Protein AF-A0A3R6PGU7-F1 (afdb_monomer_lite)

pLDDT: mean 72.95, std 22.09, range [21.66, 98.38]

Radius of gyration: 39.62 Å; chains: 1; bounding box: 109×113×123 Å

Foldseek 3Di:
DVVVVVVVVVVVVVVVVVVPDDDDAKDKDDPPDDDPPDDQFQFKFKDWPRHTDDGNVCVVVVQVVPPELATDMEMEGDPVAQEIEIDDEEEGDRHAEYEYEWAADDDPFADDPFGIREYEYQAEYAYNYAYEYERYEYEYEDHLEAYEDEQELYEYEYEAERYEDYYWDFDDDPRDTDGPPPDTQDHYEYAYDANYEYEFYNYAYEDQYHYHYAEYEYEANGEYEHCFFEYAYAEYEYEDEEYEYEYADLYEYEYNEYEWALYAYEYEYEKAYEYEYNEYYYDPHHDLVRAEYEYEYEHADDDLLIDAAYHYAYYPLVRYAYEYEYEYEPPDDFCVRLCCLAVQRDFRYFYHLPDDPVSHPFHWYYYVPDIDTADWDADNRRGIGGHDPPDPPPPDDDPPQQEFEADPQCAGPQQWHWDADPVVLAIETAAADPDQVPVRRDDNVRPPPLEAEDGQWYDYPRRIGGYAYYYANRVAPPPAANAEYEDEQSYAEQEHRSQAQHYAEYEAYQRHQYYYANRNLHLRHQAYHYDPNHDQWDQDQRFIAGNQLQERRADGQNHSQLRPLEDERDLNHAEHTASRQRNHSHQEYEDLNYAEYYHCSNENNLNHAEYAPQNYQEHEECVVPDPPPAASARYAYYHYHLRHAEYEYCPRPRYEHHAEAEDHQDQYEYYACNNLYCRHQYYHHPQNYDYEACVPANPCNHAAHDDHLNEAEDYHCPCHNVQNYQADEDHARYQYHPAQRVHHPHDAQRYEYEYDPSCCVNQVSNNYHYDYNVPDDFDKDKDFRFDAGQARFGKIWIAGPPRSHTDDMDTHHHPHHDDDPVVDDRDDRRDDDDDDDDDDDDDDDDDDDDYDDDDDDDDDDDDDDDDDDDDDDYDDDDDDDDDDDDDDDDDDDDDDDDDDDDDDDDDDDDDDDYDDDDDDDDDDDDDDDDDDDDDDDDDDDDDDDDDDDDDDDDDDDDDDDDDDDDDDDDDVVRLVQFDWAFPDWDDPALQKIKTFIDAGDFQKKKWKWKDQDPPDDIDTDDIGRHSPDRMDIDPPGDHQGKMKMKMTMWGADPNDTDIHDIYDIDIDGGHNWDAWDWDWDWDDDPNWIKIKIATDDGDAQFKWKWKDDPDGIDTDDDPGRGDRDPGRIDIGTDPDQFDKIKMKMWHWHDDPNDIHIHDIHDIDIDTHHDD

Secondary structure (DSSP, 8-state):
-HHHHHHHHHHHHHHHHHTTSS----EEEEPS---S-S-TTSSEEEEETTEEEEEHHHHHHHHTT---TT-EEEEEE-SS--EEEEES-EE--SSSEEEEE--B---SSS--S-SBEEEEE-S-EE-SSEEEEESEEEEE---SS-EEEE-TT-EEEEESTT-EEEES-EEEETTEEEE-TTT----EEEE--TT-EEEEES-EEEEESEEEEEEEEE-TT-EEEEEES-EEEEEEEEESS-EEEEE-SS-EEEEEEEEEESSEEEEEEETT-EEEES-EEE-TT--GGG-EEEEEEEESS--SSS--EEEES-B-TTT-EEEEEEEE-TTS-HHHHHHHHHTTS--SEE--TT--GGGEEEEEEEETTEEEE---EE-TT-EEE----S------------EEEP-TTSB-TT--BEEEETTTTEEEEB---SS-GGGS---GGG-GGGEEE--SEEEETTEEEEEEEE-TTTTTT-SS-EEEEEEPTT--EE-TTTTTTTEEEEEE-TT--EE-TTTT--TT--EEEE-TT-SSEEEETTEEEETTS-EEEE--SS-TTTTSS-EE--TT--EEPTTTTTT---SEEE-TT-SEE-TTTTTT-TT--EEEETT-SEE-TTTT--TTTS-B-S--EEEE-TT--EE-SSTTTTB-S--EEEE-SS--EE-TTTT--TT--EEEE-TT-EE-TTTTTT-TT--EE---TT-SSBPTTTTTT-TT--EEEPPTT---BSSS-TTTTSPTT--EEEE-GGGHHHHHHTT-EEEETTT----EEEEEEEPPPSSS--EEEEEETTT--EEEEEEPPPSS----GGG-PPPP---PPP-PPPPPPPPP--------------------------------------------------------------------------------------------------------------------PPPPS--S---HHHHHHT---EEEEEEEETTEEEEEE----TTEEEEEEEESSTTS-PEEEEEESSTT--EEE-TTPPTT-EEEEEEEEEEEETTEEEEPPPP-PEEEEPP--PPPEEEEEEEEETTEEEEEEEEEE---SEEEEEEE-SSSEEE---S--B--TT--EEEEE-S-TT-EEEEEEEEEEEETTEEEEPPPPPPEEEE----

Structure (mmCIF, N/CA/C/O backbone):
data_AF-A0A3R6PGU7-F1
#
_entry.id   AF-A0A3R6PGU7-F1
#
loop_
_atom_site.group_PDB
_atom_site.id
_atom_site.type_symbol
_atom_site.label_atom_id
_atom_site.label_alt_id
_atom_site.label_comp_id
_atom_site.label_asym_id
_atom_site.label_entity_id
_atom_site.label_seq_id
_atom_site.pdbx_PDB_ins_code
_atom_site.Cartn_x
_atom_site.Cartn_y
_atom_site.Cartn_z
_atom_site.occupancy
_atom_site.B_iso_or_equiv
_atom_site.auth_seq_id
_atom_site.auth_comp_id
_atom_site.auth_asym_id
_atom_site.auth_atom_id
_atom_site.pdbx_PDB_model_num
ATOM 1 N N . MET A 1 1 ? 55.434 -17.343 2.905 1.00 39.34 1 MET A N 1
ATOM 2 C CA . MET A 1 1 ? 55.323 -16.255 1.895 1.00 39.34 1 MET A CA 1
ATOM 3 C C . MET A 1 1 ? 54.355 -16.548 0.736 1.00 39.34 1 MET A C 1
ATOM 5 O O . MET A 1 1 ? 53.374 -15.820 0.639 1.00 39.34 1 MET A O 1
ATOM 9 N N . LYS A 1 2 ? 54.545 -17.576 -0.119 1.00 31.66 2 LYS A N 1
ATOM 10 C CA . LYS A 1 2 ? 53.784 -17.748 -1.393 1.00 31.66 2 LYS A CA 1
ATOM 11 C C . LYS A 1 2 ? 52.233 -17.708 -1.318 1.00 31.66 2 LYS A C 1
ATOM 13 O O . LYS A 1 2 ? 51.617 -17.322 -2.307 1.00 31.66 2 LYS A O 1
ATOM 18 N N . ASN A 1 3 ? 51.595 -18.007 -0.178 1.00 35.72 3 ASN A N 1
ATOM 19 C CA . ASN A 1 3 ? 50.134 -17.844 -0.020 1.00 35.72 3 ASN A CA 1
ATOM 20 C C . ASN A 1 3 ? 49.658 -16.387 0.169 1.00 35.72 3 ASN A C 1
ATOM 22 O O . ASN A 1 3 ? 48.562 -16.069 -0.289 1.00 35.72 3 ASN A O 1
ATOM 26 N N . ARG A 1 4 ? 50.458 -15.477 0.755 1.00 33.03 4 ARG A N 1
ATOM 27 C CA . ARG A 1 4 ? 50.066 -14.052 0.883 1.00 33.03 4 ARG A CA 1
ATOM 28 C C . ARG A 1 4 ? 49.966 -13.379 -0.494 1.00 33.03 4 ARG A C 1
ATOM 30 O O . ARG A 1 4 ? 49.019 -12.644 -0.752 1.00 33.03 4 ARG A O 1
ATOM 37 N N . PHE A 1 5 ? 50.876 -13.713 -1.414 1.00 30.59 5 PHE A N 1
ATOM 38 C CA . PHE A 1 5 ? 50.879 -13.169 -2.780 1.00 30.59 5 PHE A CA 1
ATOM 39 C C . PHE A 1 5 ? 49.673 -13.634 -3.616 1.00 30.59 5 PHE A C 1
ATOM 41 O O . PHE A 1 5 ? 49.120 -12.854 -4.385 1.00 30.59 5 PHE A O 1
ATOM 48 N N . ARG A 1 6 ? 49.214 -14.884 -3.435 1.00 31.97 6 ARG A N 1
ATOM 49 C CA . ARG A 1 6 ? 48.003 -15.391 -4.109 1.00 31.97 6 ARG A CA 1
ATOM 50 C C . ARG A 1 6 ? 46.711 -14.777 -3.565 1.00 31.97 6 ARG A C 1
ATOM 52 O O . ARG A 1 6 ? 45.821 -14.521 -4.368 1.00 31.97 6 ARG A O 1
ATOM 59 N N . LYS A 1 7 ? 46.622 -14.483 -2.257 1.00 35.06 7 LYS A N 1
ATOM 60 C CA . LYS A 1 7 ? 45.507 -13.683 -1.714 1.00 35.06 7 LYS A CA 1
ATOM 61 C C . LYS A 1 7 ? 45.532 -12.248 -2.264 1.00 35.06 7 LYS A C 1
ATOM 63 O O . LYS A 1 7 ? 44.534 -11.836 -2.839 1.00 35.06 7 LYS A O 1
ATOM 68 N N . ARG A 1 8 ? 46.666 -11.529 -2.204 1.00 31.89 8 ARG A N 1
ATOM 69 C CA . ARG A 1 8 ? 46.766 -10.152 -2.747 1.00 31.89 8 ARG A CA 1
ATOM 70 C C . ARG A 1 8 ? 46.446 -10.055 -4.245 1.00 31.89 8 ARG A C 1
ATOM 72 O O . ARG A 1 8 ? 45.743 -9.134 -4.635 1.00 31.89 8 ARG A O 1
ATOM 79 N N . LEU A 1 9 ? 46.892 -11.003 -5.076 1.00 27.02 9 LEU A N 1
ATOM 80 C CA . LEU A 1 9 ? 46.581 -10.973 -6.514 1.00 27.02 9 LEU A CA 1
ATOM 81 C C . LEU A 1 9 ? 45.103 -11.291 -6.812 1.00 27.02 9 LEU A C 1
ATOM 83 O O . LEU A 1 9 ? 44.549 -10.744 -7.758 1.00 27.02 9 LEU A O 1
ATOM 87 N N . ALA A 1 10 ? 44.451 -12.139 -6.008 1.00 31.22 10 ALA A N 1
ATOM 88 C CA . ALA A 1 10 ? 43.006 -12.352 -6.108 1.00 31.22 10 ALA A CA 1
ATOM 89 C C . ALA A 1 10 ? 42.216 -11.110 -5.655 1.00 31.22 10 ALA A C 1
ATOM 91 O O . ALA A 1 10 ? 41.252 -10.737 -6.313 1.00 31.22 10 ALA A O 1
ATOM 92 N N . PHE A 1 11 ? 42.663 -10.449 -4.583 1.00 34.16 11 PHE A N 1
ATOM 93 C CA . PHE A 1 11 ? 42.049 -9.231 -4.051 1.00 34.16 11 PHE A CA 1
ATOM 94 C C . PHE A 1 11 ? 42.145 -8.067 -5.052 1.00 34.16 11 PHE A C 1
ATOM 96 O O . PHE A 1 11 ? 41.126 -7.499 -5.422 1.00 34.16 11 PHE A O 1
ATOM 103 N N . LEU A 1 12 ? 43.333 -7.794 -5.606 1.00 27.67 12 LEU A N 1
ATOM 104 C CA . LEU A 1 12 ? 43.539 -6.750 -6.626 1.00 27.67 12 LEU A CA 1
ATOM 105 C C . LEU A 1 12 ? 42.716 -6.968 -7.908 1.00 27.67 12 LEU A C 1
ATOM 107 O O . LEU A 1 12 ? 42.273 -5.996 -8.522 1.00 27.67 12 LEU A O 1
ATOM 111 N N . LEU A 1 13 ? 42.486 -8.224 -8.311 1.00 28.41 13 LEU A N 1
ATOM 112 C CA . LEU A 1 13 ? 41.657 -8.550 -9.480 1.00 28.41 13 LEU A CA 1
ATOM 113 C C . LEU A 1 13 ? 40.144 -8.482 -9.193 1.00 28.41 13 LEU A C 1
ATOM 115 O O . LEU A 1 13 ? 39.353 -8.437 -10.129 1.00 28.41 13 LEU A O 1
ATOM 119 N N . ILE A 1 14 ? 39.737 -8.490 -7.920 1.00 34.59 14 ILE A N 1
ATOM 120 C CA . ILE A 1 14 ? 38.366 -8.169 -7.495 1.00 34.59 14 ILE A CA 1
ATOM 121 C C . ILE A 1 14 ? 38.211 -6.643 -7.424 1.00 34.59 14 ILE A C 1
ATOM 123 O O . ILE A 1 14 ? 37.270 -6.102 -7.997 1.00 34.59 14 ILE A O 1
ATOM 127 N N . PHE A 1 15 ? 39.188 -5.948 -6.836 1.00 33.00 15 PHE A N 1
ATOM 128 C CA . PHE A 1 15 ? 39.234 -4.488 -6.699 1.00 33.00 15 PHE A CA 1
ATOM 129 C C . PHE A 1 15 ? 39.114 -3.768 -8.058 1.00 33.00 15 PHE A C 1
ATOM 131 O O . PHE A 1 15 ? 38.251 -2.917 -8.243 1.00 33.00 15 PHE A O 1
ATOM 138 N N . THR A 1 16 ? 39.885 -4.195 -9.068 1.00 27.05 16 THR A N 1
ATOM 139 C CA . THR A 1 16 ? 39.800 -3.641 -10.442 1.00 27.05 16 THR A CA 1
ATOM 140 C C . THR A 1 16 ? 38.543 -4.039 -11.230 1.00 27.05 16 THR A C 1
ATOM 142 O O . THR A 1 16 ? 38.334 -3.520 -12.325 1.00 27.05 16 THR A O 1
ATOM 145 N N . ILE A 1 17 ? 37.696 -4.928 -10.699 1.00 28.86 17 ILE A N 1
ATOM 146 C CA . ILE A 1 17 ? 36.380 -5.255 -11.278 1.00 28.86 17 ILE A CA 1
ATOM 147 C C . ILE A 1 17 ? 35.251 -4.512 -10.544 1.00 28.86 17 ILE A C 1
ATOM 149 O O . ILE A 1 17 ? 34.280 -4.137 -11.195 1.00 28.86 17 ILE A O 1
ATOM 153 N N . LEU A 1 18 ? 35.399 -4.224 -9.244 1.00 27.64 18 LEU A N 1
ATOM 154 C CA . LEU A 1 18 ? 34.517 -3.310 -8.502 1.00 27.64 18 LEU A CA 1
ATOM 155 C C . LEU A 1 18 ? 34.579 -1.882 -9.077 1.00 27.64 18 LEU A C 1
ATOM 157 O O . LEU A 1 18 ? 33.551 -1.289 -9.386 1.00 27.64 18 LEU A O 1
ATOM 161 N N . ILE A 1 19 ? 35.796 -1.375 -9.311 1.00 30.06 19 ILE A N 1
ATOM 162 C CA . ILE A 1 19 ? 36.090 0.027 -9.675 1.00 30.06 19 ILE A CA 1
ATOM 163 C C . ILE A 1 19 ? 35.473 0.511 -11.009 1.00 30.06 19 ILE A C 1
ATOM 165 O O . ILE A 1 19 ? 35.524 1.702 -11.301 1.00 30.06 19 ILE A O 1
ATOM 169 N N . MET A 1 20 ? 34.863 -0.358 -11.827 1.00 28.52 20 MET A N 1
ATOM 170 C CA . MET A 1 20 ? 34.255 0.046 -13.110 1.00 28.52 20 MET A CA 1
ATOM 171 C C . MET A 1 20 ? 32.751 -0.234 -13.265 1.00 28.52 20 MET A C 1
ATOM 173 O O . MET A 1 20 ? 32.219 0.069 -14.331 1.00 28.52 20 MET A O 1
ATOM 177 N N . ALA A 1 21 ? 32.057 -0.764 -12.247 1.00 29.78 21 ALA A N 1
ATOM 178 C CA . ALA A 1 21 ? 30.588 -0.719 -12.165 1.00 29.78 21 ALA A CA 1
ATOM 179 C C . ALA A 1 21 ? 30.057 -1.209 -10.801 1.00 29.78 21 ALA A C 1
ATOM 181 O O . ALA A 1 21 ? 29.873 -2.416 -10.640 1.00 29.78 21 ALA A O 1
ATOM 182 N N . LEU A 1 22 ? 29.757 -0.277 -9.882 1.00 24.70 22 LEU A N 1
ATOM 183 C CA . LEU A 1 22 ? 28.584 -0.230 -8.974 1.00 24.70 22 LEU A CA 1
ATOM 184 C C . LEU A 1 22 ? 28.840 0.756 -7.815 1.00 24.70 22 LEU A C 1
ATOM 186 O O . LEU A 1 22 ? 29.765 0.527 -7.052 1.00 24.70 22 LEU A O 1
ATOM 190 N N . SER A 1 23 ? 27.983 1.784 -7.715 1.00 28.45 23 SER A N 1
ATOM 191 C CA . SER A 1 23 ? 27.743 2.756 -6.620 1.00 28.45 23 SER A CA 1
ATOM 192 C C . SER A 1 23 ? 28.924 3.400 -5.850 1.00 28.45 23 SER A C 1
ATOM 194 O O . SER A 1 23 ? 29.850 2.711 -5.426 1.00 28.45 23 SER A O 1
ATOM 196 N N . PRO A 1 24 ? 28.883 4.715 -5.548 1.00 31.75 24 PRO A N 1
ATOM 197 C CA . PRO A 1 24 ? 29.754 5.292 -4.527 1.00 31.75 24 PRO A CA 1
ATOM 198 C C . PRO A 1 24 ? 29.322 4.798 -3.136 1.00 31.75 24 PRO A C 1
ATOM 200 O O . PRO A 1 24 ? 28.403 5.348 -2.538 1.00 31.75 24 PRO A O 1
ATOM 203 N N . VAL A 1 25 ? 29.991 3.758 -2.623 1.00 33.16 25 VAL A N 1
ATOM 204 C CA . VAL A 1 25 ? 29.834 3.295 -1.230 1.00 33.16 25 VAL A CA 1
ATOM 205 C C . VAL A 1 25 ? 30.049 4.475 -0.284 1.00 33.16 25 VAL A C 1
ATOM 207 O O . VAL A 1 25 ? 30.975 5.265 -0.509 1.00 33.16 25 VAL A O 1
ATOM 210 N N . GLY A 1 26 ? 29.191 4.568 0.735 1.00 32.59 26 GLY A N 1
ATOM 211 C CA . GLY A 1 26 ? 28.804 5.807 1.403 1.00 32.59 26 GLY A CA 1
ATOM 212 C C . GLY A 1 26 ? 29.914 6.807 1.725 1.00 32.59 26 GLY A C 1
ATOM 213 O O . GLY A 1 26 ? 31.064 6.470 2.044 1.00 32.59 26 GLY A O 1
ATOM 214 N N . CYS A 1 27 ? 29.541 8.078 1.645 1.00 33.66 27 CYS A N 1
ATOM 215 C CA . CYS A 1 27 ? 30.338 9.191 2.135 1.00 33.66 27 CYS A CA 1
ATOM 216 C C . CYS A 1 27 ? 29.545 9.882 3.237 1.00 33.66 27 CYS A C 1
ATOM 218 O O . CYS A 1 27 ? 28.396 10.259 3.012 1.00 33.66 27 CYS A O 1
ATOM 220 N N . VAL A 1 28 ? 30.188 10.130 4.381 1.00 35.25 28 VAL A N 1
ATOM 221 C CA . VAL A 1 28 ? 29.722 11.208 5.254 1.00 35.25 28 VAL A CA 1
ATOM 222 C C . VAL A 1 28 ? 29.821 12.497 4.442 1.00 35.25 28 VAL A C 1
ATOM 224 O O . VAL A 1 28 ? 30.878 12.799 3.878 1.00 35.25 28 VAL A O 1
ATOM 227 N N . LYS A 1 29 ? 28.718 13.235 4.334 1.00 38.84 29 LYS A N 1
ATOM 228 C CA . LYS A 1 29 ? 28.723 14.586 3.771 1.00 38.84 29 LYS A CA 1
ATOM 229 C C . LYS A 1 29 ? 28.691 15.611 4.897 1.00 38.84 29 LYS A C 1
ATOM 231 O O . LYS A 1 29 ? 27.963 15.455 5.878 1.00 38.84 29 LYS A O 1
ATOM 236 N N . ARG A 1 30 ? 29.468 16.683 4.713 1.00 41.81 30 ARG A N 1
ATOM 237 C CA . ARG A 1 30 ? 29.288 17.957 5.421 1.00 41.81 30 ARG A CA 1
ATOM 238 C C . ARG A 1 30 ? 27.863 18.440 5.116 1.00 41.81 30 ARG A C 1
ATOM 240 O O . ARG A 1 30 ? 27.474 18.426 3.950 1.00 41.81 30 ARG A O 1
ATOM 247 N N . ALA A 1 31 ? 27.100 18.806 6.144 1.00 34.31 31 ALA A N 1
ATOM 248 C CA . ALA A 1 31 ? 25.800 19.450 5.962 1.00 34.31 31 ALA A CA 1
ATOM 249 C C . ALA A 1 31 ? 25.974 20.825 5.286 1.00 34.31 31 ALA A C 1
ATOM 251 O O . ALA A 1 31 ? 27.040 21.436 5.398 1.00 34.31 31 ALA A O 1
ATOM 252 N N . ASP A 1 32 ? 24.946 21.308 4.588 1.00 38.59 32 ASP A N 1
ATOM 253 C CA . ASP A 1 32 ? 24.987 22.582 3.862 1.00 38.59 32 ASP A CA 1
ATOM 254 C C . ASP A 1 32 ? 25.061 23.783 4.824 1.00 38.59 32 ASP A C 1
ATOM 256 O O . ASP A 1 32 ? 24.045 24.352 5.223 1.00 38.59 32 ASP A O 1
ATOM 260 N N . ALA A 1 33 ? 26.281 24.178 5.200 1.00 30.97 33 ALA A N 1
ATOM 261 C CA . ALA A 1 33 ? 26.550 25.361 6.011 1.00 30.97 33 ALA A CA 1
ATOM 262 C C . ALA A 1 33 ? 27.874 26.059 5.642 1.00 30.97 33 ALA A C 1
ATOM 264 O O . ALA A 1 33 ? 28.879 25.420 5.312 1.00 30.97 33 ALA A O 1
ATOM 265 N N . ALA A 1 34 ? 27.797 27.388 5.747 1.00 33.31 34 ALA A N 1
ATOM 266 C CA . ALA A 1 34 ? 28.721 28.463 5.384 1.00 33.31 34 ALA A CA 1
ATOM 267 C C . ALA A 1 34 ? 30.247 28.239 5.493 1.00 33.31 34 ALA A C 1
ATOM 269 O O . ALA A 1 34 ? 30.749 27.390 6.224 1.00 33.31 34 ALA A O 1
ATOM 270 N N . ASP A 1 35 ? 30.946 29.126 4.783 1.00 34.00 35 ASP A N 1
ATOM 271 C CA . ASP A 1 35 ? 32.370 29.463 4.816 1.00 34.00 35 ASP A CA 1
ATOM 272 C C . ASP A 1 35 ? 33.422 28.387 4.469 1.00 34.00 35 ASP A C 1
ATOM 274 O O . ASP A 1 35 ? 33.464 27.250 4.954 1.00 34.00 35 ASP A O 1
ATOM 278 N N . GLU A 1 36 ? 34.346 28.826 3.609 1.00 38.62 36 GLU A N 1
ATOM 279 C CA . GLU A 1 36 ? 35.502 28.084 3.086 1.00 38.62 36 GLU A CA 1
ATOM 280 C C . GLU A 1 36 ? 36.729 28.154 4.025 1.00 38.62 36 GLU A C 1
ATOM 282 O O . GLU A 1 36 ? 37.834 27.767 3.647 1.00 38.62 36 GLU A O 1
ATOM 287 N N . THR A 1 37 ? 36.561 28.689 5.239 1.00 41.66 37 THR A N 1
ATOM 288 C CA . THR A 1 37 ? 37.652 29.113 6.134 1.00 41.66 37 THR A CA 1
ATOM 289 C C . THR A 1 37 ? 38.103 28.050 7.139 1.00 41.66 37 THR A C 1
ATOM 291 O O . THR A 1 37 ? 39.290 28.010 7.467 1.00 41.66 37 THR A O 1
ATOM 294 N N . ASN A 1 38 ? 37.211 27.167 7.602 1.00 43.56 38 ASN A N 1
ATOM 295 C CA . ASN A 1 38 ? 37.577 26.093 8.532 1.00 43.56 38 ASN A CA 1
ATOM 296 C C . ASN A 1 38 ? 38.189 24.893 7.791 1.00 43.56 38 ASN A C 1
ATOM 298 O O . ASN A 1 38 ? 37.566 24.277 6.921 1.00 43.56 38 ASN A O 1
ATOM 302 N N . THR A 1 39 ? 39.415 24.522 8.169 1.00 46.03 39 THR A N 1
ATOM 303 C CA . THR A 1 39 ? 40.112 23.347 7.635 1.00 46.03 39 THR A CA 1
ATOM 304 C C . THR A 1 39 ? 39.427 22.054 8.080 1.00 46.03 39 THR A C 1
ATOM 306 O O . THR A 1 39 ? 39.122 21.878 9.257 1.00 46.03 39 THR A O 1
ATOM 309 N N . ALA A 1 40 ? 39.252 21.096 7.162 1.00 43.53 40 ALA A N 1
ATOM 310 C CA . ALA A 1 40 ? 38.539 19.825 7.386 1.00 43.53 40 ALA A CA 1
ATOM 311 C C . ALA A 1 40 ? 39.215 18.846 8.383 1.00 43.53 40 ALA A C 1
ATOM 313 O O . ALA A 1 40 ? 38.866 17.670 8.450 1.00 43.53 40 ALA A O 1
ATOM 314 N N . ASP A 1 41 ? 40.194 19.324 9.144 1.00 44.88 41 ASP A N 1
ATOM 315 C CA . ASP A 1 41 ? 41.143 18.541 9.930 1.00 44.88 41 ASP A CA 1
ATOM 316 C C . ASP A 1 41 ? 40.696 18.343 11.393 1.00 44.88 41 ASP A C 1
ATOM 318 O O . ASP A 1 41 ? 41.291 17.548 12.122 1.00 44.88 41 ASP A O 1
ATOM 322 N N . ASP A 1 42 ? 39.647 19.038 11.840 1.00 52.69 42 ASP A N 1
ATOM 323 C CA . ASP A 1 42 ? 39.200 19.034 13.242 1.00 52.69 42 ASP A CA 1
ATOM 324 C C . ASP A 1 42 ? 37.768 18.517 13.470 1.00 52.69 42 ASP A C 1
ATOM 326 O O . ASP A 1 42 ? 37.351 18.382 14.621 1.00 52.69 42 ASP A O 1
ATOM 330 N N . VAL A 1 43 ? 37.073 18.141 12.389 1.00 60.31 43 VAL A N 1
ATOM 331 C CA . VAL A 1 43 ? 35.630 17.828 12.350 1.00 60.31 43 VAL A CA 1
ATOM 332 C C . VAL A 1 43 ? 35.259 16.489 13.014 1.00 60.31 43 VAL A C 1
ATOM 334 O O . VAL A 1 43 ? 34.305 16.430 13.784 1.00 60.31 43 VAL A O 1
ATOM 337 N N . ILE A 1 44 ? 36.008 15.410 12.748 1.00 63.97 44 ILE A N 1
ATOM 338 C CA . ILE A 1 44 ? 35.838 14.097 13.404 1.00 63.97 44 ILE A CA 1
ATOM 339 C C . ILE A 1 44 ? 37.218 13.520 13.728 1.00 63.97 44 ILE A C 1
ATOM 341 O O . ILE A 1 44 ? 38.133 13.584 12.899 1.00 63.97 44 ILE A O 1
ATOM 345 N N . LYS A 1 45 ? 37.364 12.943 14.926 1.00 68.00 45 LYS A N 1
ATOM 346 C CA . LYS A 1 45 ? 38.602 12.323 15.426 1.00 68.00 45 LYS A CA 1
ATOM 347 C C . LYS A 1 45 ? 38.358 10.859 15.799 1.00 68.00 45 LYS A C 1
ATOM 349 O O . LYS A 1 45 ? 37.433 10.554 16.551 1.00 68.00 45 LYS A O 1
ATOM 354 N N . LEU A 1 46 ? 39.188 9.964 15.261 1.00 70.81 46 LEU A N 1
ATOM 355 C CA . LEU A 1 46 ? 39.101 8.513 15.443 1.00 70.81 46 LEU A CA 1
ATOM 356 C C . LEU A 1 46 ? 40.243 8.008 16.329 1.00 70.81 46 LEU A C 1
ATOM 358 O O . LEU A 1 46 ? 41.417 8.258 16.044 1.00 70.81 46 LEU A O 1
ATOM 362 N N . TYR A 1 47 ? 39.890 7.244 17.358 1.00 73.12 47 TYR A N 1
ATOM 363 C CA . TYR A 1 47 ? 40.813 6.641 18.312 1.00 73.12 47 TYR A CA 1
ATOM 364 C C . TYR A 1 47 ? 40.681 5.113 18.318 1.00 73.12 47 TYR A C 1
ATOM 366 O O . TYR A 1 47 ? 39.586 4.593 18.124 1.00 73.12 47 TYR A O 1
ATOM 374 N N . ASP A 1 48 ? 41.780 4.422 18.607 1.00 76.44 48 ASP A N 1
ATOM 375 C CA . ASP A 1 48 ? 41.865 2.982 18.885 1.00 76.44 48 ASP A CA 1
ATOM 376 C C . ASP A 1 48 ? 42.545 2.810 20.246 1.00 76.44 48 ASP A C 1
ATOM 378 O O . ASP A 1 48 ? 43.616 3.384 20.470 1.00 76.44 48 ASP A O 1
ATOM 382 N N . LYS A 1 49 ? 41.889 2.127 21.193 1.00 78.00 49 LYS A N 1
ATOM 383 C CA . LYS A 1 49 ? 42.387 1.901 22.571 1.00 78.00 49 LYS A CA 1
ATOM 384 C C . LYS A 1 49 ? 42.923 3.177 23.252 1.00 78.00 49 LYS A C 1
ATOM 386 O O . LYS A 1 49 ? 43.891 3.168 24.009 1.00 78.00 49 LYS A O 1
ATOM 391 N N . GLY A 1 50 ? 42.272 4.307 22.959 1.00 73.19 50 GLY A N 1
ATOM 392 C CA . GLY A 1 50 ? 42.595 5.643 23.474 1.00 73.19 50 GLY A CA 1
ATOM 393 C C . GLY A 1 50 ? 43.655 6.436 22.693 1.00 73.19 50 GLY A C 1
ATOM 394 O O . GLY A 1 50 ? 43.803 7.632 22.942 1.00 73.19 50 GLY A O 1
ATOM 395 N N . GLN A 1 51 ? 44.356 5.840 21.724 1.00 76.75 51 GLN A N 1
ATOM 396 C CA . GLN A 1 51 ? 45.312 6.537 20.858 1.00 76.75 51 GLN A CA 1
ATOM 397 C C . GLN A 1 51 ? 44.614 7.097 19.610 1.00 76.75 51 GLN A C 1
ATOM 399 O O . GLN A 1 51 ? 43.872 6.382 18.948 1.00 76.75 51 GLN A O 1
ATOM 404 N N . LEU A 1 52 ? 44.868 8.363 19.251 1.00 77.56 52 LEU A N 1
ATOM 405 C CA . LEU A 1 52 ? 44.364 8.954 18.002 1.00 77.56 52 LEU A CA 1
ATOM 406 C C . LEU A 1 52 ? 45.030 8.269 16.794 1.00 77.56 52 LEU A C 1
ATOM 408 O O . LEU A 1 52 ? 46.257 8.289 16.683 1.00 77.56 52 LEU A O 1
ATOM 412 N N . ILE A 1 53 ? 44.224 7.707 15.889 1.00 71.31 53 ILE A N 1
ATOM 413 C CA . ILE A 1 53 ? 44.686 6.987 14.686 1.00 71.31 53 ILE A CA 1
ATOM 414 C C . ILE A 1 53 ? 44.230 7.614 13.359 1.00 71.31 53 ILE A C 1
ATOM 416 O O . ILE A 1 53 ? 44.711 7.200 12.308 1.00 71.31 53 ILE A O 1
ATOM 420 N N . GLY A 1 54 ? 43.335 8.609 13.372 1.00 65.12 54 GLY A N 1
ATOM 421 C CA . GLY A 1 54 ? 42.936 9.308 12.146 1.00 65.12 54 GLY A CA 1
ATOM 422 C C . GLY A 1 54 ? 42.072 10.550 12.361 1.00 65.12 54 GLY A C 1
ATOM 423 O O . GLY A 1 54 ? 41.389 10.691 13.381 1.00 65.12 54 GLY A O 1
ATOM 424 N N . LYS A 1 55 ? 42.098 11.441 11.364 1.00 65.81 55 LYS A N 1
ATOM 425 C CA . LYS A 1 55 ? 41.203 12.600 11.222 1.00 65.81 55 LYS A CA 1
ATOM 426 C C . LYS A 1 55 ? 40.162 12.342 10.123 1.00 65.81 55 LYS A C 1
ATOM 428 O O . LYS A 1 55 ? 40.220 11.332 9.421 1.00 65.81 55 LYS A O 1
ATOM 433 N N . TYR A 1 56 ? 39.212 13.264 9.953 1.00 56.31 56 TYR A N 1
ATOM 434 C CA . TYR A 1 56 ? 38.124 13.168 8.967 1.00 56.31 56 TYR A CA 1
ATOM 435 C C . TYR A 1 56 ? 38.588 12.820 7.537 1.00 56.31 56 TYR A C 1
ATOM 437 O O . TYR A 1 56 ? 37.975 11.974 6.888 1.00 56.31 56 TYR A O 1
ATOM 445 N N . GLY A 1 57 ? 39.695 13.407 7.062 1.00 51.88 57 GLY A N 1
ATOM 446 C CA . GLY A 1 57 ? 40.247 13.122 5.729 1.00 51.88 57 GLY A CA 1
ATOM 447 C C . GLY A 1 57 ? 40.766 11.688 5.542 1.00 51.88 57 GLY A C 1
ATOM 448 O O . GLY A 1 57 ? 40.671 11.142 4.444 1.00 51.88 57 GLY A O 1
ATOM 449 N N . ASP A 1 58 ? 41.260 11.054 6.608 1.00 52.19 58 ASP A N 1
ATOM 450 C CA . ASP A 1 58 ? 41.785 9.683 6.574 1.00 52.19 58 ASP A CA 1
ATOM 451 C C . ASP A 1 58 ? 40.686 8.633 6.772 1.00 52.19 58 ASP A C 1
ATOM 453 O O . ASP A 1 58 ? 40.795 7.513 6.274 1.00 52.19 58 ASP A O 1
ATOM 457 N N . LEU A 1 59 ? 39.624 8.997 7.499 1.00 54.31 59 LEU A N 1
ATOM 458 C CA . LEU A 1 59 ? 38.652 8.094 8.123 1.00 54.31 59 LEU A CA 1
ATOM 459 C C . LEU A 1 59 ? 38.054 7.044 7.169 1.00 54.31 59 LEU A C 1
ATOM 461 O O . LEU A 1 59 ? 37.954 5.881 7.556 1.00 54.31 59 LEU A O 1
ATOM 465 N N . LYS A 1 60 ? 37.744 7.397 5.911 1.00 53.41 60 LYS A N 1
ATOM 466 C CA . LYS A 1 60 ? 37.289 6.424 4.893 1.00 53.41 60 LYS A CA 1
ATOM 467 C C . LYS A 1 60 ? 38.357 5.367 4.588 1.00 53.41 60 LYS A C 1
ATOM 469 O O . LYS A 1 60 ? 38.069 4.174 4.595 1.00 53.41 60 LYS A O 1
ATOM 474 N N . THR A 1 61 ? 39.599 5.800 4.379 1.00 55.31 61 THR A N 1
ATOM 475 C CA . THR A 1 61 ? 40.743 4.908 4.141 1.00 55.31 61 THR A CA 1
ATOM 476 C C . THR A 1 61 ? 41.042 4.059 5.377 1.00 55.31 61 THR A C 1
ATOM 478 O O . THR A 1 61 ? 41.390 2.888 5.240 1.00 55.31 61 THR A O 1
ATOM 481 N N . THR A 1 62 ? 40.884 4.614 6.582 1.00 57.12 62 THR A N 1
ATOM 482 C CA . THR A 1 62 ? 41.084 3.871 7.832 1.00 57.12 62 THR A CA 1
ATOM 483 C C . THR A 1 62 ? 40.022 2.788 8.008 1.00 57.12 62 THR A C 1
ATOM 485 O O . THR A 1 62 ? 40.398 1.639 8.217 1.00 57.12 62 THR A O 1
ATOM 488 N N . PHE A 1 63 ? 38.732 3.093 7.820 1.00 57.84 63 PHE A N 1
ATOM 489 C CA . PHE A 1 63 ? 37.654 2.092 7.828 1.00 57.84 63 PHE A CA 1
ATOM 490 C C . PHE A 1 63 ? 37.872 0.984 6.785 1.00 57.84 63 PHE A C 1
ATOM 492 O O . PHE A 1 63 ? 37.779 -0.192 7.122 1.00 57.84 63 PHE A O 1
ATOM 499 N N . GLU A 1 64 ? 38.258 1.323 5.548 1.00 58.19 64 GLU A N 1
ATOM 500 C CA . GLU A 1 64 ? 38.587 0.336 4.499 1.00 58.19 64 GLU A CA 1
ATOM 501 C C . GLU A 1 64 ? 39.800 -0.566 4.840 1.00 58.19 64 GLU A C 1
ATOM 503 O O . GLU A 1 64 ? 40.026 -1.577 4.169 1.00 58.19 64 GLU A O 1
ATOM 508 N N . ASN A 1 65 ? 40.582 -0.225 5.873 1.00 58.44 65 ASN A N 1
ATOM 509 C CA . ASN A 1 65 ? 41.716 -1.008 6.375 1.00 58.44 65 ASN A CA 1
ATOM 510 C C . ASN A 1 65 ? 41.527 -1.540 7.813 1.00 58.44 65 ASN A C 1
ATOM 512 O O . ASN A 1 65 ? 42.428 -2.220 8.310 1.00 58.44 65 ASN A O 1
ATOM 516 N N . MET A 1 66 ? 40.386 -1.293 8.470 1.00 62.22 66 MET A N 1
ATOM 517 C CA . MET A 1 66 ? 40.044 -1.935 9.744 1.00 62.22 66 MET A CA 1
ATOM 518 C C . MET A 1 66 ? 39.795 -3.425 9.497 1.00 62.22 66 MET A C 1
ATOM 520 O O . MET A 1 66 ? 38.790 -3.823 8.915 1.00 62.22 66 MET A O 1
ATOM 524 N N . THR A 1 67 ? 40.752 -4.255 9.906 1.00 56.28 67 THR A N 1
ATOM 525 C CA . THR A 1 67 ? 40.668 -5.722 9.815 1.00 56.28 67 THR A CA 1
ATOM 526 C C . THR A 1 67 ? 41.159 -6.391 11.099 1.00 56.28 67 THR A C 1
ATOM 528 O O . THR A 1 67 ? 41.716 -7.491 11.038 1.00 56.28 67 THR A O 1
ATOM 531 N N . ASP A 1 68 ? 41.056 -5.690 12.230 1.00 62.03 68 ASP A N 1
ATOM 532 C CA . ASP A 1 68 ? 41.428 -6.201 13.545 1.00 62.03 68 ASP A CA 1
ATOM 533 C C . ASP A 1 68 ? 40.172 -6.474 14.377 1.00 62.03 68 ASP A C 1
ATOM 535 O O . ASP A 1 68 ? 39.426 -5.564 14.736 1.00 62.03 68 ASP A O 1
ATOM 539 N N . ILE A 1 69 ? 39.958 -7.756 14.666 1.00 68.06 69 ILE A N 1
ATOM 540 C CA . ILE A 1 69 ? 38.813 -8.260 15.431 1.00 68.06 69 ILE A CA 1
ATOM 541 C C . ILE A 1 69 ? 38.951 -7.867 16.915 1.00 68.06 69 ILE A C 1
ATOM 543 O O . ILE A 1 69 ? 37.961 -7.828 17.632 1.00 68.06 69 ILE A O 1
ATOM 547 N N . GLU A 1 70 ? 40.161 -7.519 17.366 1.00 70.56 70 GLU A N 1
ATOM 548 C CA . GLU A 1 70 ? 40.457 -7.063 18.729 1.00 70.56 70 GLU A CA 1
ATOM 549 C C . GLU A 1 70 ? 40.452 -5.517 18.839 1.00 70.56 70 GLU A C 1
ATOM 551 O O . GLU A 1 70 ? 41.017 -4.976 19.782 1.00 70.56 70 GLU A O 1
ATOM 556 N N . GLY A 1 71 ? 39.905 -4.766 17.871 1.00 73.81 71 GLY A N 1
ATOM 557 C CA . GLY A 1 71 ? 39.922 -3.290 17.869 1.00 73.81 71 GLY A CA 1
ATOM 558 C C . GLY A 1 71 ? 38.808 -2.631 18.702 1.00 73.81 71 GLY A C 1
ATOM 559 O O . GLY A 1 71 ? 37.630 -2.905 18.472 1.00 73.81 71 GLY A O 1
ATOM 560 N N . GLU A 1 72 ? 39.163 -1.707 19.607 1.00 80.88 72 GLU A N 1
ATOM 561 C CA . GLU A 1 72 ? 38.211 -0.865 20.360 1.00 80.88 72 GLU A CA 1
ATOM 562 C C . GLU A 1 72 ? 38.231 0.567 19.808 1.00 80.88 72 GLU A C 1
ATOM 564 O O . GLU A 1 72 ? 39.088 1.383 20.174 1.00 80.88 72 GLU A O 1
ATOM 569 N N . TYR A 1 73 ? 37.284 0.894 18.926 1.00 78.88 73 TYR A N 1
ATOM 570 C CA . TYR A 1 73 ? 37.274 2.174 18.222 1.00 78.88 73 TYR A CA 1
ATOM 571 C C . TYR A 1 73 ? 36.368 3.210 18.889 1.00 78.88 73 TYR A C 1
ATOM 573 O O . TYR A 1 73 ? 35.208 2.949 19.202 1.00 78.88 73 TYR A O 1
ATOM 581 N N . LYS A 1 74 ? 36.872 4.437 19.050 1.00 82.12 74 LYS A N 1
ATOM 582 C CA . LYS A 1 74 ? 36.105 5.582 19.560 1.00 82.12 74 LYS A CA 1
ATOM 583 C C . LYS A 1 74 ? 36.107 6.723 18.548 1.00 82.12 74 LYS A C 1
ATOM 585 O O . LYS A 1 74 ? 37.163 7.221 18.163 1.00 82.12 74 LYS A O 1
ATOM 590 N N . ILE A 1 75 ? 34.917 7.158 18.153 1.00 79.38 75 ILE A N 1
ATOM 591 C CA . ILE A 1 75 ? 34.675 8.241 17.197 1.00 79.38 75 ILE A CA 1
ATOM 592 C C . ILE A 1 75 ? 34.157 9.439 17.988 1.00 79.38 75 ILE A C 1
ATOM 594 O O . ILE A 1 75 ? 33.148 9.322 18.679 1.00 79.38 75 ILE A O 1
ATOM 598 N N . ILE A 1 76 ? 34.849 10.575 17.909 1.00 79.06 76 ILE A N 1
ATOM 599 C CA . ILE A 1 76 ? 34.453 11.816 18.587 1.00 79.06 76 ILE A CA 1
ATOM 600 C C . ILE A 1 76 ? 34.121 12.872 17.532 1.00 79.06 76 ILE A C 1
ATOM 602 O O . ILE A 1 76 ? 34.963 13.192 16.687 1.00 79.06 76 ILE A O 1
ATOM 606 N N . PHE A 1 77 ? 32.899 13.399 17.593 1.00 75.69 77 PHE A N 1
ATOM 607 C CA . PHE A 1 77 ? 32.427 14.495 16.748 1.00 75.69 77 PHE A CA 1
ATOM 608 C C . PHE A 1 77 ? 32.868 15.862 17.300 1.00 75.69 77 PHE A C 1
ATOM 610 O O . PHE A 1 77 ? 32.998 16.039 18.515 1.00 75.69 77 PHE A O 1
ATOM 617 N N . SER A 1 78 ? 33.080 16.844 16.420 1.00 70.31 78 SER A N 1
ATOM 618 C CA . SER A 1 78 ? 33.355 18.227 16.831 1.00 70.31 78 SER A CA 1
ATOM 619 C C . SER A 1 78 ? 32.156 18.857 17.549 1.00 70.31 78 SER A C 1
ATOM 621 O O . SER A 1 78 ? 31.005 18.543 17.248 1.00 70.31 78 SER A O 1
ATOM 623 N N . ALA A 1 79 ? 32.433 19.781 18.471 1.00 69.00 79 ALA A N 1
ATOM 624 C CA . ALA A 1 79 ? 31.422 20.642 19.085 1.00 69.00 79 ALA A CA 1
ATOM 625 C C . ALA A 1 79 ? 30.981 21.796 18.158 1.00 69.00 79 ALA A C 1
ATOM 627 O O . ALA A 1 79 ? 29.943 22.401 18.391 1.00 69.00 79 ALA A O 1
ATOM 628 N N . GLU A 1 80 ? 31.744 22.087 17.096 1.00 66.38 80 GLU A N 1
ATOM 629 C CA . GLU A 1 80 ? 31.440 23.152 16.123 1.00 66.38 80 GLU A CA 1
ATOM 630 C C . GLU A 1 80 ? 30.400 22.741 15.064 1.00 66.38 80 GLU A C 1
ATOM 632 O O . GLU A 1 80 ? 29.875 23.595 14.357 1.00 66.38 80 GLU A O 1
ATOM 637 N N . GLN A 1 81 ? 30.110 21.442 14.926 1.00 64.81 81 GLN A N 1
ATOM 638 C CA . GLN A 1 81 ? 29.171 20.916 13.932 1.00 64.81 81 GLN A CA 1
ATOM 639 C C . GLN A 1 81 ? 28.152 19.995 14.608 1.00 64.81 81 GLN A C 1
ATOM 641 O O . GLN A 1 81 ? 28.512 18.964 15.180 1.00 64.81 81 GLN A O 1
ATOM 646 N N . THR A 1 82 ? 26.875 20.366 14.512 1.00 68.25 82 THR A N 1
ATOM 647 C CA . THR A 1 82 ? 25.760 19.695 15.197 1.00 68.25 82 THR A CA 1
ATOM 648 C C . THR A 1 82 ? 25.091 18.599 14.366 1.00 68.25 82 THR A C 1
ATOM 650 O O . THR A 1 82 ? 24.497 17.707 14.957 1.00 68.25 82 THR A O 1
ATOM 653 N N . GLU A 1 83 ? 25.216 18.618 13.032 1.00 68.94 83 GLU A N 1
ATOM 654 C CA . GLU A 1 83 ? 24.585 17.652 12.116 1.00 68.94 83 GLU A CA 1
ATOM 655 C C . GLU A 1 83 ? 25.596 16.992 11.170 1.00 68.94 83 GLU A C 1
ATOM 657 O O . GLU A 1 83 ? 26.448 17.659 10.579 1.00 68.94 83 GLU A O 1
ATOM 662 N N . TYR A 1 84 ? 25.470 15.680 10.979 1.00 68.56 84 TYR A N 1
ATOM 663 C CA . TYR A 1 84 ? 26.278 14.857 10.076 1.00 68.56 84 TYR A CA 1
ATOM 664 C C . TYR A 1 84 ? 25.353 14.001 9.211 1.00 68.56 84 TYR A C 1
ATOM 666 O O . TYR A 1 84 ? 24.347 13.509 9.709 1.00 68.56 84 TYR A O 1
ATOM 674 N N . CYS A 1 85 ? 25.678 13.789 7.933 1.00 63.78 85 CYS A N 1
ATOM 675 C CA . CYS A 1 85 ? 24.787 13.095 6.998 1.00 63.78 85 CYS A CA 1
ATOM 676 C C . CYS A 1 85 ? 25.422 11.824 6.415 1.00 63.78 85 CYS A C 1
ATOM 678 O O . CYS A 1 85 ? 26.521 11.887 5.857 1.00 63.78 85 CYS A O 1
ATOM 680 N N . ILE A 1 86 ? 24.723 10.690 6.533 1.00 61.66 86 ILE A N 1
ATOM 681 C CA . ILE A 1 86 ? 25.068 9.388 5.949 1.00 61.66 86 ILE A CA 1
ATOM 682 C C . ILE A 1 86 ? 24.231 9.161 4.685 1.00 61.66 86 ILE A C 1
ATOM 684 O O . ILE A 1 86 ? 23.020 8.968 4.769 1.00 61.66 86 ILE A O 1
ATOM 688 N N . ASP A 1 87 ? 24.897 9.130 3.527 1.00 55.19 87 ASP A N 1
ATOM 689 C CA . ASP A 1 87 ? 24.329 8.688 2.248 1.00 55.19 87 ASP A CA 1
ATOM 690 C C . ASP A 1 87 ? 24.776 7.256 1.914 1.00 55.19 87 ASP A C 1
ATOM 692 O O . ASP A 1 87 ? 25.982 6.995 1.850 1.00 55.19 87 ASP A O 1
ATOM 696 N N . GLY A 1 88 ? 23.825 6.379 1.574 1.00 54.41 88 GLY A N 1
ATOM 697 C CA . GLY A 1 88 ? 24.085 5.025 1.070 1.00 54.41 88 GLY A CA 1
ATOM 698 C C . GLY A 1 88 ? 24.163 3.941 2.151 1.00 54.41 88 GLY A C 1
ATOM 699 O O . GLY A 1 88 ? 24.556 4.215 3.280 1.00 54.41 88 GLY A O 1
ATOM 700 N N . GLU A 1 89 ? 23.827 2.702 1.777 1.00 59.19 89 GLU A N 1
ATOM 701 C CA . GLU A 1 89 ? 23.963 1.483 2.597 1.00 59.19 89 GLU A CA 1
ATOM 702 C C . GLU A 1 89 ? 25.361 1.391 3.255 1.00 59.19 89 GLU A C 1
ATOM 704 O O . GLU A 1 89 ? 26.383 1.283 2.563 1.00 59.19 89 GLU A O 1
ATOM 709 N N . ILE A 1 90 ? 25.419 1.435 4.594 1.00 64.56 90 ILE A N 1
ATOM 710 C CA . ILE A 1 90 ? 26.661 1.341 5.379 1.00 64.56 90 ILE A CA 1
ATOM 711 C C . ILE A 1 90 ? 26.763 -0.007 6.089 1.00 64.56 90 ILE A C 1
ATOM 713 O O . ILE A 1 90 ? 25.848 -0.446 6.778 1.00 64.56 90 ILE A O 1
ATOM 717 N N . TRP A 1 91 ? 27.950 -0.603 6.006 1.00 68.75 91 TRP A N 1
ATOM 718 C CA . TRP A 1 91 ? 28.374 -1.718 6.847 1.00 68.75 91 TRP A CA 1
ATOM 719 C C . TRP A 1 91 ? 29.466 -1.219 7.792 1.00 68.75 91 TRP A C 1
ATOM 721 O O . TRP A 1 91 ? 30.518 -0.765 7.337 1.00 68.75 91 TRP A O 1
ATOM 731 N N . LEU A 1 92 ? 29.210 -1.277 9.099 1.00 75.31 92 LEU A N 1
ATOM 732 C CA . LEU A 1 92 ? 30.229 -1.023 10.118 1.00 75.31 92 LEU A CA 1
ATOM 733 C C . LEU A 1 92 ? 31.245 -2.184 10.134 1.00 75.31 92 LEU A C 1
ATOM 735 O O . LEU A 1 92 ? 30.858 -3.310 9.825 1.00 75.31 92 LEU A O 1
ATOM 739 N N . PRO A 1 93 ? 32.530 -1.945 10.458 1.00 71.25 93 PRO A N 1
ATOM 740 C CA . PRO A 1 93 ? 33.571 -2.975 10.417 1.00 71.25 93 PRO A CA 1
ATOM 741 C C . PRO A 1 93 ? 33.408 -4.045 11.507 1.00 71.25 93 PRO A C 1
ATOM 743 O O . PRO A 1 93 ? 32.842 -3.779 12.567 1.00 71.25 93 PRO A O 1
ATOM 746 N N . GLU A 1 94 ? 33.967 -5.232 11.251 1.00 77.88 94 GLU A N 1
ATOM 747 C CA . GLU A 1 94 ? 34.142 -6.351 12.194 1.00 77.88 94 GLU A CA 1
ATOM 748 C C . GLU A 1 94 ? 35.347 -6.078 13.128 1.00 77.88 94 GLU A C 1
ATOM 750 O O . GLU A 1 94 ? 36.501 -6.114 12.692 1.00 77.88 94 GLU A O 1
ATOM 755 N N . CYS A 1 95 ? 35.072 -5.769 14.398 1.00 78.50 95 CYS A N 1
ATOM 756 C CA . CYS A 1 95 ? 36.015 -5.416 15.468 1.00 78.50 95 CYS A CA 1
ATOM 757 C C . CYS A 1 95 ? 35.416 -5.741 16.860 1.00 78.50 95 CYS A C 1
ATOM 759 O O . CYS A 1 95 ? 34.355 -6.359 16.949 1.00 78.50 95 CYS A O 1
ATOM 761 N N . GLU A 1 96 ? 36.068 -5.340 17.958 1.00 82.00 96 GLU A N 1
ATOM 762 C CA . GLU A 1 96 ? 35.585 -5.631 19.318 1.00 82.00 96 GLU A CA 1
ATOM 763 C C . GLU A 1 96 ? 34.431 -4.697 19.715 1.00 82.00 96 GLU A C 1
ATOM 765 O O . GLU A 1 96 ? 33.370 -5.161 20.134 1.00 82.00 96 GLU A O 1
ATOM 770 N N . SER A 1 97 ? 34.596 -3.379 19.533 1.00 85.81 97 SER A N 1
ATOM 771 C CA . SER A 1 97 ? 33.502 -2.415 19.718 1.00 85.81 97 SER A CA 1
ATOM 772 C C . SER A 1 97 ? 33.718 -1.078 18.998 1.00 85.81 97 SER A C 1
ATOM 774 O O . SER A 1 97 ? 34.846 -0.702 18.668 1.00 85.81 97 SER A O 1
ATOM 776 N N . ILE A 1 98 ? 32.623 -0.340 18.771 1.00 84.62 98 ILE A N 1
ATOM 777 C CA . ILE A 1 98 ? 32.629 1.020 18.206 1.00 84.62 98 ILE A CA 1
ATOM 778 C C . ILE A 1 98 ? 31.815 1.959 19.107 1.00 84.62 98 ILE A C 1
ATOM 780 O O . ILE A 1 98 ? 30.605 1.789 19.247 1.00 84.62 98 ILE A O 1
ATOM 784 N N . LYS A 1 99 ? 32.441 2.992 19.683 1.00 88.81 99 LYS A N 1
ATOM 785 C CA . LYS A 1 99 ? 31.764 4.020 20.493 1.00 88.81 99 LYS A CA 1
ATOM 786 C C . LYS A 1 99 ? 31.755 5.384 19.804 1.00 88.81 99 LYS A C 1
ATOM 788 O O . LYS A 1 99 ? 32.789 6.041 19.694 1.00 88.81 99 LYS A O 1
ATOM 793 N N . PHE A 1 100 ? 30.571 5.834 19.402 1.00 86.00 100 PHE A N 1
ATOM 794 C CA . PHE A 1 100 ? 30.309 7.200 18.959 1.00 86.00 100 PHE A CA 1
ATOM 795 C C . PHE A 1 100 ? 30.119 8.110 20.177 1.00 86.00 100 PHE A C 1
ATOM 797 O O . PHE A 1 100 ? 29.404 7.751 21.113 1.00 86.00 100 PHE A O 1
ATOM 804 N N . VAL A 1 101 ? 30.751 9.284 20.162 1.00 87.12 101 VAL A N 1
ATOM 805 C CA . VAL A 1 101 ? 30.621 10.311 21.201 1.00 87.12 101 VAL A CA 1
ATOM 806 C C . VAL A 1 101 ? 30.352 11.662 20.555 1.00 87.12 101 VAL A C 1
ATOM 808 O O . VAL A 1 101 ? 31.203 12.201 19.842 1.00 87.12 101 VAL A O 1
ATOM 811 N N . GLY A 1 102 ? 29.162 12.189 20.819 1.00 83.31 102 GLY A N 1
ATOM 812 C CA . GLY A 1 102 ? 28.729 13.523 20.437 1.00 83.31 102 GLY A CA 1
ATOM 813 C C . GLY A 1 102 ? 28.676 14.479 21.625 1.00 83.31 102 GLY A C 1
ATOM 814 O O . GLY A 1 102 ? 29.082 14.160 22.746 1.00 83.31 102 GLY A O 1
ATOM 815 N N . ASN A 1 103 ? 28.186 15.682 21.352 1.00 82.69 103 ASN A N 1
ATOM 816 C CA . ASN A 1 103 ? 28.117 16.794 22.291 1.00 82.69 103 ASN A CA 1
ATOM 817 C C . ASN A 1 103 ? 26.648 17.178 22.534 1.00 82.69 103 ASN A C 1
ATOM 819 O O . ASN A 1 103 ? 25.804 16.977 21.662 1.00 82.69 103 ASN A O 1
ATOM 823 N N . GLN A 1 104 ? 26.340 17.737 23.708 1.00 80.94 104 GLN A N 1
ATOM 824 C CA . GLN A 1 104 ? 25.055 18.405 23.955 1.00 80.94 104 GLN A CA 1
ATOM 825 C C . GLN A 1 104 ? 24.933 19.614 23.015 1.00 80.94 104 GLN A C 1
ATOM 827 O O . GLN A 1 104 ? 25.917 20.323 22.803 1.00 80.94 104 GLN A O 1
ATOM 832 N N . VAL A 1 105 ? 23.741 19.843 22.460 1.00 70.94 105 VAL A N 1
ATOM 833 C CA . VAL A 1 105 ? 23.448 21.017 21.627 1.00 70.94 105 VAL A CA 1
ATOM 834 C C . VAL A 1 105 ? 22.579 21.968 22.444 1.00 70.94 105 VAL A C 1
ATOM 836 O O . VAL A 1 105 ? 21.395 21.716 22.654 1.00 70.94 105 VAL A O 1
ATOM 839 N N . ASP A 1 106 ? 23.190 23.039 22.950 1.00 62.84 106 ASP A N 1
ATOM 840 C CA . ASP A 1 106 ? 22.498 24.073 23.722 1.00 62.84 106 ASP A CA 1
ATOM 841 C C . ASP A 1 106 ? 21.781 25.058 22.789 1.00 62.84 106 ASP A C 1
ATOM 843 O O . ASP A 1 106 ? 22.420 25.906 22.167 1.00 62.84 106 ASP A O 1
ATOM 847 N N . ASP A 1 107 ? 20.449 24.991 22.740 1.00 54.66 107 ASP A N 1
ATOM 848 C CA . ASP A 1 107 ? 19.608 26.011 22.108 1.00 54.66 107 ASP A CA 1
ATOM 849 C C . ASP A 1 107 ? 18.605 26.604 23.117 1.00 54.66 107 ASP A C 1
ATOM 851 O O . ASP A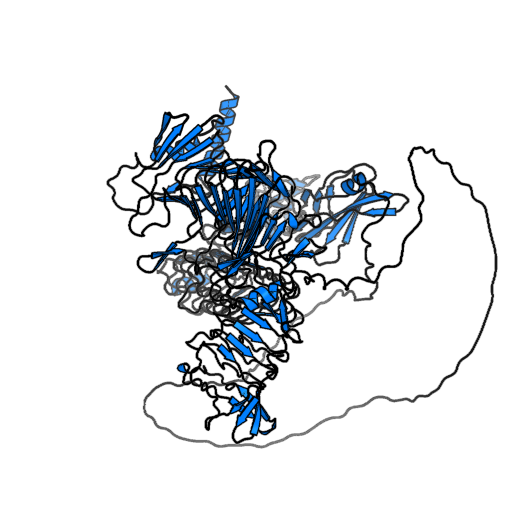 1 107 ? 17.676 25.915 23.548 1.00 54.66 107 ASP A O 1
ATOM 855 N N . PRO A 1 108 ? 18.750 27.887 23.499 1.00 44.59 108 PRO A N 1
ATOM 856 C CA . PRO A 1 108 ? 17.763 28.576 24.321 1.00 44.59 108 PRO A CA 1
ATOM 857 C C . PRO A 1 108 ? 16.418 28.853 23.624 1.00 44.59 108 PRO A C 1
ATOM 859 O O . PRO A 1 108 ? 15.442 29.099 24.334 1.00 44.59 108 PRO A O 1
ATOM 862 N N . HIS A 1 109 ? 16.353 28.918 22.283 1.00 45.47 109 HIS A N 1
ATOM 863 C CA . HIS A 1 109 ? 15.246 29.510 21.504 1.00 45.47 109 HIS A CA 1
ATOM 864 C C . HIS A 1 109 ? 14.911 28.740 20.192 1.00 45.47 109 HIS A C 1
ATOM 866 O O . HIS A 1 109 ? 14.940 29.296 19.092 1.00 45.47 109 HIS A O 1
ATOM 872 N N . TYR A 1 110 ? 14.442 27.493 20.324 1.00 51.56 110 TYR A N 1
ATOM 873 C CA . TYR A 1 110 ? 13.581 26.803 19.341 1.00 51.56 110 TYR A CA 1
ATOM 874 C C . TYR A 1 110 ? 14.044 26.800 17.860 1.00 51.56 110 TYR A C 1
ATOM 876 O O . TYR A 1 110 ? 13.319 27.280 16.977 1.00 51.56 110 TYR A O 1
ATOM 884 N N . SER A 1 111 ? 15.209 26.235 17.540 1.00 47.41 111 SER A N 1
ATOM 885 C CA . SER A 1 111 ? 15.719 26.179 16.156 1.00 47.41 111 SER A CA 1
ATOM 886 C C . SER A 1 111 ? 16.095 24.790 15.622 1.00 47.41 111 SER A C 1
ATOM 888 O O . SER A 1 111 ? 16.013 24.599 14.406 1.00 47.41 111 SER A O 1
ATOM 890 N N . LEU A 1 112 ? 16.443 23.812 16.471 1.00 53.72 112 LEU A N 1
ATOM 891 C CA . LEU A 1 112 ? 16.921 22.487 16.033 1.00 53.72 112 LEU A CA 1
ATOM 892 C C . LEU A 1 112 ? 16.011 21.314 16.469 1.00 53.72 112 LEU A C 1
ATOM 894 O O . LEU A 1 112 ? 15.417 21.384 17.543 1.00 53.72 112 LEU A O 1
ATOM 898 N N . PRO A 1 113 ? 15.911 20.219 15.676 1.00 56.22 113 PRO A N 1
ATOM 899 C CA . PRO A 1 113 ? 15.067 19.057 16.001 1.00 56.22 113 PRO A CA 1
ATOM 900 C C . PRO A 1 113 ? 15.588 18.161 17.133 1.00 56.22 113 PRO A C 1
ATOM 902 O O . PRO A 1 113 ? 14.872 17.262 17.558 1.00 56.22 113 PRO A O 1
ATOM 905 N N . TYR A 1 114 ? 16.848 18.330 17.541 1.00 65.25 114 TYR A N 1
ATOM 906 C CA . TYR A 1 114 ? 17.626 17.347 18.298 1.00 65.25 114 TYR A CA 1
ATOM 907 C C . TYR A 1 114 ? 18.429 18.008 19.426 1.00 65.25 114 TYR A C 1
ATOM 909 O O . TYR A 1 114 ? 18.819 19.171 19.333 1.00 65.25 114 TYR A O 1
ATOM 917 N N . ILE A 1 115 ? 18.703 17.245 20.486 1.00 70.19 115 ILE A N 1
ATOM 918 C CA . ILE A 1 115 ? 19.323 17.730 21.739 1.00 70.19 115 ILE A CA 1
ATOM 919 C C . ILE A 1 115 ? 20.822 17.398 21.874 1.00 70.19 115 ILE A C 1
ATOM 921 O O . ILE A 1 115 ? 21.480 17.790 22.842 1.00 70.19 115 ILE A O 1
ATOM 925 N N . SER A 1 116 ? 21.384 16.677 20.905 1.00 78.50 116 SER A N 1
ATOM 926 C CA . SER A 1 116 ? 22.810 16.351 20.826 1.00 78.50 116 SER A CA 1
ATOM 927 C C . SER A 1 116 ? 23.298 16.283 19.381 1.00 78.50 116 SER A C 1
ATOM 929 O O . SER A 1 116 ? 22.515 16.465 18.451 1.00 78.50 116 SER A O 1
ATOM 931 N N . THR A 1 117 ? 24.593 16.020 19.181 1.00 78.00 117 THR A N 1
ATOM 932 C CA . THR A 1 117 ? 25.167 15.797 17.850 1.00 78.00 117 THR A CA 1
ATOM 933 C C . THR A 1 117 ? 24.367 14.754 17.070 1.00 78.00 117 THR A C 1
ATOM 935 O O . THR A 1 117 ? 24.298 13.583 17.449 1.00 78.00 117 THR A O 1
ATOM 938 N N . ALA A 1 118 ? 23.793 15.188 15.955 1.00 72.31 118 ALA A N 1
ATOM 939 C CA . ALA A 1 118 ? 22.838 14.422 15.188 1.00 72.31 118 ALA A CA 1
ATOM 940 C C . ALA A 1 118 ? 23.475 13.780 13.950 1.00 72.31 118 ALA A C 1
ATOM 942 O O . ALA A 1 118 ? 24.239 14.410 13.215 1.00 72.31 118 ALA A O 1
ATOM 943 N N . VAL A 1 119 ? 23.138 12.517 13.705 1.00 74.56 119 VAL A N 1
ATOM 944 C CA . VAL A 1 119 ? 23.580 11.733 12.551 1.00 74.56 119 VAL A CA 1
ATOM 945 C C . VAL A 1 119 ? 22.348 11.372 11.729 1.00 74.56 119 VAL A C 1
ATOM 947 O O . VAL A 1 119 ? 21.589 10.469 12.085 1.00 74.56 119 VAL A O 1
ATOM 950 N N . LYS A 1 120 ? 22.158 12.102 10.629 1.00 71.50 120 LYS A N 1
ATOM 951 C CA . LYS A 1 120 ? 21.093 11.897 9.652 1.00 71.50 120 LYS A CA 1
ATOM 952 C C . LYS A 1 120 ? 21.367 10.627 8.856 1.00 71.50 120 LYS A C 1
ATOM 954 O O . LYS A 1 120 ? 22.401 10.519 8.194 1.00 71.50 120 LYS A O 1
ATOM 959 N N . ILE A 1 121 ? 20.431 9.690 8.901 1.00 69.00 121 ILE A N 1
ATOM 960 C CA . ILE A 1 121 ? 20.475 8.415 8.188 1.00 69.00 121 ILE A CA 1
ATOM 961 C C . ILE A 1 121 ? 19.603 8.537 6.933 1.00 69.00 121 ILE A C 1
ATOM 963 O O . ILE A 1 121 ? 18.406 8.796 7.050 1.00 69.00 121 ILE A O 1
ATOM 967 N N . ASN A 1 122 ? 20.190 8.353 5.741 1.00 60.69 122 ASN A N 1
ATOM 968 C CA . ASN A 1 122 ? 19.450 8.354 4.467 1.00 60.69 122 ASN A CA 1
ATOM 969 C C . ASN A 1 122 ? 19.284 6.957 3.834 1.00 60.69 122 ASN A C 1
ATOM 971 O O . ASN A 1 122 ? 18.809 6.857 2.703 1.00 60.69 122 ASN A O 1
ATOM 975 N N . ASP A 1 123 ? 19.727 5.892 4.506 1.00 66.56 123 ASP A N 1
ATOM 976 C CA . ASP A 1 123 ? 19.769 4.529 3.962 1.00 66.56 123 ASP A CA 1
ATOM 977 C C . ASP A 1 123 ? 19.859 3.486 5.102 1.00 66.56 123 ASP A C 1
ATOM 979 O O . ASP A 1 123 ? 19.611 3.827 6.257 1.00 66.56 123 ASP A O 1
ATOM 983 N N . SER A 1 124 ? 20.190 2.223 4.822 1.00 71.88 124 SER A N 1
ATOM 984 C CA . SER A 1 124 ? 20.363 1.192 5.869 1.00 71.88 124 SER A CA 1
ATOM 985 C C . SER A 1 124 ? 21.775 1.154 6.484 1.00 71.88 124 SER A C 1
ATOM 987 O O . SER A 1 124 ? 22.769 1.458 5.822 1.00 71.88 124 SER A O 1
ATOM 989 N N . ILE A 1 125 ? 21.867 0.755 7.758 1.00 74.88 125 ILE A N 1
ATOM 990 C CA . ILE A 1 125 ? 23.107 0.576 8.527 1.00 74.88 125 ILE A CA 1
ATOM 991 C C . ILE A 1 125 ? 23.151 -0.849 9.093 1.00 74.88 125 ILE A C 1
ATOM 993 O O . ILE A 1 125 ? 22.255 -1.259 9.826 1.00 74.88 125 ILE A O 1
ATOM 997 N N . HIS A 1 126 ? 24.231 -1.573 8.810 1.00 78.69 126 HIS A N 1
ATOM 998 C CA . HIS A 1 126 ? 24.463 -2.942 9.271 1.00 78.69 126 HIS A CA 1
ATOM 999 C C . HIS A 1 126 ? 25.616 -2.994 10.284 1.00 78.69 126 HIS A C 1
ATOM 1001 O O . HIS A 1 126 ? 26.726 -2.523 10.006 1.00 78.69 126 HIS A O 1
ATOM 1007 N N . LEU A 1 127 ? 25.370 -3.584 11.456 1.00 83.62 127 LEU A N 1
ATOM 1008 C CA . LEU A 1 127 ? 26.364 -3.810 12.506 1.00 83.62 127 LEU A CA 1
ATOM 1009 C C . LEU A 1 127 ? 27.124 -5.123 12.254 1.00 83.62 127 LEU A C 1
ATOM 1011 O O . LEU A 1 127 ? 26.521 -6.174 12.051 1.00 83.62 127 LEU A O 1
ATOM 1015 N N . GLN A 1 128 ? 28.455 -5.070 12.342 1.00 80.75 128 GLN A N 1
ATOM 1016 C CA . GLN A 1 128 ? 29.339 -6.251 12.409 1.00 80.75 128 GLN A CA 1
ATOM 1017 C C . GLN A 1 128 ? 30.085 -6.346 13.756 1.00 80.75 128 GLN A C 1
ATOM 1019 O O . GLN A 1 128 ? 30.964 -7.190 13.921 1.00 80.75 128 GLN A O 1
ATOM 1024 N N . SER A 1 129 ? 29.742 -5.459 14.697 1.00 84.81 129 SER A N 1
ATOM 1025 C CA . SER A 1 129 ? 30.401 -5.237 15.991 1.00 84.81 129 SER A CA 1
ATOM 1026 C C . SER A 1 129 ? 29.407 -4.666 17.001 1.00 84.81 129 SER A C 1
ATOM 1028 O O . SER A 1 129 ? 28.388 -4.098 16.604 1.00 84.81 129 SER A O 1
ATOM 1030 N N . ASP A 1 130 ? 29.720 -4.752 18.296 1.00 92.81 130 ASP A N 1
ATOM 1031 C CA . ASP A 1 130 ? 28.939 -4.072 19.336 1.00 92.81 130 ASP A CA 1
ATOM 1032 C C . ASP A 1 130 ? 29.135 -2.544 19.239 1.00 92.81 130 ASP A C 1
ATOM 1034 O O . ASP A 1 130 ? 30.262 -2.043 19.169 1.00 92.81 130 ASP A O 1
ATOM 1038 N N . VAL A 1 131 ? 28.034 -1.788 19.242 1.00 90.69 131 VAL A N 1
ATOM 1039 C CA . VAL A 1 131 ? 28.026 -0.327 19.061 1.00 90.69 131 VAL A CA 1
ATOM 1040 C C . VAL A 1 131 ? 27.547 0.378 20.325 1.00 90.69 131 VAL A C 1
ATOM 1042 O O . VAL A 1 131 ? 26.583 -0.041 20.960 1.00 90.69 131 VAL A O 1
ATOM 1045 N N . THR A 1 132 ? 28.183 1.496 20.675 1.00 92.44 132 THR A N 1
ATOM 1046 C CA . THR A 1 132 ? 27.696 2.430 21.697 1.00 92.44 132 THR A CA 1
ATOM 1047 C C . THR A 1 132 ? 27.496 3.827 21.115 1.00 92.44 132 THR A C 1
ATOM 1049 O O . THR A 1 132 ? 28.406 4.388 20.508 1.00 92.44 132 THR A O 1
ATOM 1052 N N . LEU A 1 133 ? 26.328 4.412 21.356 1.00 89.25 133 LEU A N 1
ATOM 1053 C CA . LEU A 1 133 ? 25.993 5.810 21.100 1.00 89.25 133 LEU A CA 1
ATOM 1054 C C . LEU A 1 133 ? 26.059 6.574 22.426 1.00 89.25 133 LEU A C 1
ATOM 1056 O O . LEU A 1 133 ? 25.518 6.106 23.430 1.00 89.25 133 LEU A O 1
ATOM 1060 N N . ASN A 1 134 ? 26.724 7.730 22.457 1.00 89.19 134 ASN A N 1
ATOM 1061 C CA . ASN A 1 134 ? 26.843 8.532 23.671 1.00 89.19 134 ASN A CA 1
ATOM 1062 C C . ASN A 1 134 ? 26.729 10.030 23.382 1.00 89.19 134 ASN A C 1
ATOM 1064 O O . ASN A 1 134 ? 27.605 10.605 22.740 1.00 89.19 134 ASN A O 1
ATOM 1068 N N . ASN A 1 135 ? 25.646 10.640 23.870 1.00 85.88 135 ASN A N 1
ATOM 1069 C CA . ASN A 1 135 ? 25.178 11.972 23.482 1.00 85.88 135 ASN A CA 1
ATOM 1070 C C . ASN A 1 135 ? 25.168 12.137 21.951 1.00 85.88 135 ASN A C 1
ATOM 1072 O O . ASN A 1 135 ? 25.761 13.070 21.412 1.00 85.88 135 ASN A O 1
ATOM 1076 N N . CYS A 1 136 ? 24.524 11.189 21.264 1.00 80.88 136 CYS A N 1
ATOM 1077 C CA . CYS A 1 136 ? 24.301 11.231 19.821 1.00 80.88 136 CYS A CA 1
ATOM 1078 C C . CYS A 1 136 ? 22.813 11.035 19.522 1.00 80.88 136 CYS A C 1
ATOM 1080 O O . CYS A 1 136 ? 22.205 10.109 20.059 1.00 80.88 136 CYS A O 1
ATOM 1082 N N . THR A 1 137 ? 22.261 11.831 18.612 1.00 79.38 137 THR A N 1
ATOM 1083 C CA . THR A 1 137 ? 20.922 11.607 18.054 1.00 79.38 137 THR A CA 1
ATOM 1084 C C . THR A 1 137 ? 21.071 10.912 16.705 1.00 79.38 137 THR A C 1
ATOM 1086 O O . THR A 1 137 ? 21.482 11.541 15.733 1.00 79.38 137 THR A O 1
ATOM 1089 N N . LEU A 1 138 ? 20.769 9.617 16.601 1.00 77.62 138 LEU A N 1
ATOM 1090 C CA . LEU A 1 138 ? 20.493 9.046 15.279 1.00 77.62 138 LEU A CA 1
ATOM 1091 C C . LEU A 1 138 ? 19.128 9.572 14.831 1.00 77.62 138 LEU A C 1
ATOM 1093 O O . LEU A 1 138 ? 18.194 9.569 15.633 1.00 77.62 138 LEU A O 1
ATOM 1097 N N . PHE A 1 139 ? 18.999 10.013 13.578 1.00 69.62 139 PHE A N 1
ATOM 1098 C CA . PHE A 1 139 ? 17.683 10.356 13.042 1.00 69.62 139 PHE A CA 1
ATOM 1099 C C . PHE A 1 139 ? 17.508 10.035 11.558 1.00 69.62 139 PHE A C 1
ATOM 1101 O O . PHE A 1 139 ? 18.354 10.355 10.723 1.00 69.62 139 PHE A O 1
ATOM 1108 N N . GLU A 1 140 ? 16.375 9.429 11.211 1.00 66.00 140 GLU A N 1
ATOM 1109 C CA . GLU A 1 140 ? 15.867 9.430 9.835 1.00 66.00 140 GLU A CA 1
ATOM 1110 C C . GLU A 1 140 ? 15.185 10.780 9.576 1.00 66.00 140 GLU A C 1
ATOM 1112 O O . GLU A 1 140 ? 14.404 11.246 10.410 1.00 66.00 140 GLU A O 1
ATOM 1117 N N . ARG A 1 141 ? 15.469 11.415 8.431 1.00 56.47 141 ARG A N 1
ATOM 1118 C CA . ARG A 1 141 ? 14.670 12.559 7.966 1.00 56.47 141 ARG A CA 1
ATOM 1119 C C . ARG A 1 141 ? 14.475 12.546 6.453 1.00 56.47 141 ARG A C 1
ATOM 1121 O O . ARG A 1 141 ? 15.302 13.081 5.705 1.00 56.47 141 ARG A O 1
ATOM 1128 N N . ASN A 1 142 ? 13.312 12.045 6.046 1.00 51.69 142 ASN A N 1
ATOM 1129 C CA . ASN A 1 142 ? 12.715 12.166 4.714 1.00 51.69 142 ASN A CA 1
ATOM 1130 C C . ASN A 1 142 ? 13.503 11.470 3.591 1.00 51.69 142 ASN A C 1
ATOM 1132 O O . ASN A 1 142 ? 13.908 12.087 2.601 1.00 51.69 142 ASN A O 1
ATOM 1136 N N . THR A 1 143 ? 13.694 10.160 3.724 1.00 46.06 143 THR A N 1
ATOM 1137 C CA . THR A 1 143 ? 14.025 9.284 2.600 1.00 46.06 143 THR A CA 1
ATOM 1138 C C . THR A 1 143 ? 12.780 8.833 1.840 1.00 46.06 143 THR A C 1
ATOM 1140 O O . THR A 1 143 ? 11.671 8.672 2.355 1.00 46.06 143 THR A O 1
ATOM 1143 N N . THR A 1 144 ? 12.991 8.526 0.562 1.00 45.34 144 THR A N 1
ATOM 1144 C CA . THR A 1 144 ? 11.968 7.904 -0.297 1.00 45.34 144 THR A CA 1
ATOM 1145 C C . THR A 1 144 ? 11.992 6.371 -0.207 1.00 45.34 144 THR A C 1
ATOM 1147 O O . THR A 1 144 ? 11.517 5.688 -1.115 1.00 45.34 144 THR A O 1
ATOM 1150 N N . GLU A 1 145 ? 12.514 5.832 0.901 1.00 50.53 145 GLU A N 1
ATOM 1151 C CA . GLU A 1 145 ? 12.875 4.426 1.138 1.00 50.53 145 GLU A CA 1
ATOM 1152 C C . GLU A 1 145 ? 12.220 3.905 2.449 1.00 50.53 145 GLU A C 1
ATOM 1154 O O . GLU A 1 145 ? 11.188 4.436 2.881 1.00 50.53 145 GLU A O 1
ATOM 1159 N N . MET A 1 146 ? 12.790 2.849 3.045 1.00 57.91 146 MET A N 1
ATOM 1160 C CA . MET A 1 146 ? 12.669 2.488 4.464 1.00 57.91 146 MET A CA 1
ATOM 1161 C C . MET A 1 146 ? 14.074 2.134 4.964 1.00 57.91 146 MET A C 1
ATOM 1163 O O . MET A 1 146 ? 14.715 1.257 4.386 1.00 57.91 146 MET A O 1
ATOM 1167 N N . CYS A 1 147 ? 14.554 2.830 5.991 1.00 67.62 147 CYS A N 1
ATOM 1168 C CA . CYS A 1 147 ? 15.896 2.668 6.545 1.00 67.62 147 CYS A CA 1
ATOM 1169 C C . CYS A 1 147 ? 15.910 1.559 7.602 1.00 67.62 147 CYS A C 1
ATOM 1171 O O . CYS A 1 147 ? 15.051 1.535 8.481 1.00 67.62 147 CYS A O 1
ATOM 1173 N N . VAL A 1 148 ? 16.891 0.658 7.549 1.00 73.81 148 VAL A N 1
ATOM 1174 C CA . VAL A 1 148 ? 17.017 -0.452 8.506 1.00 73.81 148 VAL A CA 1
ATOM 1175 C C . VAL A 1 148 ? 18.331 -0.341 9.275 1.00 73.81 148 VAL A C 1
ATOM 1177 O O . VAL A 1 148 ? 19.391 -0.208 8.671 1.00 73.81 148 VAL A O 1
ATOM 1180 N N . LEU A 1 149 ? 18.261 -0.422 10.602 1.00 81.69 149 LEU A N 1
ATOM 1181 C CA . LEU A 1 149 ? 19.388 -0.647 11.500 1.00 81.69 149 LEU A CA 1
ATOM 1182 C C . LEU A 1 149 ? 19.440 -2.142 11.846 1.00 81.69 149 LEU A C 1
ATOM 1184 O O . LEU A 1 149 ? 18.818 -2.594 12.809 1.00 81.69 149 LEU A O 1
ATOM 1188 N N . ASP A 1 150 ? 20.154 -2.907 11.023 1.00 82.50 150 ASP A N 1
ATOM 1189 C CA . ASP A 1 150 ? 20.383 -4.343 11.207 1.00 82.50 150 ASP A CA 1
ATOM 1190 C C . ASP A 1 150 ? 21.496 -4.542 12.238 1.00 82.50 150 ASP A C 1
ATOM 1192 O O . ASP A 1 150 ? 22.680 -4.325 11.972 1.00 82.50 150 ASP A O 1
ATOM 1196 N N . MET A 1 151 ? 21.103 -4.949 13.440 1.00 89.31 151 MET A N 1
ATOM 1197 C CA . MET A 1 151 ? 22.004 -5.228 14.552 1.00 89.31 151 MET A CA 1
ATOM 1198 C C . MET A 1 151 ? 22.727 -6.575 14.419 1.00 89.31 151 MET A C 1
ATOM 1200 O O . MET A 1 151 ? 23.586 -6.877 15.249 1.00 89.31 151 MET A O 1
ATOM 1204 N N . GLY A 1 152 ? 22.390 -7.426 13.444 1.00 85.81 152 GLY A N 1
ATOM 1205 C CA . GLY A 1 152 ? 22.902 -8.793 13.384 1.00 85.81 152 GLY A CA 1
ATOM 1206 C C . GLY A 1 152 ? 22.657 -9.530 14.707 1.00 85.81 152 GLY A C 1
ATOM 1207 O O . GLY A 1 152 ? 21.556 -9.496 15.253 1.00 85.81 152 GLY A O 1
ATOM 1208 N N . SER A 1 153 ? 23.687 -10.169 15.265 1.00 89.31 153 SER A N 1
ATOM 1209 C CA . SER A 1 153 ? 23.668 -10.725 16.631 1.00 89.31 153 SER A CA 1
ATOM 1210 C C . SER A 1 153 ? 24.391 -9.839 17.663 1.00 89.31 153 SER A C 1
ATOM 1212 O O . SER A 1 153 ? 24.823 -10.345 18.698 1.00 89.31 153 SER A O 1
ATOM 1214 N N . HIS A 1 154 ? 24.586 -8.553 17.362 1.00 93.75 154 HIS A N 1
ATOM 1215 C CA . HIS A 1 154 ? 25.393 -7.614 18.147 1.00 93.75 154 HIS A CA 1
ATOM 1216 C C . HIS A 1 154 ? 24.555 -6.787 19.130 1.00 93.75 154 HIS A C 1
ATOM 1218 O O . HIS A 1 154 ? 23.318 -6.820 19.132 1.00 93.75 154 HIS A O 1
ATOM 1224 N N . LYS A 1 155 ? 25.248 -6.040 19.992 1.00 95.38 155 LYS A N 1
ATOM 1225 C CA . LYS A 1 155 ? 24.634 -5.108 20.940 1.00 95.38 155 LYS A CA 1
ATOM 1226 C C . LYS A 1 155 ? 24.635 -3.678 20.413 1.00 95.38 155 LYS A C 1
ATOM 1228 O O . LYS A 1 155 ? 25.595 -3.239 19.781 1.00 95.38 155 LYS A O 1
ATOM 1233 N N . LEU A 1 156 ? 23.590 -2.936 20.759 1.00 93.19 156 LEU A N 1
ATOM 1234 C CA . LEU A 1 156 ? 23.511 -1.488 20.593 1.00 93.19 156 LEU A CA 1
ATOM 1235 C C . LEU A 1 156 ? 23.263 -0.871 21.966 1.00 93.19 156 LEU A C 1
ATOM 1237 O O . LEU A 1 156 ? 22.249 -1.158 22.593 1.00 93.19 156 LEU A O 1
ATOM 1241 N N . ARG A 1 157 ? 24.185 -0.038 22.446 1.00 93.75 157 ARG A N 1
ATOM 1242 C CA . ARG A 1 157 ? 24.073 0.651 23.735 1.00 93.75 157 ARG A CA 1
ATOM 1243 C C . ARG A 1 157 ? 23.827 2.143 23.533 1.00 93.75 157 ARG A C 1
ATOM 1245 O O . ARG A 1 157 ? 24.587 2.786 22.815 1.00 93.75 157 ARG A O 1
ATOM 1252 N N . THR A 1 158 ? 22.829 2.708 24.201 1.00 89.88 158 THR A N 1
ATOM 1253 C CA . THR A 1 158 ? 22.619 4.156 24.314 1.00 89.88 158 THR A CA 1
ATOM 1254 C C . THR A 1 158 ? 22.996 4.615 25.724 1.00 89.88 158 THR A C 1
ATOM 1256 O O . THR A 1 158 ? 22.377 4.218 26.706 1.00 89.88 158 THR A O 1
ATOM 1259 N N . ASP A 1 159 ? 24.050 5.430 25.832 1.00 86.94 159 ASP A N 1
ATOM 1260 C CA . ASP A 1 159 ? 24.524 6.018 27.092 1.00 86.94 159 ASP A CA 1
ATOM 1261 C C . ASP A 1 159 ? 24.260 7.531 27.118 1.00 86.94 159 ASP A C 1
ATOM 1263 O O . ASP A 1 159 ? 24.735 8.262 26.247 1.00 86.94 159 ASP A O 1
ATOM 1267 N N . GLY A 1 160 ? 23.665 8.040 28.192 1.00 78.81 160 GLY A N 1
ATOM 1268 C CA . GLY A 1 160 ? 23.711 9.463 28.535 1.00 78.81 160 GLY A CA 1
ATOM 1269 C C . GLY A 1 160 ? 22.556 10.308 27.992 1.00 78.81 160 GLY A C 1
ATOM 1270 O O . GLY A 1 160 ? 21.948 10.013 26.961 1.00 78.81 160 GLY A O 1
ATOM 1271 N N . LYS A 1 161 ? 22.275 11.380 28.746 1.00 74.38 161 LYS A N 1
ATOM 1272 C CA . LYS A 1 161 ? 20.984 12.085 28.815 1.00 74.38 161 LYS A CA 1
ATOM 1273 C C . LYS A 1 161 ? 20.439 12.597 27.479 1.00 74.38 161 LYS A C 1
ATOM 1275 O O . LYS A 1 161 ? 19.229 12.749 27.350 1.00 74.38 161 LYS A O 1
ATOM 1280 N N . TYR A 1 162 ? 21.315 12.875 26.517 1.00 74.50 162 TYR A N 1
ATOM 1281 C CA . TYR A 1 162 ? 20.962 13.503 25.241 1.00 74.50 162 TYR A CA 1
ATOM 1282 C C . TYR A 1 162 ? 21.064 12.542 24.045 1.00 74.50 162 TYR A C 1
ATOM 1284 O O . TYR A 1 162 ? 21.064 12.987 22.901 1.00 74.50 162 TYR A O 1
ATOM 1292 N N . THR A 1 163 ? 21.206 11.236 24.288 1.00 79.75 163 THR A N 1
ATOM 1293 C CA . THR A 1 163 ? 21.175 10.201 23.241 1.00 79.75 163 THR A CA 1
ATOM 1294 C C . THR A 1 163 ? 19.737 9.888 22.825 1.00 79.75 163 THR A C 1
ATOM 1296 O O . THR A 1 163 ? 18.870 9.757 23.687 1.00 79.75 163 THR A O 1
ATOM 1299 N N . GLU A 1 164 ? 19.503 9.720 21.523 1.00 74.88 164 GLU A N 1
ATOM 1300 C CA . GLU A 1 164 ? 18.178 9.508 20.919 1.00 74.88 164 GLU A CA 1
ATOM 1301 C C . GLU A 1 164 ? 18.308 8.705 19.601 1.00 74.88 164 GLU A C 1
ATOM 1303 O O . GLU A 1 164 ? 19.359 8.744 18.956 1.00 74.88 164 GLU A O 1
ATOM 1308 N N . ILE A 1 165 ? 17.273 7.953 19.198 1.00 74.00 165 ILE A N 1
ATOM 1309 C CA . ILE A 1 165 ? 17.193 7.255 17.894 1.00 74.00 165 ILE A CA 1
ATOM 1310 C C . ILE A 1 165 ? 15.816 7.548 17.282 1.00 74.00 165 ILE A C 1
ATOM 1312 O O . ILE A 1 165 ? 14.929 6.700 17.206 1.00 74.00 165 ILE A O 1
ATOM 1316 N N . SER A 1 166 ? 15.636 8.806 16.893 1.00 65.81 166 SER A N 1
ATOM 1317 C CA . SER A 1 166 ? 14.380 9.313 16.354 1.00 65.81 166 SER A CA 1
ATOM 1318 C C . SER A 1 166 ? 14.206 8.931 14.877 1.00 65.81 166 SER A C 1
ATOM 1320 O O . SER A 1 166 ? 15.151 8.580 14.168 1.00 65.81 166 SER A O 1
ATOM 1322 N N . ALA A 1 167 ? 12.989 9.056 14.375 1.00 57.19 167 ALA A N 1
ATOM 1323 C CA . ALA A 1 167 ? 12.711 9.171 12.952 1.00 57.19 167 ALA A CA 1
ATOM 1324 C C . ALA A 1 167 ? 11.704 10.307 12.808 1.00 57.19 167 ALA A C 1
ATOM 1326 O O . ALA A 1 167 ? 10.781 10.369 13.612 1.00 57.19 167 ALA A O 1
ATOM 1327 N N . GLY A 1 168 ? 11.846 11.200 11.822 1.00 50.28 168 GLY A N 1
ATOM 1328 C CA . GLY A 1 168 ? 10.794 12.181 11.553 1.00 50.28 168 GLY A CA 1
ATOM 1329 C C . GLY A 1 168 ? 11.198 13.578 11.100 1.00 50.28 168 GLY A C 1
ATOM 1330 O O . GLY A 1 168 ? 12.319 13.878 10.683 1.00 50.28 168 GLY A O 1
ATOM 1331 N N . LEU A 1 169 ? 10.198 14.455 11.174 1.00 43.22 169 LEU A N 1
ATOM 1332 C CA . LEU A 1 169 ? 10.254 15.859 10.795 1.00 43.22 169 LEU A CA 1
ATOM 1333 C C . LEU A 1 169 ? 9.612 16.709 11.901 1.00 43.22 169 LEU A C 1
ATOM 1335 O O . LEU A 1 169 ? 8.396 16.726 12.079 1.00 43.22 169 LEU A O 1
ATOM 1339 N N . SER A 1 170 ? 10.426 17.482 12.616 1.00 46.59 170 SER A N 1
ATOM 1340 C CA . SER A 1 170 ? 9.907 18.624 13.369 1.00 46.59 170 SER A CA 1
ATOM 1341 C C . SER A 1 170 ? 9.419 19.691 12.381 1.00 46.59 170 SER A C 1
ATOM 1343 O O . SER A 1 170 ? 10.199 20.132 11.526 1.00 46.59 170 SER A O 1
ATOM 1345 N N . ALA A 1 171 ? 8.176 20.147 12.515 1.00 39.31 171 ALA A N 1
ATOM 1346 C CA . ALA A 1 171 ? 7.697 21.359 11.857 1.00 39.31 171 ALA A CA 1
ATOM 1347 C C . ALA A 1 171 ? 7.715 22.521 12.854 1.00 39.31 171 ALA A C 1
ATOM 1349 O O . ALA A 1 171 ? 7.336 22.374 14.014 1.00 39.31 171 ALA A O 1
ATOM 1350 N N . LYS A 1 172 ? 8.147 23.698 12.400 1.00 36.03 172 LYS A N 1
ATOM 1351 C CA . LYS A 1 172 ? 8.089 24.924 13.198 1.00 36.03 172 LYS A CA 1
ATOM 1352 C C . LYS A 1 172 ? 6.828 25.701 12.825 1.00 36.03 172 LYS A C 1
ATOM 1354 O O . LYS A 1 172 ? 6.632 26.005 11.650 1.00 36.03 172 LYS A O 1
ATOM 1359 N N . TYR A 1 173 ? 5.985 26.011 13.810 1.00 34.81 173 TYR A N 1
ATOM 1360 C CA . TYR A 1 173 ? 4.740 26.760 13.611 1.00 34.81 173 TYR A CA 1
ATOM 1361 C C . TYR A 1 173 ? 4.714 27.951 14.577 1.00 34.81 173 TYR A C 1
ATOM 1363 O O . TYR A 1 173 ? 4.481 27.804 15.778 1.00 34.81 173 TYR A O 1
ATOM 1371 N N . GLY A 1 174 ? 5.035 29.139 14.057 1.00 48.84 174 GLY A N 1
ATOM 1372 C CA . GLY A 1 174 ? 5.437 30.274 14.894 1.00 48.84 174 GLY A CA 1
ATOM 1373 C C . GLY A 1 174 ? 6.794 30.009 15.552 1.00 48.84 174 GLY A C 1
ATOM 1374 O O . GLY A 1 174 ? 7.687 29.452 14.916 1.00 48.84 174 GLY A O 1
ATOM 1375 N N . ASP A 1 175 ? 6.953 30.383 16.821 1.00 34.91 175 ASP A N 1
ATOM 1376 C CA . ASP A 1 175 ? 8.194 30.133 17.564 1.00 34.91 175 ASP A CA 1
ATOM 1377 C C . ASP A 1 175 ? 8.320 28.704 18.108 1.00 34.91 175 ASP A C 1
ATOM 1379 O O . ASP A 1 175 ? 9.433 28.264 18.375 1.00 34.91 175 ASP A O 1
ATOM 1383 N N . ASN A 1 176 ? 7.225 27.946 18.193 1.00 33.50 176 ASN A N 1
ATOM 1384 C CA . ASN A 1 176 ? 7.233 26.585 18.727 1.00 33.50 176 ASN A CA 1
ATOM 1385 C C . ASN A 1 176 ? 7.696 25.555 17.680 1.00 33.50 176 ASN A C 1
ATOM 1387 O O . ASN A 1 176 ? 7.222 25.549 16.538 1.00 33.50 176 ASN A O 1
ATOM 1391 N N . LEU A 1 177 ? 8.557 24.621 18.101 1.00 38.12 177 LEU A N 1
ATOM 1392 C CA . LEU A 1 177 ? 8.689 23.328 17.426 1.00 38.12 177 LEU A CA 1
ATOM 1393 C C . LEU A 1 177 ? 7.498 22.443 17.803 1.00 38.12 177 LEU A C 1
ATOM 1395 O O . LEU A 1 177 ? 7.198 22.267 18.983 1.00 38.12 177 LEU A O 1
ATOM 1399 N N . PHE A 1 178 ? 6.888 21.830 16.797 1.00 41.66 178 PHE A N 1
ATOM 1400 C CA . PHE A 1 178 ? 5.947 20.731 16.942 1.00 41.66 178 PHE A CA 1
ATOM 1401 C C . PHE A 1 178 ? 6.495 19.502 16.205 1.00 41.66 178 PHE A C 1
ATOM 1403 O O . PHE A 1 178 ? 7.181 19.620 15.184 1.00 41.66 178 PHE A O 1
ATOM 1410 N N . TYR A 1 179 ? 6.158 18.306 16.684 1.00 45.88 179 TYR A N 1
ATOM 1411 C CA . TYR A 1 179 ? 6.171 17.132 15.812 1.00 45.88 179 TYR A CA 1
ATOM 1412 C C . TYR A 1 179 ? 5.104 17.357 14.737 1.00 45.88 179 TYR A C 1
ATOM 1414 O O . TYR A 1 179 ? 3.987 17.754 15.069 1.00 45.88 179 TYR A O 1
ATOM 1422 N N . ALA A 1 180 ? 5.437 17.157 13.460 1.00 41.03 180 ALA A N 1
ATOM 1423 C CA . ALA A 1 180 ? 4.489 17.373 12.369 1.00 41.03 180 ALA A CA 1
ATOM 1424 C C . ALA A 1 180 ? 3.526 16.179 12.246 1.00 41.03 180 ALA A C 1
ATOM 1426 O O . ALA A 1 180 ? 3.642 15.381 11.315 1.00 41.03 180 ALA A O 1
ATOM 1427 N N . SER A 1 181 ? 2.592 16.062 13.198 1.00 41.81 181 SER A N 1
ATOM 1428 C CA . SER A 1 181 ? 1.567 15.006 13.272 1.00 41.81 181 SER A CA 1
ATOM 1429 C C . SER A 1 181 ? 0.919 14.713 11.920 1.00 41.81 181 SER A C 1
ATOM 1431 O O . SER A 1 181 ? 0.736 13.559 11.558 1.00 41.81 181 SER A O 1
ATOM 1433 N N . ASP A 1 182 ? 0.661 15.763 11.146 1.00 40.66 182 ASP A N 1
ATOM 1434 C CA . ASP A 1 182 ? -0.180 15.704 9.955 1.00 40.66 182 ASP A CA 1
ATOM 1435 C C . ASP A 1 182 ? 0.599 15.330 8.671 1.00 40.66 182 ASP A C 1
ATOM 1437 O O . ASP A 1 182 ? -0.001 15.213 7.602 1.00 40.66 182 ASP A O 1
ATOM 1441 N N . VAL A 1 183 ? 1.940 15.211 8.728 1.00 43.00 183 VAL A N 1
ATOM 1442 C CA . VAL A 1 183 ? 2.804 15.045 7.529 1.00 43.00 183 VAL A CA 1
ATOM 1443 C C . VAL A 1 183 ? 4.029 14.128 7.742 1.00 43.00 183 VAL A C 1
ATOM 1445 O O . VAL A 1 183 ? 4.821 13.931 6.817 1.00 43.00 183 VAL A O 1
ATOM 1448 N N . CYS A 1 184 ? 4.252 13.556 8.928 1.00 42.03 184 CYS A N 1
ATOM 1449 C CA . CYS A 1 184 ? 5.445 12.735 9.167 1.00 42.03 184 CYS A CA 1
ATOM 1450 C C . CYS A 1 184 ? 5.336 11.302 8.616 1.00 42.03 184 CYS A C 1
ATOM 1452 O O . CYS A 1 184 ? 4.632 10.439 9.130 1.00 42.03 184 CYS A O 1
ATOM 1454 N N . ILE A 1 185 ? 6.117 11.031 7.569 1.00 50.56 185 ILE A N 1
ATOM 1455 C CA . ILE A 1 185 ? 6.131 9.768 6.819 1.00 50.56 185 ILE A CA 1
ATOM 1456 C C . ILE A 1 185 ? 7.247 8.860 7.377 1.00 50.56 185 ILE A C 1
ATOM 1458 O O . ILE A 1 185 ? 8.296 8.681 6.760 1.00 50.56 185 ILE A O 1
ATOM 1462 N N . TYR A 1 186 ? 7.039 8.295 8.570 1.00 53.31 186 TYR A N 1
ATOM 1463 C CA . TYR A 1 186 ? 8.048 7.481 9.268 1.00 53.31 186 TYR A CA 1
ATOM 1464 C C . TYR A 1 186 ? 8.341 6.151 8.555 1.00 53.31 186 TYR A C 1
ATOM 1466 O O . TYR A 1 186 ? 7.445 5.525 7.980 1.00 53.31 186 TYR A O 1
ATOM 1474 N N . CYS A 1 187 ? 9.608 5.722 8.545 1.00 56.69 187 CYS A N 1
ATOM 1475 C CA . CYS A 1 187 ? 10.040 4.404 8.055 1.00 56.69 187 CYS A CA 1
ATOM 1476 C C . CYS A 1 187 ? 11.515 4.126 8.380 1.00 56.69 187 CYS A C 1
ATOM 1478 O O . CYS A 1 187 ? 12.338 3.893 7.494 1.00 56.69 187 CYS A O 1
ATOM 1480 N N . PHE A 1 188 ? 11.837 4.136 9.667 1.00 67.69 188 PHE A N 1
ATOM 1481 C CA . PHE A 1 188 ? 13.035 3.482 10.175 1.00 67.69 188 PHE A CA 1
ATOM 1482 C C . PHE A 1 188 ? 12.626 2.148 10.837 1.00 67.69 188 PHE A C 1
ATOM 1484 O O . PHE A 1 188 ? 11.446 1.899 11.106 1.00 67.69 188 PHE A O 1
ATOM 1491 N N . ARG A 1 189 ? 13.582 1.235 11.005 1.00 77.00 189 ARG A N 1
ATOM 1492 C CA . ARG A 1 189 ? 13.414 -0.064 11.670 1.00 77.00 189 ARG A CA 1
ATOM 1493 C C . ARG A 1 189 ? 14.700 -0.409 12.392 1.00 77.00 189 ARG A C 1
ATOM 1495 O O . ARG A 1 189 ? 15.772 -0.250 11.820 1.00 77.00 189 ARG A O 1
ATOM 1502 N N . ILE A 1 190 ? 14.589 -0.980 13.583 1.00 83.12 190 ILE A N 1
ATOM 1503 C CA . ILE A 1 190 ? 15.694 -1.669 14.250 1.00 83.12 190 ILE A CA 1
ATOM 1504 C C . ILE A 1 190 ? 15.390 -3.170 14.231 1.00 83.12 190 ILE A C 1
ATOM 1506 O O . ILE A 1 190 ? 14.345 -3.598 14.723 1.00 83.12 190 ILE A O 1
ATOM 1510 N N . GLU A 1 191 ? 16.280 -3.980 13.659 1.00 86.81 191 GLU A N 1
ATOM 1511 C CA . GLU A 1 191 ? 16.117 -5.438 13.608 1.00 86.81 191 GLU A CA 1
ATOM 1512 C C . GLU A 1 191 ? 17.347 -6.176 14.141 1.00 86.81 191 GLU A C 1
ATOM 1514 O O . GLU A 1 191 ? 18.482 -5.745 13.963 1.00 86.81 191 GLU A O 1
ATOM 1519 N N . GLY A 1 192 ? 17.119 -7.293 14.829 1.00 86.44 192 GLY A N 1
ATOM 1520 C CA . GLY A 1 192 ? 18.147 -8.066 15.507 1.00 86.44 192 GLY A CA 1
ATOM 1521 C C . GLY A 1 192 ? 17.855 -9.564 15.491 1.00 86.44 192 GLY A C 1
ATOM 1522 O O . GLY A 1 192 ? 16.721 -10.023 15.620 1.00 86.44 192 GLY A O 1
ATOM 1523 N N . GLN A 1 193 ? 18.918 -10.343 15.331 1.00 86.00 193 GLN A N 1
ATOM 1524 C CA . GLN A 1 193 ? 18.911 -11.802 15.277 1.00 86.00 193 GLN A CA 1
ATOM 1525 C C . GLN A 1 193 ? 19.079 -12.394 16.690 1.00 86.00 193 GLN A C 1
ATOM 1527 O O . GLN A 1 193 ? 19.157 -11.670 17.684 1.00 86.00 193 GLN A O 1
ATOM 1532 N N . GLU A 1 194 ? 19.140 -13.721 16.807 1.00 88.25 194 GLU A N 1
ATOM 1533 C CA . GLU A 1 194 ? 19.356 -14.398 18.094 1.00 88.25 194 GLU A CA 1
ATOM 1534 C C . GLU A 1 194 ? 20.620 -13.862 18.803 1.00 88.25 194 GLU A C 1
ATOM 1536 O O . GLU A 1 194 ? 21.688 -13.772 18.195 1.00 88.25 194 GLU A O 1
ATOM 1541 N N . ASN A 1 195 ? 20.502 -13.555 20.101 1.00 89.75 195 ASN A N 1
ATOM 1542 C CA . ASN A 1 195 ? 21.477 -12.874 20.971 1.00 89.75 195 ASN A CA 1
ATOM 1543 C C . ASN A 1 195 ? 21.607 -11.342 20.840 1.00 89.75 195 ASN A C 1
ATOM 1545 O O . ASN A 1 195 ? 22.271 -10.764 21.707 1.00 89.75 195 ASN A O 1
ATOM 1549 N N . SER A 1 196 ? 20.968 -10.680 19.866 1.00 95.19 196 SER A N 1
ATOM 1550 C CA . SER A 1 196 ? 20.947 -9.204 19.769 1.00 95.19 196 SER A CA 1
ATOM 1551 C C . SER A 1 196 ? 20.450 -8.529 21.057 1.00 95.19 196 SER A C 1
ATOM 1553 O O . SER A 1 196 ? 19.599 -9.068 21.767 1.00 95.19 196 SER A O 1
ATOM 1555 N N . GLU A 1 197 ? 21.000 -7.362 21.406 1.00 96.31 197 GLU A N 1
ATOM 1556 C CA . GLU A 1 197 ? 20.673 -6.701 22.680 1.00 96.31 197 GLU A CA 1
ATOM 1557 C C . GLU A 1 197 ? 20.740 -5.172 22.585 1.00 96.31 197 GLU A C 1
ATOM 1559 O O . GLU A 1 197 ? 21.819 -4.597 22.434 1.00 96.31 197 GLU A O 1
ATOM 1564 N N . LEU A 1 198 ? 19.584 -4.513 22.695 1.00 93.56 198 LEU A N 1
ATOM 1565 C CA . LEU A 1 198 ? 19.485 -3.061 22.858 1.00 93.56 198 LEU A CA 1
ATOM 1566 C C . LEU A 1 198 ? 19.603 -2.728 24.349 1.00 93.56 198 LEU A C 1
ATOM 1568 O O . LEU A 1 198 ? 18.809 -3.220 25.148 1.00 93.56 198 LEU A O 1
ATOM 1572 N N . ILE A 1 199 ? 20.581 -1.911 24.730 1.00 92.75 199 ILE A N 1
ATOM 1573 C CA . ILE A 1 199 ? 20.856 -1.531 26.119 1.00 92.75 199 ILE A CA 1
ATOM 1574 C C . ILE A 1 199 ? 20.685 -0.022 26.270 1.00 92.75 199 ILE A C 1
ATOM 1576 O O . ILE A 1 199 ? 21.398 0.740 25.626 1.00 92.75 199 ILE A O 1
ATOM 1580 N N . ILE A 1 200 ? 19.774 0.403 27.138 1.00 89.25 200 ILE A N 1
ATOM 1581 C CA . ILE A 1 200 ? 19.416 1.808 27.341 1.00 89.25 200 ILE A CA 1
ATOM 1582 C C . ILE A 1 200 ? 19.845 2.216 28.747 1.00 89.25 200 ILE A C 1
ATOM 1584 O O . ILE A 1 200 ? 19.459 1.569 29.720 1.00 89.25 200 ILE A O 1
ATOM 1588 N N . ASN A 1 201 ? 20.654 3.272 28.850 1.00 87.50 201 ASN A N 1
ATOM 1589 C CA . ASN A 1 201 ? 21.254 3.722 30.102 1.00 87.50 201 ASN A CA 1
ATOM 1590 C C . ASN A 1 201 ? 21.335 5.255 30.187 1.00 87.50 201 ASN A C 1
ATOM 1592 O O . ASN A 1 201 ? 21.967 5.911 29.356 1.00 87.50 201 ASN A O 1
ATOM 1596 N N . ASN A 1 202 ? 20.735 5.821 31.234 1.00 81.81 202 ASN A N 1
ATOM 1597 C CA . ASN A 1 202 ? 20.658 7.253 31.528 1.00 81.81 202 ASN A CA 1
ATOM 1598 C C . ASN A 1 202 ? 20.204 8.067 30.302 1.00 81.81 202 ASN A C 1
ATOM 1600 O O . ASN A 1 202 ? 20.846 9.039 29.914 1.00 81.81 202 ASN A O 1
ATOM 1604 N N . CYS A 1 203 ? 19.156 7.584 29.632 1.00 73.56 203 CYS A N 1
ATOM 1605 C CA . CYS A 1 203 ? 18.742 7.978 28.287 1.00 73.56 203 CYS A CA 1
ATOM 1606 C C . CYS A 1 203 ? 17.224 7.776 28.142 1.00 73.56 203 CYS A C 1
ATOM 1608 O O . CYS A 1 203 ? 16.684 6.753 28.568 1.00 73.56 203 CYS A O 1
ATOM 1610 N N . ASN A 1 204 ? 16.548 8.752 27.532 1.00 69.94 204 ASN A N 1
ATOM 1611 C CA . ASN A 1 204 ? 15.140 8.668 27.145 1.00 69.94 204 ASN A CA 1
ATOM 1612 C C . ASN A 1 204 ? 15.063 8.349 25.648 1.00 69.94 204 ASN A C 1
ATOM 1614 O O . ASN A 1 204 ? 15.048 9.255 24.817 1.00 69.94 204 ASN A O 1
ATOM 1618 N N . LEU A 1 205 ? 15.071 7.061 25.310 1.00 71.88 205 LEU A N 1
ATOM 1619 C CA . LEU A 1 205 ? 15.128 6.594 23.935 1.00 71.88 205 LEU A CA 1
ATOM 1620 C C . LEU A 1 205 ? 13.736 6.595 23.295 1.00 71.88 205 LEU A C 1
ATOM 1622 O O . LEU A 1 205 ? 12.964 5.650 23.457 1.00 71.88 205 LEU A O 1
ATOM 1626 N N . LEU A 1 206 ? 13.438 7.648 22.539 1.00 69.88 206 LEU A N 1
ATOM 1627 C CA . LEU A 1 206 ? 12.338 7.658 21.579 1.00 69.88 206 LEU A CA 1
ATOM 1628 C C . LEU A 1 206 ? 12.677 6.762 20.377 1.00 69.88 206 LEU A C 1
ATOM 1630 O O . LEU A 1 206 ? 13.822 6.755 19.926 1.00 69.88 206 LEU A O 1
ATOM 1634 N N . ILE A 1 207 ? 11.683 6.017 19.889 1.00 71.88 207 ILE A N 1
ATOM 1635 C CA . ILE A 1 207 ? 11.693 5.199 18.672 1.00 71.88 207 ILE A CA 1
ATOM 1636 C C . ILE A 1 207 ? 10.331 5.390 17.986 1.00 71.88 207 ILE A C 1
ATOM 1638 O O . ILE A 1 207 ? 9.306 4.971 18.520 1.00 71.88 207 ILE A O 1
ATOM 1642 N N . ASP A 1 208 ? 10.299 5.992 16.798 1.00 66.38 208 ASP A N 1
ATOM 1643 C CA . ASP A 1 208 ? 9.076 6.125 15.982 1.00 66.38 208 ASP A CA 1
ATOM 1644 C C . ASP A 1 208 ? 9.140 5.163 14.783 1.00 66.38 208 ASP A C 1
ATOM 1646 O O . ASP A 1 208 ? 9.401 5.558 13.642 1.00 66.38 208 ASP A O 1
ATOM 1650 N N . SER A 1 209 ? 9.157 3.855 15.076 1.00 69.06 209 SER A N 1
ATOM 1651 C CA . SER A 1 209 ? 9.667 2.816 14.166 1.00 69.06 209 SER A CA 1
ATOM 1652 C C . SER A 1 209 ? 9.377 1.385 14.625 1.00 69.06 209 SER A C 1
ATOM 1654 O O . SER A 1 209 ? 9.171 1.114 15.806 1.00 69.06 209 SER A O 1
ATOM 1656 N N . ASP A 1 210 ? 9.478 0.446 13.682 1.00 75.12 210 ASP A N 1
ATOM 1657 C CA . ASP A 1 210 ? 9.507 -0.993 13.967 1.00 75.12 210 ASP A CA 1
ATOM 1658 C C . ASP A 1 210 ? 10.730 -1.389 14.825 1.00 75.12 210 ASP A C 1
ATOM 1660 O O . ASP A 1 210 ? 11.856 -0.965 14.544 1.00 75.12 210 ASP A O 1
ATOM 1664 N N . LEU A 1 211 ? 10.540 -2.289 15.799 1.00 83.75 211 LEU A N 1
ATOM 1665 C CA . LEU A 1 211 ? 11.614 -2.906 16.593 1.00 83.75 211 LEU A CA 1
ATOM 1666 C C . LEU A 1 211 ? 11.433 -4.428 16.685 1.00 83.75 211 LEU A C 1
ATOM 1668 O O . LEU A 1 211 ? 10.550 -4.912 17.389 1.00 83.75 211 LEU A O 1
ATOM 1672 N N . PHE A 1 212 ? 12.324 -5.200 16.065 1.00 87.31 212 PHE A N 1
ATOM 1673 C CA . PHE A 1 212 ? 12.320 -6.668 16.119 1.00 87.31 212 PHE A CA 1
ATOM 1674 C C . PHE A 1 212 ? 13.620 -7.171 16.760 1.00 87.31 212 PHE A C 1
ATOM 1676 O O . PHE A 1 212 ? 14.654 -7.152 16.101 1.00 87.31 212 PHE A O 1
ATOM 1683 N N . ILE A 1 213 ? 13.613 -7.601 18.030 1.00 91.19 213 ILE A N 1
ATOM 1684 C CA . ILE A 1 213 ? 14.871 -7.866 18.764 1.00 91.19 213 ILE A CA 1
ATOM 1685 C C . ILE A 1 213 ? 14.800 -9.015 19.789 1.00 91.19 213 ILE A C 1
ATOM 1687 O O . ILE A 1 213 ? 13.753 -9.310 20.374 1.00 91.19 213 ILE A O 1
ATOM 1691 N N . ASP A 1 214 ? 15.943 -9.668 20.028 1.00 94.12 214 ASP A N 1
ATOM 1692 C CA . ASP A 1 214 ? 16.083 -10.779 20.980 1.00 94.12 214 ASP A CA 1
ATOM 1693 C C . ASP A 1 214 ? 16.027 -10.302 22.446 1.00 94.12 214 ASP A C 1
ATOM 1695 O O . ASP A 1 214 ? 15.323 -10.909 23.256 1.00 94.12 214 ASP A O 1
ATOM 1699 N N . LYS A 1 215 ? 16.706 -9.195 22.786 1.00 95.12 215 LYS A N 1
ATOM 1700 C CA . LYS A 1 215 ? 16.685 -8.585 24.128 1.00 95.12 215 LYS A CA 1
ATOM 1701 C C . LYS A 1 215 ? 16.639 -7.052 24.101 1.00 95.12 215 LYS A C 1
ATOM 1703 O O . LYS A 1 215 ? 17.339 -6.417 23.315 1.00 95.12 215 LYS A O 1
ATOM 1708 N N . VAL A 1 216 ? 15.913 -6.474 25.056 1.00 93.44 216 VAL A N 1
ATOM 1709 C CA . VAL A 1 216 ? 16.026 -5.072 25.492 1.00 93.44 216 VAL A CA 1
ATOM 1710 C C . VAL A 1 216 ? 16.439 -5.047 26.965 1.00 93.44 216 VAL A C 1
ATOM 1712 O O . VAL A 1 216 ? 15.901 -5.804 27.774 1.00 93.44 216 VAL A O 1
ATOM 1715 N N . ARG A 1 217 ? 17.375 -4.169 27.329 1.00 92.38 217 ARG A N 1
ATOM 1716 C CA . ARG A 1 217 ? 17.846 -3.942 28.698 1.00 92.38 217 ARG A CA 1
ATOM 1717 C C . ARG A 1 217 ? 17.673 -2.476 29.082 1.00 92.38 217 ARG A C 1
ATOM 1719 O O . ARG A 1 217 ? 18.132 -1.594 28.363 1.00 92.38 217 ARG A O 1
ATOM 1726 N N . LEU A 1 218 ? 17.053 -2.243 30.232 1.00 90.50 218 LEU A N 1
ATOM 1727 C CA . LEU A 1 218 ? 16.864 -0.936 30.854 1.00 90.50 218 LEU A CA 1
ATOM 1728 C C . LEU A 1 218 ? 17.748 -0.872 32.105 1.00 90.50 218 LEU A C 1
ATOM 1730 O O . LEU A 1 218 ? 17.578 -1.677 33.024 1.00 90.50 218 LEU A O 1
ATOM 1734 N N . GLU A 1 219 ? 18.712 0.044 32.097 1.00 86.56 219 GLU A N 1
ATOM 1735 C CA . GLU A 1 219 ? 19.623 0.329 33.212 1.00 86.56 219 GLU A CA 1
ATOM 1736 C C . GLU A 1 219 ? 19.186 1.625 33.939 1.00 86.56 219 GLU A C 1
ATOM 1738 O O . GLU A 1 219 ? 18.001 1.967 33.961 1.00 86.56 219 GLU A O 1
ATOM 1743 N N . GLU A 1 220 ? 20.115 2.352 34.565 1.00 82.44 220 GLU A N 1
ATOM 1744 C CA . GLU A 1 220 ? 19.803 3.519 35.396 1.00 82.44 220 GLU A CA 1
ATOM 1745 C C . GLU A 1 220 ? 19.086 4.628 34.603 1.00 82.44 220 GLU A C 1
ATOM 1747 O O . GLU A 1 220 ? 19.558 5.028 33.544 1.00 82.44 220 GLU A O 1
ATOM 1752 N N . ASN A 1 221 ? 17.970 5.168 35.116 1.00 76.00 221 ASN A N 1
ATOM 1753 C CA . ASN A 1 221 ? 17.203 6.259 34.483 1.00 76.00 221 ASN A CA 1
ATOM 1754 C C . ASN A 1 221 ? 16.874 6.024 32.986 1.00 76.00 221 ASN A C 1
ATOM 1756 O O . ASN A 1 221 ? 16.850 6.961 32.184 1.00 76.00 221 ASN A O 1
ATOM 1760 N N . ALA A 1 222 ? 16.652 4.769 32.592 1.00 81.44 222 ALA A N 1
ATOM 1761 C CA . ALA A 1 222 ? 16.327 4.395 31.222 1.00 81.44 222 ALA A CA 1
ATOM 1762 C C . ALA A 1 222 ? 14.826 4.543 30.923 1.00 81.44 222 ALA A C 1
ATOM 1764 O O . ALA A 1 222 ? 13.977 4.007 31.643 1.00 81.44 222 ALA A O 1
ATOM 1765 N N . SER A 1 223 ? 14.498 5.202 29.809 1.00 79.00 223 SER A N 1
ATOM 1766 C CA . SER A 1 223 ? 13.160 5.141 29.219 1.00 79.00 223 SER A CA 1
ATOM 1767 C C . SER A 1 223 ? 13.215 4.716 27.756 1.00 79.00 223 SER A C 1
ATOM 1769 O O . SER A 1 223 ? 14.163 5.045 27.046 1.00 79.00 223 SER A O 1
ATOM 1771 N N . LEU A 1 224 ? 12.204 3.963 27.324 1.00 83.19 224 LEU A N 1
ATOM 1772 C CA . LEU A 1 224 ? 12.023 3.493 25.955 1.00 83.19 224 LEU A CA 1
ATOM 1773 C C . LEU A 1 224 ? 10.611 3.852 25.496 1.00 83.19 224 LEU A C 1
ATOM 1775 O O . LEU A 1 224 ? 9.636 3.374 26.073 1.00 83.19 224 LEU A O 1
ATOM 1779 N N . LYS A 1 225 ? 10.498 4.700 24.478 1.00 78.00 225 LYS A N 1
ATOM 1780 C CA . LYS A 1 225 ? 9.231 5.281 24.036 1.00 78.00 225 LYS A CA 1
ATOM 1781 C C . LYS A 1 225 ? 8.962 4.914 22.589 1.00 78.00 225 LYS A C 1
ATOM 1783 O O . LYS A 1 225 ? 9.657 5.395 21.704 1.00 78.00 225 LYS A O 1
ATOM 1788 N N . PHE A 1 226 ? 7.944 4.099 22.352 1.00 74.75 226 PHE A N 1
ATOM 1789 C CA . PHE A 1 226 ? 7.453 3.801 21.013 1.00 74.75 226 PHE A CA 1
ATOM 1790 C C . PHE A 1 226 ? 6.434 4.859 20.628 1.00 74.75 226 PHE A C 1
ATOM 1792 O O . PHE A 1 226 ? 5.362 4.917 21.229 1.00 74.75 226 PHE A O 1
ATOM 1799 N N . GLN A 1 227 ? 6.771 5.712 19.665 1.00 63.38 227 GLN A N 1
ATOM 1800 C CA . GLN A 1 227 ? 5.843 6.731 19.184 1.00 63.38 227 GLN A CA 1
ATOM 1801 C C . GLN A 1 227 ? 4.873 6.146 18.151 1.00 63.38 227 GLN A C 1
ATOM 1803 O O . GLN A 1 227 ? 3.685 6.432 18.227 1.00 63.38 227 GLN A O 1
ATOM 1808 N N . SER A 1 228 ? 5.336 5.226 17.296 1.00 60.22 228 SER A N 1
ATOM 1809 C CA . SER A 1 228 ? 4.493 4.353 16.470 1.00 60.22 228 SER A CA 1
ATOM 1810 C C . SER A 1 228 ? 5.223 3.058 16.051 1.00 60.22 228 SER A C 1
ATOM 1812 O O . SER A 1 228 ? 6.313 2.773 16.550 1.00 60.22 228 SER A O 1
ATOM 1814 N N . GLY A 1 229 ? 4.617 2.250 15.168 1.00 64.56 229 GLY A N 1
ATOM 1815 C CA . GLY A 1 229 ? 5.212 1.026 14.600 1.00 64.56 229 GLY A CA 1
ATOM 1816 C C . GLY A 1 229 ? 4.950 -0.262 15.397 1.00 64.56 229 GLY A C 1
ATOM 1817 O O . GLY A 1 229 ? 4.228 -0.260 16.397 1.00 64.56 229 GLY A O 1
ATOM 1818 N N . TRP A 1 230 ? 5.518 -1.388 14.941 1.00 72.94 230 TRP A N 1
ATOM 1819 C CA . TRP A 1 230 ? 5.411 -2.696 15.609 1.00 72.94 230 TRP A CA 1
ATOM 1820 C C . TRP A 1 230 ? 6.683 -3.010 16.409 1.00 72.94 230 TRP A C 1
ATOM 1822 O O . TRP A 1 230 ? 7.761 -3.159 15.834 1.00 72.94 230 TRP A O 1
ATOM 1832 N N . ALA A 1 231 ? 6.561 -3.204 17.729 1.00 80.88 231 ALA A N 1
ATOM 1833 C CA . ALA A 1 231 ? 7.625 -3.825 18.526 1.00 80.88 231 ALA A CA 1
ATOM 1834 C C . ALA A 1 231 ? 7.349 -5.315 18.796 1.00 80.88 231 ALA A C 1
ATOM 1836 O O . ALA A 1 231 ? 6.275 -5.693 19.270 1.00 80.88 231 ALA A O 1
ATOM 1837 N N . LYS A 1 232 ? 8.350 -6.163 18.552 1.00 86.56 232 LYS A N 1
ATOM 1838 C CA . LYS A 1 232 ? 8.390 -7.576 18.939 1.00 86.56 232 LYS A CA 1
ATOM 1839 C C . LYS A 1 232 ? 9.710 -7.846 19.661 1.00 86.56 232 LYS A C 1
ATOM 1841 O O . LYS A 1 232 ? 10.759 -8.012 19.036 1.00 86.56 232 LYS A O 1
ATOM 1846 N N . ILE A 1 233 ? 9.647 -7.886 20.986 1.00 91.19 233 ILE A N 1
ATOM 1847 C CA . ILE A 1 233 ? 10.801 -8.024 21.875 1.00 91.19 233 ILE A CA 1
ATOM 1848 C C . ILE A 1 233 ? 10.724 -9.395 22.543 1.00 91.19 233 ILE A C 1
ATOM 1850 O O . ILE A 1 233 ? 9.819 -9.664 23.327 1.00 91.19 233 ILE A O 1
ATOM 1854 N N . LYS A 1 234 ? 11.670 -10.296 22.278 1.00 92.56 234 LYS A N 1
ATOM 1855 C CA . LYS A 1 234 ? 11.628 -11.636 22.893 1.00 92.56 234 LYS A CA 1
ATOM 1856 C C . LYS A 1 234 ? 11.857 -11.585 24.412 1.00 92.56 234 LYS A C 1
ATOM 1858 O O . LYS A 1 234 ? 11.206 -12.348 25.120 1.00 92.56 234 LYS A O 1
ATOM 1863 N N . LYS A 1 235 ? 12.715 -10.689 24.920 1.00 95.19 235 LYS A N 1
ATOM 1864 C CA . LYS A 1 235 ? 12.898 -10.462 26.364 1.00 95.19 235 LYS A CA 1
ATOM 1865 C C . LYS A 1 235 ? 13.207 -9.001 26.719 1.00 95.19 235 LYS A C 1
ATOM 1867 O O . LYS A 1 235 ? 14.092 -8.401 26.119 1.00 95.19 235 LYS A O 1
ATOM 1872 N N . VAL A 1 236 ? 12.541 -8.458 27.736 1.00 93.44 236 VAL A N 1
ATOM 1873 C CA . VAL A 1 236 ? 12.888 -7.192 28.405 1.00 93.44 236 VAL A CA 1
ATOM 1874 C C . VAL A 1 236 ? 13.530 -7.500 29.760 1.00 93.44 236 VAL A C 1
ATOM 1876 O O . VAL A 1 236 ? 13.066 -8.378 30.486 1.00 93.44 236 VAL A O 1
ATOM 1879 N N . ILE A 1 237 ? 14.595 -6.780 30.112 1.00 91.81 237 ILE A N 1
ATOM 1880 C CA . ILE A 1 237 ? 15.256 -6.849 31.421 1.00 91.81 237 ILE A CA 1
ATOM 1881 C C . ILE A 1 237 ? 15.341 -5.432 31.989 1.00 91.81 237 ILE A C 1
ATOM 1883 O O . ILE A 1 237 ? 16.021 -4.591 31.406 1.00 91.81 237 ILE A O 1
ATOM 1887 N N . ALA A 1 238 ? 14.694 -5.168 33.122 1.00 90.12 238 ALA A N 1
ATOM 1888 C CA . ALA A 1 238 ? 14.812 -3.904 33.851 1.00 90.12 238 ALA A CA 1
ATOM 1889 C C . ALA A 1 238 ? 15.645 -4.105 35.122 1.00 90.12 238 ALA A C 1
ATOM 1891 O O . ALA A 1 238 ? 15.453 -5.102 35.820 1.00 90.12 238 ALA A O 1
ATOM 1892 N N . LYS A 1 239 ? 16.567 -3.180 35.430 1.00 85.00 239 LYS A N 1
ATOM 1893 C CA . LYS A 1 239 ? 17.555 -3.365 36.505 1.00 85.00 239 LYS A CA 1
ATOM 1894 C C . LYS A 1 239 ? 17.905 -2.070 37.251 1.00 85.00 239 LYS A C 1
ATOM 1896 O O . LYS A 1 239 ? 18.024 -1.018 36.637 1.00 85.00 239 LYS A O 1
ATOM 1901 N N . ASP A 1 240 ? 18.156 -2.190 38.555 1.00 67.12 240 ASP A N 1
ATOM 1902 C CA . ASP A 1 240 ? 18.846 -1.235 39.453 1.00 67.12 240 ASP A CA 1
ATOM 1903 C C . ASP A 1 240 ? 18.205 0.151 39.692 1.00 67.12 240 ASP A C 1
ATOM 1905 O O . ASP A 1 240 ? 18.477 0.758 40.729 1.00 67.12 240 ASP A O 1
ATOM 1909 N N . TYR A 1 241 ? 17.342 0.658 38.807 1.00 69.62 241 TYR A N 1
ATOM 1910 C CA . TYR A 1 241 ? 16.658 1.948 38.973 1.00 69.62 241 TYR A CA 1
ATOM 1911 C C . TYR A 1 241 ? 15.258 1.948 38.350 1.00 69.62 241 TYR A C 1
ATOM 1913 O O . TYR A 1 241 ? 14.940 1.089 37.533 1.00 69.62 241 TYR A O 1
ATOM 1921 N N . SER A 1 242 ? 14.419 2.927 38.703 1.00 64.50 242 SER A N 1
ATOM 1922 C CA . SER A 1 242 ? 13.112 3.134 38.063 1.00 64.50 242 SER A CA 1
ATOM 1923 C C . SER A 1 242 ? 13.248 3.288 36.542 1.00 64.50 242 SER A C 1
ATOM 1925 O O . SER A 1 242 ? 13.908 4.216 36.074 1.00 64.50 242 SER A O 1
ATOM 1927 N N . GLY A 1 243 ? 12.599 2.396 35.791 1.00 60.09 243 GLY A N 1
ATOM 1928 C CA . GLY A 1 243 ? 12.546 2.390 34.330 1.00 60.09 243 GLY A CA 1
ATOM 1929 C C . GLY A 1 243 ? 11.128 2.640 33.810 1.00 60.09 243 GLY A C 1
ATOM 1930 O O . GLY A 1 243 ? 10.137 2.366 34.495 1.00 60.09 243 GLY A O 1
ATOM 1931 N N . ILE A 1 244 ? 11.022 3.183 32.596 1.00 67.38 244 ILE A N 1
ATOM 1932 C CA . ILE A 1 244 ? 9.735 3.555 31.982 1.00 67.38 244 ILE A CA 1
ATOM 1933 C C . ILE A 1 244 ? 9.709 3.111 30.518 1.00 67.38 244 ILE A C 1
ATOM 1935 O O . ILE A 1 244 ? 10.474 3.633 29.706 1.00 67.38 244 ILE A O 1
ATOM 1939 N N . VAL A 1 245 ? 8.809 2.196 30.162 1.00 64.75 245 VAL A N 1
ATOM 1940 C CA . VAL A 1 245 ? 8.511 1.867 28.762 1.00 64.75 245 VAL A CA 1
ATOM 1941 C C . VAL A 1 245 ? 7.147 2.442 28.406 1.00 64.75 245 VAL A C 1
ATOM 1943 O O . VAL A 1 245 ? 6.165 2.133 29.068 1.00 64.75 245 VAL A O 1
ATOM 1946 N N . SER A 1 246 ? 7.064 3.249 27.355 1.00 61.44 246 SER A N 1
ATOM 1947 C CA . SER A 1 246 ? 5.822 3.918 26.954 1.00 61.44 246 SER A CA 1
ATOM 1948 C C . SER A 1 246 ? 5.480 3.606 25.497 1.00 61.44 246 SER A C 1
ATOM 1950 O O . SER A 1 246 ? 6.365 3.618 24.642 1.00 61.44 246 SER A O 1
ATOM 1952 N N . TYR A 1 247 ? 4.204 3.378 25.196 1.00 60.41 247 TYR A N 1
ATOM 1953 C CA . TYR A 1 247 ? 3.693 3.050 23.862 1.00 60.41 247 TYR A CA 1
ATOM 1954 C C . TYR A 1 247 ? 2.588 4.044 23.475 1.00 60.41 247 TYR A C 1
ATOM 1956 O O . TYR A 1 247 ? 1.478 3.967 23.999 1.00 60.41 247 TYR A O 1
ATOM 1964 N N . TYR A 1 248 ? 2.904 5.013 22.611 1.00 50.97 248 TYR A N 1
ATOM 1965 C CA . TYR A 1 248 ? 2.137 6.260 22.474 1.00 50.97 248 TYR A CA 1
ATOM 1966 C C . TYR A 1 248 ? 1.026 6.282 21.412 1.00 50.97 248 TYR A C 1
ATOM 1968 O O . TYR A 1 248 ? 0.135 7.119 21.526 1.00 50.97 248 TYR A O 1
ATOM 1976 N N . ALA A 1 249 ? 1.055 5.414 20.398 1.00 52.47 249 ALA A N 1
ATOM 1977 C CA . ALA A 1 249 ? 0.061 5.415 19.317 1.00 52.47 249 ALA A CA 1
ATOM 1978 C C . ALA A 1 249 ? -0.426 4.002 18.972 1.00 52.47 249 ALA A C 1
ATOM 1980 O O . ALA A 1 249 ? -0.032 3.008 19.590 1.00 52.47 249 ALA A O 1
ATOM 1981 N N . THR A 1 250 ? -1.309 3.899 17.974 1.00 54.06 250 THR A N 1
ATOM 1982 C CA . THR A 1 250 ? -1.959 2.634 17.613 1.00 54.06 250 THR A CA 1
ATOM 1983 C C . THR A 1 250 ? -0.950 1.651 17.001 1.00 54.06 250 THR A C 1
ATOM 1985 O O . THR A 1 250 ? -0.659 1.668 15.806 1.00 54.06 250 THR A O 1
ATOM 1988 N N . GLY A 1 251 ? -0.417 0.764 17.836 1.00 56.75 251 GLY A N 1
ATOM 1989 C CA . GLY A 1 251 ? 0.492 -0.307 17.448 1.00 56.75 251 GLY A CA 1
ATOM 1990 C C . GLY A 1 251 ? 0.147 -1.617 18.149 1.00 56.75 251 GLY A C 1
ATOM 1991 O O . GLY A 1 251 ? -0.553 -1.647 19.167 1.00 56.75 251 GLY A O 1
ATOM 1992 N N . ARG A 1 252 ? 0.639 -2.723 17.583 1.00 63.94 252 ARG A N 1
ATOM 1993 C CA . ARG A 1 252 ? 0.678 -4.024 18.261 1.00 63.94 252 ARG A CA 1
ATOM 1994 C C . ARG A 1 252 ? 2.065 -4.199 18.852 1.00 63.94 252 ARG A C 1
ATOM 1996 O O . ARG A 1 252 ? 3.054 -3.994 18.156 1.00 63.94 252 ARG A O 1
ATOM 2003 N N . TYR A 1 253 ? 2.126 -4.618 20.106 1.00 81.00 253 TYR A N 1
ATOM 2004 C CA . TYR A 1 253 ? 3.375 -4.782 20.836 1.00 81.00 253 TYR A CA 1
ATOM 2005 C C . TYR A 1 253 ? 3.417 -6.182 21.448 1.00 81.00 253 TYR A C 1
ATOM 2007 O O . TYR A 1 253 ? 2.498 -6.588 22.151 1.00 81.00 253 TYR A O 1
ATOM 2015 N N . GLU A 1 254 ? 4.455 -6.958 21.150 1.00 87.44 254 GLU A N 1
ATOM 2016 C CA . GLU A 1 254 ? 4.625 -8.315 21.679 1.00 87.44 254 GLU A CA 1
ATOM 2017 C C . GLU A 1 254 ? 5.912 -8.397 22.500 1.00 87.44 254 GLU A C 1
ATOM 2019 O O . GLU A 1 254 ? 7.006 -8.226 21.959 1.00 87.44 254 GLU A O 1
ATOM 2024 N N . ILE A 1 255 ? 5.787 -8.709 23.791 1.00 91.75 255 ILE A N 1
ATOM 2025 C CA . ILE A 1 255 ? 6.916 -9.026 24.668 1.00 91.75 255 ILE A CA 1
ATOM 2026 C C . ILE A 1 255 ? 6.856 -10.509 25.040 1.00 91.75 255 ILE A C 1
ATOM 2028 O O . ILE A 1 255 ? 5.854 -10.975 25.573 1.00 91.75 255 ILE A O 1
ATOM 2032 N N . GLY A 1 256 ? 7.924 -11.267 24.789 1.00 92.00 256 GLY A N 1
ATOM 2033 C CA . GLY A 1 256 ? 7.983 -12.686 25.163 1.00 92.00 256 GLY A CA 1
ATOM 2034 C C . GLY A 1 256 ? 8.124 -12.905 26.673 1.00 92.00 256 GLY A C 1
ATOM 2035 O O . GLY A 1 256 ? 7.409 -13.720 27.248 1.00 92.00 256 GLY A O 1
ATOM 2036 N N . GLU A 1 257 ? 9.018 -12.158 27.319 1.00 95.50 257 GLU A N 1
ATOM 2037 C CA . GLU A 1 257 ? 9.285 -12.222 28.759 1.00 95.50 257 GLU A CA 1
ATOM 2038 C C . GLU A 1 257 ? 9.715 -10.842 29.288 1.00 95.50 257 GLU A C 1
ATOM 2040 O O . GLU A 1 257 ? 10.509 -10.156 28.645 1.00 95.50 257 GLU A O 1
ATOM 2045 N N . ILE A 1 258 ? 9.250 -10.453 30.474 1.00 94.69 258 ILE A N 1
ATOM 2046 C CA . ILE A 1 258 ? 9.767 -9.329 31.263 1.00 94.69 258 ILE A CA 1
ATOM 2047 C C . ILE A 1 258 ? 10.436 -9.889 32.520 1.00 94.69 258 ILE A C 1
ATOM 2049 O O . ILE A 1 258 ? 9.797 -10.599 33.296 1.00 94.69 258 ILE A O 1
ATOM 2053 N N . SER A 1 259 ? 11.704 -9.540 32.746 1.00 93.62 259 SER A N 1
ATOM 2054 C CA . SER A 1 259 ? 12.417 -9.806 34.001 1.00 93.62 259 SER A CA 1
ATOM 2055 C C . SER A 1 259 ? 12.754 -8.501 34.726 1.00 93.62 259 SER A C 1
ATOM 2057 O O . SER A 1 259 ? 13.384 -7.614 34.148 1.00 93.62 259 SER A O 1
ATOM 2059 N N . ILE A 1 260 ? 12.359 -8.401 35.994 1.00 91.31 260 ILE A N 1
ATOM 2060 C CA . ILE A 1 260 ? 12.512 -7.206 36.838 1.00 91.31 260 ILE A CA 1
ATOM 2061 C C . ILE A 1 260 ? 13.548 -7.487 37.939 1.00 91.31 260 ILE A C 1
ATOM 2063 O O . ILE A 1 260 ? 13.507 -8.538 38.580 1.00 91.31 260 ILE A O 1
ATOM 2067 N N . GLU A 1 261 ? 14.483 -6.562 38.167 1.00 90.31 261 GLU A N 1
ATOM 2068 C CA . GLU A 1 261 ? 15.529 -6.686 39.190 1.00 90.31 261 GLU A CA 1
ATOM 2069 C C . GLU A 1 261 ? 15.709 -5.388 39.988 1.00 90.31 261 GLU A C 1
ATOM 2071 O O . GLU A 1 261 ? 16.397 -4.461 39.555 1.00 90.31 261 GLU A O 1
ATOM 2076 N N . ASN A 1 262 ? 15.147 -5.357 41.203 1.00 87.88 262 ASN A N 1
ATOM 2077 C CA . ASN A 1 262 ? 15.310 -4.267 42.176 1.00 87.88 262 ASN A CA 1
ATOM 2078 C C . ASN A 1 262 ? 14.796 -2.890 41.700 1.00 87.88 262 ASN A C 1
ATOM 2080 O O . ASN A 1 262 ? 15.235 -1.859 42.210 1.00 87.88 262 ASN A O 1
ATOM 2084 N N . CYS A 1 263 ? 13.868 -2.872 40.740 1.00 87.00 263 CYS A N 1
ATOM 2085 C CA . CYS A 1 263 ? 13.388 -1.668 40.071 1.00 87.00 263 CYS A CA 1
ATOM 2086 C C . CYS A 1 263 ? 11.861 -1.606 39.932 1.00 87.00 263 CYS A C 1
ATOM 2088 O O . CYS A 1 263 ? 11.164 -2.619 39.867 1.00 87.00 263 CYS A O 1
ATOM 2090 N N . ARG A 1 264 ? 11.342 -0.382 39.800 1.00 88.62 264 ARG A N 1
ATOM 2091 C CA . ARG A 1 264 ? 9.985 -0.129 39.311 1.00 88.62 264 ARG A CA 1
ATOM 2092 C C . ARG A 1 264 ? 10.018 -0.003 37.793 1.00 88.62 264 ARG A C 1
ATOM 2094 O O . ARG A 1 264 ? 10.659 0.912 37.280 1.00 88.62 264 ARG A O 1
ATOM 2101 N N . LEU A 1 265 ? 9.341 -0.910 37.100 1.00 90.31 265 LEU A N 1
ATOM 2102 C CA . LEU A 1 265 ? 9.109 -0.855 35.664 1.00 90.31 265 LEU A CA 1
ATOM 2103 C C . LEU A 1 265 ? 7.685 -0.356 35.420 1.00 90.31 265 LEU A C 1
ATOM 2105 O O . LEU A 1 265 ? 6.720 -1.051 35.731 1.00 90.31 265 LEU A O 1
ATOM 2109 N N . ASN A 1 266 ? 7.576 0.840 34.851 1.00 89.94 266 ASN A N 1
ATOM 2110 C CA . ASN A 1 266 ? 6.309 1.386 34.374 1.00 89.94 266 ASN A CA 1
ATOM 2111 C C . ASN A 1 266 ? 6.121 0.953 32.914 1.00 89.94 266 ASN A C 1
ATOM 2113 O O . ASN A 1 266 ? 7.077 1.027 32.134 1.00 89.94 266 ASN A O 1
ATOM 2117 N N . VAL A 1 267 ? 4.917 0.514 32.552 1.00 90.75 267 VAL A N 1
ATOM 2118 C CA . VAL A 1 267 ? 4.508 0.275 31.165 1.00 90.75 267 VAL A CA 1
ATOM 2119 C C . VAL A 1 267 ? 3.281 1.122 30.861 1.00 90.75 267 VAL A C 1
ATOM 2121 O O . VAL A 1 267 ? 2.210 0.868 31.406 1.00 90.75 267 VAL A O 1
ATOM 2124 N N . ASP A 1 268 ? 3.432 2.105 29.978 1.00 88.44 268 ASP A N 1
ATOM 2125 C CA . ASP A 1 268 ? 2.361 3.024 29.589 1.00 88.44 268 ASP A CA 1
ATOM 2126 C C . ASP A 1 268 ? 1.774 2.634 28.223 1.00 88.44 268 ASP A C 1
ATOM 2128 O O . ASP A 1 268 ? 2.524 2.455 27.262 1.00 88.44 268 ASP A O 1
ATOM 2132 N N . LEU A 1 269 ? 0.447 2.585 28.101 1.00 86.19 269 LEU A N 1
ATOM 2133 C CA . LEU A 1 269 ? -0.275 2.564 26.825 1.00 86.19 269 LEU A CA 1
ATOM 2134 C C . LEU A 1 269 ? -1.037 3.875 26.633 1.00 86.19 269 LEU A C 1
ATOM 2136 O O . LEU A 1 269 ? -1.756 4.312 27.532 1.00 86.19 269 LEU A O 1
ATOM 2140 N N . PHE A 1 270 ? -0.949 4.453 25.441 1.00 77.44 270 PHE A N 1
ATOM 2141 C CA . PHE A 1 270 ? -1.780 5.578 25.028 1.00 77.44 270 PHE A CA 1
ATOM 2142 C C . PHE A 1 270 ? -2.652 5.189 23.822 1.00 77.44 270 PHE A C 1
ATOM 2144 O O . PHE A 1 270 ? -2.365 4.225 23.105 1.00 77.44 270 PHE A O 1
ATOM 2151 N N . GLU A 1 271 ? -3.723 5.950 23.594 1.00 75.75 271 GLU A N 1
ATOM 2152 C CA . GLU A 1 271 ? -4.638 5.765 22.459 1.00 75.75 271 GLU A CA 1
ATOM 2153 C C . GLU A 1 271 ? -5.200 4.332 22.371 1.00 75.75 271 GLU A C 1
ATOM 2155 O O . GLU A 1 271 ? -5.712 3.814 23.356 1.00 75.75 271 GLU A O 1
ATOM 2160 N N . SER A 1 272 ? -5.122 3.672 21.209 1.00 73.25 272 SER A N 1
ATOM 2161 C CA . SER A 1 272 ? -5.559 2.282 21.012 1.00 73.25 272 SER A CA 1
ATOM 2162 C C . SER A 1 272 ? -4.397 1.281 20.915 1.00 73.25 272 SER A C 1
ATOM 2164 O O . SER A 1 272 ? -4.519 0.236 20.272 1.00 73.25 272 SER A O 1
ATOM 2166 N N . ALA A 1 273 ? -3.262 1.577 21.561 1.00 78.31 273 ALA A N 1
ATOM 2167 C CA . ALA A 1 273 ? -2.118 0.669 21.661 1.00 78.31 273 ALA A CA 1
ATOM 2168 C C . ALA A 1 273 ? -2.499 -0.671 22.323 1.00 78.31 273 ALA A C 1
ATOM 2170 O O . ALA A 1 273 ? -3.156 -0.698 23.367 1.00 78.31 273 ALA A O 1
ATOM 2171 N N . LYS A 1 274 ? -2.070 -1.805 21.747 1.00 82.88 274 LYS A N 1
ATOM 2172 C CA . LYS A 1 274 ? -2.360 -3.147 22.294 1.00 82.88 274 LYS A CA 1
ATOM 2173 C C . LYS A 1 274 ? -1.081 -3.952 22.492 1.00 82.88 274 LYS A C 1
ATOM 2175 O O . LYS A 1 274 ? -0.392 -4.275 21.523 1.00 82.88 274 LYS A O 1
ATOM 2180 N N . ILE A 1 275 ? -0.788 -4.292 23.747 1.00 87.50 275 ILE A N 1
ATOM 2181 C CA . ILE A 1 275 ? 0.394 -5.053 24.156 1.00 87.50 275 ILE A CA 1
ATOM 2182 C C . ILE A 1 275 ? 0.020 -6.449 24.653 1.00 87.50 275 ILE A C 1
ATOM 2184 O O . ILE A 1 275 ? -0.916 -6.622 25.433 1.00 87.50 275 ILE A O 1
ATOM 2188 N N . ARG A 1 276 ? 0.793 -7.446 24.225 1.00 90.25 276 ARG A N 1
ATOM 2189 C CA . ARG A 1 276 ? 0.728 -8.826 24.699 1.00 90.25 276 ARG A CA 1
ATOM 2190 C C . ARG A 1 276 ? 2.058 -9.219 25.333 1.00 90.25 276 ARG A C 1
ATOM 2192 O O . ARG A 1 276 ? 3.108 -9.025 24.722 1.00 90.25 276 ARG A O 1
ATOM 2199 N N . ILE A 1 277 ? 2.007 -9.771 26.540 1.00 93.69 277 ILE A N 1
ATOM 2200 C CA . ILE A 1 277 ? 3.168 -10.090 27.373 1.00 93.69 277 ILE A CA 1
ATOM 2201 C C . ILE A 1 277 ? 3.111 -11.574 27.759 1.00 93.69 277 ILE A C 1
ATOM 2203 O O . ILE A 1 277 ? 2.219 -12.005 28.488 1.00 93.69 277 ILE A O 1
ATOM 2207 N N . GLY A 1 278 ? 4.068 -12.359 27.263 1.00 93.94 278 GLY A N 1
ATOM 2208 C CA . GLY A 1 278 ? 4.095 -13.816 27.419 1.00 93.94 278 GLY A CA 1
ATOM 2209 C C . GLY A 1 278 ? 4.435 -14.296 28.834 1.00 93.94 278 GLY A C 1
ATOM 2210 O O . GLY A 1 278 ? 3.914 -15.321 29.259 1.00 93.94 278 GLY A O 1
ATOM 2211 N N . LYS A 1 279 ? 5.281 -13.562 29.569 1.00 95.31 279 LYS A N 1
ATOM 2212 C CA . LYS A 1 279 ? 5.534 -13.764 31.005 1.00 95.31 279 LYS A CA 1
ATOM 2213 C C . LYS A 1 279 ? 6.055 -12.491 31.671 1.00 95.31 279 LYS A C 1
ATOM 2215 O O . LYS A 1 279 ? 6.878 -11.796 31.078 1.00 95.31 279 LYS A O 1
ATOM 2220 N N . VAL A 1 280 ? 5.673 -12.240 32.923 1.00 95.06 280 VAL A N 1
ATOM 2221 C CA . VAL A 1 280 ? 6.324 -11.265 33.821 1.00 95.06 280 VAL A CA 1
ATOM 2222 C C . VAL A 1 280 ? 6.896 -11.986 35.050 1.00 95.06 280 VAL A C 1
ATOM 2224 O O . VAL A 1 280 ? 6.245 -12.860 35.621 1.00 95.06 280 VAL A O 1
ATOM 2227 N N . GLY A 1 281 ? 8.117 -11.646 35.470 1.00 93.94 281 GLY A N 1
ATOM 2228 C CA . GLY A 1 281 ? 8.751 -12.245 36.649 1.00 93.94 281 GLY A CA 1
ATOM 2229 C C . GLY A 1 281 ? 9.991 -11.502 37.149 1.00 93.94 281 GLY A C 1
ATOM 2230 O O . GLY A 1 281 ? 10.391 -10.476 36.594 1.00 93.94 281 GLY A O 1
ATOM 2231 N N . LEU A 1 282 ? 10.613 -12.026 38.207 1.00 90.69 282 LEU A N 1
ATOM 2232 C CA . LEU A 1 282 ? 11.854 -11.489 38.774 1.00 90.69 282 LEU A CA 1
ATOM 2233 C C . LEU A 1 282 ? 13.115 -12.182 38.224 1.00 90.69 282 LEU A C 1
ATOM 2235 O O . LEU A 1 282 ? 13.052 -13.289 37.688 1.00 90.69 282 LEU A O 1
ATOM 2239 N N . THR A 1 283 ? 14.283 -11.547 38.378 1.00 86.62 283 THR A N 1
ATOM 2240 C CA . THR A 1 283 ? 15.583 -12.231 38.232 1.00 86.62 283 THR A CA 1
ATOM 2241 C C . THR A 1 283 ? 16.010 -12.917 39.536 1.00 86.62 283 THR A C 1
ATOM 2243 O O . THR A 1 283 ? 15.512 -12.606 40.618 1.00 86.62 283 THR A O 1
ATOM 2246 N N . GLU A 1 284 ? 17.003 -13.810 39.457 1.00 83.75 284 GLU A N 1
ATOM 2247 C CA . GLU A 1 284 ? 17.565 -14.534 40.614 1.00 83.75 284 GLU A CA 1
ATOM 2248 C C . GLU A 1 284 ? 18.148 -13.622 41.721 1.00 83.75 284 GLU A C 1
ATOM 2250 O O . GLU A 1 284 ? 18.349 -14.088 42.841 1.00 83.75 284 GLU A O 1
ATOM 2255 N N . ASN A 1 285 ? 18.412 -12.337 41.435 1.00 83.62 285 ASN A N 1
ATOM 2256 C CA . ASN A 1 285 ? 19.027 -11.373 42.364 1.00 83.62 285 ASN A CA 1
ATOM 2257 C C . ASN A 1 285 ? 18.061 -10.266 42.843 1.00 83.62 285 ASN A C 1
ATOM 2259 O O . ASN A 1 285 ? 18.492 -9.273 43.439 1.00 83.62 285 ASN A O 1
ATOM 2263 N N . ALA A 1 286 ? 16.767 -10.382 42.546 1.00 84.00 286 ALA A N 1
ATOM 2264 C CA . ALA A 1 286 ? 15.787 -9.336 42.814 1.00 84.00 286 ALA A CA 1
ATOM 2265 C C . ALA A 1 286 ? 15.232 -9.380 44.252 1.00 84.00 286 ALA A C 1
ATOM 2267 O O . ALA A 1 286 ? 14.750 -10.409 44.724 1.00 84.00 286 ALA A O 1
ATOM 2268 N N . ASP A 1 287 ? 15.211 -8.234 44.936 1.00 84.75 287 ASP A N 1
ATOM 2269 C CA . ASP A 1 287 ? 14.386 -8.029 46.127 1.00 84.75 287 ASP A CA 1
ATOM 2270 C C . ASP A 1 287 ? 12.950 -7.713 45.697 1.00 84.75 287 ASP A C 1
ATOM 2272 O O . ASP A 1 287 ? 12.689 -6.682 45.061 1.00 84.75 287 ASP A O 1
ATOM 2276 N N . LYS A 1 288 ? 11.997 -8.573 46.075 1.00 82.88 288 LYS A N 1
ATOM 2277 C CA . LYS A 1 288 ? 10.586 -8.356 45.750 1.00 82.88 288 LYS A CA 1
ATOM 2278 C C . LYS A 1 288 ? 10.029 -7.053 46.314 1.00 82.88 288 LYS A C 1
ATOM 2280 O O . LYS A 1 288 ? 9.209 -6.423 45.670 1.00 82.88 288 LYS A O 1
ATOM 2285 N N . ASN A 1 289 ? 10.533 -6.566 47.448 1.00 86.56 289 ASN A N 1
ATOM 2286 C CA . ASN A 1 289 ? 10.077 -5.306 48.052 1.00 86.56 289 ASN A CA 1
ATOM 2287 C C . ASN A 1 289 ? 10.551 -4.058 47.277 1.00 86.56 289 ASN A C 1
ATOM 2289 O O . ASN A 1 289 ? 10.154 -2.943 47.604 1.00 86.56 289 ASN A O 1
ATOM 2293 N N . LYS A 1 290 ? 11.425 -4.231 46.275 1.00 84.81 290 LYS A N 1
ATOM 2294 C CA . LYS A 1 290 ? 11.924 -3.170 45.384 1.00 84.81 290 LYS A CA 1
ATOM 2295 C C . LYS A 1 290 ? 11.457 -3.328 43.935 1.00 84.81 290 LYS A C 1
ATOM 2297 O O . LYS A 1 290 ? 11.753 -2.462 43.117 1.00 84.81 290 LYS A O 1
ATOM 2302 N N . SER A 1 291 ? 10.771 -4.424 43.615 1.00 87.88 291 SER A N 1
ATOM 2303 C CA . SER A 1 291 ? 10.483 -4.835 42.240 1.00 87.88 291 SER A CA 1
ATOM 2304 C C . SER A 1 291 ? 8.994 -4.654 41.930 1.00 87.88 291 SER A C 1
ATOM 2306 O O . SER A 1 291 ? 8.154 -5.320 42.531 1.00 87.88 291 SER A O 1
ATOM 2308 N N . TYR A 1 292 ? 8.660 -3.734 41.024 1.00 90.19 292 TYR A N 1
ATOM 2309 C CA . TYR A 1 292 ? 7.275 -3.338 40.722 1.00 90.19 292 TYR A CA 1
ATOM 2310 C C . TYR A 1 292 ? 7.007 -3.380 39.219 1.00 90.19 292 TYR A C 1
ATOM 2312 O O . TYR A 1 292 ? 7.856 -2.952 38.435 1.00 90.19 292 TYR A O 1
ATOM 2320 N N . PHE A 1 293 ? 5.818 -3.842 38.842 1.00 92.75 293 PHE A N 1
ATOM 2321 C CA . PHE A 1 293 ? 5.283 -3.792 37.487 1.00 92.75 293 PHE A CA 1
ATOM 2322 C C . PHE A 1 293 ? 4.018 -2.926 37.484 1.00 92.75 293 PHE A C 1
ATOM 2324 O O . PHE A 1 293 ? 2.936 -3.380 37.859 1.00 92.75 293 PHE A O 1
ATOM 2331 N N . ASP A 1 294 ? 4.170 -1.658 37.108 1.00 92.00 294 ASP A N 1
ATOM 2332 C CA . ASP A 1 294 ? 3.078 -0.685 37.100 1.00 92.00 294 ASP A CA 1
ATOM 2333 C C . ASP A 1 294 ? 2.557 -0.503 35.670 1.00 92.00 294 ASP A C 1
ATOM 2335 O O . ASP A 1 294 ? 3.298 -0.084 34.782 1.00 92.00 294 ASP A O 1
ATOM 2339 N N . MET A 1 295 ? 1.281 -0.806 35.444 1.00 93.62 295 MET A N 1
ATOM 2340 C CA . MET A 1 295 ? 0.606 -0.618 34.160 1.00 93.62 295 MET A CA 1
ATOM 2341 C C . MET A 1 295 ? -0.174 0.697 34.156 1.00 93.62 295 MET A C 1
ATOM 2343 O O . MET A 1 295 ? -1.004 0.935 35.037 1.00 93.62 295 MET A O 1
ATOM 2347 N N . TYR A 1 296 ? 0.049 1.531 33.144 1.00 89.94 296 TYR A N 1
ATOM 2348 C CA . TYR A 1 296 ? -0.679 2.779 32.936 1.00 89.94 296 TYR A CA 1
ATOM 2349 C C . TYR A 1 296 ? -1.387 2.795 31.578 1.00 89.94 296 TYR A C 1
ATOM 2351 O O . TYR A 1 296 ? -0.874 2.286 30.582 1.00 89.94 296 TYR A O 1
ATOM 2359 N N . VAL A 1 297 ? -2.575 3.393 31.540 1.00 87.06 297 VAL A N 1
ATOM 2360 C CA . VAL A 1 297 ? -3.399 3.584 30.346 1.00 87.06 297 VAL A CA 1
ATOM 2361 C C . VAL A 1 297 ? -3.861 5.038 30.277 1.00 87.06 297 VAL A C 1
ATOM 2363 O O . VAL A 1 297 ? -4.412 5.555 31.247 1.00 87.06 297 VAL A O 1
ATOM 2366 N N . TYR A 1 298 ? -3.716 5.681 29.121 1.00 83.44 298 TYR A N 1
ATOM 2367 C CA . TYR A 1 298 ? -4.317 6.984 28.828 1.00 83.44 298 TYR A CA 1
ATOM 2368 C C . TYR A 1 298 ? -5.076 6.948 27.500 1.00 83.44 298 TYR A C 1
ATOM 2370 O O . TYR A 1 298 ? -4.486 6.648 26.464 1.00 83.44 298 TYR A O 1
ATOM 2378 N N . CYS A 1 299 ? -6.363 7.301 27.491 1.00 75.12 299 CYS A N 1
ATOM 2379 C CA . CYS A 1 299 ? -7.165 7.266 26.265 1.00 75.12 299 CYS A CA 1
ATOM 2380 C C . CYS A 1 299 ? -7.968 8.563 26.035 1.00 75.12 299 CYS A C 1
ATOM 2382 O O . CYS A 1 299 ? -8.651 9.030 26.954 1.00 75.12 299 CYS A O 1
ATOM 2384 N N . PRO A 1 300 ? -7.918 9.169 24.828 1.00 69.38 300 PRO A N 1
ATOM 2385 C CA . PRO A 1 300 ? -8.661 10.395 24.542 1.00 69.38 300 PRO A CA 1
ATOM 2386 C C . PRO A 1 300 ? -10.162 10.171 24.305 1.00 69.38 300 PRO A C 1
ATOM 2388 O O . PRO A 1 300 ? -10.951 11.051 24.629 1.00 69.38 300 PRO A O 1
ATOM 2391 N N . GLU A 1 301 ? -10.537 9.009 23.771 1.00 69.31 301 GLU A N 1
ATOM 2392 C CA . GLU A 1 301 ? -11.889 8.547 23.417 1.00 69.31 301 GLU A CA 1
ATOM 2393 C C . GLU A 1 301 ? -11.869 7.009 23.500 1.00 69.31 301 GLU A C 1
ATOM 2395 O O . GLU A 1 301 ? -10.806 6.429 23.286 1.00 69.31 301 GLU A O 1
ATOM 2400 N N . ILE A 1 302 ? -12.972 6.332 23.841 1.00 70.69 302 ILE A N 1
ATOM 2401 C CA . ILE A 1 302 ? -13.006 4.859 23.922 1.00 70.69 302 ILE A CA 1
ATOM 2402 C C . ILE A 1 302 ? -14.208 4.298 23.155 1.00 70.69 302 ILE A C 1
ATOM 2404 O O . ILE A 1 302 ? -15.332 4.758 23.334 1.00 70.69 302 ILE A O 1
ATOM 2408 N N . THR A 1 303 ? -13.970 3.316 22.285 1.00 66.94 303 THR A N 1
ATOM 2409 C CA . THR A 1 303 ? -14.998 2.632 21.483 1.00 66.94 303 THR A CA 1
ATOM 2410 C C . THR A 1 303 ? -14.625 1.158 21.272 1.00 66.94 303 THR A C 1
ATOM 2412 O O . THR A 1 303 ? -13.481 0.755 21.488 1.00 66.94 303 THR A O 1
ATOM 2415 N N . LYS A 1 304 ? -15.565 0.330 20.788 1.00 64.06 304 LYS A N 1
ATOM 2416 C CA . LYS A 1 304 ? -15.322 -1.100 20.483 1.00 64.06 304 LYS A CA 1
ATOM 2417 C C . LYS A 1 304 ? -14.159 -1.334 19.506 1.00 64.06 304 LYS A C 1
ATOM 2419 O O . LYS A 1 304 ? -13.519 -2.383 19.547 1.00 64.06 304 LYS A O 1
ATOM 2424 N N . THR A 1 305 ? -13.875 -0.367 18.636 1.00 58.62 305 THR A N 1
ATOM 2425 C CA . THR A 1 305 ? -12.776 -0.409 17.659 1.00 58.62 305 THR A CA 1
ATOM 2426 C C . THR A 1 305 ? -11.528 0.337 18.140 1.00 58.62 305 THR A C 1
ATOM 2428 O O . THR A 1 305 ? -10.418 -0.109 17.846 1.00 58.62 305 THR A O 1
ATOM 2431 N N . TYR A 1 306 ? -11.683 1.410 18.922 1.00 68.75 306 TYR A N 1
ATOM 2432 C CA . TYR A 1 306 ? -10.603 2.267 19.419 1.00 68.75 306 TYR A CA 1
ATOM 2433 C C . TYR A 1 306 ? -10.525 2.211 20.954 1.00 68.75 306 TYR A C 1
ATOM 2435 O O . TYR A 1 306 ? -11.191 2.959 21.665 1.00 68.75 306 TYR A O 1
ATOM 2443 N N . TYR A 1 307 ? -9.710 1.291 21.472 1.00 75.56 307 TYR A N 1
ATOM 2444 C CA . TYR A 1 307 ? -9.404 1.168 22.902 1.00 75.56 307 TYR A CA 1
ATOM 2445 C C . TYR A 1 307 ? -8.016 0.532 23.104 1.00 75.56 307 TYR A C 1
ATOM 2447 O O . TYR A 1 307 ? -7.624 -0.299 22.276 1.00 75.56 307 TYR A O 1
ATOM 2455 N N . PRO A 1 308 ? -7.267 0.875 24.164 1.00 83.19 308 PRO A N 1
ATOM 2456 C CA . PRO A 1 308 ? -5.973 0.275 24.483 1.00 83.19 308 PRO A CA 1
ATOM 2457 C C . PRO A 1 308 ? -6.151 -1.061 25.211 1.00 83.19 308 PRO A C 1
ATOM 2459 O O . PRO A 1 308 ? -7.182 -1.298 25.842 1.00 83.19 308 PRO A O 1
ATOM 2462 N N . ARG A 1 309 ? -5.159 -1.959 25.148 1.00 86.75 309 ARG A N 1
ATOM 2463 C CA . ARG A 1 309 ? -5.257 -3.255 25.845 1.00 86.75 309 ARG A CA 1
ATOM 2464 C C . ARG A 1 309 ? -3.926 -3.840 26.308 1.00 86.75 309 ARG A C 1
ATOM 2466 O O . ARG A 1 309 ? -3.019 -4.009 25.499 1.00 86.75 309 ARG A O 1
ATOM 2473 N N . PHE A 1 310 ? -3.879 -4.262 27.569 1.00 91.12 310 PHE A N 1
ATOM 2474 C CA . PHE A 1 310 ? -2.903 -5.216 28.099 1.00 91.12 310 PHE A CA 1
ATOM 2475 C C . PHE A 1 310 ? -3.443 -6.651 28.016 1.00 91.12 310 PHE A C 1
ATOM 2477 O O . PHE A 1 310 ? -4.554 -6.918 28.470 1.00 91.12 310 PHE A O 1
ATOM 2484 N N . GLU A 1 311 ? -2.644 -7.586 27.499 1.00 92.25 311 GLU A N 1
ATOM 2485 C CA . GLU A 1 311 ? -2.880 -9.034 27.585 1.00 92.25 311 GLU A CA 1
ATOM 2486 C C . GLU A 1 311 ? -1.652 -9.731 28.190 1.00 92.25 311 GLU A C 1
ATOM 2488 O O . GLU A 1 311 ? -0.585 -9.737 27.580 1.00 92.25 311 GLU A O 1
ATOM 2493 N N . ILE A 1 312 ? -1.783 -10.326 29.378 1.00 94.12 312 ILE A N 1
ATOM 2494 C CA . ILE A 1 312 ? -0.699 -11.011 30.103 1.00 94.12 312 ILE A CA 1
ATOM 2495 C C . ILE A 1 312 ? -1.003 -12.512 30.179 1.00 94.12 312 ILE A C 1
ATOM 2497 O O . ILE A 1 312 ? -2.076 -12.906 30.631 1.00 94.12 312 ILE A O 1
ATOM 2501 N N . GLU A 1 313 ? -0.068 -13.355 29.730 1.00 93.62 313 GLU A N 1
ATOM 2502 C CA . GLU A 1 313 ? -0.248 -14.819 29.676 1.00 93.62 313 GLU A CA 1
ATOM 2503 C C . GLU A 1 313 ? 0.231 -15.559 30.940 1.00 93.62 313 GLU A C 1
ATOM 2505 O O . GLU A 1 313 ? -0.321 -16.606 31.268 1.00 93.62 313 GLU A O 1
ATOM 2510 N N . ASP A 1 314 ? 1.238 -15.032 31.645 1.00 93.56 314 ASP A N 1
ATOM 2511 C CA . ASP A 1 314 ? 1.867 -15.633 32.834 1.00 93.56 314 ASP A CA 1
ATOM 2512 C C . ASP A 1 314 ? 2.476 -14.515 33.713 1.00 93.56 314 ASP A C 1
ATOM 2514 O O . ASP A 1 314 ? 3.103 -13.585 33.193 1.00 93.56 314 ASP A O 1
ATOM 2518 N N . ILE A 1 315 ? 2.315 -14.585 35.038 1.00 93.12 315 ILE A N 1
ATOM 2519 C CA . ILE A 1 315 ? 2.966 -13.676 35.991 1.00 93.12 315 ILE A CA 1
ATOM 2520 C C . ILE A 1 315 ? 3.380 -14.397 37.280 1.00 93.12 315 ILE A C 1
ATOM 2522 O O . ILE A 1 315 ? 2.638 -15.201 37.834 1.00 93.12 315 ILE A O 1
ATOM 2526 N N . ASP A 1 316 ? 4.578 -14.087 37.777 1.00 88.69 316 ASP A N 1
ATOM 2527 C CA . ASP A 1 316 ? 5.096 -14.564 39.066 1.00 88.69 316 ASP A CA 1
ATOM 2528 C C . ASP A 1 316 ? 4.476 -13.774 40.242 1.00 88.69 316 ASP A C 1
ATOM 2530 O O . ASP A 1 316 ? 5.113 -12.926 40.872 1.00 88.69 316 ASP A O 1
ATOM 2534 N N . GLU A 1 317 ? 3.184 -14.014 40.486 1.00 78.81 317 GLU A N 1
ATOM 2535 C CA . GLU A 1 317 ? 2.317 -13.230 41.383 1.00 78.81 317 GLU A CA 1
ATOM 2536 C C . GLU A 1 317 ? 2.704 -13.231 42.875 1.00 78.81 317 GLU A C 1
ATOM 2538 O O . GLU A 1 317 ? 2.285 -12.345 43.615 1.00 78.81 317 GLU A O 1
ATOM 2543 N N . ASP A 1 318 ? 3.528 -14.176 43.335 1.00 80.06 318 ASP A N 1
ATOM 2544 C CA . ASP A 1 318 ? 4.033 -14.192 44.719 1.00 80.06 318 ASP A CA 1
ATOM 2545 C C . ASP A 1 318 ? 5.288 -13.309 44.914 1.00 80.06 318 ASP A C 1
ATOM 2547 O O . ASP A 1 318 ? 5.694 -13.017 46.054 1.00 80.06 318 ASP A O 1
ATOM 2551 N N . ASN A 1 319 ? 5.900 -12.869 43.806 1.00 82.94 319 ASN A N 1
ATOM 2552 C CA . ASN A 1 319 ? 7.177 -12.155 43.769 1.00 82.94 319 ASN A CA 1
ATOM 2553 C C . ASN A 1 319 ? 7.111 -10.777 43.083 1.00 82.94 319 ASN A C 1
ATOM 2555 O O . ASN A 1 319 ? 7.868 -9.888 43.466 1.00 82.94 319 ASN A O 1
ATOM 2559 N N . VAL A 1 320 ? 6.228 -10.557 42.107 1.00 85.69 320 VAL A N 1
ATOM 2560 C CA . VAL A 1 320 ? 6.075 -9.260 41.422 1.00 85.69 320 VAL A CA 1
ATOM 2561 C C . VAL A 1 320 ? 4.933 -8.463 42.056 1.00 85.69 320 VAL A C 1
ATOM 2563 O O . VAL A 1 320 ? 3.793 -8.914 42.038 1.00 85.69 320 VAL A O 1
ATOM 2566 N N . ASN A 1 321 ? 5.202 -7.255 42.567 1.00 90.19 321 ASN A N 1
ATOM 2567 C CA . ASN A 1 321 ? 4.122 -6.335 42.950 1.00 90.19 321 ASN A CA 1
ATOM 2568 C C . ASN A 1 321 ? 3.531 -5.699 41.684 1.00 90.19 321 ASN A C 1
ATOM 2570 O O . ASN A 1 321 ? 4.294 -5.193 40.857 1.00 90.19 321 ASN A O 1
ATOM 2574 N N . VAL A 1 322 ? 2.204 -5.683 41.552 1.00 92.38 322 VAL A N 1
ATOM 2575 C CA . VAL A 1 322 ? 1.517 -5.222 40.333 1.00 92.38 322 VAL A CA 1
ATOM 2576 C C . VAL A 1 322 ? 0.529 -4.101 40.647 1.00 92.38 322 VAL A C 1
ATOM 2578 O O . VAL A 1 322 ? -0.246 -4.221 41.595 1.00 92.38 322 VAL A O 1
ATOM 2581 N N . SER A 1 323 ? 0.519 -3.050 39.826 1.00 92.00 323 SER A N 1
ATOM 2582 C CA . SER A 1 323 ? -0.444 -1.938 39.907 1.00 92.00 323 SER A CA 1
ATOM 2583 C C . SER A 1 323 ? -1.073 -1.670 38.536 1.00 92.00 323 SER A C 1
ATOM 2585 O O . SER A 1 323 ? -0.410 -1.859 37.515 1.00 92.00 323 SER A O 1
ATOM 2587 N N . PHE A 1 324 ? -2.312 -1.172 38.492 1.00 91.56 324 PHE A N 1
ATOM 2588 C CA . PHE A 1 324 ? -2.950 -0.690 37.260 1.00 91.56 324 PHE A CA 1
ATOM 2589 C C . PHE A 1 324 ? -3.597 0.687 37.453 1.00 91.56 324 PHE A C 1
ATOM 2591 O O . PHE A 1 324 ? -4.268 0.940 38.455 1.00 91.56 324 PHE A O 1
ATOM 2598 N N . LYS A 1 325 ? -3.439 1.578 36.470 1.00 89.50 325 LYS A N 1
ATOM 2599 C CA . LYS A 1 325 ? -4.056 2.910 36.459 1.00 89.50 325 LYS A CA 1
ATOM 2600 C C . LYS A 1 325 ? -4.522 3.303 35.054 1.00 89.50 325 LYS A C 1
ATOM 2602 O O . LYS A 1 325 ? -3.750 3.208 34.108 1.00 89.50 325 LYS A O 1
ATOM 2607 N N . MET A 1 326 ? -5.736 3.837 34.931 1.00 86.12 326 MET A N 1
ATOM 2608 C CA . MET A 1 326 ? -6.308 4.337 33.677 1.00 86.12 326 MET A CA 1
ATOM 2609 C C . MET A 1 326 ? -6.825 5.779 33.803 1.00 86.12 326 MET A C 1
ATOM 2611 O O . MET A 1 326 ? -7.541 6.108 34.747 1.00 86.12 326 MET A O 1
ATOM 2615 N N . GLU A 1 327 ? -6.499 6.633 32.834 1.00 82.56 327 GLU A N 1
ATOM 2616 C CA . GLU A 1 327 ? -7.006 8.006 32.713 1.00 82.56 327 GLU A CA 1
ATOM 2617 C C . GLU A 1 327 ? -7.699 8.252 31.364 1.00 82.56 327 GLU A C 1
ATOM 2619 O O . GLU A 1 327 ? -7.244 7.799 30.312 1.00 82.56 327 GLU A O 1
ATOM 2624 N N . ILE A 1 328 ? -8.802 9.003 31.405 1.00 73.69 328 ILE A N 1
ATOM 2625 C CA . ILE A 1 328 ? -9.630 9.363 30.247 1.00 73.69 328 ILE A CA 1
ATOM 2626 C C . ILE A 1 328 ? -9.673 10.895 30.102 1.00 73.69 328 ILE A C 1
ATOM 2628 O O . ILE A 1 328 ? -9.716 11.630 31.095 1.00 73.69 328 ILE A O 1
ATOM 2632 N N . SER A 1 329 ? -9.626 11.392 28.863 1.00 66.38 329 SER A N 1
ATOM 2633 C CA . SER A 1 329 ? -9.470 12.824 28.551 1.00 66.38 329 SER A CA 1
ATOM 2634 C C . SER A 1 329 ? -10.635 13.728 29.000 1.00 66.38 329 SER A C 1
ATOM 2636 O O . SER A 1 329 ? -11.753 13.302 29.293 1.00 66.38 329 SER A O 1
ATOM 2638 N N . ALA A 1 330 ? -10.362 15.037 29.032 1.00 51.09 330 ALA A N 1
ATOM 2639 C CA . ALA A 1 330 ? -11.290 16.093 29.425 1.00 51.09 330 ALA A CA 1
ATOM 2640 C C . ALA A 1 330 ? -12.563 16.174 28.554 1.00 51.09 330 ALA A C 1
ATOM 2642 O O . ALA A 1 330 ? -13.625 16.527 29.071 1.00 51.09 330 ALA A O 1
ATOM 2643 N N . SER A 1 331 ? -12.462 15.832 27.266 1.00 54.09 331 SER A N 1
ATOM 2644 C CA . SER A 1 331 ? -13.518 15.956 26.248 1.00 54.09 331 SER A CA 1
ATOM 2645 C C . SER A 1 331 ? -14.658 14.941 26.372 1.00 54.09 331 SER A C 1
ATOM 2647 O O . SER A 1 331 ? -15.760 15.217 25.911 1.00 54.09 331 SER A O 1
ATOM 2649 N N . VAL A 1 332 ? -14.420 13.786 26.997 1.00 55.19 332 VAL A N 1
ATOM 2650 C CA . VAL A 1 332 ? -15.390 12.681 27.045 1.00 55.19 332 VAL A CA 1
ATOM 2651 C C . VAL A 1 332 ? -16.314 12.809 28.259 1.00 55.19 332 VAL A C 1
ATOM 2653 O O . VAL A 1 332 ? -15.883 13.214 29.348 1.00 55.19 332 VAL A O 1
ATOM 2656 N N . VAL A 1 333 ? -17.591 12.454 28.092 1.00 56.56 333 VAL A N 1
ATOM 2657 C CA . VAL A 1 333 ? -18.536 12.295 29.207 1.00 56.56 333 VAL A CA 1
ATOM 2658 C C . VAL A 1 333 ? -18.090 11.092 30.038 1.00 56.56 333 VAL A C 1
ATOM 2660 O O . VAL A 1 333 ? -17.961 9.984 29.524 1.00 56.56 333 VAL A O 1
ATOM 2663 N N . TYR A 1 334 ? -17.796 11.339 31.317 1.00 59.22 334 TYR A N 1
ATOM 2664 C CA . TYR A 1 334 ? -17.194 10.359 32.230 1.00 59.22 334 TYR A CA 1
ATOM 2665 C C . TYR A 1 334 ? -18.025 9.074 32.323 1.00 59.22 334 TYR A C 1
ATOM 2667 O O . TYR A 1 334 ? -17.460 7.983 32.306 1.00 59.22 334 TYR A O 1
ATOM 2675 N N . ASP A 1 335 ? -19.349 9.222 32.362 1.00 62.34 335 ASP A N 1
ATOM 2676 C CA . ASP A 1 335 ? -20.291 8.118 32.506 1.00 62.34 335 ASP A CA 1
ATOM 2677 C C . ASP A 1 335 ? -20.256 7.208 31.268 1.00 62.34 335 ASP A C 1
ATOM 2679 O O . ASP A 1 335 ? -19.902 6.044 31.401 1.00 62.34 335 ASP A O 1
ATOM 2683 N N . THR A 1 336 ? -20.426 7.742 30.052 1.00 64.25 336 THR A N 1
ATOM 2684 C CA . THR A 1 336 ? -20.456 6.962 28.793 1.00 64.25 336 THR A CA 1
ATOM 2685 C C . THR A 1 336 ? -19.219 6.087 28.558 1.00 64.25 336 THR A C 1
ATOM 2687 O O . THR A 1 336 ? -19.329 4.949 28.104 1.00 64.25 336 THR A O 1
ATOM 2690 N N . ALA A 1 337 ? -18.022 6.580 28.886 1.00 65.88 337 ALA A N 1
ATOM 2691 C CA . ALA A 1 337 ? -16.795 5.797 28.722 1.00 65.88 337 ALA A CA 1
ATOM 2692 C C . ALA A 1 337 ? -16.673 4.650 29.742 1.00 65.88 337 ALA A C 1
ATOM 2694 O O . ALA A 1 337 ? -16.094 3.608 29.435 1.00 65.88 337 ALA A O 1
ATOM 2695 N N . LEU A 1 338 ? -17.216 4.835 30.949 1.00 69.06 338 LEU A N 1
ATOM 2696 C CA . LEU A 1 338 ? -17.255 3.807 31.989 1.00 69.06 338 LEU A CA 1
ATOM 2697 C C . LEU A 1 338 ? -18.421 2.838 31.773 1.00 69.06 338 LEU A C 1
ATOM 2699 O O . LEU A 1 338 ? -18.239 1.643 31.966 1.00 69.06 338 LEU A O 1
ATOM 2703 N N . GLU A 1 339 ? -19.563 3.312 31.279 1.00 66.88 339 GLU A N 1
ATOM 2704 C CA . GLU A 1 339 ? -20.692 2.503 30.812 1.00 66.88 339 GLU A CA 1
ATOM 2705 C C . GLU A 1 339 ? -20.230 1.465 29.779 1.00 66.88 339 GLU A C 1
ATOM 2707 O O . GLU A 1 339 ? -20.566 0.297 29.923 1.00 66.88 339 GLU A O 1
ATOM 2712 N N . MET A 1 340 ? -19.373 1.811 28.808 1.00 66.50 340 MET A N 1
ATOM 2713 C CA . MET A 1 340 ? -18.822 0.817 27.861 1.00 66.50 340 MET A CA 1
ATOM 2714 C C . MET A 1 340 ? -17.888 -0.230 28.502 1.00 66.50 340 MET A C 1
ATOM 2716 O O . MET A 1 340 ? -17.770 -1.346 27.992 1.00 66.50 340 MET A O 1
ATOM 2720 N N . LEU A 1 341 ? -17.216 0.113 29.606 1.00 69.00 341 LEU A N 1
ATOM 2721 C CA . LEU A 1 341 ? -16.345 -0.796 30.369 1.00 69.00 341 LEU A CA 1
ATOM 2722 C C . LEU A 1 341 ? -17.129 -1.658 31.377 1.00 69.00 341 LEU A C 1
ATOM 2724 O O . LEU A 1 341 ? -16.651 -2.713 31.789 1.00 69.00 341 LEU A O 1
ATOM 2728 N N . VAL A 1 342 ? -18.317 -1.198 31.779 1.00 63.72 342 VAL A N 1
ATOM 2729 C CA . VAL A 1 342 ? -19.220 -1.841 32.746 1.00 63.72 342 VAL A CA 1
ATOM 2730 C C . VAL A 1 342 ? -20.284 -2.698 32.048 1.00 63.72 342 VAL A C 1
ATOM 2732 O O . VAL A 1 342 ? -20.619 -3.774 32.528 1.00 63.72 342 VAL A O 1
ATOM 2735 N N . HIS A 1 343 ? -20.789 -2.275 30.889 1.00 60.59 343 HIS A N 1
ATOM 2736 C CA . HIS A 1 343 ? -21.756 -3.009 30.065 1.00 60.59 343 HIS A CA 1
ATOM 2737 C C . HIS A 1 343 ? -21.083 -4.027 29.130 1.00 60.59 343 HIS A C 1
ATOM 2739 O O . HIS A 1 343 ? -21.512 -4.222 27.995 1.00 60.59 343 HIS A O 1
ATOM 2745 N N . ASN A 1 344 ? -20.049 -4.718 29.620 1.00 61.91 344 ASN A N 1
ATOM 2746 C CA . ASN A 1 344 ? -19.473 -5.931 29.019 1.00 61.91 344 ASN A CA 1
ATOM 2747 C C . ASN A 1 344 ? -18.740 -5.746 27.671 1.00 61.91 344 ASN A C 1
ATOM 2749 O O . ASN A 1 344 ? -18.179 -6.706 27.144 1.00 61.91 344 ASN A O 1
ATOM 2753 N N . ASP A 1 345 ? -18.747 -4.541 27.105 1.00 66.00 345 ASP A N 1
ATOM 2754 C CA . ASP A 1 345 ? -18.376 -4.291 25.712 1.00 66.00 345 ASP A CA 1
ATOM 2755 C C . ASP A 1 345 ? -16.864 -4.114 25.492 1.00 66.00 345 ASP A C 1
ATOM 2757 O O . ASP A 1 345 ? -16.355 -4.423 24.410 1.00 66.00 345 ASP A O 1
ATOM 2761 N N . ILE A 1 346 ? -16.130 -3.616 26.496 1.00 75.00 346 ILE A N 1
ATOM 2762 C CA . ILE A 1 346 ? -14.689 -3.335 26.411 1.00 75.00 346 ILE A CA 1
ATOM 2763 C C . ILE A 1 346 ? -13.974 -3.752 27.703 1.00 75.00 346 ILE A C 1
ATOM 2765 O O . ILE A 1 346 ? -14.399 -3.398 28.796 1.00 75.00 346 ILE A O 1
ATOM 2769 N N . SER A 1 347 ? -12.826 -4.426 27.579 1.00 84.31 347 SER A N 1
ATOM 2770 C CA . SER A 1 347 ? -11.891 -4.652 28.692 1.00 84.31 347 SER A CA 1
ATOM 2771 C C . SER A 1 347 ? -10.452 -4.326 28.272 1.00 84.31 347 SER A C 1
ATOM 2773 O O . SER A 1 347 ? -9.893 -4.952 27.358 1.00 84.31 347 SER A O 1
ATOM 2775 N N . CYS A 1 348 ? -9.862 -3.339 28.956 1.00 85.75 348 CYS A N 1
ATOM 2776 C CA . CYS A 1 348 ? -8.515 -2.805 28.712 1.00 85.75 348 CYS A CA 1
ATOM 2777 C C . CYS A 1 348 ? -7.384 -3.631 29.355 1.00 85.75 348 CYS A C 1
ATOM 2779 O O . CYS A 1 348 ? -6.213 -3.393 29.059 1.00 85.75 348 CYS A O 1
ATOM 2781 N N . LEU A 1 349 ? -7.705 -4.598 30.220 1.00 90.62 349 LEU A N 1
ATOM 2782 C CA . LEU A 1 349 ? -6.729 -5.421 30.934 1.00 90.62 349 LEU A CA 1
ATOM 2783 C C . LEU A 1 349 ? -7.173 -6.884 30.949 1.00 90.62 349 LEU A C 1
ATOM 2785 O O . LEU A 1 349 ? -8.288 -7.202 31.349 1.00 90.62 349 LEU A O 1
ATOM 2789 N N . LYS A 1 350 ? -6.277 -7.780 30.542 1.00 92.00 350 LYS A N 1
ATOM 2790 C CA . LYS A 1 350 ? -6.450 -9.227 30.626 1.00 92.00 350 LYS A CA 1
ATOM 2791 C C . LYS A 1 350 ? -5.249 -9.842 31.342 1.00 92.00 350 LYS A C 1
ATOM 2793 O O . LYS A 1 350 ? -4.118 -9.691 30.882 1.00 92.00 350 LYS A O 1
ATOM 2798 N N . MET A 1 351 ? -5.521 -10.526 32.444 1.00 94.25 351 MET A N 1
ATOM 2799 C CA . MET A 1 351 ? -4.565 -11.237 33.292 1.00 94.25 351 MET A CA 1
ATOM 2800 C C . MET A 1 351 ? -4.587 -12.750 32.991 1.00 94.25 351 MET A C 1
ATOM 2802 O O . MET A 1 351 ? -5.471 -13.223 32.265 1.00 94.25 351 MET A O 1
ATOM 2806 N N . PRO A 1 352 ? -3.647 -13.538 33.546 1.00 93.31 352 PRO A N 1
ATOM 2807 C CA . PRO A 1 352 ? -3.744 -14.995 33.535 1.00 93.31 352 PRO A CA 1
ATOM 2808 C C . PRO A 1 352 ? -5.026 -15.479 34.227 1.00 93.31 352 PRO A C 1
ATOM 2810 O O . PRO A 1 352 ? -5.458 -14.906 35.224 1.00 93.31 352 PRO A O 1
ATOM 2813 N N . LYS A 1 353 ? -5.628 -16.557 33.709 1.00 90.31 353 LYS A N 1
ATOM 2814 C CA . LYS A 1 353 ? -6.916 -17.112 34.187 1.00 90.31 353 LYS A CA 1
ATOM 2815 C C . LYS A 1 353 ? -6.902 -17.557 35.655 1.00 90.31 353 LYS A C 1
ATOM 2817 O O . LYS A 1 353 ? -7.958 -17.708 36.257 1.00 90.31 353 LYS A O 1
ATOM 2822 N N . ASP A 1 354 ? -5.720 -17.828 36.193 1.00 88.62 354 ASP A N 1
ATOM 2823 C CA . ASP A 1 354 ? -5.451 -18.300 37.547 1.00 88.62 354 ASP A CA 1
ATOM 2824 C C . ASP A 1 354 ? -4.820 -17.231 38.462 1.00 88.62 354 ASP A C 1
ATOM 2826 O O . ASP A 1 354 ? -4.467 -17.549 39.594 1.00 88.62 354 ASP A O 1
ATOM 2830 N N . TYR A 1 355 ? -4.721 -15.974 38.005 1.00 91.56 355 TYR A N 1
ATOM 2831 C CA . TYR A 1 355 ? -4.218 -14.849 38.802 1.00 91.56 355 TYR A CA 1
ATOM 2832 C C . TYR A 1 355 ? -5.187 -14.455 39.926 1.00 91.56 355 TYR A C 1
ATOM 2834 O O . TYR A 1 355 ? -6.373 -14.210 39.687 1.00 91.56 355 TYR A O 1
ATOM 2842 N N . ASP A 1 356 ? -4.678 -14.319 41.150 1.00 89.19 356 ASP A N 1
ATOM 2843 C CA . ASP A 1 356 ? -5.453 -13.775 42.266 1.00 89.19 356 ASP A CA 1
ATOM 2844 C C . ASP A 1 356 ? -5.548 -12.246 42.148 1.00 89.19 356 ASP A C 1
ATOM 2846 O O . ASP A 1 356 ? -4.655 -11.509 42.568 1.00 89.19 356 ASP A O 1
ATOM 2850 N N . ILE A 1 357 ? -6.662 -11.756 41.594 1.00 86.62 357 ILE A N 1
ATOM 2851 C CA . ILE A 1 357 ? -6.895 -10.320 41.380 1.00 86.62 357 ILE A CA 1
ATOM 2852 C C . ILE A 1 357 ? -6.850 -9.484 42.674 1.00 86.62 357 ILE A C 1
ATOM 2854 O O . ILE A 1 357 ? -6.591 -8.282 42.615 1.00 86.62 357 ILE A O 1
ATOM 2858 N N . SER A 1 358 ? -7.012 -10.102 43.853 1.00 82.75 358 SER A N 1
ATOM 2859 C CA . SER A 1 358 ? -6.857 -9.410 45.141 1.00 82.75 358 SER A CA 1
ATOM 2860 C C . SER A 1 358 ? -5.397 -9.079 45.495 1.00 82.75 358 SER A C 1
ATOM 2862 O O . SER A 1 358 ? -5.155 -8.315 46.429 1.00 82.75 358 SER A O 1
ATOM 2864 N N . LYS A 1 359 ? -4.420 -9.590 44.725 1.00 87.44 359 LYS A N 1
ATOM 2865 C CA . LYS A 1 359 ? -2.989 -9.252 44.830 1.00 87.44 359 LYS A CA 1
ATOM 2866 C C . LYS A 1 359 ? -2.598 -7.945 44.122 1.00 87.44 359 LYS A C 1
ATOM 2868 O O . LYS A 1 359 ? -1.436 -7.547 44.226 1.00 87.44 359 LYS A O 1
ATOM 2873 N N . PHE A 1 360 ? -3.509 -7.255 43.423 1.00 88.75 360 PHE A N 1
ATOM 2874 C CA . PHE A 1 360 ? -3.210 -5.915 42.901 1.00 88.75 360 PHE A CA 1
ATOM 2875 C C . PHE A 1 360 ? -2.930 -4.931 44.048 1.00 88.75 360 PHE A C 1
ATOM 2877 O O . PHE A 1 360 ? -3.736 -4.768 44.960 1.00 88.75 360 PHE A O 1
ATOM 2884 N N . MET A 1 361 ? -1.804 -4.218 43.966 1.00 87.50 361 MET A N 1
ATOM 2885 C CA . MET A 1 361 ? -1.436 -3.166 44.922 1.00 87.50 361 MET A CA 1
ATOM 2886 C C . MET A 1 361 ? -2.354 -1.943 44.819 1.00 87.50 361 MET A C 1
ATOM 2888 O O . MET A 1 361 ? -2.585 -1.264 45.818 1.00 87.50 361 MET A O 1
ATOM 2892 N N . SER A 1 362 ? -2.852 -1.659 43.614 1.00 84.94 362 SER A N 1
ATOM 2893 C CA . SER A 1 362 ? -3.940 -0.718 43.349 1.00 84.94 362 SER A CA 1
ATOM 2894 C C . SER A 1 362 ? -4.527 -0.944 41.952 1.00 84.94 362 SER A C 1
ATOM 2896 O O . SER A 1 362 ? -3.822 -1.352 41.023 1.00 84.94 362 SER A O 1
ATOM 2898 N N . TYR A 1 363 ? -5.818 -0.640 41.805 1.00 85.31 363 TYR A N 1
ATOM 2899 C CA . TYR A 1 363 ? -6.501 -0.507 40.520 1.00 85.31 363 TYR A CA 1
ATOM 2900 C C . TYR A 1 363 ? -7.238 0.837 40.503 1.00 85.31 363 TYR A C 1
ATOM 2902 O O . TYR A 1 363 ? -8.141 1.073 41.308 1.00 85.31 363 TYR A O 1
ATOM 2910 N N . GLN A 1 364 ? -6.825 1.746 39.619 1.00 83.88 364 GLN A N 1
ATOM 2911 C CA . GLN A 1 364 ? -7.348 3.113 39.554 1.00 83.88 364 GLN A CA 1
ATOM 2912 C C . GLN A 1 364 ? -7.897 3.454 38.172 1.00 83.88 364 GLN A C 1
ATOM 2914 O O . GLN A 1 364 ? -7.291 3.129 37.154 1.00 83.88 364 GLN A O 1
ATOM 2919 N N . VAL A 1 365 ? -9.016 4.177 38.134 1.00 77.06 365 VAL A N 1
ATOM 2920 C CA . VAL A 1 365 ? -9.606 4.724 36.902 1.00 77.06 365 VAL A CA 1
ATOM 2921 C C . VAL A 1 365 ? -10.022 6.176 37.150 1.00 77.06 365 VAL A C 1
ATOM 2923 O O . VAL A 1 365 ? -10.289 6.571 38.287 1.00 77.06 365 VAL A O 1
ATOM 2926 N N . GLY A 1 366 ? -10.082 7.011 36.117 1.00 69.94 366 GLY A N 1
ATOM 2927 C CA . GLY A 1 366 ? -10.730 8.313 36.238 1.00 69.94 366 GLY A CA 1
ATOM 2928 C C . GLY A 1 366 ? -10.543 9.241 35.052 1.00 69.94 366 GLY A C 1
ATOM 2929 O O . GLY A 1 366 ? -10.124 8.839 33.968 1.00 69.94 366 GLY A O 1
ATOM 2930 N N . LYS A 1 367 ? -10.875 10.509 35.286 1.00 63.47 367 LYS A N 1
ATOM 2931 C CA . LYS A 1 367 ? -10.714 11.594 34.319 1.00 63.47 367 LYS A CA 1
ATOM 2932 C C . LYS A 1 367 ? -9.366 12.276 34.551 1.00 63.47 367 LYS A C 1
ATOM 2934 O O . LYS A 1 367 ? -8.854 12.245 35.667 1.00 63.47 367 LYS A O 1
ATOM 2939 N N . TYR A 1 368 ? -8.794 12.897 33.524 1.00 60.41 368 TYR A N 1
ATOM 2940 C CA . TYR A 1 368 ? -7.523 13.622 33.628 1.00 60.41 368 TYR A CA 1
ATOM 2941 C C . TYR A 1 368 ? -7.477 14.537 34.873 1.00 60.41 368 TYR A C 1
ATOM 2943 O O . TYR A 1 368 ? -8.390 15.335 35.096 1.00 60.41 368 TYR A O 1
ATOM 2951 N N . LEU A 1 369 ? -6.419 14.395 35.684 1.00 52.88 369 LEU A N 1
ATOM 2952 C CA . LEU A 1 369 ? -6.206 15.017 37.010 1.00 52.88 369 LEU A CA 1
ATOM 2953 C C . LEU A 1 369 ? -7.094 14.531 38.184 1.00 52.88 369 LEU A C 1
ATOM 2955 O O . LEU A 1 369 ? -6.858 14.966 39.312 1.00 52.88 369 LEU A O 1
ATOM 2959 N N . VAL A 1 370 ? -8.067 13.629 37.987 1.00 61.56 370 VAL A N 1
ATOM 2960 C CA . VAL A 1 370 ? -8.924 13.068 39.058 1.00 61.56 370 VAL A CA 1
ATOM 2961 C C . VAL A 1 370 ? -9.178 11.566 38.854 1.00 61.56 370 VAL A C 1
ATOM 2963 O O . VAL A 1 370 ? -10.117 11.156 38.167 1.00 61.56 370 VAL A O 1
ATOM 2966 N N . THR A 1 371 ? -8.375 10.737 39.523 1.00 66.75 371 THR A N 1
ATOM 2967 C CA . THR A 1 371 ? -8.573 9.281 39.623 1.00 66.75 371 THR A CA 1
ATOM 2968 C C . THR A 1 371 ? -9.264 8.873 40.924 1.00 66.75 371 THR A C 1
ATOM 2970 O O . THR A 1 371 ? -9.259 9.605 41.917 1.00 66.75 371 THR A O 1
ATOM 2973 N N . LYS A 1 372 ? -9.878 7.689 40.907 1.00 70.50 372 LYS A N 1
ATOM 2974 C CA . LYS A 1 372 ? -10.403 6.970 42.072 1.00 70.50 372 LYS A CA 1
ATOM 2975 C C . LYS A 1 372 ? -9.950 5.514 42.009 1.00 70.50 372 LYS A C 1
ATOM 2977 O O . LYS A 1 372 ? -9.654 4.999 40.931 1.00 70.50 372 LYS A O 1
ATOM 2982 N N . GLU A 1 373 ? -9.936 4.860 43.160 1.00 74.19 373 GLU A N 1
ATOM 2983 C CA . GLU A 1 373 ? -9.841 3.402 43.250 1.00 74.19 373 GLU A CA 1
ATOM 2984 C C . GLU A 1 373 ? -11.226 2.786 43.040 1.00 74.19 373 GLU A C 1
ATOM 2986 O O . GLU A 1 373 ? -12.239 3.379 43.421 1.00 74.19 373 GLU A O 1
ATOM 2991 N N . PHE A 1 374 ? -11.255 1.623 42.394 1.00 70.88 374 PHE A N 1
ATOM 2992 C CA . PHE A 1 374 ? -12.469 0.875 42.084 1.00 70.88 374 PHE A CA 1
ATOM 2993 C C . PHE A 1 374 ? -12.280 -0.587 42.472 1.00 70.88 374 PHE A C 1
ATOM 2995 O O . PHE A 1 374 ? -11.206 -1.152 42.261 1.00 70.88 374 PHE A O 1
ATOM 3002 N N . ASP A 1 375 ? -13.350 -1.205 42.968 1.00 71.81 375 ASP A N 1
ATOM 3003 C CA . ASP A 1 375 ? -13.475 -2.659 42.947 1.00 71.81 375 ASP A CA 1
ATOM 3004 C C . ASP A 1 375 ? -13.413 -3.158 41.489 1.00 71.81 375 ASP A C 1
ATOM 3006 O O . ASP A 1 375 ? -13.795 -2.443 40.559 1.00 71.81 375 ASP A O 1
ATOM 3010 N N . VAL A 1 376 ? -12.945 -4.388 41.283 1.00 80.19 376 VAL A N 1
ATOM 3011 C CA . VAL A 1 376 ? -12.840 -5.033 39.963 1.00 80.19 376 VAL A CA 1
ATOM 3012 C C . VAL A 1 376 ? -13.226 -6.501 40.042 1.00 80.19 376 VAL A C 1
ATOM 3014 O O . VAL A 1 376 ? -13.062 -7.143 41.079 1.00 80.19 376 VAL A O 1
ATOM 3017 N N . VAL A 1 377 ? -13.706 -7.045 38.925 1.00 79.94 377 VAL A N 1
ATOM 3018 C CA . VAL A 1 377 ? -13.992 -8.477 38.767 1.00 79.94 377 VAL A CA 1
ATOM 3019 C C . VAL A 1 377 ? -13.210 -9.049 37.588 1.00 79.94 377 VAL A C 1
ATOM 3021 O O . VAL A 1 377 ? -12.908 -8.339 36.629 1.00 79.94 377 VAL A O 1
ATOM 3024 N N . MET A 1 378 ? -12.869 -10.336 37.659 1.00 84.56 378 MET A N 1
ATOM 3025 C CA . MET A 1 378 ? -12.201 -11.068 36.581 1.00 84.56 378 MET A CA 1
ATOM 3026 C C . MET A 1 378 ? -13.110 -12.189 36.080 1.00 84.56 378 MET A C 1
ATOM 3028 O O . MET A 1 378 ? -13.777 -12.839 36.883 1.00 84.56 378 MET A O 1
ATOM 3032 N N . ASP A 1 379 ? -13.148 -12.405 34.766 1.00 82.44 379 ASP A N 1
ATOM 3033 C CA . ASP A 1 379 ? -13.926 -13.490 34.160 1.00 82.44 379 ASP A CA 1
ATOM 3034 C C . ASP A 1 379 ? -13.130 -14.796 33.975 1.00 82.44 379 ASP A C 1
ATOM 3036 O O . ASP A 1 379 ? -11.907 -14.832 34.119 1.00 82.44 379 ASP A O 1
ATOM 3040 N N . ASP A 1 380 ? -13.831 -15.874 33.601 1.00 82.62 380 ASP A N 1
ATOM 3041 C CA . ASP A 1 380 ? -13.254 -17.196 33.295 1.00 82.62 380 ASP A CA 1
ATOM 3042 C C . ASP A 1 380 ? -12.165 -17.156 32.205 1.00 82.62 380 ASP A C 1
ATOM 3044 O O . ASP A 1 380 ? -11.381 -18.102 32.071 1.00 82.62 380 ASP A O 1
ATOM 3048 N N . ASP A 1 381 ? -12.110 -16.100 31.388 1.00 81.75 381 ASP A N 1
ATOM 3049 C CA . ASP A 1 381 ? -11.098 -15.865 30.361 1.00 81.75 381 ASP A CA 1
ATOM 3050 C C . ASP A 1 381 ? -9.945 -14.960 30.815 1.00 81.75 381 ASP A C 1
ATOM 3052 O O . ASP A 1 381 ? -8.986 -14.806 30.055 1.00 81.75 381 ASP A O 1
ATOM 3056 N N . GLY A 1 382 ? -9.975 -14.438 32.041 1.00 85.31 382 GLY A N 1
ATOM 3057 C CA . GLY A 1 382 ? -8.961 -13.558 32.616 1.00 85.31 382 GLY A CA 1
ATOM 3058 C C . GLY A 1 382 ? -9.119 -12.084 32.234 1.00 85.31 382 GLY A C 1
ATOM 3059 O O . GLY A 1 382 ? -8.219 -11.293 32.506 1.00 85.31 382 GLY A O 1
ATOM 3060 N N . ASN A 1 383 ? -10.208 -11.677 31.569 1.00 87.00 383 ASN A N 1
ATOM 3061 C CA . ASN A 1 383 ? -10.440 -10.252 31.308 1.00 87.00 383 ASN A CA 1
ATOM 3062 C C . ASN A 1 383 ? -10.902 -9.567 32.608 1.00 87.00 383 ASN A C 1
ATOM 3064 O O . ASN A 1 383 ? -11.701 -10.130 33.357 1.00 87.00 383 ASN A O 1
ATOM 3068 N N . VAL A 1 384 ? -10.383 -8.367 32.872 1.00 86.25 384 VAL A N 1
ATOM 3069 C CA . VAL A 1 384 ? -10.689 -7.562 34.061 1.00 86.25 384 VAL A CA 1
ATOM 3070 C C . VAL A 1 384 ? -11.726 -6.500 33.708 1.00 86.25 384 VAL A C 1
ATOM 3072 O O . VAL A 1 384 ? -11.613 -5.832 32.674 1.00 86.25 384 VAL A O 1
ATOM 3075 N N . TRP A 1 385 ? -12.720 -6.345 34.577 1.00 81.44 385 TRP A N 1
ATOM 3076 C CA . TRP A 1 385 ? -13.897 -5.504 34.383 1.00 81.44 385 TRP A CA 1
ATOM 3077 C C . TRP A 1 385 ? -14.166 -4.626 35.606 1.00 81.44 385 TRP A C 1
ATOM 3079 O O . TRP A 1 385 ? -13.817 -4.980 36.736 1.00 81.44 385 TRP A O 1
ATOM 3089 N N . LEU A 1 386 ? -14.834 -3.494 35.378 1.00 74.50 386 LEU A N 1
ATOM 3090 C CA . LEU A 1 386 ? -15.440 -2.701 36.446 1.00 74.50 386 LEU A CA 1
ATOM 3091 C C . LEU A 1 386 ? -16.806 -3.317 36.806 1.00 74.50 386 LEU A C 1
ATOM 3093 O O . LEU A 1 386 ? -17.568 -3.633 35.893 1.00 74.50 386 LEU A O 1
ATOM 3097 N N . PRO A 1 387 ? -17.141 -3.490 38.097 1.00 64.88 387 PRO A N 1
ATOM 3098 C CA . PRO A 1 387 ? -18.400 -4.093 38.510 1.00 64.88 387 PRO A CA 1
ATOM 3099 C C . PRO A 1 387 ? -19.593 -3.207 38.144 1.00 64.88 387 PRO A C 1
ATOM 3101 O O . PRO A 1 387 ? -19.501 -1.978 38.106 1.00 64.88 387 PRO A O 1
ATOM 3104 N N . ILE A 1 388 ? -20.739 -3.852 37.922 1.00 58.62 388 ILE A N 1
ATOM 3105 C CA . ILE A 1 388 ? -21.967 -3.186 37.493 1.00 58.62 388 ILE A CA 1
ATOM 3106 C C . ILE A 1 388 ? -22.492 -2.265 38.599 1.00 58.62 388 ILE A C 1
ATOM 3108 O O . ILE A 1 388 ? -22.984 -2.706 39.637 1.00 58.62 388 ILE A O 1
ATOM 3112 N N . VAL A 1 389 ? -22.421 -0.956 38.347 1.00 51.34 389 VAL A N 1
ATOM 3113 C CA . VAL A 1 389 ? -23.187 0.039 39.103 1.00 51.34 389 VAL A CA 1
ATOM 3114 C C . VAL A 1 389 ? -24.650 -0.120 38.684 1.00 51.34 389 VAL A C 1
ATOM 3116 O O . VAL A 1 389 ? -24.979 0.026 37.509 1.00 51.34 389 VAL A O 1
ATOM 3119 N N . GLY A 1 390 ? -25.501 -0.510 39.635 1.00 46.44 390 GLY A N 1
ATOM 3120 C CA . GLY A 1 390 ? -26.813 -1.098 39.347 1.00 46.44 390 GLY A CA 1
ATOM 3121 C C . GLY A 1 390 ? -27.762 -0.233 38.506 1.00 46.44 390 GLY A C 1
ATOM 3122 O O . GLY A 1 390 ? -27.958 0.941 38.809 1.00 46.44 390 GLY A O 1
ATOM 3123 N N . GLU A 1 391 ? -28.364 -0.875 37.498 1.00 40.12 391 GLU A N 1
ATOM 3124 C CA . GLU A 1 391 ? -29.482 -0.432 36.642 1.00 40.12 391 GLU A CA 1
ATOM 3125 C C . GLU A 1 391 ? -29.671 1.091 36.488 1.00 40.12 391 GLU A C 1
ATOM 3127 O O . GLU A 1 391 ? -30.619 1.684 37.009 1.00 40.12 391 GLU A O 1
ATOM 3132 N N . ILE A 1 392 ? -28.828 1.711 35.655 1.00 36.62 392 ILE A N 1
ATOM 3133 C CA . ILE A 1 392 ? -29.270 2.874 34.876 1.00 36.62 392 ILE A CA 1
ATOM 3134 C C . ILE A 1 392 ? -30.100 2.342 33.698 1.00 36.62 392 ILE A C 1
ATOM 3136 O O . ILE A 1 392 ? -29.629 1.544 32.888 1.00 36.62 392 ILE A O 1
ATOM 3140 N N . ASP A 1 393 ? -31.369 2.745 33.642 1.00 37.25 393 ASP A N 1
ATOM 3141 C CA . ASP A 1 393 ? -32.313 2.339 32.599 1.00 37.25 393 ASP A CA 1
ATOM 3142 C C . ASP A 1 393 ? -32.011 3.090 31.292 1.00 37.25 393 ASP A C 1
ATOM 3144 O O . ASP A 1 393 ? -32.489 4.206 31.074 1.00 37.25 393 ASP A O 1
ATOM 3148 N N . ASN A 1 394 ? -31.222 2.465 30.411 1.00 38.34 394 ASN A N 1
ATOM 3149 C CA . ASN A 1 394 ? -30.803 3.027 29.119 1.00 38.34 394 ASN A CA 1
ATOM 3150 C C . ASN A 1 394 ? -31.955 3.207 28.097 1.00 38.34 394 ASN A C 1
ATOM 3152 O O . ASN A 1 394 ? -31.710 3.523 26.933 1.00 38.34 394 ASN A O 1
ATOM 3156 N N . ASN A 1 395 ? -33.227 3.081 28.503 1.00 42.28 395 ASN A N 1
ATOM 3157 C CA . ASN A 1 395 ? -34.395 3.473 27.705 1.00 42.28 395 ASN A CA 1
ATOM 3158 C C . ASN A 1 395 ? -34.602 5.004 27.644 1.00 42.28 395 ASN A C 1
ATOM 3160 O O . ASN A 1 395 ? -35.630 5.536 28.075 1.00 42.28 395 ASN A O 1
ATOM 3164 N N . LYS A 1 396 ? -33.632 5.709 27.049 1.00 35.16 396 LYS A N 1
ATOM 3165 C CA . LYS A 1 396 ? -33.771 6.994 26.331 1.00 35.16 396 LYS A CA 1
ATOM 3166 C C . LYS A 1 396 ? -32.484 7.231 25.532 1.00 35.16 396 LYS A C 1
ATOM 3168 O O . LYS A 1 396 ? -31.403 7.105 26.081 1.00 35.16 396 LYS A O 1
ATOM 3173 N N . THR A 1 397 ? -32.531 7.630 24.266 1.00 29.88 397 THR A N 1
ATOM 3174 C CA . THR A 1 397 ? -33.623 8.307 23.550 1.00 29.88 397 THR A CA 1
ATOM 3175 C C . THR A 1 397 ? -34.753 7.403 23.062 1.00 29.88 397 THR A C 1
ATOM 3177 O O . THR A 1 397 ? -34.547 6.507 22.251 1.00 29.88 397 THR A O 1
ATOM 3180 N N . THR A 1 398 ? -35.978 7.739 23.469 1.00 34.12 398 THR A N 1
ATOM 3181 C CA . THR A 1 398 ? -37.159 7.530 22.621 1.00 34.12 398 THR A CA 1
ATOM 3182 C C . THR A 1 398 ? -36.960 8.247 21.290 1.00 34.12 398 THR A C 1
ATOM 3184 O O . THR A 1 398 ? -36.390 9.339 21.276 1.00 34.12 398 THR A O 1
ATOM 3187 N N . GLU A 1 399 ? -37.484 7.687 20.201 1.00 37.09 399 GLU A N 1
ATOM 3188 C CA . GLU A 1 399 ? -37.591 8.380 18.916 1.00 37.09 399 GLU A CA 1
ATOM 3189 C C . GLU A 1 399 ? -38.515 9.604 19.052 1.00 37.09 399 GLU A C 1
ATOM 3191 O O . GLU A 1 399 ? -39.724 9.525 18.837 1.00 37.09 399 GLU A O 1
ATOM 3196 N N . GLU A 1 400 ? -37.959 10.764 19.410 1.00 40.22 400 GLU A N 1
ATOM 3197 C CA . GLU A 1 400 ? -38.576 12.023 19.006 1.00 40.22 400 GLU A CA 1
ATOM 3198 C C . GLU A 1 400 ? -38.445 12.094 17.485 1.00 40.22 400 GLU A C 1
ATOM 3200 O O . GLU A 1 400 ? -37.348 12.281 16.955 1.00 40.22 400 GLU A O 1
ATOM 3205 N N . GLU A 1 401 ? -39.560 11.875 16.781 1.00 47.25 401 GLU A N 1
ATOM 3206 C CA . GLU A 1 401 ? -39.636 11.989 15.327 1.00 47.25 401 GLU A CA 1
ATOM 3207 C C . GLU A 1 401 ? -39.175 13.390 14.913 1.00 47.25 401 GLU A C 1
ATOM 3209 O O . GLU A 1 401 ? -39.961 14.340 14.947 1.00 47.25 401 GLU A O 1
ATOM 3214 N N . LEU A 1 402 ? -37.899 13.520 14.522 1.00 53.69 402 LEU A N 1
ATOM 3215 C CA . LEU A 1 402 ? -37.327 14.765 14.018 1.00 53.69 402 LEU A CA 1
ATOM 3216 C C . LEU A 1 402 ? -38.162 15.219 12.822 1.00 53.69 402 LEU A C 1
ATOM 3218 O O . LEU A 1 402 ? -38.042 14.677 11.723 1.00 53.69 402 LEU A O 1
ATOM 3222 N N . THR A 1 403 ? -39.032 16.186 13.105 1.00 64.81 403 THR A N 1
ATOM 3223 C CA . THR A 1 403 ? -40.060 16.715 12.217 1.00 64.81 403 THR A CA 1
ATOM 3224 C C . THR A 1 403 ? -39.938 18.227 12.232 1.00 64.81 403 THR A C 1
ATOM 3226 O O . THR A 1 403 ? -40.549 18.894 13.068 1.00 64.81 403 THR A O 1
ATOM 3229 N N . CYS A 1 404 ? -39.115 18.778 11.341 1.00 77.50 404 CYS A N 1
ATOM 3230 C CA . CYS A 1 404 ? -39.059 20.225 11.171 1.00 77.50 404 CYS A CA 1
ATOM 3231 C C . CYS A 1 404 ? -40.242 20.709 10.319 1.00 77.50 404 CYS A C 1
ATOM 3233 O O . CYS A 1 404 ? -40.654 20.059 9.355 1.00 77.50 404 CYS A O 1
ATOM 3235 N N . GLU A 1 405 ? -40.794 21.860 10.693 1.00 85.94 405 GLU A N 1
ATOM 3236 C CA . GLU A 1 405 ? -41.620 22.666 9.794 1.00 85.94 405 GLU A CA 1
ATOM 3237 C C . GLU A 1 405 ? -40.681 23.371 8.803 1.00 85.94 405 GLU A C 1
ATOM 3239 O O . GLU A 1 405 ? -39.621 23.867 9.203 1.00 85.94 405 GLU A O 1
ATOM 3244 N N . LEU A 1 406 ? -41.058 23.410 7.527 1.00 87.69 406 LEU A N 1
ATOM 3245 C CA . LEU A 1 406 ? -40.346 24.156 6.493 1.00 87.69 406 LEU A CA 1
ATOM 3246 C C . LEU A 1 406 ? -40.921 25.567 6.309 1.00 87.69 406 LEU A C 1
ATOM 3248 O O . LEU A 1 406 ? -42.113 25.801 6.519 1.00 87.69 406 LEU A O 1
ATOM 3252 N N . ASP A 1 407 ? -40.077 26.493 5.857 1.00 87.19 407 ASP A N 1
ATOM 3253 C CA . ASP A 1 407 ? -40.480 27.829 5.419 1.00 87.19 407 ASP A CA 1
ATOM 3254 C C . ASP A 1 407 ? -41.133 27.840 4.018 1.00 87.19 407 ASP A C 1
ATOM 3256 O O . ASP A 1 407 ? -41.241 26.817 3.335 1.00 87.19 407 ASP A O 1
ATOM 3260 N N . GLU A 1 408 ? -41.570 29.024 3.574 1.00 86.00 408 GLU A N 1
ATOM 3261 C CA . GLU A 1 408 ? -42.198 29.243 2.261 1.00 86.00 408 GLU A CA 1
ATOM 3262 C C . GLU A 1 408 ? -41.279 28.879 1.072 1.00 86.00 408 GLU A C 1
ATOM 3264 O O . GLU A 1 408 ? -41.775 28.593 -0.019 1.00 86.00 408 GLU A O 1
ATOM 3269 N N . GLU A 1 409 ? -39.954 28.824 1.271 1.00 83.50 409 GLU A N 1
ATOM 3270 C CA . GLU A 1 409 ? -38.966 28.394 0.271 1.00 83.50 409 GLU A CA 1
ATOM 3271 C C . GLU A 1 409 ? -38.644 26.885 0.352 1.00 83.50 409 GLU A C 1
ATOM 3273 O O . GLU A 1 409 ? -37.742 26.412 -0.345 1.00 83.50 409 GLU A O 1
ATOM 3278 N N . GLN A 1 410 ? -39.387 26.119 1.162 1.00 86.75 410 GLN A N 1
ATOM 3279 C CA . GLN A 1 410 ? -39.175 24.697 1.467 1.00 86.75 410 GLN A CA 1
ATOM 3280 C C . GLN A 1 410 ? -37.817 24.412 2.142 1.00 86.75 410 GLN A C 1
ATOM 3282 O O . GLN A 1 410 ? -37.178 23.389 1.864 1.00 86.75 410 GLN A O 1
ATOM 3287 N N . LYS A 1 411 ? -37.371 25.302 3.039 1.00 85.19 411 LYS A N 1
ATOM 3288 C CA . LYS A 1 411 ? -36.153 25.131 3.847 1.00 85.19 411 LYS A CA 1
ATOM 3289 C C . LYS A 1 411 ? -36.455 24.904 5.324 1.00 85.19 411 LYS A C 1
ATOM 3291 O O . LYS A 1 411 ? -37.424 25.440 5.851 1.00 85.19 411 LYS A O 1
ATOM 3296 N N . ASP A 1 412 ? -35.610 24.130 6.002 1.00 83.06 412 ASP A N 1
ATOM 3297 C CA . ASP A 1 412 ? -35.685 23.957 7.458 1.00 83.06 412 ASP A CA 1
ATOM 3298 C C . ASP A 1 412 ? -35.038 25.122 8.236 1.00 83.06 412 ASP A C 1
ATOM 3300 O O . ASP A 1 412 ? -34.506 26.079 7.665 1.00 83.06 412 ASP A O 1
ATOM 3304 N N . SER A 1 413 ? -35.038 25.030 9.572 1.00 77.25 413 SER A N 1
ATOM 3305 C CA . SER A 1 413 ? -34.413 26.013 10.470 1.00 77.25 413 SER A CA 1
ATOM 3306 C C . SER A 1 413 ? -32.936 26.292 10.162 1.00 77.25 413 SER A C 1
ATOM 3308 O O . SER A 1 413 ? -32.457 27.400 10.420 1.00 77.25 413 SER A O 1
ATOM 3310 N N . ASN A 1 414 ? -32.230 25.319 9.579 1.00 73.38 414 ASN A N 1
ATOM 3311 C CA . ASN A 1 414 ? -30.814 25.389 9.225 1.00 73.38 414 ASN A CA 1
ATOM 3312 C C . ASN A 1 414 ? -30.603 25.946 7.802 1.00 73.38 414 ASN A C 1
ATOM 3314 O O . ASN A 1 414 ? -29.468 26.102 7.360 1.00 73.38 414 ASN A O 1
ATOM 3318 N N . GLY A 1 415 ? -31.684 26.265 7.080 1.00 76.56 415 GLY A N 1
ATOM 3319 C CA . GLY A 1 415 ? -31.651 26.743 5.699 1.00 76.56 415 GLY A CA 1
ATOM 3320 C C . GLY A 1 415 ? -31.458 25.637 4.658 1.00 76.56 415 GLY A C 1
ATOM 3321 O O . GLY A 1 415 ? -31.125 25.948 3.512 1.00 76.56 415 GLY A O 1
ATOM 3322 N N . ILE A 1 416 ? -31.639 24.364 5.026 1.00 80.50 416 ILE A N 1
ATOM 3323 C CA . ILE A 1 416 ? -31.489 23.225 4.115 1.00 80.50 416 ILE A CA 1
ATOM 3324 C C . ILE A 1 416 ? -32.782 23.056 3.317 1.00 80.50 416 ILE A C 1
ATOM 3326 O O . ILE A 1 416 ? -33.848 22.889 3.897 1.00 80.50 416 ILE A O 1
ATOM 3330 N N . TYR A 1 417 ? -32.687 23.091 1.986 1.00 85.94 417 TYR A N 1
ATOM 3331 C CA . TYR A 1 417 ? -33.823 22.915 1.075 1.00 85.94 417 TYR A CA 1
ATOM 3332 C C . TYR A 1 417 ? -34.241 21.440 0.930 1.00 85.94 417 TYR A C 1
ATOM 3334 O O . TYR A 1 417 ? -33.380 20.574 0.752 1.00 85.94 417 TYR A O 1
ATOM 3342 N N . TYR A 1 418 ? -35.549 21.161 0.880 1.00 88.19 418 TYR A N 1
ATOM 3343 C CA . TYR A 1 418 ? -36.106 19.828 0.619 1.00 88.19 418 TYR A CA 1
ATOM 3344 C C . TYR A 1 418 ? -37.046 19.839 -0.591 1.00 88.19 418 TYR A C 1
ATOM 3346 O O . TYR A 1 418 ? -38.061 20.531 -0.614 1.00 88.19 418 TYR A O 1
ATOM 3354 N N . LYS A 1 419 ? -36.762 18.993 -1.585 1.00 89.88 419 LYS A N 1
ATOM 3355 C CA . LYS A 1 419 ? -37.656 18.769 -2.723 1.00 89.88 419 LYS A CA 1
ATOM 3356 C C . LYS A 1 419 ? -38.793 17.828 -2.326 1.00 89.88 419 LYS A C 1
ATOM 3358 O O . LYS A 1 419 ? -38.569 16.627 -2.148 1.00 89.88 419 LYS A O 1
ATOM 3363 N N . LEU A 1 420 ? -40.010 18.360 -2.252 1.00 91.19 420 LEU A N 1
ATOM 3364 C CA . LEU A 1 420 ? -41.217 17.590 -1.940 1.00 91.19 420 LEU A CA 1
ATOM 3365 C C . LEU A 1 420 ? -41.711 16.749 -3.132 1.00 91.19 420 LEU A C 1
ATOM 3367 O O . LEU A 1 420 ? -41.514 17.094 -4.300 1.00 91.19 420 LEU A O 1
ATOM 3371 N N . ASN A 1 421 ? -42.397 15.648 -2.823 1.00 90.69 421 ASN A N 1
ATOM 3372 C CA . ASN A 1 421 ? -43.173 14.829 -3.751 1.00 90.69 421 ASN A CA 1
ATOM 3373 C C . ASN A 1 421 ? -44.570 14.584 -3.155 1.00 90.69 421 ASN A C 1
ATOM 3375 O O . ASN A 1 421 ? -44.770 13.671 -2.352 1.00 90.69 421 ASN A O 1
ATOM 3379 N N . GLU A 1 422 ? -45.538 15.404 -3.569 1.00 88.56 422 GLU A N 1
ATOM 3380 C CA . GLU A 1 422 ? -46.944 15.360 -3.132 1.00 88.56 422 GLU A CA 1
ATOM 3381 C C . GLU A 1 422 ? -47.612 13.999 -3.334 1.00 88.56 422 GLU A C 1
ATOM 3383 O O . GLU A 1 422 ? -48.356 13.545 -2.465 1.00 88.56 422 GLU A O 1
ATOM 3388 N N . LYS A 1 423 ? -47.339 13.344 -4.469 1.00 90.12 423 LYS A N 1
ATOM 3389 C CA . LYS A 1 423 ? -48.011 12.107 -4.886 1.00 90.12 423 LYS A CA 1
ATOM 3390 C C . LYS A 1 423 ? -47.680 10.937 -3.964 1.00 90.12 423 LYS A C 1
ATOM 3392 O O . LYS A 1 423 ? -48.561 10.151 -3.634 1.00 90.12 423 LYS A O 1
ATOM 3397 N N . ASP A 1 424 ? -46.407 10.813 -3.600 1.00 89.75 424 ASP A N 1
ATOM 3398 C CA . ASP A 1 424 ? -45.898 9.689 -2.809 1.00 89.75 424 ASP A CA 1
ATOM 3399 C C . ASP A 1 424 ? -45.640 10.082 -1.338 1.00 89.75 424 ASP A C 1
ATOM 3401 O O . ASP A 1 424 ? -45.138 9.265 -0.572 1.00 89.75 424 ASP A O 1
ATOM 3405 N N . LYS A 1 425 ? -45.962 11.331 -0.952 1.00 92.69 425 LYS A N 1
ATOM 3406 C CA . LYS A 1 425 ? -45.722 11.951 0.371 1.00 92.69 425 LYS A CA 1
ATOM 3407 C C . LYS A 1 425 ? -44.295 11.741 0.893 1.00 92.69 425 LYS A C 1
ATOM 3409 O O . LYS A 1 425 ? -44.054 11.463 2.068 1.00 92.69 425 LYS A O 1
ATOM 3414 N N . THR A 1 426 ? -43.333 11.914 -0.010 1.00 93.38 426 THR A N 1
ATOM 3415 C CA . THR A 1 426 ? -41.894 11.801 0.264 1.00 93.38 426 THR A CA 1
ATOM 3416 C C . THR A 1 426 ? -41.161 13.115 0.026 1.00 93.38 426 THR A C 1
ATOM 3418 O O . THR A 1 426 ? -41.665 14.019 -0.641 1.00 93.38 426 THR A O 1
ATOM 3421 N N . ALA A 1 427 ? -39.952 13.214 0.568 1.00 92.06 427 ALA A N 1
ATOM 3422 C CA . ALA A 1 427 ? -39.041 14.331 0.389 1.00 92.06 427 ALA A CA 1
ATOM 3423 C C . ALA A 1 427 ? -37.628 13.842 0.040 1.00 92.06 427 ALA A C 1
ATOM 3425 O O . ALA A 1 427 ? -37.155 12.815 0.537 1.00 92.06 427 ALA A O 1
ATOM 3426 N N . THR A 1 428 ? -36.947 14.597 -0.823 1.00 91.56 428 THR A N 1
ATOM 3427 C CA . THR A 1 428 ? -35.503 14.483 -1.069 1.00 91.56 428 THR A CA 1
ATOM 3428 C C . THR A 1 428 ? -34.819 15.695 -0.447 1.00 91.56 428 THR A C 1
ATOM 3430 O O . THR A 1 428 ? -35.191 16.820 -0.769 1.00 91.56 428 THR A O 1
ATOM 3433 N N . LEU A 1 429 ? -33.817 15.492 0.407 1.00 90.06 429 LEU A N 1
ATOM 3434 C CA . LEU A 1 429 ? -32.973 16.584 0.892 1.00 90.06 429 LEU A CA 1
ATOM 3435 C C . LEU A 1 429 ? -32.108 17.096 -0.271 1.00 90.06 429 LEU A C 1
ATOM 3437 O O . LEU A 1 429 ? -31.411 16.315 -0.924 1.00 90.06 429 LEU A O 1
ATOM 3441 N N . GLY A 1 430 ? -32.156 18.400 -0.539 1.00 82.12 430 GLY A N 1
ATOM 3442 C CA . GLY A 1 430 ? -31.519 19.025 -1.694 1.00 82.12 430 GLY A CA 1
ATOM 3443 C C . GLY A 1 430 ? -32.258 18.748 -3.008 1.00 82.12 430 GLY A C 1
ATOM 3444 O O . GLY A 1 430 ? -33.455 18.463 -3.039 1.00 82.12 430 GLY A O 1
ATOM 3445 N N . VAL A 1 431 ? -31.543 18.848 -4.131 1.00 70.12 431 VAL A N 1
ATOM 3446 C CA . VAL A 1 431 ? -32.079 18.572 -5.474 1.00 70.12 431 VAL A CA 1
ATOM 3447 C C . VAL A 1 431 ? -31.062 17.826 -6.319 1.00 70.12 431 VAL A C 1
ATOM 3449 O O . VAL A 1 431 ? -29.885 18.168 -6.326 1.00 70.12 431 VAL A O 1
ATOM 3452 N N . ASP A 1 432 ? -31.532 16.864 -7.109 1.00 70.31 432 ASP A N 1
ATOM 3453 C CA . ASP A 1 432 ? -30.707 16.217 -8.125 1.00 70.31 432 ASP A CA 1
ATOM 3454 C C . ASP A 1 432 ? -30.430 17.213 -9.277 1.00 70.31 432 ASP A C 1
ATOM 3456 O O . ASP A 1 432 ? -31.254 17.389 -10.177 1.00 70.31 432 ASP A O 1
ATOM 3460 N N . ARG A 1 433 ? -29.287 17.914 -9.216 1.00 61.75 433 ARG A N 1
ATOM 3461 C CA . ARG A 1 433 ? -28.775 18.836 -10.251 1.00 61.75 433 ARG A CA 1
ATOM 3462 C C . ARG A 1 433 ? -27.337 18.470 -10.634 1.00 61.75 433 ARG A C 1
ATOM 3464 O O . ARG A 1 433 ? -26.540 18.079 -9.786 1.00 61.75 433 ARG A O 1
ATOM 3471 N N . ASP A 1 434 ? -26.985 18.668 -11.904 1.00 54.59 434 ASP A N 1
ATOM 3472 C CA . ASP A 1 434 ? -25.642 18.370 -12.438 1.00 54.59 434 ASP A CA 1
ATOM 3473 C C . ASP A 1 434 ? -24.595 19.478 -12.207 1.00 54.59 434 ASP A C 1
ATOM 3475 O O . ASP A 1 434 ? -23.424 19.288 -12.526 1.00 54.59 434 ASP A O 1
ATOM 3479 N N . ILE A 1 435 ? -25.001 20.620 -11.644 1.00 54.59 435 ILE A N 1
ATOM 3480 C CA . ILE A 1 435 ? -24.139 21.773 -11.328 1.00 54.59 435 ILE A CA 1
ATOM 3481 C C . ILE A 1 435 ? -23.745 21.758 -9.846 1.00 54.59 435 ILE A C 1
ATOM 3483 O O . ILE A 1 435 ? -24.506 21.259 -9.018 1.00 54.59 435 ILE A O 1
ATOM 3487 N N . ASP A 1 436 ? -22.600 22.353 -9.499 1.00 53.50 436 ASP A N 1
ATOM 3488 C CA . ASP A 1 436 ? -22.122 22.426 -8.113 1.00 53.50 436 ASP A CA 1
ATOM 3489 C C . ASP A 1 436 ? -23.082 23.217 -7.202 1.00 53.50 436 ASP A C 1
ATOM 3491 O O . ASP A 1 436 ? -23.247 24.436 -7.300 1.00 53.50 436 ASP A O 1
ATOM 3495 N N . SER A 1 437 ? -23.729 22.494 -6.288 1.00 51.31 437 SER A N 1
ATOM 3496 C CA . SER A 1 437 ? -24.878 22.931 -5.481 1.00 51.31 437 SER A CA 1
ATOM 3497 C C . SER A 1 437 ? -24.545 23.805 -4.268 1.00 51.31 437 SER A C 1
ATOM 3499 O O . SER A 1 437 ? -25.425 24.083 -3.456 1.00 51.31 437 SER A O 1
ATOM 3501 N N . ALA A 1 438 ? -23.327 24.349 -4.185 1.00 49.22 438 ALA A N 1
ATOM 3502 C CA . ALA A 1 438 ? -22.948 25.361 -3.190 1.00 49.22 438 ALA A CA 1
ATOM 3503 C C . ALA A 1 438 ? -23.826 26.639 -3.236 1.00 49.22 438 ALA A C 1
ATOM 3505 O O . ALA A 1 438 ? -23.752 27.478 -2.345 1.00 49.22 438 ALA A O 1
ATOM 3506 N N . SER A 1 439 ? -24.672 26.777 -4.262 1.00 46.41 439 SER A N 1
ATOM 3507 C CA . SER A 1 439 ? -25.695 27.816 -4.434 1.00 46.41 439 SER A CA 1
ATOM 3508 C C . SER A 1 439 ? -27.036 27.546 -3.723 1.00 46.41 439 SER A C 1
ATOM 3510 O O . SER A 1 439 ? -27.945 28.363 -3.848 1.00 46.41 439 SER A O 1
ATOM 3512 N N . LEU A 1 440 ? -27.194 26.423 -3.006 1.00 51.22 440 LEU A N 1
ATOM 3513 C CA . LEU A 1 440 ? -28.465 26.021 -2.370 1.00 51.22 440 LEU A CA 1
ATOM 3514 C C . LEU A 1 440 ? -28.495 26.129 -0.839 1.00 51.22 440 LEU A C 1
ATOM 3516 O O . LEU A 1 440 ? -29.577 26.114 -0.261 1.00 51.22 440 LEU A O 1
ATOM 3520 N N . LEU A 1 441 ? -27.334 26.230 -0.189 1.00 53.81 441 LEU A N 1
ATOM 3521 C CA . LEU A 1 441 ? -27.199 26.301 1.269 1.00 53.81 441 LEU A CA 1
ATOM 3522 C C . LEU A 1 441 ? -26.729 27.709 1.642 1.00 53.81 441 LEU A C 1
ATOM 3524 O O . LEU A 1 441 ? -25.543 28.024 1.551 1.00 53.81 441 LEU A O 1
ATOM 3528 N N . THR A 1 442 ? -27.679 28.584 1.977 1.00 49.34 442 THR A N 1
ATOM 3529 C CA . THR A 1 442 ? -27.442 30.037 2.013 1.00 49.34 442 THR A CA 1
ATOM 3530 C C . THR A 1 442 ? -26.846 30.577 3.313 1.00 49.34 442 THR A C 1
ATOM 3532 O O . THR A 1 442 ? -26.332 31.691 3.288 1.00 49.34 442 THR A O 1
ATOM 3535 N N . ASP A 1 443 ? -26.894 29.840 4.429 1.00 55.34 443 ASP A N 1
ATOM 3536 C CA . ASP A 1 443 ? -26.391 30.337 5.719 1.00 55.34 443 ASP A CA 1
ATOM 3537 C C . ASP A 1 443 ? -25.944 29.216 6.681 1.00 55.34 443 ASP A C 1
ATOM 3539 O O . ASP A 1 443 ? -26.737 28.669 7.443 1.00 55.34 443 ASP A O 1
ATOM 3543 N N . PHE A 1 444 ? -24.647 28.889 6.670 1.00 55.12 444 PHE A N 1
ATOM 3544 C CA . PHE A 1 444 ? -24.060 27.892 7.579 1.00 55.12 444 PHE A CA 1
ATOM 3545 C C . PHE A 1 444 ? -23.913 28.380 9.031 1.00 55.12 444 PHE A C 1
ATOM 3547 O O . PHE A 1 444 ? -23.663 27.557 9.907 1.00 55.12 444 PHE A O 1
ATOM 3554 N N . ASN A 1 445 ? -24.111 29.674 9.321 1.00 56.19 445 ASN A N 1
ATOM 3555 C CA . ASN A 1 445 ? -23.948 30.228 10.675 1.00 56.19 445 ASN A CA 1
ATOM 3556 C C . ASN A 1 445 ? -25.027 29.749 11.671 1.00 56.19 445 ASN A C 1
ATOM 3558 O O . ASN A 1 445 ? -25.013 30.158 12.828 1.00 56.19 445 ASN A O 1
ATOM 3562 N N . LYS A 1 446 ? -25.972 28.913 11.222 1.00 57.19 446 LYS A N 1
ATOM 3563 C CA . LYS A 1 446 ? -27.052 28.333 12.031 1.00 57.19 446 LYS A CA 1
ATOM 3564 C C . LYS A 1 446 ? -26.781 26.908 12.519 1.00 57.19 446 LYS A C 1
ATOM 3566 O O . LYS A 1 446 ? -27.474 26.456 13.424 1.00 57.19 446 LYS A O 1
ATOM 3571 N N . ILE A 1 447 ? -25.806 26.197 11.942 1.00 64.94 447 ILE A N 1
ATOM 3572 C CA . ILE A 1 447 ? -25.441 24.840 12.386 1.00 64.94 447 ILE A CA 1
ATOM 3573 C C . ILE A 1 447 ? -24.421 24.961 13.526 1.00 64.94 447 ILE A C 1
ATOM 3575 O O . ILE A 1 447 ? -23.243 24.628 13.378 1.00 64.94 447 ILE A O 1
ATOM 3579 N N . ASP A 1 448 ? -24.880 25.478 14.668 1.00 54.22 448 ASP A N 1
ATOM 3580 C CA . ASP A 1 448 ? -24.102 25.471 15.909 1.00 54.22 448 ASP A CA 1
ATOM 3581 C C . ASP A 1 448 ? -23.642 24.034 16.217 1.00 54.22 448 ASP A C 1
ATOM 3583 O O . ASP A 1 448 ? -24.396 23.078 16.038 1.00 54.22 448 ASP A O 1
ATOM 3587 N N . SER A 1 449 ? -22.391 23.881 16.663 1.00 63.00 449 SER A N 1
ATOM 3588 C CA . SER A 1 449 ? -21.631 22.618 16.817 1.00 63.00 449 SER A CA 1
ATOM 3589 C C . SER A 1 449 ? -21.198 21.866 15.544 1.00 63.00 449 SER A C 1
ATOM 3591 O O . SER A 1 449 ? -20.373 20.964 15.654 1.00 63.00 449 SER A O 1
ATOM 3593 N N . GLY A 1 450 ? -21.679 22.210 14.343 1.00 74.12 450 GLY A N 1
ATOM 3594 C CA . GLY A 1 450 ? -21.292 21.507 13.105 1.00 74.12 450 GLY A CA 1
ATOM 3595 C C . GLY A 1 450 ? -21.851 20.080 12.955 1.00 74.12 450 GLY A C 1
ATOM 3596 O O . GLY A 1 450 ? -21.470 19.373 12.019 1.00 74.12 450 GLY A O 1
ATOM 3597 N N . VAL A 1 451 ? -22.761 19.671 13.848 1.00 81.62 451 VAL A N 1
ATOM 3598 C CA . VAL A 1 451 ? -23.492 18.395 13.821 1.00 81.62 451 VAL A CA 1
ATOM 3599 C C . VAL A 1 451 ? -24.783 18.553 13.013 1.00 81.62 451 VAL A C 1
ATOM 3601 O O . VAL A 1 451 ? -25.651 19.356 13.352 1.00 81.62 451 VAL A O 1
ATOM 3604 N N . LEU A 1 452 ? -24.948 17.751 11.962 1.00 82.38 452 LEU A N 1
ATOM 3605 C CA . LEU A 1 452 ? -26.135 17.727 11.111 1.00 82.38 452 LEU A CA 1
ATOM 3606 C C . LEU A 1 452 ? -26.965 16.462 11.365 1.00 82.38 452 LEU A C 1
ATOM 3608 O O . LEU A 1 452 ? -26.585 15.356 10.985 1.00 82.38 452 LEU A O 1
ATOM 3612 N N . LYS A 1 453 ? -28.153 16.629 11.950 1.00 84.69 453 LYS A N 1
ATOM 3613 C CA . LYS A 1 453 ? -29.153 15.561 12.086 1.00 84.69 453 LYS A CA 1
ATOM 3614 C C . LYS A 1 453 ? -30.206 15.726 10.998 1.00 84.69 453 LYS A C 1
ATOM 3616 O O . LYS A 1 453 ? -30.970 16.686 11.030 1.00 84.69 453 LYS A O 1
ATOM 3621 N N . ILE A 1 454 ? -30.219 14.820 10.019 1.00 86.94 454 ILE A N 1
ATOM 3622 C CA . ILE A 1 454 ? -31.228 14.833 8.955 1.00 86.94 454 ILE A CA 1
ATOM 3623 C C . ILE A 1 454 ? -32.564 14.371 9.563 1.00 86.94 454 ILE A C 1
ATOM 3625 O O . ILE A 1 454 ? -32.589 13.340 10.238 1.00 86.94 454 ILE A O 1
ATOM 3629 N N . PRO A 1 455 ? -33.667 15.111 9.365 1.00 86.44 455 PRO A N 1
ATOM 3630 C CA . PRO A 1 455 ? -34.954 14.766 9.951 1.00 86.44 455 PRO A CA 1
ATOM 3631 C C . PRO A 1 455 ? -35.593 13.556 9.253 1.00 86.44 455 PRO A C 1
ATOM 3633 O O . PRO A 1 455 ? -35.453 13.375 8.043 1.00 86.44 455 PRO A O 1
ATOM 3636 N N . SER A 1 456 ? -36.315 12.731 10.015 1.00 86.38 456 SER A N 1
ATOM 3637 C CA . SER A 1 456 ? -37.044 11.555 9.505 1.00 86.38 456 SER A CA 1
ATOM 3638 C C . SER A 1 456 ? -38.271 11.957 8.679 1.00 86.38 456 SER A C 1
ATOM 3640 O O . SER A 1 456 ? -38.604 11.347 7.655 1.00 86.38 456 SER A O 1
ATOM 3642 N N . TYR A 1 457 ? -38.934 13.023 9.123 1.00 89.38 457 TYR A N 1
ATOM 3643 C CA . TYR A 1 457 ? -40.114 13.604 8.503 1.00 89.38 457 TYR A CA 1
ATOM 3644 C C . TYR A 1 457 ? -39.956 15.118 8.429 1.00 89.38 457 TYR A C 1
ATOM 3646 O O . TYR A 1 457 ? -39.175 15.719 9.155 1.00 89.38 457 TYR A O 1
ATOM 3654 N N . ILE A 1 458 ? -40.717 15.754 7.557 1.00 88.31 458 ILE A N 1
ATOM 3655 C CA . ILE A 1 458 ? -40.805 17.210 7.474 1.00 88.31 458 ILE A CA 1
ATOM 3656 C C . ILE A 1 458 ? -42.261 17.608 7.276 1.00 88.31 458 ILE A C 1
ATOM 3658 O O . ILE A 1 458 ? -43.065 16.809 6.785 1.00 88.31 458 ILE A O 1
ATOM 3662 N N . LYS A 1 459 ? -42.604 18.843 7.625 1.00 90.44 459 LYS A N 1
ATOM 3663 C CA . LYS A 1 459 ? -43.932 19.407 7.389 1.00 90.44 459 LYS A CA 1
ATOM 3664 C C . LYS A 1 459 ? -43.860 20.653 6.525 1.00 90.44 459 LYS A C 1
ATOM 3666 O O . LYS A 1 459 ? -42.944 21.458 6.647 1.00 90.44 459 LYS A O 1
ATOM 3671 N N . TYR A 1 460 ? -44.843 20.790 5.647 1.00 90.81 460 TYR A N 1
ATOM 3672 C CA . TYR A 1 460 ? -45.022 21.949 4.781 1.00 90.81 460 TYR A CA 1
ATOM 3673 C C . TYR A 1 460 ? -46.519 22.143 4.541 1.00 90.81 460 TYR A C 1
ATOM 3675 O O . TYR A 1 460 ? -47.217 21.187 4.201 1.00 90.81 460 TYR A O 1
ATOM 3683 N N . GLU A 1 461 ? -47.022 23.356 4.782 1.00 87.56 461 GLU A N 1
ATOM 3684 C CA . GLU A 1 461 ? -48.453 23.709 4.697 1.00 87.56 461 GLU A CA 1
ATOM 3685 C C . GLU A 1 461 ? -49.389 22.779 5.514 1.00 87.56 461 GLU A C 1
ATOM 3687 O O . GLU A 1 461 ? -50.557 22.585 5.186 1.00 87.56 461 GLU A O 1
ATOM 3692 N N . GLY A 1 462 ? -48.877 22.200 6.609 1.00 83.19 462 GLY A N 1
ATOM 3693 C CA . GLY A 1 462 ? -49.595 21.256 7.480 1.00 83.19 462 GLY A CA 1
ATOM 3694 C C . GLY A 1 462 ? -49.574 19.792 7.014 1.00 83.19 462 GLY A C 1
ATOM 3695 O O . GLY A 1 462 ? -49.946 18.902 7.778 1.00 83.19 462 GLY A O 1
ATOM 3696 N N . GLU A 1 463 ? -49.090 19.516 5.804 1.00 88.44 463 GLU A N 1
ATOM 3697 C CA . GLU A 1 463 ? -48.899 18.166 5.273 1.00 88.44 463 GLU A CA 1
ATOM 3698 C C . GLU A 1 463 ? -47.527 17.608 5.679 1.00 88.44 463 GLU A C 1
ATOM 3700 O O . GLU A 1 463 ? -46.520 18.314 5.634 1.00 88.44 463 GLU A O 1
ATOM 3705 N N . THR A 1 464 ? -47.471 16.327 6.061 1.00 90.19 464 THR A N 1
ATOM 3706 C CA . THR A 1 464 ? -46.225 15.654 6.481 1.00 90.19 464 THR A CA 1
ATOM 3707 C C . THR A 1 464 ? -45.647 14.804 5.346 1.00 90.19 464 THR A C 1
ATOM 3709 O O . THR A 1 464 ? -46.376 14.056 4.693 1.00 90.19 464 THR A O 1
ATOM 3712 N N . TYR A 1 465 ? -44.333 14.889 5.131 1.00 91.88 465 TYR A N 1
ATOM 3713 C CA . TYR A 1 465 ? -43.593 14.156 4.100 1.00 91.88 465 TYR A CA 1
ATOM 3714 C C . TYR A 1 465 ? -42.452 13.358 4.736 1.00 91.88 465 TYR A C 1
ATOM 3716 O O . TYR A 1 465 ? -41.723 13.870 5.584 1.00 91.88 465 TYR A O 1
ATOM 3724 N N . LYS A 1 466 ? -42.260 12.106 4.309 1.00 92.31 466 LYS A N 1
ATOM 3725 C CA . LYS A 1 466 ? -41.154 11.252 4.774 1.00 92.31 466 LYS A CA 1
ATOM 3726 C C . LYS A 1 466 ? -39.864 11.571 4.020 1.00 92.31 466 LYS A C 1
ATOM 3728 O O . LYS A 1 466 ? -39.853 11.514 2.790 1.00 92.31 466 LYS A O 1
ATOM 3733 N N . VAL A 1 467 ? -38.765 11.850 4.720 1.00 92.88 467 VAL A N 1
ATOM 3734 C CA . VAL A 1 467 ? -37.463 12.088 4.075 1.00 92.88 467 VAL A CA 1
ATOM 3735 C C . VAL A 1 467 ? -36.868 10.744 3.664 1.00 92.88 467 VAL A C 1
ATOM 3737 O O . VAL A 1 467 ? -36.461 9.956 4.512 1.00 92.88 467 VAL A O 1
ATOM 3740 N N . THR A 1 468 ? -36.845 10.460 2.359 1.00 94.50 468 THR A N 1
ATOM 3741 C CA . THR A 1 468 ? -36.451 9.142 1.820 1.00 94.50 468 THR A CA 1
ATOM 3742 C C . THR A 1 468 ? -35.177 9.158 0.984 1.00 94.50 468 THR A C 1
ATOM 3744 O O . THR A 1 468 ? -34.669 8.095 0.630 1.00 94.50 468 THR A O 1
ATOM 3747 N N . ARG A 1 469 ? -34.650 10.333 0.623 1.00 94.44 469 ARG A N 1
ATOM 3748 C CA . ARG A 1 469 ? -33.460 10.457 -0.233 1.00 94.44 469 ARG A CA 1
ATOM 3749 C C . ARG A 1 469 ? -32.607 11.663 0.138 1.00 94.44 469 ARG A C 1
ATOM 3751 O O . ARG A 1 469 ? -33.141 12.698 0.525 1.00 94.44 469 ARG A O 1
ATOM 3758 N N . ILE A 1 470 ? -31.307 11.556 -0.114 1.00 93.25 470 ILE A N 1
ATOM 3759 C CA . ILE A 1 470 ? -30.381 12.692 -0.187 1.00 93.25 470 ILE A CA 1
ATOM 3760 C C . ILE A 1 470 ? -30.007 12.880 -1.660 1.00 93.25 470 ILE A C 1
ATOM 3762 O O . ILE A 1 470 ? -29.630 11.917 -2.329 1.00 93.25 470 ILE A O 1
ATOM 3766 N N . GLY A 1 471 ? -30.167 14.094 -2.185 1.00 90.38 471 GLY A N 1
ATOM 3767 C CA . GLY A 1 471 ? -29.960 14.399 -3.599 1.00 90.38 471 GLY A CA 1
ATOM 3768 C C . GLY A 1 471 ? -28.493 14.357 -4.036 1.00 90.38 471 GLY A C 1
ATOM 3769 O O . GLY A 1 471 ? -27.570 14.545 -3.239 1.00 90.38 471 GLY A O 1
ATOM 3770 N N . LYS A 1 472 ? -28.277 14.157 -5.339 1.00 88.19 472 LYS A N 1
ATOM 3771 C CA . LYS A 1 472 ? -26.964 14.325 -5.980 1.00 88.19 472 LYS A CA 1
ATOM 3772 C C . LYS A 1 472 ? -26.353 15.692 -5.637 1.00 88.19 472 LYS A C 1
ATOM 3774 O O . LYS A 1 472 ? -27.035 16.710 -5.685 1.00 88.19 472 LYS A O 1
ATOM 3779 N N . ASN A 1 473 ? -25.057 15.704 -5.322 1.00 83.56 473 ASN A N 1
ATOM 3780 C CA . ASN A 1 473 ? -24.263 16.878 -4.941 1.00 83.56 473 ASN A CA 1
ATOM 3781 C C . ASN A 1 473 ? -24.765 17.665 -3.693 1.00 83.56 473 ASN A C 1
ATOM 3783 O O . ASN A 1 473 ? -24.270 18.771 -3.466 1.00 83.56 473 ASN A O 1
ATOM 3787 N N . ALA A 1 474 ? -25.714 17.162 -2.884 1.00 83.94 474 ALA A N 1
ATOM 3788 C CA . ALA A 1 474 ? -26.426 17.947 -1.851 1.00 83.94 474 ALA A CA 1
ATOM 3789 C C . ALA A 1 474 ? -25.531 18.791 -0.914 1.00 83.94 474 ALA A C 1
ATOM 3791 O O . ALA A 1 474 ? -25.806 19.972 -0.714 1.00 83.94 474 ALA A O 1
ATOM 3792 N N . PHE A 1 475 ? -24.437 18.215 -0.411 1.00 80.88 475 PHE A N 1
ATOM 3793 C CA . PHE A 1 475 ? -23.409 18.865 0.411 1.00 80.88 475 PHE A CA 1
ATOM 3794 C C . PHE A 1 475 ? -22.017 18.769 -0.246 1.00 80.88 475 PHE A C 1
ATOM 3796 O O . PHE A 1 475 ? -20.997 18.684 0.441 1.00 80.88 475 PHE A O 1
ATOM 3803 N N . LYS A 1 476 ? -21.937 18.749 -1.585 1.00 77.50 476 LYS A N 1
ATOM 3804 C CA . LYS A 1 476 ? -20.655 18.694 -2.303 1.00 77.50 476 LYS A CA 1
ATOM 3805 C C . LYS A 1 476 ? -19.851 19.977 -2.074 1.00 77.50 476 LYS A C 1
ATOM 3807 O O . LYS A 1 476 ? -20.312 21.065 -2.409 1.00 77.50 476 LYS A O 1
ATOM 3812 N N . GLY A 1 477 ? -18.613 19.833 -1.602 1.00 62.28 477 GLY A N 1
ATOM 3813 C CA . GLY A 1 477 ? -17.628 20.916 -1.564 1.00 62.28 477 GLY A CA 1
ATOM 3814 C C . GLY A 1 477 ? -18.019 22.090 -0.666 1.00 62.28 477 GLY A C 1
ATOM 3815 O O . GLY A 1 477 ? -17.687 23.234 -0.984 1.00 62.28 477 GLY A O 1
ATOM 3816 N N . THR A 1 478 ? -18.735 21.838 0.434 1.00 66.38 478 THR A N 1
ATOM 3817 C CA . THR A 1 478 ? -19.009 22.874 1.438 1.00 66.38 478 THR A CA 1
ATOM 3818 C C . THR A 1 478 ? -17.688 23.434 1.964 1.00 66.38 478 THR A C 1
ATOM 3820 O O . THR A 1 478 ? -16.771 22.689 2.291 1.00 66.38 478 THR A O 1
ATOM 3823 N N . LYS A 1 479 ? -17.579 24.763 2.082 1.00 57.84 479 LYS A N 1
ATOM 3824 C CA . LYS A 1 479 ? -16.368 25.428 2.612 1.00 57.84 479 LYS A CA 1
ATOM 3825 C C . LYS A 1 479 ? -16.145 25.209 4.118 1.00 57.84 479 LYS A C 1
ATOM 3827 O O . LYS A 1 479 ? -15.208 25.764 4.681 1.00 57.84 479 LYS A O 1
ATOM 3832 N N . TRP A 1 480 ? -17.021 24.438 4.751 1.00 61.12 480 TRP A N 1
ATOM 3833 C CA . TRP A 1 480 ? -17.113 24.222 6.186 1.00 61.12 480 TRP A CA 1
ATOM 3834 C C . TRP A 1 480 ? -17.128 22.717 6.465 1.00 61.12 480 TRP A C 1
ATOM 3836 O O . TRP A 1 480 ? -17.734 21.955 5.704 1.00 61.12 480 TRP A O 1
ATOM 3846 N N . LYS A 1 481 ? -16.451 22.325 7.548 1.00 70.25 481 LYS A N 1
ATOM 3847 C CA . LYS A 1 481 ? -16.325 20.957 8.064 1.00 70.25 481 LYS A CA 1
ATOM 3848 C C . LYS A 1 481 ? -17.635 20.578 8.764 1.00 70.25 481 LYS A C 1
ATOM 3850 O O . LYS A 1 481 ? -17.975 21.196 9.767 1.00 70.25 481 LYS A O 1
ATOM 3855 N N . LEU A 1 482 ? -18.377 19.610 8.223 1.00 82.25 482 LEU A N 1
ATOM 3856 C CA . LEU A 1 482 ? -19.460 18.951 8.958 1.00 82.25 482 LEU A CA 1
ATOM 3857 C C . LEU A 1 482 ? -18.815 17.889 9.846 1.00 82.25 482 LEU A C 1
ATOM 3859 O O . LEU A 1 482 ? -18.275 16.905 9.336 1.00 82.25 482 LEU A O 1
ATOM 3863 N N . GLU A 1 483 ? -18.828 18.120 11.155 1.00 83.94 483 GLU A N 1
ATOM 3864 C CA . GLU A 1 483 ? -18.171 17.236 12.120 1.00 83.94 483 GLU A CA 1
ATOM 3865 C C . GLU A 1 483 ? -18.900 15.894 12.212 1.00 83.94 483 GLU A C 1
ATOM 3867 O O . GLU A 1 483 ? -18.280 14.836 12.134 1.00 83.94 483 GLU A O 1
ATOM 3872 N N . GLU A 1 484 ? -20.231 15.924 12.262 1.00 86.00 484 GLU A N 1
ATOM 3873 C CA . GLU A 1 484 ? -21.058 14.719 12.313 1.00 86.00 484 GLU A CA 1
ATOM 3874 C C . GLU A 1 484 ? -22.272 14.863 11.392 1.00 86.00 484 GLU A C 1
ATOM 3876 O O . GLU A 1 484 ? -22.904 15.920 11.341 1.00 86.00 484 GLU A O 1
ATOM 3881 N N . VAL A 1 485 ? -22.628 13.798 10.671 1.00 87.88 485 VAL A N 1
ATOM 3882 C CA . VAL A 1 485 ? -23.877 13.716 9.897 1.00 87.88 485 VAL A CA 1
ATOM 3883 C C . VAL A 1 485 ? -24.630 12.446 10.265 1.00 87.88 485 VAL A C 1
ATOM 3885 O O . VAL A 1 485 ? -24.121 11.346 10.051 1.00 87.88 485 VAL A O 1
ATOM 3888 N N . HIS A 1 486 ? -25.864 12.584 10.748 1.00 87.06 486 HIS A N 1
ATOM 3889 C CA . HIS A 1 486 ? -26.759 11.456 11.009 1.00 87.06 486 HIS A CA 1
ATOM 3890 C C . HIS A 1 486 ? -27.815 11.331 9.910 1.00 87.06 486 HIS A C 1
ATOM 3892 O O . HIS A 1 486 ? -28.600 12.257 9.691 1.00 87.06 486 HIS A O 1
ATOM 3898 N N . ILE A 1 487 ? -27.842 10.176 9.242 1.00 91.75 487 ILE A N 1
ATOM 3899 C CA . ILE A 1 487 ? -28.846 9.800 8.244 1.00 91.75 487 ILE A CA 1
ATOM 3900 C C . ILE A 1 487 ? -29.879 8.875 8.912 1.00 91.75 487 ILE A C 1
ATOM 3902 O O . ILE A 1 487 ? -29.500 7.775 9.319 1.00 91.75 487 ILE A O 1
ATOM 3906 N N . PRO A 1 488 ? -31.164 9.266 9.014 1.00 88.38 488 PRO A N 1
ATOM 3907 C CA . PRO A 1 488 ? -32.185 8.466 9.681 1.00 88.38 488 PRO A CA 1
ATOM 3908 C C . PRO A 1 488 ? -32.642 7.272 8.836 1.00 88.38 488 PRO A C 1
ATOM 3910 O O . PRO A 1 488 ? -32.590 7.288 7.604 1.00 88.38 488 PRO A O 1
ATOM 3913 N N . ASP A 1 489 ? -33.218 6.282 9.514 1.00 88.56 489 ASP A N 1
ATOM 3914 C CA . ASP A 1 489 ? -33.815 5.057 8.962 1.00 88.56 489 ASP A CA 1
ATOM 3915 C C . ASP A 1 489 ? -34.908 5.267 7.906 1.00 88.56 489 ASP A C 1
ATOM 3917 O O . ASP A 1 489 ? -35.329 4.319 7.241 1.00 88.56 489 ASP A O 1
ATOM 3921 N N . THR A 1 490 ? -35.403 6.490 7.736 1.00 91.88 490 THR A N 1
ATOM 3922 C CA . THR A 1 490 ? -36.356 6.827 6.679 1.00 91.88 490 THR A CA 1
ATOM 3923 C C . THR A 1 490 ? -35.701 6.949 5.304 1.00 91.88 490 THR A C 1
ATOM 3925 O O . THR A 1 490 ? -36.395 6.757 4.301 1.00 91.88 490 THR A O 1
ATOM 3928 N N . VAL A 1 491 ? -34.396 7.243 5.247 1.00 95.44 491 VAL A N 1
ATOM 3929 C CA . VAL A 1 491 ? -33.626 7.440 4.014 1.00 95.44 491 VAL A CA 1
ATOM 3930 C C . VAL A 1 491 ? -33.242 6.099 3.392 1.00 95.44 491 VAL A C 1
ATOM 3932 O O . VAL A 1 491 ? -32.758 5.194 4.062 1.00 95.44 491 VAL A O 1
ATOM 3935 N N . MET A 1 492 ? -33.434 5.997 2.076 1.00 95.44 492 MET A N 1
ATOM 3936 C CA . MET A 1 492 ? -33.180 4.790 1.287 1.00 95.44 492 MET A CA 1
ATOM 3937 C C . MET A 1 492 ? -31.985 4.941 0.334 1.00 95.44 492 MET A C 1
ATOM 3939 O O . MET A 1 492 ? -31.263 3.971 0.120 1.00 95.44 492 MET A O 1
ATOM 3943 N N . SER A 1 493 ? -31.745 6.140 -0.219 1.00 96.44 493 SER A N 1
ATOM 3944 C CA . SER A 1 493 ? -30.651 6.389 -1.179 1.00 96.44 493 SER A CA 1
ATOM 3945 C C . SER A 1 493 ? -29.873 7.679 -0.904 1.00 96.44 493 SER A C 1
ATOM 3947 O O . SER A 1 493 ? -30.491 8.732 -0.692 1.00 96.44 493 SER A O 1
ATOM 3949 N N . ILE A 1 494 ? -28.548 7.631 -1.047 1.00 95.75 494 ILE A N 1
ATOM 3950 C CA . ILE A 1 494 ? -27.648 8.796 -1.041 1.00 95.75 494 ILE A CA 1
ATOM 3951 C C . ILE A 1 494 ? -27.141 9.051 -2.472 1.00 95.75 494 ILE A C 1
ATOM 3953 O O . ILE A 1 494 ? -26.475 8.193 -3.041 1.00 95.75 494 ILE A O 1
ATOM 3957 N N . GLY A 1 495 ? -27.439 10.209 -3.068 1.00 93.12 495 GLY A N 1
ATOM 3958 C CA . GLY A 1 495 ? -27.067 10.529 -4.456 1.00 93.12 495 GLY A CA 1
ATOM 3959 C C . GLY A 1 495 ? -25.573 10.807 -4.697 1.00 93.12 495 GLY A C 1
ATOM 3960 O O . GLY A 1 495 ? -24.813 11.087 -3.770 1.00 93.12 495 GLY A O 1
ATOM 3961 N N . ASP A 1 496 ? -25.152 10.772 -5.969 1.00 91.38 496 ASP A N 1
ATOM 3962 C CA . ASP A 1 496 ? -23.744 10.941 -6.373 1.00 91.38 496 ASP A CA 1
ATOM 3963 C C . ASP A 1 496 ? -23.095 12.196 -5.764 1.00 91.38 496 ASP A C 1
ATOM 3965 O O . ASP A 1 496 ? -23.667 13.287 -5.795 1.00 91.38 496 ASP A O 1
ATOM 3969 N N . ASN A 1 497 ? -21.855 12.072 -5.286 1.00 88.38 497 ASN A N 1
ATOM 3970 C CA . ASN A 1 497 ? -21.075 13.146 -4.644 1.00 88.38 497 ASN A CA 1
ATOM 3971 C C . ASN A 1 497 ? -21.764 13.871 -3.457 1.00 88.38 497 ASN A C 1
ATOM 3973 O O . ASN A 1 497 ? -21.290 14.944 -3.080 1.00 88.38 497 ASN A O 1
ATOM 3977 N N . ALA A 1 498 ? -22.858 13.353 -2.874 1.00 90.00 498 ALA A N 1
ATOM 3978 C CA . ALA A 1 498 ? -23.655 14.071 -1.868 1.00 90.00 498 ALA A CA 1
ATOM 3979 C C . ALA A 1 498 ? -22.839 14.657 -0.701 1.00 90.00 498 ALA A C 1
ATOM 3981 O O . ALA A 1 498 ? -23.131 15.772 -0.289 1.00 90.00 498 ALA A O 1
ATOM 3982 N N . PHE A 1 499 ? -21.808 13.958 -0.219 1.00 88.44 499 PHE A N 1
ATOM 3983 C CA . PHE A 1 499 ? -20.914 14.384 0.867 1.00 88.44 499 PHE A CA 1
ATOM 3984 C C . PHE A 1 499 ? -19.444 14.519 0.421 1.00 88.44 499 PHE A C 1
ATOM 3986 O O . PHE A 1 499 ? -18.511 14.337 1.207 1.00 88.44 499 PHE A O 1
ATOM 3993 N N . TRP A 1 500 ? -19.202 14.802 -0.864 1.00 82.81 500 TRP A N 1
ATOM 3994 C CA . TRP A 1 500 ? -17.846 14.989 -1.391 1.00 82.81 500 TRP A CA 1
ATOM 3995 C C . TRP A 1 500 ? -17.150 16.186 -0.718 1.00 82.81 500 TRP A C 1
ATOM 3997 O O . TRP A 1 500 ? -17.653 17.310 -0.748 1.00 82.81 500 TRP A O 1
ATOM 4007 N N . CYS A 1 501 ? -15.973 15.934 -0.143 1.00 69.88 501 CYS A N 1
ATOM 4008 C CA . CYS A 1 501 ? -15.139 16.857 0.647 1.00 69.88 501 CYS A CA 1
ATOM 4009 C C . CYS A 1 501 ? -15.737 17.497 1.924 1.00 69.88 501 CYS A C 1
ATOM 4011 O O . CYS A 1 501 ? -15.091 18.390 2.466 1.00 69.88 501 CYS A O 1
ATOM 4013 N N . SER A 1 502 ? -16.912 17.091 2.423 1.00 75.75 502 SER A N 1
ATOM 4014 C CA . SER A 1 502 ? -17.643 17.874 3.445 1.00 75.75 502 SER A CA 1
ATOM 4015 C C . SER A 1 502 ? -17.760 17.276 4.855 1.00 75.75 502 SER A C 1
ATOM 4017 O O . SER A 1 502 ? -17.896 18.044 5.805 1.00 75.75 502 SER A O 1
ATOM 4019 N N . VAL A 1 503 ? -17.705 15.949 5.022 1.00 86.75 503 VAL A N 1
ATOM 4020 C CA . VAL A 1 503 ? -18.064 15.253 6.286 1.00 86.75 503 VAL A CA 1
ATOM 4021 C C . VAL A 1 503 ? -16.865 14.605 6.984 1.00 86.75 503 VAL A C 1
ATOM 4023 O O . VAL A 1 503 ? -15.994 14.075 6.291 1.00 86.75 503 VAL A O 1
ATOM 4026 N N . VAL A 1 504 ? -16.856 14.602 8.325 1.00 85.69 504 VAL A N 1
ATOM 4027 C CA . VAL A 1 504 ? -15.853 13.949 9.194 1.00 85.69 504 VAL A CA 1
ATOM 4028 C C . VAL A 1 504 ? -16.354 12.609 9.757 1.00 85.69 504 VAL A C 1
ATOM 4030 O O . VAL A 1 504 ? -15.810 11.571 9.380 1.00 85.69 504 VAL A O 1
ATOM 4033 N N . LYS A 1 505 ? -17.405 12.593 10.592 1.00 86.81 505 LYS A N 1
ATOM 4034 C CA . LYS A 1 505 ? -18.095 11.367 11.041 1.00 86.81 505 LYS A CA 1
ATOM 4035 C C . LYS A 1 505 ? -19.448 11.219 10.328 1.00 86.81 505 LYS A C 1
ATOM 4037 O O . LYS A 1 505 ? -20.216 12.177 10.236 1.00 86.81 505 LYS A O 1
ATOM 4042 N N . LEU A 1 506 ? -19.766 10.025 9.821 1.00 91.12 506 LEU A N 1
ATOM 4043 C CA . LEU A 1 506 ? -21.027 9.742 9.113 1.00 91.12 506 LEU A CA 1
ATOM 4044 C C . LEU A 1 506 ? -21.766 8.546 9.726 1.00 91.12 506 LEU A C 1
ATOM 4046 O O . LEU A 1 506 ? -21.215 7.452 9.750 1.00 91.12 506 LEU A O 1
ATOM 4050 N N . TYR A 1 507 ? -23.021 8.728 10.140 1.00 90.25 507 TYR A N 1
ATOM 4051 C CA . TYR A 1 507 ? -23.894 7.669 10.661 1.00 90.25 507 TYR A CA 1
ATOM 4052 C C . TYR A 1 507 ? -24.967 7.303 9.625 1.00 90.25 507 TYR A C 1
ATOM 4054 O O . TYR A 1 507 ? -25.710 8.173 9.165 1.00 90.25 507 TYR A O 1
ATOM 4062 N N . ILE A 1 508 ? -25.046 6.021 9.256 1.00 94.06 508 ILE A N 1
ATOM 4063 C CA . ILE A 1 508 ? -25.902 5.493 8.182 1.00 94.06 508 ILE A CA 1
ATOM 4064 C C . ILE A 1 508 ? -27.001 4.586 8.769 1.00 94.06 508 ILE A C 1
ATOM 4066 O O . ILE A 1 508 ? -26.698 3.514 9.292 1.00 94.06 508 ILE A O 1
ATOM 4070 N N . GLY A 1 509 ? -28.268 4.999 8.647 1.00 89.31 509 GLY A N 1
ATOM 4071 C CA . GLY A 1 509 ? -29.438 4.259 9.145 1.00 89.31 509 GLY A CA 1
ATOM 4072 C C . GLY A 1 509 ? -29.749 2.925 8.442 1.00 89.31 509 GLY A C 1
ATOM 4073 O O . GLY A 1 509 ? -29.231 2.598 7.366 1.00 89.31 509 GLY A O 1
ATOM 4074 N N . ALA A 1 510 ? -30.650 2.146 9.042 1.00 89.06 510 ALA A N 1
ATOM 4075 C CA . ALA A 1 510 ? -30.887 0.731 8.746 1.00 89.06 510 ALA A CA 1
ATOM 4076 C C . ALA A 1 510 ? -31.455 0.428 7.347 1.00 89.06 510 ALA A C 1
ATOM 4078 O O . ALA A 1 510 ? -31.290 -0.685 6.847 1.00 89.06 510 ALA A O 1
ATOM 4079 N N . ASN A 1 511 ? -32.144 1.385 6.712 1.00 93.25 511 ASN A N 1
ATOM 4080 C CA . ASN A 1 511 ? -32.806 1.183 5.411 1.00 93.25 511 ASN A CA 1
ATOM 4081 C C . ASN A 1 511 ? -32.090 1.865 4.230 1.00 93.25 511 ASN A C 1
ATOM 4083 O O . ASN A 1 511 ? -32.573 1.783 3.093 1.00 93.25 511 ASN A O 1
ATOM 4087 N N . VAL A 1 512 ? -30.931 2.495 4.467 1.00 97.12 512 VAL A N 1
ATOM 4088 C CA . VAL A 1 512 ? -30.072 2.992 3.385 1.00 97.12 512 VAL A CA 1
ATOM 4089 C C . VAL A 1 512 ? -29.563 1.786 2.600 1.00 97.12 512 VAL A C 1
ATOM 4091 O O . VAL A 1 512 ? -28.840 0.950 3.138 1.00 97.12 512 VAL A O 1
ATOM 4094 N N . SER A 1 513 ? -29.967 1.704 1.334 1.00 96.31 513 SER A N 1
ATOM 4095 C CA . SER A 1 513 ? -29.777 0.555 0.435 1.00 96.31 513 SER A CA 1
ATOM 4096 C C . SER A 1 513 ? -29.117 0.936 -0.897 1.00 96.31 513 SER A C 1
ATOM 4098 O O . SER A 1 513 ? -28.711 0.062 -1.658 1.00 96.31 513 SER A O 1
ATOM 4100 N N . ASP A 1 514 ? -28.949 2.236 -1.166 1.00 97.06 514 ASP A N 1
ATOM 4101 C CA . ASP A 1 514 ? -28.230 2.761 -2.331 1.00 97.06 514 ASP A CA 1
ATOM 4102 C C . ASP A 1 514 ? -27.299 3.925 -1.942 1.00 97.06 514 ASP A C 1
ATOM 4104 O O . ASP A 1 514 ? -27.683 4.841 -1.206 1.00 97.06 514 ASP A O 1
ATOM 4108 N N . ILE A 1 515 ? -26.063 3.886 -2.443 1.00 96.94 515 ILE A N 1
ATOM 4109 C CA . ILE A 1 515 ? -25.021 4.897 -2.224 1.00 96.94 515 ILE A CA 1
ATOM 4110 C C . ILE A 1 515 ? -24.363 5.175 -3.580 1.00 96.94 515 ILE A C 1
ATOM 4112 O O . ILE A 1 515 ? -23.590 4.361 -4.090 1.00 96.94 515 ILE A O 1
ATOM 4116 N N . GLY A 1 516 ? -24.683 6.337 -4.152 1.00 94.44 516 GLY A N 1
ATOM 4117 C CA . GLY A 1 516 ? -24.245 6.778 -5.474 1.00 94.44 516 GLY A CA 1
ATOM 4118 C C . GLY A 1 516 ? -22.730 6.935 -5.608 1.00 94.44 516 GLY A C 1
ATOM 4119 O O . GLY A 1 516 ? -21.971 6.935 -4.630 1.00 94.44 516 GLY A O 1
ATOM 4120 N N . GLU A 1 517 ? -22.251 7.096 -6.842 1.00 92.25 517 GLU A N 1
ATOM 4121 C CA . GLU A 1 517 ? -20.809 7.171 -7.067 1.00 92.25 517 GLU A CA 1
ATOM 4122 C C . GLU A 1 517 ? -20.231 8.425 -6.399 1.00 92.25 517 GLU A C 1
ATOM 4124 O O . GLU A 1 517 ? -20.790 9.524 -6.469 1.00 92.25 517 GLU A O 1
ATOM 4129 N N . LYS A 1 518 ? -19.103 8.246 -5.699 1.00 91.88 518 LYS A N 1
ATOM 4130 C CA . LYS A 1 518 ? -18.419 9.294 -4.925 1.00 91.88 518 LYS A CA 1
ATOM 4131 C C . LYS A 1 518 ? -19.251 9.896 -3.772 1.00 91.88 518 LYS A C 1
ATOM 4133 O O . LYS A 1 518 ? -18.791 10.844 -3.140 1.00 91.88 518 LYS A O 1
ATOM 4138 N N . ALA A 1 519 ? -20.443 9.369 -3.462 1.00 92.88 519 ALA A N 1
ATOM 4139 C CA . ALA A 1 519 ? -21.395 9.978 -2.523 1.00 92.88 519 ALA A CA 1
ATOM 4140 C C . ALA A 1 519 ? -20.838 10.212 -1.111 1.00 92.88 519 ALA A C 1
ATOM 4142 O O . ALA A 1 519 ? -21.169 11.219 -0.495 1.00 92.88 519 ALA A O 1
ATOM 4143 N N . VAL A 1 520 ? -19.964 9.324 -0.628 1.00 92.69 520 VAL A N 1
ATOM 4144 C CA . VAL A 1 520 ? -19.325 9.387 0.703 1.00 92.69 520 VAL A CA 1
ATOM 4145 C C . VAL A 1 520 ? -17.808 9.629 0.638 1.00 92.69 520 VAL A C 1
ATOM 4147 O O . VAL A 1 520 ? -17.095 9.441 1.620 1.00 92.69 520 VAL A O 1
ATOM 4150 N N . ALA A 1 521 ? -17.281 10.049 -0.517 1.00 88.00 521 ALA A N 1
ATOM 4151 C CA . ALA A 1 521 ? -15.850 10.279 -0.723 1.00 88.00 521 ALA A CA 1
ATOM 4152 C C . ALA A 1 521 ? -15.405 11.664 -0.206 1.00 88.00 521 ALA A C 1
ATOM 4154 O O . ALA A 1 521 ? -14.977 12.537 -0.962 1.00 88.00 521 ALA A O 1
ATOM 4155 N N . SER A 1 522 ? -15.530 11.878 1.104 1.00 85.75 522 SER A N 1
ATOM 4156 C CA . SER A 1 522 ? -15.034 13.084 1.770 1.00 85.75 522 SER A CA 1
ATOM 4157 C C . SER A 1 522 ? -13.529 13.005 2.038 1.00 85.75 522 SER A C 1
ATOM 4159 O O . SER A 1 522 ? -13.037 12.038 2.618 1.00 85.75 522 SER A O 1
ATOM 4161 N N . THR A 1 523 ? -12.808 14.072 1.690 1.00 83.56 523 THR A N 1
ATOM 4162 C CA . THR A 1 523 ? -11.390 14.288 2.020 1.00 83.56 523 THR A CA 1
ATOM 4163 C C . THR A 1 523 ? -11.115 14.497 3.510 1.00 83.56 523 THR A C 1
ATOM 4165 O O . THR A 1 523 ? -9.949 14.572 3.886 1.00 83.56 523 THR A O 1
ATOM 4168 N N . LEU A 1 524 ? -12.160 14.612 4.337 1.00 83.25 524 LEU A N 1
ATOM 4169 C CA . LEU A 1 524 ? -12.089 14.846 5.783 1.00 83.25 524 LEU A CA 1
ATOM 4170 C C . LEU A 1 524 ? -12.661 13.688 6.620 1.00 83.25 524 LEU A C 1
ATOM 4172 O O . LEU A 1 524 ? -12.622 13.760 7.841 1.00 83.25 524 LEU A O 1
ATOM 4176 N N . MET A 1 525 ? -13.210 12.641 5.991 1.00 87.62 525 MET A N 1
ATOM 4177 C CA . MET A 1 525 ? -13.972 11.608 6.703 1.00 87.62 525 MET A CA 1
ATOM 4178 C C . MET A 1 525 ? -13.076 10.656 7.489 1.00 87.62 525 MET A C 1
ATOM 4180 O O . MET A 1 525 ? -12.502 9.746 6.887 1.00 87.62 525 MET A O 1
ATOM 4184 N N . GLU A 1 526 ? -13.017 10.864 8.804 1.00 83.56 526 GLU A N 1
ATOM 4185 C CA . GLU A 1 526 ? -12.287 10.064 9.791 1.00 83.56 526 GLU A CA 1
ATOM 4186 C C . GLU A 1 526 ? -13.023 8.766 10.151 1.00 83.56 526 GLU A C 1
ATOM 4188 O O . GLU A 1 526 ? -12.373 7.733 10.284 1.00 83.56 526 GLU A O 1
ATOM 4193 N N . GLU A 1 527 ? -14.361 8.774 10.244 1.00 83.25 527 GLU A N 1
ATOM 4194 C CA . GLU A 1 527 ? -15.142 7.610 10.699 1.00 83.25 527 GLU A CA 1
ATOM 4195 C C . GLU A 1 527 ? -16.477 7.431 9.954 1.00 83.25 527 GLU A C 1
ATOM 4197 O O . GLU A 1 527 ? -17.102 8.385 9.484 1.00 83.25 527 GLU A O 1
ATOM 4202 N N . VAL A 1 528 ? -16.935 6.176 9.875 1.00 88.25 528 VAL A N 1
ATOM 4203 C CA . VAL A 1 528 ? -18.267 5.799 9.379 1.00 88.25 528 VAL 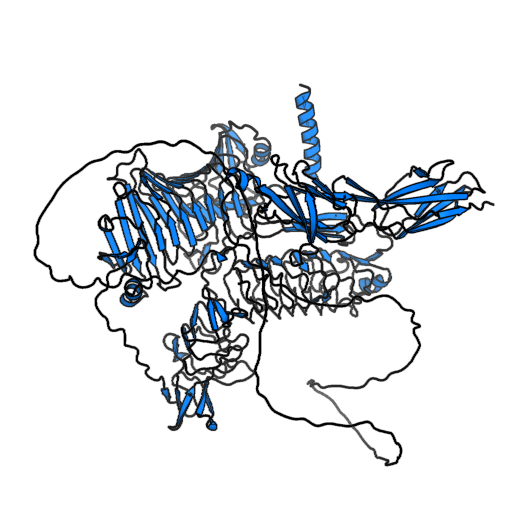A CA 1
ATOM 4204 C C . VAL A 1 528 ? -18.895 4.805 10.351 1.00 88.25 528 VAL A C 1
ATOM 4206 O O . VAL A 1 528 ? -18.283 3.792 10.685 1.00 88.25 528 VAL A O 1
ATOM 4209 N N . TYR A 1 529 ? -20.135 5.078 10.741 1.00 86.25 529 TYR A N 1
ATOM 4210 C CA . TYR A 1 529 ? -21.005 4.220 11.537 1.00 86.25 529 TYR A CA 1
ATOM 4211 C C . TYR A 1 529 ? -22.178 3.742 10.675 1.00 86.25 529 TYR A C 1
ATOM 4213 O O . TYR A 1 529 ? -22.662 4.459 9.796 1.00 86.25 529 TYR A O 1
ATOM 4221 N N . LEU A 1 530 ? -22.644 2.527 10.935 1.00 89.06 530 LEU A N 1
ATOM 4222 C CA . LEU A 1 530 ? -23.719 1.858 10.209 1.00 89.06 530 LEU A CA 1
ATOM 4223 C C . LEU A 1 530 ? -24.619 1.179 11.240 1.00 89.06 530 LEU A C 1
ATOM 4225 O O . LEU A 1 530 ? -24.094 0.556 12.160 1.00 89.06 530 LEU A O 1
ATOM 4229 N N . ASP A 1 531 ? -25.937 1.296 11.095 1.00 86.50 531 ASP A N 1
ATOM 4230 C CA . ASP A 1 531 ? -26.872 0.585 11.969 1.00 86.50 531 ASP A CA 1
ATOM 4231 C C . ASP A 1 531 ? -26.741 -0.944 11.818 1.00 86.50 531 ASP A C 1
ATOM 4233 O O . ASP A 1 531 ? -26.669 -1.466 10.700 1.00 86.50 531 ASP A O 1
ATOM 4237 N N . ASP A 1 532 ? -26.754 -1.668 12.943 1.00 81.31 532 ASP A N 1
ATOM 4238 C CA . ASP A 1 532 ? -26.577 -3.129 13.002 1.00 81.31 532 ASP A CA 1
ATOM 4239 C C . ASP A 1 532 ? -27.646 -3.914 12.209 1.00 81.31 532 ASP A C 1
ATOM 4241 O O . ASP A 1 532 ? -27.425 -5.067 11.822 1.00 81.31 532 ASP A O 1
ATOM 4245 N N . ASN A 1 533 ? -28.804 -3.305 11.929 1.00 85.06 533 ASN A N 1
ATOM 4246 C CA . ASN A 1 533 ? -29.904 -3.898 11.169 1.00 85.06 533 ASN A CA 1
ATOM 4247 C C . ASN A 1 533 ? -29.817 -3.632 9.654 1.00 85.06 533 ASN A C 1
ATOM 4249 O O . ASN A 1 533 ? -30.690 -4.110 8.912 1.00 85.06 533 ASN A O 1
ATOM 4253 N N . ASN A 1 534 ? -28.804 -2.892 9.176 1.00 92.75 534 ASN A N 1
ATOM 4254 C CA . ASN A 1 534 ? -28.620 -2.630 7.749 1.00 92.75 534 ASN A CA 1
ATOM 4255 C C . ASN A 1 534 ? -28.320 -3.931 6.975 1.00 92.75 534 ASN A C 1
ATOM 4257 O O . ASN A 1 534 ? -27.512 -4.773 7.381 1.00 92.75 534 ASN A O 1
ATOM 4261 N N . LYS A 1 535 ? -29.018 -4.119 5.848 1.00 93.44 535 LYS A N 1
ATOM 4262 C CA . LYS A 1 535 ? -29.035 -5.381 5.082 1.00 93.44 535 LYS A CA 1
ATOM 4263 C C . LYS A 1 535 ? -28.181 -5.351 3.821 1.00 93.44 535 LYS A C 1
ATOM 4265 O O . LYS A 1 535 ? -27.829 -6.421 3.328 1.00 93.44 535 LYS A O 1
ATOM 4270 N N . ASP A 1 536 ? -27.844 -4.166 3.327 1.00 96.75 536 ASP A N 1
ATOM 4271 C CA . ASP A 1 536 ? -27.257 -3.953 2.000 1.00 96.75 536 ASP A CA 1
ATOM 4272 C C . ASP A 1 536 ? -25.776 -3.544 2.074 1.00 96.75 536 ASP A C 1
ATOM 4274 O O . ASP A 1 536 ? -25.016 -3.758 1.123 1.00 96.75 536 ASP A O 1
ATOM 4278 N N . PHE A 1 537 ? -25.333 -3.070 3.242 1.00 96.56 537 PHE A N 1
ATOM 4279 C CA . PHE A 1 537 ? -23.947 -2.717 3.536 1.00 96.56 537 PHE A CA 1
ATOM 4280 C C . PHE A 1 537 ? -23.380 -3.504 4.729 1.00 96.56 537 PHE A C 1
ATOM 4282 O O . PHE A 1 537 ? -24.075 -4.257 5.422 1.00 96.56 537 PHE A O 1
ATOM 4289 N N . VAL A 1 538 ? -22.073 -3.365 4.947 1.00 93.25 538 VAL A N 1
ATOM 4290 C CA . VAL A 1 538 ? -21.386 -3.837 6.155 1.00 93.25 538 VAL A CA 1
ATOM 4291 C C . VAL A 1 538 ? -20.155 -2.975 6.434 1.00 93.25 538 VAL A C 1
ATOM 4293 O O . VAL A 1 538 ? -19.423 -2.604 5.513 1.00 93.25 538 VAL A O 1
ATOM 4296 N N . LEU A 1 539 ? -19.905 -2.670 7.708 1.00 88.31 539 LEU A N 1
ATOM 4297 C CA . LEU A 1 539 ? -18.596 -2.210 8.160 1.00 88.31 539 LEU A CA 1
ATOM 4298 C C . LEU A 1 539 ? -17.737 -3.438 8.454 1.00 88.31 539 LEU A C 1
ATOM 4300 O O . LEU A 1 539 ? -18.095 -4.263 9.288 1.00 88.31 539 LEU A O 1
ATOM 4304 N N . TYR A 1 540 ? -16.599 -3.555 7.780 1.00 82.31 540 TYR A N 1
ATOM 4305 C CA . TYR A 1 540 ? -15.571 -4.535 8.119 1.00 82.31 540 TYR A CA 1
ATOM 4306 C C . TYR A 1 540 ? -14.297 -3.771 8.437 1.00 82.31 540 TYR A C 1
ATOM 4308 O O . TYR A 1 540 ? -13.812 -3.005 7.599 1.00 82.31 540 TYR A O 1
ATOM 4316 N N . GLN A 1 541 ? -13.762 -3.955 9.647 1.00 73.88 541 GLN A N 1
ATOM 4317 C CA . GLN A 1 541 ? -12.538 -3.277 10.073 1.00 73.88 541 GLN A CA 1
ATOM 4318 C C . GLN A 1 541 ? -12.596 -1.729 9.943 1.00 73.88 541 GLN A C 1
ATOM 4320 O O . GLN A 1 541 ? -11.580 -1.072 9.728 1.00 73.88 541 GLN A O 1
ATOM 4325 N N . GLY A 1 542 ? -13.783 -1.123 10.076 1.00 77.38 542 GLY A N 1
ATOM 4326 C CA . GLY A 1 542 ? -13.999 0.331 9.956 1.00 77.38 542 GLY A CA 1
ATOM 4327 C C . GLY A 1 542 ? -14.052 0.882 8.521 1.00 77.38 542 GLY A C 1
ATOM 4328 O O . GLY A 1 542 ? -14.266 2.077 8.336 1.00 77.38 542 GLY A O 1
ATOM 4329 N N . ALA A 1 543 ? -13.895 0.038 7.497 1.00 88.88 543 ALA A N 1
ATOM 4330 C CA . ALA A 1 543 ? -14.183 0.395 6.109 1.00 88.88 543 ALA A CA 1
ATOM 4331 C C . ALA A 1 543 ? -15.587 -0.095 5.709 1.00 88.88 543 ALA A C 1
ATOM 4333 O O . ALA A 1 543 ? -16.029 -1.165 6.130 1.00 88.88 543 ALA A O 1
ATOM 4334 N N . LEU A 1 544 ? -16.282 0.691 4.885 1.00 94.44 544 LEU A N 1
ATOM 4335 C CA . LEU A 1 544 ? -17.631 0.412 4.393 1.00 94.44 544 LEU A CA 1
ATOM 4336 C C . LEU A 1 544 ? -17.581 -0.409 3.099 1.00 94.44 544 LEU A C 1
ATOM 4338 O O . LEU A 1 544 ? -16.912 -0.027 2.130 1.00 94.44 544 LEU A O 1
ATOM 4342 N N . PHE A 1 545 ? -18.342 -1.500 3.071 1.00 96.19 545 PHE A N 1
ATOM 4343 C CA . PHE A 1 545 ? -18.495 -2.407 1.935 1.00 96.19 545 PHE A CA 1
ATOM 4344 C C . PHE A 1 545 ? -19.973 -2.627 1.587 1.00 96.19 545 PHE A C 1
ATOM 4346 O O . PHE A 1 545 ? -20.861 -2.381 2.404 1.00 96.19 545 PHE A O 1
ATOM 4353 N N . ASP A 1 546 ? -20.226 -3.147 0.385 1.00 97.06 546 ASP A N 1
ATOM 4354 C CA . ASP A 1 546 ? -21.480 -3.848 0.076 1.00 97.06 546 ASP A CA 1
ATOM 4355 C C . ASP A 1 546 ? -21.617 -5.130 0.925 1.00 97.06 546 ASP A C 1
ATOM 4357 O O . ASP A 1 546 ? -20.628 -5.675 1.424 1.00 97.06 546 ASP A O 1
ATOM 4361 N N . ARG A 1 547 ? -22.845 -5.635 1.098 1.00 93.62 547 ARG A N 1
ATOM 4362 C CA . ARG A 1 547 ? -23.131 -6.757 2.012 1.00 93.62 547 ARG A CA 1
ATOM 4363 C C . ARG A 1 547 ? -22.298 -8.019 1.758 1.00 93.62 547 ARG A C 1
ATOM 4365 O O . ARG A 1 547 ? -21.902 -8.693 2.705 1.00 93.62 547 ARG A O 1
ATOM 4372 N N . ASP A 1 548 ? -22.026 -8.323 0.490 1.00 93.81 548 ASP A N 1
ATOM 4373 C CA . ASP A 1 548 ? -21.235 -9.484 0.055 1.00 93.81 548 ASP A CA 1
ATOM 4374 C C . ASP A 1 548 ? -19.706 -9.233 0.073 1.00 93.81 548 ASP A C 1
ATOM 4376 O O . ASP A 1 548 ? -18.919 -10.105 -0.313 1.00 93.81 548 ASP A O 1
ATOM 4380 N N . MET A 1 549 ? -19.260 -8.041 0.492 1.00 95.00 549 MET A N 1
ATOM 4381 C CA . MET A 1 549 ? -17.865 -7.582 0.472 1.00 95.00 549 MET A CA 1
ATOM 4382 C C . MET A 1 549 ? -17.186 -7.741 -0.904 1.00 95.00 549 MET A C 1
ATOM 4384 O O . MET A 1 549 ? -16.010 -8.115 -1.003 1.00 95.00 549 MET A O 1
ATOM 4388 N N . THR A 1 550 ? -17.920 -7.465 -1.984 1.00 97.31 550 THR A N 1
ATOM 4389 C CA . THR A 1 550 ? -17.422 -7.418 -3.369 1.00 97.31 550 THR A CA 1
ATOM 4390 C C . THR A 1 550 ? -17.004 -6.011 -3.805 1.00 97.31 550 THR A C 1
ATOM 4392 O O . THR A 1 550 ? -16.214 -5.871 -4.742 1.00 97.31 550 THR A O 1
ATOM 4395 N N . THR A 1 551 ? -17.446 -4.977 -3.096 1.00 97.94 551 THR A N 1
ATOM 4396 C CA . THR A 1 551 ? -17.175 -3.566 -3.367 1.00 97.94 551 THR A CA 1
ATOM 4397 C C . THR A 1 551 ? -16.691 -2.893 -2.094 1.00 97.94 551 THR A C 1
ATOM 4399 O O . THR A 1 551 ? -17.429 -2.810 -1.119 1.00 97.94 551 THR A O 1
ATOM 4402 N N . LEU A 1 552 ? -15.464 -2.371 -2.107 1.00 97.62 552 LEU A N 1
ATOM 4403 C CA . LEU A 1 552 ? -15.002 -1.445 -1.073 1.00 97.62 552 LEU A CA 1
ATOM 4404 C C . LEU A 1 552 ? -15.528 -0.054 -1.441 1.00 97.62 552 LEU A C 1
ATOM 4406 O O . LEU A 1 552 ? -15.113 0.509 -2.458 1.00 97.62 552 LEU A O 1
ATOM 4410 N N . ILE A 1 553 ? -16.470 0.457 -0.647 1.00 97.19 553 ILE A N 1
ATOM 4411 C CA . ILE A 1 553 ? -17.192 1.713 -0.896 1.00 97.19 553 ILE A CA 1
ATOM 4412 C C . ILE A 1 553 ? -16.406 2.893 -0.328 1.00 97.19 553 ILE A C 1
ATOM 4414 O O . ILE A 1 553 ? -16.167 3.867 -1.041 1.00 97.19 553 ILE A O 1
ATOM 4418 N N . ARG A 1 554 ? -15.962 2.794 0.932 1.00 93.69 554 ARG A N 1
ATOM 4419 C CA . ARG A 1 554 ? -15.197 3.846 1.614 1.00 93.69 554 ARG A CA 1
ATOM 4420 C C . ARG A 1 554 ? -14.225 3.259 2.634 1.00 93.69 554 ARG A C 1
ATOM 4422 O O . ARG A 1 554 ? -14.621 2.473 3.483 1.00 93.69 554 ARG A O 1
ATOM 4429 N N . CYS A 1 555 ? -12.972 3.697 2.587 1.00 90.94 555 CYS A N 1
ATOM 4430 C CA . CYS A 1 555 ? -12.002 3.555 3.666 1.00 90.94 555 CYS A CA 1
ATOM 4431 C C . CYS A 1 555 ? -11.700 4.965 4.207 1.00 90.94 555 CYS A C 1
ATOM 4433 O O . CYS A 1 555 ? -11.250 5.796 3.414 1.00 90.94 555 CYS A O 1
ATOM 4435 N N . PRO A 1 556 ? -11.965 5.262 5.492 1.00 82.62 556 PRO A N 1
ATOM 4436 C CA . PRO A 1 556 ? -11.740 6.589 6.070 1.00 82.62 556 PRO A CA 1
ATOM 4437 C C . PRO A 1 556 ? -10.286 7.100 6.014 1.00 82.62 556 PRO A C 1
ATOM 4439 O O . PRO A 1 556 ? -9.353 6.362 5.675 1.00 82.62 556 PRO A O 1
ATOM 4442 N N . THR A 1 557 ? -10.107 8.387 6.331 1.00 70.62 557 THR A N 1
ATOM 4443 C CA . THR A 1 557 ? -8.816 9.094 6.356 1.00 70.62 557 THR A CA 1
ATOM 4444 C C . THR A 1 557 ? -7.954 8.593 7.513 1.00 70.62 557 THR A C 1
ATOM 4446 O O . THR A 1 557 ? -6.967 7.889 7.278 1.00 70.62 557 THR A O 1
ATOM 4449 N N . LYS A 1 558 ? -8.409 8.859 8.744 1.00 64.25 558 LYS A N 1
ATOM 4450 C CA . LYS A 1 558 ? -7.880 8.375 10.022 1.00 64.25 558 LYS A CA 1
ATOM 4451 C C . LYS A 1 558 ? -8.290 6.922 10.254 1.00 64.25 558 LYS A C 1
ATOM 4453 O O . LYS A 1 558 ? -9.131 6.587 11.082 1.00 64.25 558 LYS A O 1
ATOM 4458 N N . SER A 1 559 ? -7.708 6.032 9.464 1.00 53.75 559 SER A N 1
ATOM 4459 C CA . SER A 1 559 ? -7.882 4.597 9.655 1.00 53.75 559 SER A CA 1
ATOM 4460 C C . SER A 1 559 ? -6.850 4.076 10.660 1.00 53.75 559 SER A C 1
ATOM 4462 O O . SER A 1 559 ? -5.676 4.422 10.559 1.00 53.75 559 SER A O 1
ATOM 4464 N N . TRP A 1 560 ? -7.222 3.139 11.534 1.00 50.50 560 TRP A N 1
ATOM 4465 C CA . TRP A 1 560 ? -6.279 2.435 12.425 1.00 50.50 560 TRP A CA 1
ATOM 4466 C C . TRP A 1 560 ? -5.199 1.613 11.685 1.00 50.50 560 TRP A C 1
ATOM 4468 O O . TRP A 1 560 ? -4.303 1.037 12.301 1.00 50.50 560 TRP A O 1
ATOM 4478 N N . TYR A 1 561 ? -5.265 1.561 10.351 1.00 48.66 561 TYR A N 1
ATOM 4479 C CA . TYR A 1 561 ? -4.231 1.016 9.477 1.00 48.66 561 TYR A CA 1
ATOM 4480 C C . TYR A 1 561 ? -3.148 2.028 9.078 1.00 48.66 561 TYR A C 1
ATOM 4482 O O . TYR A 1 561 ? -2.242 1.652 8.338 1.00 48.66 561 TYR A O 1
ATOM 4490 N N . GLU A 1 562 ? -3.210 3.281 9.536 1.00 47.47 562 GLU A N 1
ATOM 4491 C CA . GLU A 1 562 ? -2.162 4.291 9.318 1.00 47.47 562 GLU A CA 1
ATOM 4492 C C . GLU A 1 562 ? -0.772 3.757 9.704 1.00 47.47 562 GLU A C 1
ATOM 4494 O O . GLU A 1 562 ? 0.196 3.924 8.966 1.00 47.47 562 GLU A O 1
ATOM 4499 N N . TYR A 1 563 ? -0.709 2.975 10.783 1.00 48.22 563 TYR A N 1
ATOM 4500 C CA . TYR A 1 563 ? 0.508 2.339 11.292 1.00 48.22 563 TYR A CA 1
ATOM 4501 C C . TYR A 1 563 ? 0.678 0.871 10.861 1.00 48.22 563 TYR A C 1
ATOM 4503 O O . TYR A 1 563 ? 1.620 0.200 11.283 1.00 48.22 563 TYR A O 1
ATOM 4511 N N . TYR A 1 564 ? -0.217 0.333 10.024 1.00 52.53 564 TYR A N 1
ATOM 4512 C CA . TYR A 1 564 ? -0.050 -1.012 9.471 1.00 52.53 564 TYR A CA 1
ATOM 4513 C C . TYR A 1 564 ? 0.874 -0.944 8.249 1.00 52.53 564 TYR A C 1
ATOM 4515 O O . TYR A 1 564 ? 0.620 -0.161 7.331 1.00 52.53 564 TYR A O 1
ATOM 4523 N N . PRO A 1 565 ? 1.898 -1.815 8.144 1.00 56.47 565 PRO A N 1
ATOM 4524 C CA . PRO A 1 565 ? 2.830 -1.765 7.022 1.00 56.47 565 PRO A CA 1
ATOM 4525 C C . PRO A 1 565 ? 2.135 -2.012 5.677 1.00 56.47 565 PRO A C 1
ATOM 4527 O O . PRO A 1 565 ? 2.602 -1.500 4.662 1.00 56.47 565 PRO A O 1
ATOM 4530 N N . VAL A 1 566 ? 1.026 -2.772 5.650 1.00 70.44 566 VAL A N 1
ATOM 4531 C CA . VAL A 1 566 ? 0.182 -2.987 4.461 1.00 70.44 566 VAL A CA 1
ATOM 4532 C C . VAL A 1 566 ? -1.289 -3.215 4.841 1.00 70.44 566 VAL A C 1
ATOM 4534 O O . VAL A 1 566 ? -1.604 -4.136 5.599 1.00 70.44 566 VAL A O 1
ATOM 4537 N N . TYR A 1 567 ? -2.198 -2.467 4.210 1.00 80.12 567 TYR A N 1
ATOM 4538 C CA . TYR A 1 567 ? -3.628 -2.779 4.141 1.00 80.12 567 TYR A CA 1
ATOM 4539 C C . TYR A 1 567 ? -3.882 -3.878 3.100 1.00 80.12 567 TYR A C 1
ATOM 4541 O O . TYR A 1 567 ? -3.588 -3.720 1.909 1.00 80.12 567 TYR A O 1
ATOM 4549 N N . ASN A 1 568 ? -4.444 -5.005 3.533 1.00 83.31 568 ASN A N 1
ATOM 4550 C CA . ASN A 1 568 ? -4.816 -6.115 2.658 1.00 83.31 568 ASN A CA 1
ATOM 4551 C C . ASN A 1 568 ? -6.308 -6.028 2.314 1.00 83.31 568 ASN A C 1
ATOM 4553 O O . ASN A 1 568 ? -7.152 -6.353 3.146 1.00 83.31 568 ASN A O 1
ATOM 4557 N N . VAL A 1 569 ? -6.635 -5.636 1.077 1.00 89.62 569 VAL A N 1
ATOM 4558 C CA . VAL A 1 569 ? -8.020 -5.672 0.580 1.00 89.62 569 VAL A CA 1
ATOM 4559 C C . VAL A 1 569 ? -8.499 -7.137 0.573 1.00 89.62 569 VAL A C 1
ATOM 4561 O O . VAL A 1 569 ? -7.798 -7.982 0.003 1.00 89.62 569 VAL A O 1
ATOM 4564 N N . PRO A 1 570 ? -9.670 -7.473 1.152 1.00 89.69 570 PRO A N 1
ATOM 4565 C CA . PRO A 1 570 ? -10.142 -8.858 1.221 1.00 89.69 570 PRO A CA 1
ATOM 4566 C C . PRO A 1 570 ? -10.226 -9.568 -0.146 1.00 89.69 570 PRO A C 1
ATOM 4568 O O . PRO A 1 570 ? -10.507 -8.956 -1.183 1.00 89.69 570 PRO A O 1
ATOM 4571 N N . GLU A 1 571 ? -10.015 -10.894 -0.178 1.00 89.38 571 GLU A N 1
ATOM 4572 C CA . GLU A 1 571 ? -10.049 -11.667 -1.439 1.00 89.38 571 GLU A CA 1
ATOM 4573 C C . GLU A 1 571 ? -11.436 -11.661 -2.124 1.00 89.38 571 GLU A C 1
ATOM 4575 O O . GLU A 1 571 ? -11.530 -11.880 -3.341 1.00 89.38 571 GLU A O 1
ATOM 4580 N N . SER A 1 572 ? -12.504 -11.369 -1.374 1.00 93.19 572 SER A N 1
ATOM 4581 C CA . SER A 1 572 ? -13.875 -11.181 -1.868 1.00 93.19 572 SER A CA 1
ATOM 4582 C C . SER A 1 572 ? -14.013 -9.958 -2.782 1.00 93.19 572 SER A C 1
ATOM 4584 O O . SER A 1 572 ? -14.675 -10.058 -3.816 1.00 93.19 572 SER A O 1
ATOM 4586 N N . VAL A 1 573 ? -13.295 -8.861 -2.516 1.00 97.25 573 VAL A N 1
ATOM 4587 C CA . VAL A 1 573 ? -13.470 -7.565 -3.199 1.00 97.25 573 VAL A CA 1
ATOM 4588 C C . VAL A 1 573 ? -13.060 -7.624 -4.673 1.00 97.25 573 VAL A C 1
ATOM 4590 O O . VAL A 1 573 ? -12.012 -8.166 -5.031 1.00 97.25 573 VAL A O 1
ATOM 4593 N N . LYS A 1 574 ? -13.909 -7.080 -5.546 1.00 97.44 574 LYS A N 1
ATOM 4594 C CA . LYS A 1 574 ? -13.766 -7.003 -7.009 1.00 97.44 574 LYS A CA 1
ATOM 4595 C C . LYS A 1 574 ? -13.791 -5.559 -7.524 1.00 97.44 574 LYS A C 1
ATOM 4597 O O . LYS A 1 574 ? -13.060 -5.275 -8.474 1.00 97.44 574 LYS A O 1
ATOM 4602 N N . LYS A 1 575 ? -14.544 -4.650 -6.892 1.00 98.12 575 LYS A N 1
ATOM 4603 C CA . LYS A 1 575 ? -14.543 -3.203 -7.181 1.00 98.12 575 LYS A CA 1
ATOM 4604 C C . LYS A 1 575 ? -13.942 -2.429 -5.999 1.00 98.12 575 LYS A C 1
ATOM 4606 O O . LYS A 1 575 ? -14.318 -2.654 -4.853 1.00 98.12 575 LYS A O 1
ATOM 4611 N N . ILE A 1 576 ? -13.035 -1.498 -6.280 1.00 98.38 576 ILE A N 1
ATOM 4612 C CA . ILE A 1 576 ? -12.775 -0.348 -5.401 1.00 98.38 576 ILE A CA 1
ATOM 4613 C C . ILE A 1 576 ? -13.613 0.800 -5.970 1.00 98.38 576 ILE A C 1
ATOM 4615 O O . ILE A 1 576 ? -13.495 1.101 -7.161 1.00 98.38 576 ILE A O 1
ATOM 4619 N N . ALA A 1 577 ? -14.509 1.376 -5.169 1.00 97.94 577 ALA A N 1
ATOM 4620 C CA . ALA A 1 577 ? -15.436 2.408 -5.623 1.00 97.94 577 ALA A CA 1
ATOM 4621 C C . ALA A 1 577 ? -14.733 3.733 -5.973 1.00 97.94 577 ALA A C 1
ATOM 4623 O O . ALA A 1 577 ? -13.560 3.953 -5.656 1.00 97.94 577 ALA A O 1
ATOM 4624 N N . ALA A 1 578 ? -15.457 4.620 -6.658 1.00 95.75 578 ALA A N 1
ATOM 4625 C CA . ALA A 1 578 ? -14.959 5.952 -6.969 1.00 95.75 578 ALA A CA 1
ATOM 4626 C C . ALA A 1 578 ? -14.792 6.773 -5.676 1.00 95.75 578 ALA A C 1
ATOM 4628 O O . ALA A 1 578 ? -15.733 6.886 -4.891 1.00 95.75 578 ALA A O 1
ATOM 4629 N N . GLY A 1 579 ? -13.591 7.309 -5.446 1.00 93.06 579 GLY A N 1
ATOM 4630 C CA . GLY A 1 579 ? -13.226 8.018 -4.213 1.00 93.06 579 GLY A CA 1
ATOM 4631 C C . GLY A 1 579 ? -13.076 7.160 -2.942 1.00 93.06 579 GLY A C 1
ATOM 4632 O O . GLY A 1 579 ? -13.055 7.701 -1.837 1.00 93.06 579 GLY A O 1
ATOM 4633 N N . ALA A 1 580 ? -12.987 5.829 -3.053 1.00 95.88 580 ALA A N 1
ATOM 4634 C CA . ALA A 1 580 ? -13.045 4.945 -1.884 1.00 95.88 580 ALA A CA 1
ATOM 4635 C C . ALA A 1 580 ? -11.938 5.200 -0.838 1.00 95.88 580 ALA A C 1
ATOM 4637 O O . ALA A 1 580 ? -12.240 5.301 0.350 1.00 95.88 580 ALA A O 1
ATOM 4638 N N . PHE A 1 581 ? -10.683 5.368 -1.262 1.00 93.25 581 PHE A N 1
ATOM 4639 C CA . PHE A 1 581 ? -9.530 5.719 -0.418 1.00 93.25 581 PHE A CA 1
ATOM 4640 C C . PHE A 1 581 ? -9.164 7.215 -0.515 1.00 93.25 581 PHE A C 1
ATOM 4642 O O . PHE A 1 581 ? -8.012 7.582 -0.280 1.00 93.25 581 PHE A O 1
ATOM 4649 N N . THR A 1 582 ? -10.115 8.098 -0.854 1.00 89.50 582 THR A N 1
ATOM 4650 C CA . THR A 1 582 ? -9.878 9.553 -0.866 1.00 89.50 582 THR A CA 1
ATOM 4651 C C . THR A 1 582 ? -9.325 10.035 0.482 1.00 89.50 582 THR A C 1
ATOM 4653 O O . THR A 1 582 ? -9.896 9.720 1.531 1.00 89.50 582 THR A O 1
ATOM 4656 N N . SER A 1 583 ? -8.210 10.771 0.452 1.00 84.19 583 SER A N 1
ATOM 4657 C CA . SER A 1 583 ? -7.443 11.229 1.626 1.00 84.19 583 SER A CA 1
ATOM 4658 C C . SER A 1 583 ? -7.041 10.132 2.631 1.00 84.19 583 SER A C 1
ATOM 4660 O O . SER A 1 583 ? -6.823 10.423 3.804 1.00 84.19 583 SER A O 1
ATOM 4662 N N . SER A 1 584 ? -6.950 8.864 2.217 1.00 83.81 584 SER A N 1
ATOM 4663 C CA . SER A 1 584 ? -6.548 7.785 3.128 1.00 83.81 584 SER A CA 1
ATOM 4664 C C . SER A 1 584 ? -5.069 7.890 3.517 1.00 83.81 584 SER A C 1
ATOM 4666 O O . SER A 1 584 ? -4.201 8.045 2.655 1.00 83.81 584 SER A O 1
ATOM 4668 N N . MET A 1 585 ? -4.778 7.763 4.816 1.00 77.00 585 MET A N 1
ATOM 4669 C CA . MET A 1 585 ? -3.422 7.848 5.381 1.00 77.00 585 MET A CA 1
ATOM 4670 C C . MET A 1 585 ? -2.610 6.542 5.249 1.00 77.00 585 MET A C 1
ATOM 4672 O O . MET A 1 585 ? -1.452 6.489 5.656 1.00 77.00 585 MET A O 1
ATOM 4676 N N . ILE A 1 586 ? -3.181 5.495 4.641 1.00 78.19 586 ILE A N 1
ATOM 4677 C CA . ILE A 1 586 ? -2.572 4.163 4.498 1.00 78.19 586 ILE A CA 1
ATOM 4678 C C . ILE A 1 586 ? -1.317 4.193 3.610 1.00 78.19 586 ILE A C 1
ATOM 4680 O O . ILE A 1 586 ? -1.381 4.517 2.423 1.00 78.19 586 ILE A O 1
ATOM 4684 N N . PHE A 1 587 ? -0.182 3.731 4.149 1.00 75.69 587 PHE A N 1
ATOM 4685 C CA . PHE A 1 587 ? 1.093 3.717 3.424 1.00 75.69 587 PHE A CA 1
ATOM 4686 C C . PHE A 1 587 ? 1.177 2.702 2.277 1.00 75.69 587 PHE A C 1
ATOM 4688 O O . PHE A 1 587 ? 1.774 3.015 1.250 1.00 75.69 587 PHE A O 1
ATOM 4695 N N . ASN A 1 588 ? 0.629 1.488 2.399 1.00 77.50 588 ASN A N 1
ATOM 4696 C CA . ASN A 1 588 ? 0.710 0.484 1.328 1.00 77.50 588 ASN A CA 1
ATOM 4697 C C . ASN A 1 588 ? -0.581 -0.331 1.208 1.00 77.50 588 ASN A C 1
ATOM 4699 O O . ASN A 1 588 ? -1.143 -0.757 2.215 1.00 77.50 588 ASN A O 1
ATOM 4703 N N . ILE A 1 589 ? -1.026 -0.607 -0.022 1.00 86.81 589 ILE A N 1
ATOM 4704 C CA . ILE A 1 589 ? -2.301 -1.287 -0.302 1.00 86.81 589 ILE A CA 1
ATOM 4705 C C . ILE A 1 589 ? -2.083 -2.508 -1.205 1.00 86.81 589 ILE A C 1
ATOM 4707 O O . ILE A 1 589 ? -1.538 -2.412 -2.306 1.00 86.81 589 ILE A O 1
ATOM 4711 N N . LYS A 1 590 ? -2.560 -3.679 -0.773 1.00 88.50 590 LYS A N 1
ATOM 4712 C CA . LYS A 1 590 ? -2.517 -4.939 -1.533 1.00 88.50 590 LYS A CA 1
ATOM 4713 C C . LYS A 1 590 ? -3.928 -5.328 -1.979 1.00 88.50 590 LYS A C 1
ATOM 4715 O O . LYS A 1 590 ? -4.739 -5.764 -1.171 1.00 88.50 590 LYS A O 1
ATOM 4720 N N . ALA A 1 591 ? -4.196 -5.180 -3.279 1.00 93.69 591 ALA A N 1
ATOM 4721 C CA . ALA A 1 591 ? -5.511 -5.317 -3.914 1.00 93.69 591 ALA A CA 1
ATOM 4722 C C . ALA A 1 591 ? -5.503 -6.304 -5.105 1.00 93.69 591 ALA A C 1
ATOM 4724 O O . ALA A 1 591 ? -6.227 -6.145 -6.087 1.00 93.69 591 ALA A O 1
ATOM 4725 N N . ASP A 1 592 ? -4.689 -7.362 -5.031 1.00 91.56 592 ASP A N 1
ATOM 4726 C CA . ASP A 1 592 ? -4.520 -8.369 -6.097 1.00 91.56 592 ASP A CA 1
ATOM 4727 C C . ASP A 1 592 ? -5.807 -9.167 -6.438 1.00 91.56 592 ASP A C 1
ATOM 4729 O O . ASP A 1 592 ? -5.848 -9.880 -7.447 1.00 91.56 592 ASP A O 1
ATOM 4733 N N . SER A 1 593 ? -6.852 -9.061 -5.607 1.00 91.31 593 SER A N 1
ATOM 4734 C CA . SER A 1 593 ? -8.196 -9.633 -5.789 1.00 91.31 593 SER A CA 1
ATOM 4735 C C . SER A 1 593 ? -9.136 -8.780 -6.654 1.00 91.31 593 SER A C 1
ATOM 4737 O O . SER A 1 593 ? -10.100 -9.321 -7.210 1.00 91.31 593 SER A O 1
ATOM 4739 N N . VAL A 1 594 ? -8.849 -7.481 -6.772 1.00 97.50 594 VAL A N 1
ATOM 4740 C CA . VAL A 1 594 ? -9.696 -6.454 -7.394 1.00 97.50 594 VAL A CA 1
ATOM 4741 C C . VAL A 1 594 ? -9.577 -6.503 -8.918 1.00 97.50 594 VAL A C 1
ATOM 4743 O O . VAL A 1 594 ? -8.495 -6.713 -9.463 1.00 97.50 594 VAL A O 1
ATOM 4746 N N . THR A 1 595 ? -10.695 -6.306 -9.619 1.00 96.75 595 THR A N 1
ATOM 4747 C CA . THR A 1 595 ? -10.769 -6.250 -11.089 1.00 96.75 595 THR A CA 1
ATOM 4748 C C . THR A 1 595 ? -10.986 -4.840 -11.632 1.00 96.75 595 THR A C 1
ATOM 4750 O O . THR A 1 595 ? -10.585 -4.582 -12.765 1.00 96.75 595 THR A O 1
ATOM 4753 N N . THR A 1 596 ? -11.561 -3.930 -10.843 1.00 97.31 596 THR A N 1
ATOM 4754 C CA . THR A 1 596 ? -11.909 -2.566 -11.276 1.00 97.31 596 THR A CA 1
ATOM 4755 C C . THR A 1 596 ? -11.581 -1.553 -10.184 1.00 97.31 596 THR A C 1
ATOM 4757 O O . THR A 1 596 ? -11.971 -1.740 -9.031 1.00 97.31 596 THR A O 1
ATOM 4760 N N . VAL A 1 597 ? -10.892 -0.472 -10.553 1.00 98.19 597 VAL A N 1
ATOM 4761 C CA . VAL A 1 597 ? -10.602 0.676 -9.681 1.00 98.19 597 VAL A CA 1
ATOM 4762 C C . VAL A 1 597 ? -11.371 1.889 -10.200 1.00 98.19 597 VAL A C 1
ATOM 4764 O O . VAL A 1 597 ? -11.221 2.252 -11.366 1.00 98.19 597 VAL A O 1
ATOM 4767 N N . GLY A 1 598 ? -12.206 2.486 -9.350 1.00 97.25 598 GLY A N 1
ATOM 4768 C CA . GLY A 1 598 ? -13.037 3.639 -9.692 1.00 97.25 598 GLY A CA 1
ATOM 4769 C C . GLY A 1 598 ? -12.260 4.927 -9.983 1.00 97.25 598 GLY A C 1
ATOM 4770 O O . GLY A 1 598 ? -11.047 5.025 -9.799 1.00 97.25 598 GLY A O 1
ATOM 4771 N N . GLU A 1 599 ? -12.993 5.935 -10.443 1.00 94.94 599 GLU A N 1
ATOM 4772 C CA . GLU A 1 599 ? -12.484 7.296 -10.629 1.00 94.94 599 GLU A CA 1
ATOM 4773 C C . GLU A 1 599 ? -12.074 7.914 -9.280 1.00 94.94 599 GLU A C 1
ATOM 4775 O O . GLU A 1 599 ? -12.762 7.709 -8.279 1.00 94.94 599 GLU A O 1
ATOM 4780 N N . TYR A 1 600 ? -10.962 8.651 -9.228 1.00 93.00 600 TYR A N 1
ATOM 4781 C CA . TYR A 1 600 ? -10.448 9.268 -7.992 1.00 93.00 600 TYR A CA 1
ATOM 4782 C C . TYR A 1 600 ? -10.257 8.300 -6.802 1.00 93.00 600 TYR A C 1
ATOM 4784 O O . TYR A 1 600 ? -10.230 8.727 -5.654 1.00 93.00 600 TYR A O 1
ATOM 4792 N N . ALA A 1 601 ? -10.125 6.987 -7.042 1.00 95.88 601 ALA A N 1
ATOM 4793 C CA . ALA A 1 601 ? -10.157 5.963 -5.991 1.00 95.88 601 ALA A CA 1
ATOM 4794 C C . ALA A 1 601 ? -9.136 6.146 -4.850 1.00 95.88 601 ALA A C 1
ATOM 4796 O O . ALA A 1 601 ? -9.430 5.711 -3.741 1.00 95.88 601 ALA A O 1
ATOM 4797 N N . PHE A 1 602 ? -7.986 6.779 -5.102 1.00 93.25 602 PHE A N 1
ATOM 4798 C CA . PHE A 1 602 ? -6.943 7.119 -4.123 1.00 93.25 602 PHE A CA 1
ATOM 4799 C C . PHE A 1 602 ? -6.582 8.622 -4.181 1.00 93.25 602 PHE A C 1
ATOM 4801 O O . PHE A 1 602 ? -5.444 9.013 -3.918 1.00 93.25 602 PHE A O 1
ATOM 4808 N N . TYR A 1 603 ? -7.538 9.474 -4.567 1.00 88.25 603 TYR A N 1
ATOM 4809 C CA . TYR A 1 603 ? -7.352 10.924 -4.683 1.00 88.25 603 TYR A CA 1
ATOM 4810 C C . TYR A 1 603 ? -6.916 11.538 -3.346 1.00 88.25 603 TYR A C 1
ATOM 4812 O O . TYR A 1 603 ? -7.492 11.232 -2.303 1.00 88.25 603 TYR A O 1
ATOM 4820 N N . HIS A 1 604 ? -5.884 12.385 -3.352 1.00 82.38 604 HIS A N 1
ATOM 4821 C CA . HIS A 1 604 ? -5.283 12.946 -2.127 1.00 82.38 604 HIS A CA 1
ATOM 4822 C C . HIS A 1 604 ? -4.769 11.917 -1.090 1.00 82.38 604 HIS A C 1
ATOM 4824 O O . HIS A 1 604 ? -4.513 12.292 0.052 1.00 82.38 604 HIS A O 1
ATOM 4830 N N . ALA A 1 605 ? -4.547 10.643 -1.444 1.00 83.69 605 ALA A N 1
ATOM 4831 C CA . ALA A 1 605 ? -3.933 9.654 -0.545 1.00 83.69 605 ALA A CA 1
ATOM 4832 C C . ALA A 1 605 ? -2.418 9.913 -0.357 1.00 83.69 605 ALA A C 1
ATOM 4834 O O . ALA A 1 605 ? -1.577 9.132 -0.800 1.00 83.69 605 ALA A O 1
ATOM 4835 N N . ILE A 1 606 ? -2.061 11.043 0.269 1.00 76.88 606 ILE A N 1
ATOM 4836 C CA . ILE A 1 606 ? -0.699 11.610 0.326 1.00 76.88 606 ILE A CA 1
ATOM 4837 C C . ILE A 1 606 ? 0.366 10.655 0.869 1.00 76.88 606 ILE A C 1
ATOM 4839 O O . ILE A 1 606 ? 1.516 10.722 0.433 1.00 76.88 606 ILE A O 1
ATOM 4843 N N . ASN A 1 607 ? -0.026 9.747 1.763 1.00 74.38 607 ASN A N 1
ATOM 4844 C CA . ASN A 1 607 ? 0.852 8.764 2.385 1.00 74.38 607 ASN A CA 1
ATOM 4845 C C . ASN A 1 607 ? 1.059 7.507 1.522 1.00 74.38 607 ASN A C 1
ATOM 4847 O O . ASN A 1 607 ? 2.026 6.784 1.748 1.00 74.38 607 ASN A O 1
ATOM 4851 N N . LEU A 1 608 ? 0.206 7.229 0.528 1.00 81.12 608 LEU A N 1
ATOM 4852 C CA . LEU A 1 608 ? 0.232 5.975 -0.228 1.00 81.12 608 LEU A CA 1
ATOM 4853 C C . LEU A 1 608 ? 1.525 5.833 -1.045 1.00 81.12 608 LEU A C 1
ATOM 4855 O O . LEU A 1 608 ? 1.734 6.537 -2.027 1.00 81.12 608 LEU A O 1
ATOM 4859 N N . ARG A 1 609 ? 2.377 4.880 -0.656 1.00 79.69 609 ARG A N 1
ATOM 4860 C CA . ARG A 1 609 ? 3.712 4.609 -1.214 1.00 79.69 609 ARG A CA 1
ATOM 4861 C C . ARG A 1 609 ? 3.705 3.521 -2.276 1.00 79.69 609 ARG A C 1
ATOM 4863 O O . ARG A 1 609 ? 4.289 3.710 -3.345 1.00 79.69 609 ARG A O 1
ATOM 4870 N N . THR A 1 610 ? 3.042 2.402 -1.988 1.00 79.88 610 THR A N 1
ATOM 4871 C CA . THR A 1 610 ? 2.957 1.252 -2.893 1.00 79.88 610 THR A CA 1
ATOM 4872 C C . THR A 1 610 ? 1.543 0.692 -2.971 1.00 79.88 610 THR A C 1
ATOM 4874 O O . THR A 1 610 ? 0.902 0.424 -1.956 1.00 79.88 610 THR A O 1
ATOM 4877 N N . VAL A 1 611 ? 1.078 0.431 -4.196 1.00 89.81 611 VAL A N 1
ATOM 4878 C CA . VAL A 1 611 ? -0.213 -0.221 -4.455 1.00 89.81 611 VAL A CA 1
ATOM 4879 C C . VAL A 1 611 ? -0.060 -1.424 -5.393 1.00 89.81 611 VAL A C 1
ATOM 4881 O O . VAL A 1 611 ? 0.520 -1.334 -6.478 1.00 89.81 611 VAL A O 1
ATOM 4884 N N . SER A 1 612 ? -0.585 -2.583 -4.985 1.00 90.50 612 SER A N 1
ATOM 4885 C CA . SER A 1 612 ? -0.589 -3.806 -5.797 1.00 90.50 612 SER A CA 1
ATOM 4886 C C . SER A 1 612 ? -1.963 -4.035 -6.420 1.00 90.50 612 SER A C 1
ATOM 4888 O O . SER A 1 612 ? -2.910 -4.400 -5.729 1.00 90.50 612 SER A O 1
ATOM 4890 N N . LEU A 1 613 ? -2.057 -3.828 -7.736 1.00 94.06 613 LEU A N 1
ATOM 4891 C CA . LEU A 1 613 ? -3.272 -3.931 -8.550 1.00 94.06 613 LEU A CA 1
ATOM 4892 C C . LEU A 1 613 ? -3.205 -5.136 -9.508 1.00 94.06 613 LEU A C 1
ATOM 4894 O O . LEU A 1 613 ? -3.713 -5.090 -10.632 1.00 94.06 613 LEU A O 1
ATOM 4898 N N . ARG A 1 614 ? -2.555 -6.241 -9.113 1.00 90.56 614 ARG A N 1
ATOM 4899 C CA . ARG A 1 614 ? -2.204 -7.323 -10.058 1.00 90.56 614 ARG A CA 1
ATOM 4900 C C . ARG A 1 614 ? -3.415 -8.127 -10.565 1.00 90.56 614 ARG A C 1
ATOM 4902 O O . ARG A 1 614 ? -3.256 -8.950 -11.471 1.00 90.56 614 ARG A O 1
ATOM 4909 N N . GLY A 1 615 ? -4.620 -7.877 -10.046 1.00 92.44 615 GLY A N 1
ATOM 4910 C CA . GLY A 1 615 ? -5.889 -8.417 -10.552 1.00 92.44 615 GLY A CA 1
ATOM 4911 C C . GLY A 1 615 ? -6.612 -7.554 -11.602 1.00 92.44 615 GLY A C 1
ATOM 4912 O O . GLY A 1 615 ? -7.439 -8.101 -12.341 1.00 92.44 615 GLY A O 1
ATOM 4913 N N . VAL A 1 616 ? -6.287 -6.256 -11.678 1.00 96.50 616 VAL A N 1
ATOM 4914 C CA . VAL A 1 616 ? -7.123 -5.197 -12.273 1.00 96.50 616 VAL A CA 1
ATOM 4915 C C . VAL A 1 616 ? -7.132 -5.205 -13.806 1.00 96.50 616 VAL A C 1
ATOM 4917 O O . VAL A 1 616 ? -6.107 -5.416 -14.450 1.00 96.50 616 VAL A O 1
ATOM 4920 N N . VAL A 1 617 ? -8.308 -4.952 -14.383 1.00 96.25 617 VAL A N 1
ATOM 4921 C CA . VAL A 1 617 ? -8.566 -4.839 -15.828 1.00 96.25 617 VAL A CA 1
ATOM 4922 C C . VAL A 1 617 ? -8.747 -3.373 -16.247 1.00 96.25 617 VAL A C 1
ATOM 4924 O O . VAL A 1 617 ? -8.271 -2.987 -17.313 1.00 96.25 617 VAL A O 1
ATOM 4927 N N . GLU A 1 618 ? -9.346 -2.542 -15.389 1.00 95.44 618 GLU A N 1
ATOM 4928 C CA . GLU A 1 618 ? -9.574 -1.113 -15.641 1.00 95.44 618 GLU A CA 1
ATOM 4929 C C . GLU A 1 618 ? -9.274 -0.246 -14.407 1.00 95.44 618 GLU A C 1
ATOM 4931 O O . GLU A 1 618 ? -9.673 -0.580 -13.287 1.00 95.44 618 GLU A O 1
ATOM 4936 N N . ILE A 1 619 ? -8.602 0.887 -14.642 1.00 97.44 619 ILE A N 1
ATOM 4937 C CA . ILE A 1 619 ? -8.395 1.976 -13.678 1.00 97.44 619 ILE A CA 1
ATOM 4938 C C . ILE A 1 619 ? -9.079 3.240 -14.221 1.00 97.44 619 ILE A C 1
ATOM 4940 O O . ILE A 1 619 ? -8.782 3.660 -15.343 1.00 97.44 619 ILE A O 1
ATOM 4944 N N . GLY A 1 620 ? -9.993 3.827 -13.440 1.00 96.56 620 GLY A N 1
ATOM 4945 C CA . GLY A 1 620 ? -10.722 5.058 -13.770 1.00 96.56 620 GLY A CA 1
ATOM 4946 C C . GLY A 1 620 ? -9.838 6.310 -13.842 1.00 96.56 620 GLY A C 1
ATOM 4947 O O . GLY A 1 620 ? -8.648 6.258 -13.545 1.00 96.56 620 GLY A O 1
ATOM 4948 N N . ASN A 1 621 ? -10.412 7.446 -14.257 1.00 95.31 621 ASN A N 1
ATOM 4949 C CA . ASN A 1 621 ? -9.671 8.714 -14.359 1.00 95.31 621 ASN A CA 1
ATOM 4950 C C . ASN A 1 621 ? -9.229 9.215 -12.972 1.00 95.31 621 ASN A C 1
ATOM 4952 O O . ASN A 1 621 ? -9.885 8.925 -11.970 1.00 95.31 621 ASN A O 1
ATOM 4956 N N . GLY A 1 622 ? -8.117 9.953 -12.921 1.00 92.06 622 GLY A N 1
ATOM 4957 C CA . GLY A 1 622 ? -7.619 10.614 -11.710 1.00 92.06 622 GLY A CA 1
ATOM 4958 C C . GLY A 1 622 ? -7.380 9.687 -10.511 1.00 92.06 622 GLY A C 1
ATOM 4959 O O . GLY A 1 622 ? -7.370 10.150 -9.375 1.00 92.06 622 GLY A O 1
ATOM 4960 N N . ALA A 1 623 ? -7.245 8.369 -10.716 1.00 94.50 623 ALA A N 1
ATOM 4961 C CA . ALA A 1 623 ? -7.298 7.412 -9.608 1.00 94.50 623 ALA A CA 1
ATOM 4962 C C . ALA A 1 623 ? -6.175 7.591 -8.567 1.00 94.50 623 ALA A C 1
ATOM 4964 O O . ALA A 1 623 ? -6.391 7.204 -7.424 1.00 94.50 623 ALA A O 1
ATOM 4965 N N . PHE A 1 624 ? -5.041 8.203 -8.933 1.00 91.25 624 PHE A N 1
ATOM 4966 C CA . PHE A 1 624 ? -3.974 8.666 -8.032 1.00 91.25 624 PHE A CA 1
ATOM 4967 C C . PHE A 1 624 ? -3.615 10.147 -8.294 1.00 91.25 624 PHE A C 1
ATOM 4969 O O . PHE A 1 624 ? -2.450 10.530 -8.215 1.00 91.25 624 PHE A O 1
ATOM 4976 N N . ASP A 1 625 ? -4.604 10.972 -8.652 1.00 85.31 625 ASP A N 1
ATOM 4977 C CA . ASP A 1 625 ? -4.442 12.423 -8.823 1.00 85.31 625 ASP A CA 1
ATOM 4978 C C . ASP A 1 625 ? -4.478 13.176 -7.472 1.00 85.31 625 ASP A C 1
ATOM 4980 O O . ASP A 1 625 ? -4.981 12.676 -6.459 1.00 85.31 625 ASP A O 1
ATOM 4984 N N . MET A 1 626 ? -3.951 14.404 -7.467 1.00 74.94 626 MET A N 1
ATOM 4985 C CA . MET A 1 626 ? -3.984 15.340 -6.336 1.00 74.94 626 MET A CA 1
ATOM 4986 C C . MET A 1 626 ? -4.438 16.764 -6.733 1.00 74.94 626 MET A C 1
ATOM 4988 O O . MET A 1 626 ? -4.099 17.748 -6.073 1.00 74.94 626 MET A O 1
ATOM 4992 N N . GLY A 1 627 ? -5.199 16.910 -7.823 1.00 67.94 627 GLY A N 1
ATOM 4993 C CA . GLY A 1 627 ? -5.951 18.137 -8.098 1.00 67.94 627 GLY A CA 1
ATOM 4994 C C . GLY A 1 627 ? -5.101 19.355 -8.482 1.00 67.94 627 GLY A C 1
ATOM 4995 O O . GLY A 1 627 ? -5.391 20.471 -8.054 1.00 67.94 627 GLY A O 1
ATOM 4996 N N . GLY A 1 628 ? -4.041 19.163 -9.275 1.00 56.38 628 GLY A N 1
ATOM 4997 C CA . GLY A 1 628 ? -3.353 20.217 -10.048 1.00 56.38 628 GLY A CA 1
ATOM 4998 C C . GLY A 1 628 ? -2.582 21.317 -9.293 1.00 56.38 628 GLY A C 1
ATOM 4999 O O . GLY A 1 628 ? -1.797 22.023 -9.920 1.00 56.38 628 GLY A O 1
ATOM 5000 N N . SER A 1 629 ? -2.768 21.478 -7.979 1.00 52.56 629 SER A N 1
ATOM 5001 C CA . SER A 1 629 ? -2.067 22.478 -7.142 1.00 52.56 629 SER A CA 1
ATOM 5002 C C . SER A 1 629 ? -1.135 21.861 -6.090 1.00 52.56 629 SER A C 1
ATOM 5004 O O . SER A 1 629 ? -0.405 22.580 -5.409 1.00 52.56 629 SER A O 1
ATOM 5006 N N . TYR A 1 630 ? -1.148 20.534 -5.957 1.00 53.91 630 TYR A N 1
ATOM 5007 C CA . TYR A 1 630 ? -0.394 19.768 -4.967 1.00 53.91 630 TYR A CA 1
ATOM 5008 C C . TYR A 1 630 ? 0.196 18.509 -5.623 1.00 53.91 630 TYR A C 1
ATOM 5010 O O . TYR A 1 630 ? -0.284 18.070 -6.666 1.00 53.91 630 TYR A O 1
ATOM 5018 N N . ASN A 1 631 ? 1.249 17.934 -5.032 1.00 58.97 631 ASN A N 1
ATOM 5019 C CA . ASN A 1 631 ? 1.942 16.767 -5.587 1.00 58.97 631 ASN A CA 1
ATOM 5020 C C . ASN A 1 631 ? 1.730 15.533 -4.708 1.00 58.97 631 ASN A C 1
ATOM 5022 O O . ASN A 1 631 ? 1.892 15.606 -3.489 1.00 58.97 631 ASN A O 1
ATOM 5026 N N . LEU A 1 632 ? 1.491 14.374 -5.322 1.00 67.38 632 LEU A N 1
ATOM 5027 C CA . LEU A 1 632 ? 1.431 13.098 -4.616 1.00 67.38 632 LEU A CA 1
ATOM 5028 C C . LEU A 1 632 ? 2.857 12.653 -4.238 1.00 67.38 632 LEU A C 1
ATOM 5030 O O . LEU A 1 632 ? 3.548 11.966 -4.997 1.00 67.38 632 LEU A O 1
ATOM 5034 N N . TYR A 1 633 ? 3.310 13.097 -3.061 1.00 66.56 633 TYR A N 1
ATOM 5035 C CA . TYR A 1 633 ? 4.652 12.829 -2.530 1.00 66.56 633 TYR A CA 1
ATOM 5036 C C . TYR A 1 633 ? 4.841 11.383 -2.043 1.00 66.56 633 TYR A C 1
ATOM 5038 O O . TYR A 1 633 ? 5.967 10.885 -2.067 1.00 66.56 633 TYR A O 1
ATOM 5046 N N . GLY A 1 634 ? 3.778 10.690 -1.623 1.00 69.94 634 GLY A N 1
ATOM 5047 C CA . GLY A 1 634 ? 3.867 9.309 -1.144 1.00 69.94 634 GLY A CA 1
ATOM 5048 C C . GLY A 1 634 ? 4.302 8.316 -2.221 1.00 69.94 634 GLY A C 1
ATOM 5049 O O . GLY A 1 634 ? 5.217 7.523 -1.982 1.00 69.94 634 GLY A O 1
ATOM 5050 N N . LEU A 1 635 ? 3.670 8.371 -3.401 1.00 81.56 635 LEU A N 1
ATOM 5051 C CA . LEU A 1 635 ? 3.610 7.244 -4.338 1.00 81.56 635 LEU A CA 1
ATOM 5052 C C . LEU A 1 635 ? 4.939 6.984 -5.057 1.00 81.56 635 LEU A C 1
ATOM 5054 O O . LEU A 1 635 ? 5.463 7.825 -5.788 1.00 81.56 635 LEU A O 1
ATOM 5058 N N . ARG A 1 636 ? 5.464 5.773 -4.849 1.00 77.81 636 ARG A N 1
ATOM 5059 C CA . ARG A 1 636 ? 6.760 5.273 -5.335 1.00 77.81 636 ARG A CA 1
ATOM 5060 C C . ARG A 1 636 ? 6.598 4.102 -6.308 1.00 77.81 636 ARG A C 1
ATOM 5062 O O . ARG A 1 636 ? 7.409 3.967 -7.223 1.00 77.81 636 ARG A O 1
ATOM 5069 N N . ASN A 1 637 ? 5.588 3.246 -6.107 1.00 81.06 637 ASN A N 1
ATOM 5070 C CA . ASN A 1 637 ? 5.473 1.953 -6.791 1.00 81.06 637 ASN A CA 1
ATOM 5071 C C . ASN A 1 637 ? 4.014 1.535 -7.072 1.00 81.06 637 ASN A C 1
ATOM 5073 O O . ASN A 1 637 ? 3.136 1.629 -6.216 1.00 81.06 637 ASN A O 1
ATOM 5077 N N . VAL A 1 638 ? 3.756 1.011 -8.276 1.00 89.25 638 VAL A N 1
ATOM 5078 C CA . VAL A 1 638 ? 2.421 0.560 -8.715 1.00 89.25 638 VAL A CA 1
ATOM 5079 C C . VAL A 1 638 ? 2.550 -0.762 -9.471 1.00 89.25 638 VAL A C 1
ATOM 5081 O O . VAL A 1 638 ? 3.123 -0.810 -10.561 1.00 89.25 638 VAL A O 1
ATOM 5084 N N . TYR A 1 639 ? 1.998 -1.851 -8.930 1.00 89.00 639 TYR A N 1
ATOM 5085 C CA . TYR A 1 639 ? 2.076 -3.167 -9.573 1.00 89.00 639 TYR A CA 1
ATOM 5086 C C . TYR A 1 639 ? 0.824 -3.483 -10.394 1.00 89.00 639 TYR A C 1
ATOM 5088 O O . TYR A 1 639 ? -0.150 -4.046 -9.894 1.00 89.00 639 TYR A O 1
ATOM 5096 N N . LEU A 1 640 ? 0.876 -3.135 -11.679 1.00 91.50 640 LEU A N 1
ATOM 5097 C CA . LEU A 1 640 ? -0.197 -3.351 -12.652 1.00 91.50 640 LEU A CA 1
ATOM 5098 C C . LEU A 1 640 ? -0.380 -4.840 -13.031 1.00 91.50 640 LEU A C 1
ATOM 5100 O O . LEU A 1 640 ? 0.549 -5.649 -12.951 1.00 91.50 640 LEU A O 1
ATOM 5104 N N . SER A 1 641 ? -1.590 -5.211 -13.464 1.00 91.38 641 SER A N 1
ATOM 5105 C CA . SER A 1 641 ? -1.925 -6.580 -13.895 1.00 91.38 641 SER A CA 1
ATOM 5106 C C . SER A 1 641 ? -1.391 -6.931 -15.289 1.00 91.38 641 SER A C 1
ATOM 5108 O O . SER A 1 641 ? -1.332 -6.079 -16.170 1.00 91.38 641 SER A O 1
ATOM 5110 N N . ASP A 1 642 ? -1.132 -8.221 -15.553 1.00 88.81 642 ASP A N 1
ATOM 5111 C CA . ASP A 1 642 ? -0.865 -8.731 -16.912 1.00 88.81 642 ASP A CA 1
ATOM 5112 C C . ASP A 1 642 ? -2.129 -8.860 -17.794 1.00 88.81 642 ASP A C 1
ATOM 5114 O O . ASP A 1 642 ? -2.057 -9.391 -18.906 1.00 88.81 642 ASP A O 1
ATOM 5118 N N . LYS A 1 643 ? -3.266 -8.339 -17.309 1.00 90.75 643 LYS A N 1
ATOM 5119 C CA . LYS A 1 643 ? -4.570 -8.266 -17.987 1.00 90.75 643 LYS A CA 1
ATOM 5120 C C . LYS A 1 643 ? -5.123 -6.845 -18.169 1.00 90.75 643 LYS A C 1
ATOM 5122 O O . LYS A 1 643 ? -6.287 -6.716 -18.524 1.00 90.75 643 LYS A O 1
ATOM 5127 N N . LEU A 1 644 ? -4.369 -5.802 -17.833 1.00 94.81 644 LEU A N 1
ATOM 5128 C CA . LEU A 1 644 ? -4.901 -4.439 -17.830 1.00 94.81 644 LEU A CA 1
ATOM 5129 C C . LEU A 1 644 ? -5.289 -4.013 -19.261 1.00 94.81 644 LEU A C 1
ATOM 5131 O O . LEU A 1 644 ? -4.462 -4.082 -20.169 1.00 94.81 644 LEU A O 1
ATOM 5135 N N . GLU A 1 645 ? -6.533 -3.588 -19.468 1.00 94.56 645 GLU A N 1
ATOM 5136 C CA . GLU A 1 645 ? -7.066 -3.184 -20.780 1.00 94.56 645 GLU A CA 1
ATOM 5137 C C . GLU A 1 645 ? -7.172 -1.654 -20.904 1.00 94.56 645 GLU A C 1
ATOM 5139 O O . GLU A 1 645 ? -7.043 -1.107 -22.005 1.00 94.56 645 GLU A O 1
ATOM 5144 N N . LYS A 1 646 ? -7.341 -0.943 -19.778 1.00 95.25 646 LYS A N 1
ATOM 5145 C CA . LYS A 1 646 ? -7.472 0.520 -19.736 1.00 95.25 646 LYS A CA 1
ATOM 5146 C C . LYS A 1 646 ? -6.875 1.145 -18.468 1.00 95.25 646 LYS A C 1
ATOM 5148 O O . LYS A 1 646 ? -7.133 0.686 -17.355 1.00 95.25 646 LYS A O 1
ATOM 5153 N N . ILE A 1 647 ? -6.157 2.250 -18.655 1.00 95.75 647 ILE A N 1
ATOM 5154 C CA . ILE A 1 647 ? -5.895 3.282 -17.645 1.00 95.75 647 ILE A CA 1
ATOM 5155 C C . ILE A 1 647 ? -6.561 4.575 -18.134 1.00 95.75 647 ILE A C 1
ATOM 5157 O O . ILE A 1 647 ? -6.425 4.931 -19.307 1.00 95.75 647 ILE A O 1
ATOM 5161 N N . GLY A 1 648 ? -7.311 5.243 -17.256 1.00 95.94 648 GLY A N 1
ATOM 5162 C CA . GLY A 1 648 ? -8.000 6.501 -17.543 1.00 95.94 648 GLY A CA 1
ATOM 5163 C C . GLY A 1 648 ? -7.075 7.697 -17.799 1.00 95.94 648 GLY A C 1
ATOM 5164 O O . GLY A 1 648 ? -5.865 7.565 -17.985 1.00 95.94 648 GLY A O 1
ATOM 5165 N N . ARG A 1 649 ? -7.670 8.890 -17.806 1.00 94.62 649 ARG A N 1
ATOM 5166 C CA . ARG A 1 649 ? -6.949 10.170 -17.895 1.00 94.62 649 ARG A CA 1
ATOM 5167 C C . ARG A 1 649 ? -6.378 10.581 -16.547 1.00 94.62 649 ARG A C 1
ATOM 5169 O O . ARG A 1 649 ? -6.948 10.220 -15.519 1.00 94.62 649 ARG A O 1
ATOM 5176 N N . GLU A 1 650 ? -5.271 11.321 -16.569 1.00 91.62 650 GLU A N 1
ATOM 5177 C CA . GLU A 1 650 ? -4.690 12.001 -15.391 1.00 91.62 650 GLU A CA 1
ATOM 5178 C C . GLU A 1 650 ? -4.355 11.064 -14.206 1.00 91.62 650 GLU A C 1
ATOM 5180 O O . GLU A 1 650 ? -4.167 11.507 -13.080 1.00 91.62 650 GLU A O 1
ATOM 5185 N N . VAL A 1 651 ? -4.261 9.747 -14.437 1.00 92.50 651 VAL A N 1
ATOM 5186 C CA . VAL A 1 651 ? -4.249 8.740 -13.358 1.00 92.50 651 VAL A CA 1
ATOM 5187 C C . VAL A 1 651 ? -3.060 8.853 -12.410 1.00 92.50 651 VAL A C 1
ATOM 5189 O O . VAL A 1 651 ? -3.236 8.552 -11.236 1.00 92.50 651 VAL A O 1
ATOM 5192 N N . PHE A 1 652 ? -1.895 9.291 -12.889 1.00 89.00 652 PHE A N 1
ATOM 5193 C CA . PHE A 1 652 ? -0.710 9.579 -12.073 1.00 89.00 652 PHE A CA 1
ATOM 5194 C C . PHE A 1 652 ? -0.287 11.054 -12.175 1.00 89.00 652 PHE A C 1
ATOM 5196 O O . PHE A 1 652 ? 0.889 11.374 -11.991 1.00 89.00 652 PHE A O 1
ATOM 5203 N N . SER A 1 653 ? -1.239 11.942 -12.482 1.00 85.25 653 SER A N 1
ATOM 5204 C CA . SER A 1 653 ? -1.035 13.393 -12.498 1.00 85.25 653 SER A CA 1
ATOM 5205 C C . SER A 1 653 ? -0.501 13.879 -11.146 1.00 85.25 653 SER A C 1
ATOM 5207 O O . SER A 1 653 ? -0.960 13.440 -10.091 1.00 85.25 653 SER A O 1
ATOM 5209 N N . GLY A 1 654 ? 0.524 14.732 -11.160 1.00 73.62 654 GLY A N 1
ATOM 5210 C CA . GLY A 1 654 ? 1.155 15.257 -9.945 1.00 73.62 654 GLY A CA 1
ATOM 5211 C C . GLY A 1 654 ? 1.940 14.224 -9.122 1.00 73.62 654 GLY A C 1
ATOM 5212 O O . GLY A 1 654 ? 2.394 14.545 -8.023 1.00 73.62 654 GLY A O 1
ATOM 5213 N N . SER A 1 655 ? 2.134 12.991 -9.609 1.00 79.00 655 SER A N 1
ATOM 5214 C CA . SER A 1 655 ? 2.968 11.995 -8.920 1.00 79.00 655 SER A CA 1
ATOM 5215 C C . SER A 1 655 ? 4.432 12.432 -8.898 1.00 79.00 655 SER A C 1
ATOM 5217 O O . SER A 1 655 ? 5.013 12.696 -9.950 1.00 79.00 655 SER A O 1
ATOM 5219 N N . CYS A 1 656 ? 5.050 12.474 -7.714 1.00 74.31 656 CYS A N 1
ATOM 5220 C CA . CYS A 1 656 ? 6.391 13.051 -7.544 1.00 74.31 656 CYS A CA 1
ATOM 5221 C C . CYS A 1 656 ? 7.452 12.115 -6.945 1.00 74.31 656 CYS A C 1
ATOM 5223 O O . CYS A 1 656 ? 8.577 12.559 -6.723 1.00 74.31 656 CYS A O 1
ATOM 5225 N N . ASN A 1 657 ? 7.157 10.822 -6.752 1.00 78.50 657 ASN A N 1
ATOM 5226 C CA . ASN A 1 657 ? 8.160 9.827 -6.345 1.00 78.50 657 ASN A CA 1
ATOM 5227 C C . ASN A 1 657 ? 8.172 8.510 -7.149 1.00 78.50 657 ASN A C 1
ATOM 5229 O O . ASN A 1 657 ? 9.012 7.641 -6.888 1.00 78.50 657 ASN A O 1
ATOM 5233 N N . ILE A 1 658 ? 7.340 8.365 -8.189 1.00 85.62 658 ILE A N 1
ATOM 5234 C CA . ILE A 1 658 ? 7.435 7.229 -9.118 1.00 85.62 658 ILE A CA 1
ATOM 5235 C C . ILE A 1 658 ? 8.638 7.477 -10.037 1.00 85.62 658 ILE A C 1
ATOM 5237 O O . ILE A 1 658 ? 8.565 8.307 -10.941 1.00 85.62 658 ILE A O 1
ATOM 5241 N N . LYS A 1 659 ? 9.751 6.766 -9.816 1.00 87.50 659 LYS A N 1
ATOM 5242 C CA . LYS A 1 659 ? 10.960 6.843 -10.669 1.00 87.50 659 LYS A CA 1
ATOM 5243 C C . LYS A 1 659 ? 10.944 5.856 -11.838 1.00 87.50 659 LYS A C 1
ATOM 5245 O O . LYS A 1 659 ? 11.452 6.164 -12.916 1.00 87.50 659 LYS A O 1
ATOM 5250 N N . CYS A 1 660 ? 10.374 4.670 -11.633 1.00 90.12 660 CYS A N 1
ATOM 5251 C CA . CYS A 1 660 ? 10.319 3.593 -12.618 1.00 90.12 660 CYS A CA 1
ATOM 5252 C C . CYS A 1 660 ? 8.898 3.028 -12.695 1.00 90.12 660 CYS A C 1
ATOM 5254 O O . CYS A 1 660 ? 8.378 2.532 -11.699 1.00 90.12 660 CYS A O 1
ATOM 5256 N N . LEU A 1 661 ? 8.283 3.076 -13.878 1.00 92.50 661 LEU A N 1
ATOM 5257 C CA . LEU A 1 661 ? 6.962 2.506 -14.127 1.00 92.50 661 LEU A CA 1
ATOM 5258 C C . LEU A 1 661 ? 7.052 1.331 -15.105 1.00 92.50 661 LEU A C 1
ATOM 5260 O O . LEU A 1 661 ? 7.654 1.430 -16.177 1.00 92.50 661 LEU A O 1
ATOM 5264 N N . VAL A 1 662 ? 6.409 0.215 -14.755 1.00 92.62 662 VAL A N 1
ATOM 5265 C CA . VAL A 1 662 ? 6.321 -0.981 -15.603 1.00 92.62 662 VAL A CA 1
ATOM 5266 C C . VAL A 1 662 ? 4.903 -1.126 -16.146 1.00 92.62 662 VAL A C 1
ATOM 5268 O O . VAL A 1 662 ? 4.006 -1.628 -15.471 1.00 92.62 662 VAL A O 1
ATOM 5271 N N . LEU A 1 663 ? 4.715 -0.729 -17.402 1.00 93.44 663 LEU A N 1
ATOM 5272 C CA . LEU A 1 663 ? 3.477 -0.950 -18.139 1.00 93.44 663 LEU A CA 1
ATOM 5273 C C . LEU A 1 663 ? 3.391 -2.424 -18.579 1.00 93.44 663 LEU A C 1
ATOM 5275 O O . LEU A 1 663 ? 4.370 -2.972 -19.099 1.00 93.44 663 LEU A O 1
ATOM 5279 N N . PRO A 1 664 ? 2.249 -3.106 -18.422 1.00 90.62 664 PRO A N 1
ATOM 5280 C CA . PRO A 1 664 ? 2.118 -4.489 -18.862 1.00 90.62 664 PRO A CA 1
ATOM 5281 C C . PRO A 1 664 ? 2.157 -4.603 -20.400 1.00 90.62 664 PRO A C 1
ATOM 5283 O O . PRO A 1 664 ? 1.701 -3.729 -21.129 1.00 90.62 664 PRO A O 1
ATOM 5286 N N . ASP A 1 665 ? 2.707 -5.708 -20.917 1.00 87.38 665 ASP A N 1
ATOM 5287 C CA . ASP A 1 665 ? 2.867 -5.973 -22.364 1.00 87.38 665 ASP A CA 1
ATOM 5288 C C . ASP A 1 665 ? 1.539 -6.357 -23.081 1.00 87.38 665 ASP A C 1
ATOM 5290 O O . ASP A 1 665 ? 1.562 -6.912 -24.184 1.00 87.38 665 ASP A O 1
ATOM 5294 N N . CYS A 1 666 ? 0.379 -6.114 -22.467 1.00 86.25 666 CYS A N 1
ATOM 5295 C CA . CYS A 1 666 ? -0.954 -6.400 -23.011 1.00 86.25 666 CYS A CA 1
ATOM 5296 C C . CYS A 1 666 ? -1.479 -5.270 -23.923 1.00 86.25 666 CYS A C 1
ATOM 5298 O O . CYS A 1 666 ? -0.812 -4.257 -24.131 1.00 86.25 666 CYS A O 1
ATOM 5300 N N . SER A 1 667 ? -2.655 -5.483 -24.524 1.00 84.38 667 SER A N 1
ATOM 5301 C CA . SER A 1 667 ? -3.354 -4.473 -25.329 1.00 84.38 667 SER A CA 1
ATOM 5302 C C . SER A 1 667 ? -3.987 -3.446 -24.393 1.00 84.38 667 SER A C 1
ATOM 5304 O O . SER A 1 667 ? -5.090 -3.666 -23.902 1.00 84.38 667 SER A O 1
ATOM 5306 N N . LEU A 1 668 ? -3.254 -2.371 -24.116 1.00 88.38 668 LEU A N 1
ATOM 5307 C CA . LEU A 1 668 ? -3.543 -1.429 -23.039 1.00 88.38 668 LEU A CA 1
ATOM 5308 C C . LEU A 1 668 ? -3.814 -0.027 -23.593 1.00 88.38 668 LEU A C 1
ATOM 5310 O O . LEU A 1 668 ? -2.919 0.566 -24.190 1.00 88.38 668 LEU A O 1
ATOM 5314 N N . ASN A 1 669 ? -5.002 0.520 -23.353 1.00 93.19 669 ASN A N 1
ATOM 5315 C CA . ASN A 1 669 ? -5.305 1.923 -23.646 1.00 93.19 669 ASN A CA 1
ATOM 5316 C C . ASN A 1 669 ? -4.895 2.814 -22.463 1.00 93.19 669 ASN A C 1
ATOM 5318 O O . ASN A 1 669 ? -5.144 2.456 -21.312 1.00 93.19 669 ASN A O 1
ATOM 5322 N N . ILE A 1 670 ? -4.269 3.958 -22.741 1.00 94.50 670 ILE A N 1
ATOM 5323 C CA . ILE A 1 670 ? -3.723 4.893 -21.744 1.00 94.50 670 ILE A CA 1
ATOM 5324 C C . ILE A 1 670 ? -4.223 6.300 -22.070 1.00 94.50 670 ILE A C 1
ATOM 5326 O O . ILE A 1 670 ? -3.939 6.804 -23.157 1.00 94.50 670 ILE A O 1
ATOM 5330 N N . GLY A 1 671 ? -4.954 6.920 -21.142 1.00 95.06 671 GLY A N 1
ATOM 5331 C CA . GLY A 1 671 ? -5.607 8.212 -21.354 1.00 95.06 671 GLY A CA 1
ATOM 5332 C C . GLY A 1 671 ? -4.676 9.431 -21.435 1.00 95.06 671 GLY A C 1
ATOM 5333 O O . GLY A 1 671 ? -3.486 9.370 -21.115 1.00 95.06 671 GLY A O 1
ATOM 5334 N N . THR A 1 672 ? -5.244 10.566 -21.854 1.00 94.88 672 THR A N 1
ATOM 5335 C CA . THR A 1 672 ? -4.584 11.884 -21.860 1.00 94.88 672 THR A CA 1
ATOM 5336 C C . THR A 1 672 ? -3.985 12.207 -20.487 1.00 94.88 672 THR A C 1
ATOM 5338 O O . THR A 1 672 ? -4.599 11.910 -19.459 1.00 94.88 672 THR A O 1
ATOM 5341 N N . PHE A 1 673 ? -2.783 12.796 -20.470 1.00 92.12 673 PHE A N 1
ATOM 5342 C CA . PHE A 1 673 ? -2.055 13.220 -19.259 1.00 92.12 673 PHE A CA 1
ATOM 5343 C C . PHE A 1 673 ? -1.847 12.123 -18.191 1.00 92.12 673 PHE A C 1
ATOM 5345 O O . PHE A 1 673 ? -1.561 12.422 -17.035 1.00 92.12 673 PHE A O 1
ATOM 5352 N N . CYS A 1 674 ? -1.980 10.839 -18.550 1.00 91.00 674 CYS A N 1
ATOM 5353 C CA . CYS A 1 674 ? -1.948 9.725 -17.596 1.00 91.00 674 CYS A CA 1
ATOM 5354 C C . CYS A 1 674 ? -0.687 9.687 -16.711 1.00 91.00 674 CYS A C 1
ATOM 5356 O O . CYS A 1 674 ? -0.763 9.167 -15.598 1.00 91.00 674 CYS A O 1
ATOM 5358 N N . PHE A 1 675 ? 0.448 10.210 -17.183 1.00 91.31 675 PHE A N 1
ATOM 5359 C CA . PHE A 1 675 ? 1.720 10.222 -16.459 1.00 91.31 675 PHE A CA 1
ATOM 5360 C C . PHE A 1 675 ? 2.341 11.626 -16.350 1.00 91.31 675 PHE A C 1
ATOM 5362 O O . PHE A 1 675 ? 3.565 11.732 -16.392 1.00 91.31 675 PHE A O 1
ATOM 5369 N N . ASP A 1 676 ? 1.537 12.692 -16.216 1.00 88.94 676 ASP A N 1
ATOM 5370 C CA . ASP A 1 676 ? 2.056 14.039 -15.905 1.00 88.94 676 ASP A CA 1
ATOM 5371 C C . ASP A 1 676 ? 2.745 14.031 -14.525 1.00 88.94 676 ASP A C 1
ATOM 5373 O O . ASP A 1 676 ? 2.113 14.102 -13.472 1.00 88.94 676 ASP A O 1
ATOM 5377 N N . SER A 1 677 ? 4.059 13.810 -14.534 1.00 83.44 677 SER A N 1
ATOM 5378 C CA . SER A 1 677 ? 4.829 13.436 -13.351 1.00 83.44 677 SER A CA 1
ATOM 5379 C C . SER A 1 677 ? 6.292 13.816 -13.533 1.00 83.44 677 SER A C 1
ATOM 5381 O O . SER A 1 677 ? 7.000 13.279 -14.387 1.00 83.44 677 SER A O 1
ATOM 5383 N N . GLN A 1 678 ? 6.776 14.716 -12.677 1.00 84.19 678 GLN A N 1
ATOM 5384 C CA . GLN A 1 678 ? 8.149 15.225 -12.737 1.00 84.19 678 GLN A CA 1
ATOM 5385 C C . GLN A 1 678 ? 9.203 14.149 -12.400 1.00 84.19 678 GLN A C 1
ATOM 5387 O O . GLN A 1 678 ? 10.374 14.309 -12.752 1.00 84.19 678 GLN A O 1
ATOM 5392 N N . SER A 1 679 ? 8.820 13.061 -11.718 1.00 85.69 679 SER A N 1
ATOM 5393 C CA . SER A 1 679 ? 9.742 12.071 -11.139 1.00 85.69 679 SER A CA 1
ATOM 5394 C C . SER A 1 679 ? 10.125 10.907 -12.052 1.00 85.69 679 SER A C 1
ATOM 5396 O O . SER A 1 679 ? 11.126 10.241 -11.783 1.00 85.69 679 SER A O 1
ATOM 5398 N N . ILE A 1 680 ? 9.351 10.627 -13.106 1.00 91.94 680 ILE A N 1
ATOM 5399 C CA . ILE A 1 680 ? 9.529 9.400 -13.896 1.00 91.94 680 ILE A CA 1
ATOM 5400 C C . ILE A 1 680 ? 10.804 9.485 -14.745 1.00 91.94 680 ILE A C 1
ATOM 5402 O O . ILE A 1 680 ? 10.886 10.240 -15.711 1.00 91.94 680 ILE A O 1
ATOM 5406 N N . GLU A 1 681 ? 11.792 8.652 -14.413 1.00 94.81 681 GLU A N 1
ATOM 5407 C CA . GLU A 1 681 ? 13.024 8.462 -15.187 1.00 94.81 681 GLU A CA 1
ATOM 5408 C C . GLU A 1 681 ? 12.911 7.318 -16.211 1.00 94.81 681 GLU A C 1
ATOM 5410 O O . GLU A 1 681 ? 13.506 7.391 -17.295 1.00 94.81 681 GLU A O 1
ATOM 5415 N N . TYR A 1 682 ? 12.171 6.255 -15.865 1.00 95.25 682 TYR A N 1
ATOM 5416 C CA . TYR A 1 682 ? 12.131 4.988 -16.603 1.00 95.25 682 TYR A CA 1
ATOM 5417 C C . TYR A 1 682 ? 10.693 4.518 -16.853 1.00 95.25 682 TYR A C 1
ATOM 5419 O O . TYR A 1 682 ? 9.920 4.336 -15.914 1.00 95.25 682 TYR A O 1
ATOM 5427 N N . ILE A 1 683 ? 10.358 4.237 -18.114 1.00 95.38 683 ILE A N 1
ATOM 5428 C CA . ILE A 1 683 ? 9.072 3.645 -18.514 1.00 95.38 683 ILE A CA 1
ATOM 5429 C C . ILE A 1 683 ? 9.355 2.366 -19.300 1.00 95.38 683 ILE A C 1
ATOM 5431 O O . ILE A 1 683 ? 9.925 2.401 -20.391 1.00 95.38 683 ILE A O 1
ATOM 5435 N N . LEU A 1 684 ? 8.984 1.220 -18.731 1.00 94.81 684 LEU A N 1
ATOM 5436 C CA . LEU A 1 684 ? 9.328 -0.115 -19.227 1.00 94.81 684 LEU A CA 1
ATOM 5437 C C . LEU A 1 684 ? 8.068 -0.900 -19.627 1.00 94.81 684 LEU A C 1
ATOM 5439 O O . LEU A 1 684 ? 6.996 -0.684 -19.070 1.00 94.81 684 LEU A O 1
ATOM 5443 N N . GLY A 1 685 ? 8.196 -1.859 -20.550 1.00 92.38 685 GLY A N 1
ATOM 5444 C CA . GLY A 1 685 ? 7.085 -2.735 -20.944 1.00 92.38 685 GLY A CA 1
ATOM 5445 C C . GLY A 1 685 ? 6.173 -2.140 -22.019 1.00 92.38 685 GLY A C 1
ATOM 5446 O O . GLY A 1 685 ? 6.676 -1.644 -23.021 1.00 92.38 685 GLY A O 1
ATOM 5447 N N . GLY A 1 686 ? 4.852 -2.263 -21.889 1.00 90.31 686 GLY A N 1
ATOM 5448 C CA . GLY A 1 686 ? 3.887 -1.599 -22.778 1.00 90.31 686 GLY A CA 1
ATOM 5449 C C . GLY A 1 686 ? 3.956 -1.955 -24.275 1.00 90.31 686 GLY A C 1
ATOM 5450 O O . GLY A 1 686 ? 3.517 -1.157 -25.099 1.00 90.31 686 GLY A O 1
ATOM 5451 N N . LYS A 1 687 ? 4.488 -3.125 -24.680 1.00 90.06 687 LYS A N 1
ATOM 5452 C CA . LYS A 1 687 ? 4.751 -3.447 -26.112 1.00 90.06 687 LYS A CA 1
ATOM 5453 C C . LYS A 1 687 ? 3.547 -3.374 -27.049 1.00 90.06 687 LYS A C 1
ATOM 5455 O O . LYS A 1 687 ? 3.755 -3.252 -28.253 1.00 90.06 687 LYS A O 1
ATOM 5460 N N . ASN A 1 688 ? 2.332 -3.485 -26.520 1.00 91.00 688 ASN A N 1
ATOM 5461 C CA . ASN A 1 688 ? 1.090 -3.405 -27.287 1.00 91.00 688 ASN A CA 1
ATOM 5462 C C . ASN A 1 688 ? 0.165 -2.282 -26.776 1.00 91.00 688 ASN A C 1
ATOM 5464 O O . ASN A 1 688 ? -1.030 -2.297 -27.066 1.00 91.00 688 ASN A O 1
ATOM 5468 N N . ALA A 1 689 ? 0.703 -1.323 -26.015 1.00 92.19 689 ALA A N 1
ATOM 5469 C CA . ALA A 1 689 ? -0.055 -0.187 -25.508 1.00 92.19 689 ALA A CA 1
ATOM 5470 C C . ALA A 1 689 ? -0.445 0.794 -26.627 1.00 92.19 689 ALA A C 1
ATOM 5472 O O . ALA A 1 689 ? 0.223 0.880 -27.663 1.00 92.19 689 ALA A O 1
ATOM 5473 N N . GLN A 1 690 ? -1.509 1.554 -26.393 1.00 92.81 690 GLN A N 1
ATOM 5474 C CA . GLN A 1 690 ? -1.939 2.697 -27.188 1.00 92.81 690 GLN A CA 1
ATOM 5475 C C . GLN A 1 690 ? -2.082 3.891 -26.242 1.00 92.81 690 GLN A C 1
ATOM 5477 O O . GLN A 1 690 ? -2.787 3.811 -25.236 1.00 92.81 690 GLN A O 1
ATOM 5482 N N . TYR A 1 691 ? -1.383 4.978 -26.551 1.00 93.62 691 TYR A N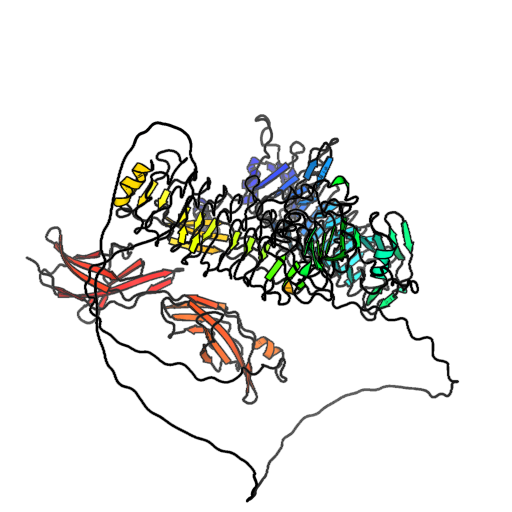 1
ATOM 5483 C CA . TYR A 1 691 ? -1.381 6.207 -25.759 1.00 93.62 691 TYR A CA 1
ATOM 5484 C C . TYR A 1 691 ? -2.335 7.233 -26.400 1.00 93.62 691 TYR A C 1
ATOM 5486 O O . TYR A 1 691 ? -2.360 7.352 -27.627 1.00 93.62 691 TYR A O 1
ATOM 5494 N N . GLU A 1 692 ? -3.100 7.979 -25.602 1.00 94.62 692 GLU A N 1
ATOM 5495 C CA . GLU A 1 692 ? -3.774 9.210 -26.044 1.00 94.62 692 GLU A CA 1
ATOM 5496 C C . GLU A 1 692 ? -2.760 10.384 -26.144 1.00 94.62 692 GLU A C 1
ATOM 5498 O O . GLU A 1 692 ? -1.545 10.218 -25.992 1.00 94.62 692 GLU A O 1
ATOM 5503 N N . GLN A 1 693 ? -3.251 11.589 -26.453 1.00 92.94 693 GLN A N 1
ATOM 5504 C CA . GLN A 1 693 ? -2.456 12.823 -26.517 1.00 92.94 693 GLN A CA 1
ATOM 5505 C C . GLN A 1 693 ? -1.725 13.098 -25.189 1.00 92.94 693 GLN A C 1
ATOM 5507 O O . GLN A 1 693 ? -2.292 12.908 -24.118 1.00 92.94 693 GLN A O 1
ATOM 5512 N N . GLN A 1 694 ? -0.484 13.598 -25.256 1.00 93.81 694 GLN A N 1
ATOM 5513 C CA . GLN A 1 694 ? 0.260 14.106 -24.089 1.00 93.81 694 GLN A CA 1
ATOM 5514 C C . GLN A 1 694 ? 0.366 13.124 -22.898 1.00 93.81 694 GLN A C 1
ATOM 5516 O O . GLN A 1 694 ? 0.460 13.539 -21.747 1.00 93.81 694 GLN A O 1
ATOM 5521 N N . ALA A 1 695 ? 0.375 11.809 -23.153 1.00 94.81 695 ALA A N 1
ATOM 5522 C CA . ALA A 1 695 ? 0.404 10.795 -22.094 1.00 94.81 695 ALA A CA 1
ATOM 5523 C C . ALA A 1 695 ? 1.661 10.843 -21.194 1.00 94.81 695 ALA A C 1
ATOM 5525 O O . ALA A 1 695 ? 1.566 10.436 -20.039 1.00 94.81 695 ALA A O 1
ATOM 5526 N N . PHE A 1 696 ? 2.797 11.350 -21.698 1.00 94.88 696 PHE A N 1
ATOM 5527 C CA . PHE A 1 696 ? 4.034 11.606 -20.938 1.00 94.88 696 PHE A CA 1
ATOM 5528 C C . PHE A 1 696 ? 4.430 13.097 -20.974 1.00 94.88 696 PHE A C 1
ATOM 5530 O O . PHE A 1 696 ? 5.610 13.431 -21.089 1.00 94.88 696 PHE A O 1
ATOM 5537 N N . VAL A 1 697 ? 3.456 14.014 -20.944 1.00 92.81 697 VAL A N 1
ATOM 5538 C CA . VAL A 1 697 ? 3.763 15.441 -20.746 1.00 92.81 697 VAL A CA 1
ATOM 5539 C C . VAL A 1 697 ? 4.529 15.637 -19.435 1.00 92.81 697 VAL A C 1
ATOM 5541 O O . VAL A 1 697 ? 4.350 14.866 -18.493 1.00 92.81 697 VAL A O 1
ATOM 5544 N N . SER A 1 698 ? 5.377 16.663 -19.360 1.00 90.69 698 SER A N 1
ATOM 5545 C CA . SER A 1 698 ? 5.978 17.131 -18.106 1.00 90.69 698 SER A CA 1
ATOM 5546 C C . SER A 1 698 ? 6.882 16.120 -17.380 1.00 90.69 698 SER A C 1
ATOM 5548 O O . SER A 1 698 ? 7.361 16.415 -16.282 1.00 90.69 698 SER A O 1
ATOM 5550 N N . CYS A 1 699 ? 7.203 14.966 -17.984 1.00 93.12 699 CYS A N 1
ATOM 5551 C CA . CYS A 1 699 ? 8.166 13.999 -17.452 1.00 93.12 699 CYS A CA 1
ATOM 5552 C C . CYS A 1 699 ? 9.615 14.508 -17.580 1.00 93.12 699 CYS A C 1
ATOM 5554 O O . CYS A 1 699 ? 10.449 13.907 -18.266 1.00 93.12 699 CYS A O 1
ATOM 5556 N N . LYS A 1 700 ? 9.948 15.620 -16.910 1.00 92.06 700 LYS A N 1
ATOM 5557 C CA . LYS A 1 700 ? 11.251 16.299 -17.010 1.00 92.06 700 LYS A CA 1
ATOM 5558 C C . LYS A 1 700 ? 12.446 15.401 -16.702 1.00 92.06 700 LYS A C 1
ATOM 5560 O O . LYS A 1 700 ? 13.529 15.664 -17.215 1.00 92.06 700 LYS A O 1
ATOM 5565 N N . ASN A 1 701 ? 12.283 14.333 -15.917 1.00 94.19 701 ASN A N 1
ATOM 5566 C CA . ASN A 1 701 ? 13.349 13.372 -15.612 1.00 94.19 701 ASN A CA 1
ATOM 5567 C C . ASN A 1 701 ? 13.454 12.173 -16.578 1.00 94.19 701 ASN A C 1
ATOM 5569 O O . ASN A 1 701 ? 14.398 11.390 -16.447 1.00 94.19 701 ASN A O 1
ATOM 5573 N N . LEU A 1 702 ? 12.571 12.038 -17.577 1.00 96.50 702 LEU A N 1
ATOM 5574 C CA . LEU A 1 702 ? 12.487 10.851 -18.438 1.00 96.50 702 LEU A CA 1
ATOM 5575 C C . LEU A 1 702 ? 13.762 10.631 -19.268 1.00 96.50 702 LEU A C 1
ATOM 5577 O O . LEU A 1 702 ? 14.132 11.437 -20.123 1.00 96.50 702 LEU A O 1
ATOM 5581 N N . ARG A 1 703 ? 14.430 9.496 -19.035 1.00 95.06 703 ARG A N 1
ATOM 5582 C CA . ARG A 1 703 ? 15.720 9.121 -19.651 1.00 95.06 703 ARG A CA 1
ATOM 5583 C C . ARG A 1 703 ? 15.603 7.920 -20.586 1.00 95.06 703 ARG A C 1
ATOM 5585 O O . ARG A 1 703 ? 16.365 7.811 -21.552 1.00 95.06 703 ARG A O 1
ATOM 5592 N N . LEU A 1 704 ? 14.681 7.002 -20.292 1.00 96.50 704 LEU A N 1
ATOM 5593 C CA . LEU A 1 704 ? 14.550 5.723 -20.986 1.00 96.50 704 LEU A CA 1
ATOM 5594 C C . LEU A 1 704 ? 13.083 5.265 -21.017 1.00 96.50 704 LEU A C 1
ATOM 5596 O O . LEU A 1 704 ? 12.518 4.879 -19.998 1.00 96.50 704 LEU A O 1
ATOM 5600 N N . VAL A 1 705 ? 12.487 5.273 -22.211 1.00 96.38 705 VAL A N 1
ATOM 5601 C CA . VAL A 1 705 ? 11.089 4.888 -22.462 1.00 96.38 705 VAL A CA 1
ATOM 5602 C C . VAL A 1 705 ? 11.011 3.743 -23.469 1.00 96.38 705 VAL A C 1
ATOM 5604 O O . VAL A 1 705 ? 11.685 3.754 -24.502 1.00 96.38 705 VAL A O 1
ATOM 5607 N N . GLN A 1 706 ? 10.169 2.752 -23.184 1.00 94.50 706 GLN A N 1
ATOM 5608 C CA . GLN A 1 706 ? 9.813 1.696 -24.121 1.00 94.50 706 GLN A CA 1
ATOM 5609 C C . GLN A 1 706 ? 8.514 2.055 -24.854 1.00 94.50 706 GLN A C 1
ATOM 5611 O O . GLN A 1 706 ? 7.437 2.037 -24.264 1.00 94.50 706 GLN A O 1
ATOM 5616 N N . LEU A 1 707 ? 8.612 2.354 -26.150 1.00 93.25 707 LEU A N 1
ATOM 5617 C CA . LEU A 1 707 ? 7.447 2.575 -27.009 1.00 93.25 707 LEU A CA 1
ATOM 5618 C C . LEU A 1 707 ? 6.824 1.254 -27.498 1.00 93.25 707 LEU A C 1
ATOM 5620 O O . LEU A 1 707 ? 7.502 0.230 -27.630 1.00 93.25 707 LEU A O 1
ATOM 5624 N N . SER A 1 708 ? 5.526 1.310 -27.797 1.00 91.81 708 SER A N 1
ATOM 5625 C CA . SER A 1 708 ? 4.710 0.194 -28.290 1.00 91.81 708 SER A CA 1
ATOM 5626 C C . SER A 1 708 ? 5.104 -0.250 -29.707 1.00 91.81 708 SER A C 1
ATOM 5628 O O . SER A 1 708 ? 5.148 0.556 -30.635 1.00 91.81 708 SER A O 1
ATOM 5630 N N . GLU A 1 709 ? 5.337 -1.553 -29.904 1.00 89.69 709 GLU A N 1
ATOM 5631 C CA . GLU A 1 709 ? 5.585 -2.154 -31.226 1.00 89.69 709 GLU A CA 1
ATOM 5632 C C . GLU A 1 709 ? 4.304 -2.186 -32.091 1.00 89.69 709 GLU A C 1
ATOM 5634 O O . GLU A 1 709 ? 4.386 -2.307 -33.316 1.00 89.69 709 GLU A O 1
ATOM 5639 N N . ALA A 1 710 ? 3.125 -2.052 -31.468 1.00 87.50 710 ALA A N 1
ATOM 5640 C CA . ALA A 1 710 ? 1.814 -2.049 -32.124 1.00 87.50 710 ALA A CA 1
ATOM 5641 C C . ALA A 1 710 ? 1.340 -0.655 -32.591 1.00 87.50 710 ALA A C 1
ATOM 5643 O O . ALA A 1 710 ? 0.262 -0.539 -33.174 1.00 87.50 710 ALA A O 1
ATOM 5644 N N . MET A 1 711 ? 2.106 0.406 -32.325 1.00 87.38 711 MET A N 1
ATOM 5645 C CA . MET A 1 711 ? 1.735 1.790 -32.632 1.00 87.38 711 MET A CA 1
ATOM 5646 C C . MET A 1 711 ? 2.218 2.216 -34.029 1.00 87.38 711 MET A C 1
ATOM 5648 O O . MET A 1 711 ? 3.408 2.152 -34.328 1.00 87.38 711 MET A O 1
ATOM 5652 N N . GLN A 1 712 ? 1.298 2.682 -34.885 1.00 90.44 712 GLN A N 1
ATOM 5653 C CA . GLN A 1 712 ? 1.630 3.173 -36.235 1.00 90.44 712 GLN A CA 1
ATOM 5654 C C . GLN A 1 712 ? 2.104 4.637 -36.240 1.00 90.44 712 GLN A C 1
ATOM 5656 O O . GLN A 1 712 ? 2.973 4.989 -37.035 1.00 90.44 712 GLN A O 1
ATOM 5661 N N . TYR A 1 713 ? 1.542 5.481 -35.373 1.00 92.81 713 TYR A N 1
ATOM 5662 C CA . TYR A 1 713 ? 1.891 6.897 -35.238 1.00 92.81 713 TYR A CA 1
ATOM 5663 C C . TYR A 1 713 ? 1.965 7.284 -33.762 1.00 92.81 713 TYR A C 1
ATOM 5665 O O . TYR A 1 713 ? 1.137 6.826 -32.976 1.00 92.81 713 TYR A O 1
ATOM 5673 N N . LEU A 1 714 ? 2.909 8.154 -33.404 1.00 93.88 714 LEU A N 1
ATOM 5674 C CA . LEU A 1 714 ? 2.962 8.776 -32.082 1.00 93.88 714 LEU A CA 1
ATOM 5675 C C . LEU A 1 714 ? 1.799 9.779 -31.926 1.00 93.88 714 LEU A C 1
ATOM 5677 O O . LEU A 1 714 ? 1.522 10.521 -32.877 1.00 93.88 714 LEU A O 1
ATOM 5681 N N . PRO A 1 715 ? 1.126 9.840 -30.762 1.00 93.25 715 PRO A N 1
ATOM 5682 C CA . PRO A 1 715 ? 0.133 10.870 -30.479 1.00 93.25 715 PRO A CA 1
ATOM 5683 C C . PRO A 1 715 ? 0.736 12.271 -30.393 1.00 93.25 715 PRO A C 1
ATOM 5685 O O . PRO A 1 715 ? 1.926 12.451 -30.121 1.00 93.25 715 PRO A O 1
ATOM 5688 N N . ARG A 1 716 ? -0.138 13.267 -30.546 1.00 93.75 716 ARG A N 1
ATOM 5689 C CA . ARG A 1 716 ? 0.171 14.684 -30.358 1.00 93.75 716 ARG A CA 1
ATOM 5690 C C . ARG A 1 716 ? 0.807 14.930 -28.987 1.00 93.75 716 ARG A C 1
ATOM 5692 O O . ARG A 1 716 ? 0.291 14.458 -27.973 1.00 93.75 716 ARG A O 1
ATOM 5699 N N . GLY A 1 717 ? 1.906 15.684 -28.952 1.00 93.25 717 GLY A N 1
ATOM 5700 C CA . GLY A 1 717 ? 2.535 16.146 -27.707 1.00 93.25 717 GLY A CA 1
ATOM 5701 C C . GLY A 1 717 ? 3.052 15.043 -26.777 1.00 93.25 717 GLY A C 1
ATOM 5702 O O . GLY A 1 717 ? 3.158 15.278 -25.579 1.00 93.25 717 GLY A O 1
ATOM 5703 N N . LEU A 1 718 ? 3.326 13.831 -27.285 1.00 95.25 718 LEU A N 1
ATOM 5704 C CA . LEU A 1 718 ? 3.612 12.656 -26.447 1.00 95.25 718 LEU A CA 1
ATOM 5705 C C . LEU A 1 718 ? 4.732 12.878 -25.409 1.00 95.25 718 LEU A C 1
ATOM 5707 O O . LEU A 1 718 ? 4.641 12.299 -24.332 1.00 95.25 718 LEU A O 1
ATOM 5711 N N . PHE A 1 719 ? 5.742 13.697 -25.727 1.00 96.19 719 PHE A N 1
ATOM 5712 C CA . PHE A 1 719 ? 6.895 14.005 -24.872 1.00 96.19 719 PHE A CA 1
ATOM 5713 C C . PHE A 1 719 ? 7.096 15.521 -24.654 1.00 96.19 719 PHE A C 1
ATOM 5715 O O . PHE A 1 719 ? 8.230 15.983 -24.520 1.00 96.19 719 PHE A O 1
ATOM 5722 N N . THR A 1 720 ? 6.020 16.315 -24.640 1.00 94.56 720 THR A N 1
ATOM 5723 C CA . THR A 1 720 ? 6.086 17.741 -24.264 1.00 94.56 720 THR A CA 1
ATOM 5724 C C . THR A 1 720 ? 6.748 17.906 -22.886 1.00 94.56 720 THR A C 1
ATOM 5726 O O . THR A 1 720 ? 6.416 17.164 -21.966 1.00 94.56 720 THR A O 1
ATOM 5729 N N . ASP A 1 721 ? 7.690 18.845 -22.740 1.00 93.50 721 ASP A N 1
ATOM 5730 C CA . ASP A 1 721 ? 8.445 19.119 -21.498 1.00 93.50 721 ASP A CA 1
ATOM 5731 C C . ASP A 1 721 ? 9.224 17.905 -20.911 1.00 93.50 721 ASP A C 1
ATOM 5733 O O . ASP A 1 721 ? 9.631 17.879 -19.750 1.00 93.50 721 ASP A O 1
ATOM 5737 N N . CYS A 1 722 ? 9.540 16.886 -21.721 1.00 95.62 722 CYS A N 1
ATOM 5738 C CA . CYS A 1 722 ? 10.445 15.793 -21.323 1.00 95.62 722 CYS A CA 1
ATOM 5739 C C . CYS A 1 722 ? 11.929 16.222 -21.346 1.00 95.62 722 CYS A C 1
ATOM 5741 O O . CYS A 1 722 ? 12.752 15.654 -22.065 1.00 95.62 722 CYS A O 1
ATOM 5743 N N . THR A 1 723 ? 12.295 17.246 -20.575 1.00 94.62 723 THR A N 1
ATOM 5744 C CA . THR A 1 723 ? 13.578 17.967 -20.704 1.00 94.62 723 THR A CA 1
ATOM 5745 C C . THR A 1 723 ? 14.853 17.163 -20.391 1.00 94.62 723 THR A C 1
ATOM 5747 O O . THR A 1 723 ? 15.926 17.570 -20.832 1.00 94.62 723 THR A O 1
ATOM 5750 N N . SER A 1 724 ? 14.793 15.989 -19.746 1.00 95.88 724 SER A N 1
ATOM 5751 C CA . SER A 1 724 ? 15.940 15.054 -19.642 1.00 95.88 724 SER A CA 1
ATOM 5752 C C . SER A 1 724 ? 16.104 14.105 -20.833 1.00 95.88 724 SER A C 1
ATOM 5754 O O . SER A 1 724 ? 17.130 13.417 -20.922 1.00 95.88 724 SER A O 1
ATOM 5756 N N . LEU A 1 725 ? 15.135 14.040 -21.751 1.00 96.50 725 LEU A N 1
ATOM 5757 C CA . LEU A 1 725 ? 15.158 13.092 -22.859 1.00 96.50 725 LEU A CA 1
ATOM 5758 C C . LEU A 1 725 ? 16.250 13.484 -23.865 1.00 96.50 725 LEU A C 1
ATOM 5760 O O . LEU A 1 725 ? 16.273 14.592 -24.401 1.00 96.50 725 LEU A O 1
ATOM 5764 N N . LYS A 1 726 ? 17.176 12.553 -24.118 1.00 96.50 726 LYS A N 1
ATOM 5765 C CA . LYS A 1 726 ? 18.332 12.741 -25.023 1.00 96.50 726 LYS A CA 1
ATOM 5766 C C . LYS A 1 726 ? 18.380 11.733 -26.169 1.00 96.50 726 LYS A C 1
ATOM 5768 O O . LYS A 1 726 ? 19.029 11.968 -27.183 1.00 96.50 726 LYS A O 1
ATOM 5773 N N . LYS A 1 727 ? 17.724 10.582 -26.013 1.00 96.88 727 LYS A N 1
ATOM 5774 C CA . LYS A 1 727 ? 17.796 9.446 -26.939 1.00 96.88 727 LYS A CA 1
ATOM 5775 C C . LYS A 1 727 ? 16.460 8.711 -26.944 1.00 96.88 727 LYS A C 1
ATOM 5777 O O . LYS A 1 727 ? 16.013 8.276 -25.885 1.00 96.88 727 LYS A O 1
ATOM 5782 N N . LEU A 1 728 ? 15.855 8.542 -28.117 1.00 96.88 728 LEU A N 1
ATOM 5783 C CA . LEU A 1 728 ? 14.584 7.835 -28.285 1.00 96.88 728 LEU A CA 1
ATOM 5784 C C . LEU A 1 728 ? 14.720 6.728 -29.334 1.00 96.88 728 LEU A C 1
ATOM 5786 O O . LEU A 1 728 ? 15.049 7.004 -30.485 1.00 96.88 728 LEU A O 1
ATOM 5790 N N . TYR A 1 729 ? 14.418 5.486 -28.955 1.00 96.31 729 TYR A N 1
ATOM 5791 C CA . TYR A 1 729 ? 14.214 4.398 -29.912 1.00 96.31 729 TYR A CA 1
ATOM 5792 C C . TYR A 1 729 ? 12.766 4.407 -30.404 1.00 96.31 729 TYR A C 1
ATOM 5794 O O . TYR A 1 729 ? 11.852 4.189 -29.607 1.00 96.31 729 TYR A O 1
ATOM 5802 N N . ILE A 1 730 ? 12.554 4.596 -31.707 1.00 94.94 730 ILE A N 1
ATOM 5803 C CA . ILE A 1 730 ? 11.231 4.444 -32.321 1.00 94.94 730 ILE A CA 1
ATOM 5804 C C . ILE A 1 730 ? 11.117 3.037 -32.940 1.00 94.94 730 ILE A C 1
ATOM 5806 O O . ILE A 1 730 ? 11.970 2.658 -33.751 1.00 94.94 730 ILE A O 1
ATOM 5810 N N . PRO A 1 731 ? 10.084 2.245 -32.580 1.00 91.50 731 PRO A N 1
ATOM 5811 C CA . PRO A 1 731 ? 9.869 0.906 -33.120 1.00 91.50 731 PRO A CA 1
ATOM 5812 C C . PRO A 1 731 ? 9.792 0.858 -34.649 1.00 91.50 731 PRO A C 1
ATOM 5814 O O . PRO A 1 731 ? 9.257 1.752 -35.299 1.00 91.50 731 PRO A O 1
ATOM 5817 N N . GLU A 1 732 ? 10.276 -0.249 -35.220 1.00 87.31 732 GLU A N 1
ATOM 5818 C CA . GLU A 1 732 ? 10.387 -0.506 -36.668 1.00 87.31 732 GLU A CA 1
ATOM 5819 C C . GLU A 1 732 ? 9.076 -0.416 -37.486 1.00 87.31 732 GLU A C 1
ATOM 5821 O O . GLU A 1 732 ? 9.132 -0.526 -38.717 1.00 87.31 732 GLU A O 1
ATOM 5826 N N . THR A 1 733 ? 7.934 -0.292 -36.811 1.00 86.94 733 THR A N 1
ATOM 5827 C CA . THR A 1 733 ? 6.552 -0.226 -37.313 1.00 86.94 733 THR A CA 1
ATOM 5828 C C . THR A 1 733 ? 5.950 1.183 -37.289 1.00 86.94 733 THR A C 1
ATOM 5830 O O . THR A 1 733 ? 4.959 1.416 -37.979 1.00 86.94 733 THR A O 1
ATOM 5833 N N . CYS A 1 734 ? 6.531 2.111 -36.523 1.00 91.38 734 CYS A N 1
ATOM 5834 C CA . CYS A 1 734 ? 6.001 3.458 -36.322 1.00 91.38 734 CYS A CA 1
ATOM 5835 C C . CYS A 1 734 ? 6.526 4.444 -37.383 1.00 91.38 734 CYS A C 1
ATOM 5837 O O . CYS A 1 734 ? 7.655 4.334 -37.870 1.00 91.38 734 CYS A O 1
ATOM 5839 N N . LEU A 1 735 ? 5.688 5.418 -37.741 1.00 91.50 735 LEU A N 1
ATOM 5840 C CA . LEU A 1 735 ? 5.918 6.415 -38.790 1.00 91.50 735 LEU A CA 1
ATOM 5841 C C . LEU A 1 735 ? 6.190 7.831 -38.241 1.00 91.50 735 LEU A C 1
ATOM 5843 O O . LEU A 1 735 ? 6.299 8.767 -39.025 1.00 91.50 735 LEU A O 1
ATOM 5847 N N . GLY A 1 736 ? 6.327 7.983 -36.918 1.00 91.12 736 GLY A N 1
ATOM 5848 C CA . GLY A 1 736 ? 6.449 9.280 -36.239 1.00 91.12 736 GLY A CA 1
ATOM 5849 C C . GLY A 1 736 ? 5.083 9.831 -35.822 1.00 91.12 736 GLY A C 1
ATOM 5850 O O . GLY A 1 736 ? 4.096 9.097 -35.810 1.00 91.12 736 GLY A O 1
ATOM 5851 N N . SER A 1 737 ? 5.005 11.105 -35.450 1.00 91.81 737 SER A N 1
ATOM 5852 C CA . SER A 1 737 ? 3.735 11.819 -35.244 1.00 91.81 737 SER A CA 1
ATOM 5853 C C . SER A 1 737 ? 3.127 12.298 -36.570 1.00 91.81 737 SER A C 1
ATOM 5855 O O . SER A 1 737 ? 3.794 12.333 -37.602 1.00 91.81 737 SER A O 1
ATOM 5857 N N . LYS A 1 738 ? 1.842 12.679 -36.547 1.00 88.56 738 LYS A N 1
ATOM 5858 C CA . LYS A 1 738 ? 1.175 13.382 -37.667 1.00 88.56 738 LYS A CA 1
ATOM 5859 C C . LYS A 1 738 ? 1.321 14.909 -37.601 1.00 88.56 738 LYS A C 1
ATOM 5861 O O . LYS A 1 738 ? 0.945 15.600 -38.542 1.00 88.56 738 LYS A O 1
ATOM 5866 N N . ASP A 1 739 ? 1.831 15.411 -36.484 1.00 87.88 739 ASP A N 1
ATOM 5867 C CA . ASP A 1 739 ? 2.103 16.815 -36.191 1.00 87.88 739 ASP A CA 1
ATOM 5868 C C . ASP A 1 739 ? 3.572 17.004 -35.779 1.00 87.88 739 ASP A C 1
ATOM 5870 O O . ASP A 1 739 ? 4.324 16.037 -35.647 1.00 87.88 739 ASP A O 1
ATOM 5874 N N . ASN A 1 740 ? 3.982 18.253 -35.565 1.00 86.88 740 ASN A N 1
ATOM 5875 C CA . ASN A 1 740 ? 5.366 18.623 -35.265 1.00 86.88 740 ASN A CA 1
ATOM 5876 C C . ASN A 1 740 ? 5.554 19.067 -33.800 1.00 86.88 740 ASN A C 1
ATOM 5878 O O . ASN A 1 740 ? 6.391 19.922 -33.522 1.00 86.88 740 ASN A O 1
ATOM 5882 N N . VAL A 1 741 ? 4.747 18.542 -32.863 1.00 92.06 741 VAL A N 1
ATOM 5883 C CA . VAL A 1 741 ? 4.787 18.946 -31.440 1.00 92.06 741 VAL A CA 1
ATOM 5884 C C . VAL A 1 741 ? 5.177 17.813 -30.482 1.00 92.06 741 VAL A C 1
ATOM 5886 O O . VAL A 1 741 ? 4.958 17.928 -29.281 1.00 92.06 741 VAL A O 1
ATOM 5889 N N . THR A 1 742 ? 5.784 16.723 -30.968 1.00 93.31 742 THR A N 1
ATOM 5890 C CA . THR A 1 742 ? 6.180 15.571 -30.123 1.00 93.31 742 THR A CA 1
ATOM 5891 C C . THR A 1 742 ? 7.182 15.957 -29.033 1.00 93.31 742 THR A C 1
ATOM 5893 O O . THR A 1 742 ? 7.088 15.438 -27.925 1.00 93.31 742 THR A O 1
ATOM 5896 N N . PHE A 1 743 ? 8.115 16.864 -29.344 1.00 93.69 743 PHE A N 1
ATOM 5897 C CA . PHE A 1 743 ? 9.182 17.339 -28.449 1.00 93.69 743 PHE A CA 1
ATOM 5898 C C . PHE A 1 743 ? 9.019 18.826 -28.093 1.00 93.69 743 PHE A C 1
ATOM 5900 O O . PHE A 1 743 ? 10.002 19.562 -28.011 1.00 93.69 743 PHE A O 1
ATOM 5907 N N . LEU A 1 744 ? 7.774 19.291 -27.938 1.00 90.06 744 LEU A N 1
ATOM 5908 C CA . LEU A 1 744 ? 7.497 20.666 -27.518 1.00 90.06 744 LEU A CA 1
ATOM 5909 C C . LEU A 1 744 ? 8.193 20.966 -26.174 1.00 90.06 744 LEU A C 1
ATOM 5911 O O . LEU A 1 744 ? 8.257 20.100 -25.302 1.00 90.06 744 LEU A O 1
ATOM 5915 N N . ASP A 1 745 ? 8.751 22.168 -26.047 1.00 91.56 745 ASP A N 1
ATOM 5916 C CA . ASP A 1 745 ? 9.511 22.658 -24.884 1.00 91.56 745 ASP A CA 1
ATOM 5917 C C . ASP A 1 745 ? 10.811 21.889 -24.543 1.00 91.56 745 ASP A C 1
ATOM 5919 O O . ASP A 1 745 ? 11.488 22.204 -23.565 1.00 91.56 745 ASP A O 1
ATOM 5923 N N . ILE A 1 746 ? 11.246 20.949 -25.394 1.00 93.12 746 ILE A N 1
ATOM 5924 C CA . ILE A 1 746 ? 12.595 20.363 -25.324 1.00 93.12 746 ILE A CA 1
ATOM 5925 C C . ILE A 1 746 ? 13.585 21.219 -26.146 1.00 93.12 746 ILE A C 1
ATOM 5927 O O . ILE A 1 746 ? 13.268 21.604 -27.276 1.00 93.12 746 ILE A O 1
ATOM 5931 N N . PRO A 1 747 ? 14.812 21.494 -25.651 1.00 93.31 747 PRO A N 1
ATOM 5932 C CA . PRO A 1 747 ? 15.833 22.217 -26.411 1.00 93.31 747 PRO A CA 1
ATOM 5933 C C . PRO A 1 747 ? 16.172 21.582 -27.773 1.00 93.31 747 PRO A C 1
ATOM 5935 O O . PRO A 1 747 ? 16.322 20.363 -27.902 1.00 93.31 747 PRO A O 1
ATOM 5938 N N . GLN A 1 748 ? 16.352 22.429 -28.793 1.00 92.56 748 GLN A N 1
ATOM 5939 C CA . GLN A 1 748 ? 16.663 21.999 -30.161 1.00 92.56 748 GLN A CA 1
ATOM 5940 C C . GLN A 1 748 ? 17.915 21.110 -30.219 1.00 92.56 748 GLN A C 1
ATOM 5942 O O . GLN A 1 748 ? 18.931 21.391 -29.586 1.00 92.56 748 GLN A O 1
ATOM 5947 N N . ASN A 1 749 ? 17.855 20.057 -31.037 1.00 93.56 749 ASN A N 1
ATOM 5948 C CA . ASN A 1 749 ? 18.895 19.043 -31.231 1.00 93.56 749 ASN A CA 1
ATOM 5949 C C . ASN A 1 749 ? 19.280 18.233 -29.972 1.00 93.56 749 ASN A C 1
ATOM 5951 O O . ASN A 1 749 ? 20.226 17.448 -30.033 1.00 93.56 749 ASN A O 1
ATOM 5955 N N . GLN A 1 750 ? 18.560 18.359 -28.849 1.00 95.31 750 GLN A N 1
ATOM 5956 C CA . GLN A 1 750 ? 18.849 17.573 -27.643 1.00 95.31 750 GLN A CA 1
ATOM 5957 C C . GLN A 1 750 ? 18.493 16.087 -27.805 1.00 95.31 750 GLN A C 1
ATOM 5959 O O . GLN A 1 750 ? 19.237 15.215 -27.349 1.00 95.31 750 GLN A O 1
ATOM 5964 N N . VAL A 1 751 ? 17.355 15.785 -28.439 1.00 97.44 751 VAL A N 1
ATOM 5965 C CA . VAL A 1 751 ? 16.902 14.406 -28.665 1.00 97.44 751 VAL A CA 1
ATOM 5966 C C . VAL A 1 751 ? 17.551 13.845 -29.926 1.00 97.44 751 VAL A C 1
ATOM 5968 O O . VAL A 1 751 ? 17.449 14.433 -31.000 1.00 97.44 751 VAL A O 1
ATOM 5971 N N . THR A 1 752 ? 18.156 12.663 -29.813 1.00 97.75 752 THR A N 1
ATOM 5972 C CA . THR A 1 752 ? 18.523 11.819 -30.958 1.00 97.75 752 THR A CA 1
ATOM 5973 C C . THR A 1 752 ? 17.480 10.719 -31.153 1.00 97.75 752 THR A C 1
ATOM 5975 O O . THR A 1 752 ? 17.314 9.842 -30.300 1.00 97.75 752 THR A O 1
ATOM 5978 N N . VAL A 1 753 ? 16.778 10.760 -32.283 1.00 97.31 753 VAL A N 1
ATOM 5979 C CA . VAL A 1 753 ? 15.809 9.753 -32.721 1.00 97.31 753 VAL A CA 1
ATOM 5980 C C . VAL A 1 753 ? 16.542 8.626 -33.444 1.00 97.31 753 VAL A C 1
ATOM 5982 O O . VAL A 1 753 ? 17.122 8.829 -34.509 1.00 97.31 753 VAL A O 1
ATOM 5985 N N . TYR A 1 754 ? 16.472 7.418 -32.890 1.00 97.00 754 TYR A N 1
ATOM 5986 C CA . TYR A 1 754 ? 16.974 6.196 -33.509 1.00 97.00 754 TYR A CA 1
ATOM 5987 C C . TYR A 1 754 ? 15.820 5.437 -34.164 1.00 97.00 754 TYR A C 1
ATOM 5989 O O . TYR A 1 754 ? 14.914 4.962 -33.476 1.00 97.00 754 TYR A O 1
ATOM 5997 N N . GLY A 1 755 ? 15.860 5.293 -35.488 1.00 94.31 755 GLY A N 1
ATOM 5998 C CA . GLY A 1 755 ? 14.762 4.694 -36.248 1.00 94.31 755 GLY A CA 1
ATOM 5999 C C . GLY A 1 755 ? 15.146 4.286 -37.669 1.00 94.31 755 GLY A C 1
ATOM 6000 O O . GLY A 1 755 ? 16.313 4.319 -38.050 1.00 94.31 755 GLY A O 1
ATOM 6001 N N . LYS A 1 756 ? 14.161 3.869 -38.468 1.00 94.19 756 LYS A N 1
ATOM 6002 C CA . LYS A 1 756 ? 14.335 3.664 -39.916 1.00 94.19 756 LYS A CA 1
ATOM 6003 C C . LYS A 1 756 ? 14.413 4.998 -40.653 1.00 94.19 756 LYS A C 1
ATOM 6005 O O . LYS A 1 756 ? 13.898 6.002 -40.177 1.00 94.19 756 LYS A O 1
ATOM 6010 N N . GLU A 1 757 ? 15.006 4.984 -41.845 1.00 93.62 757 GLU A N 1
ATOM 6011 C CA . GLU A 1 757 ? 15.255 6.173 -42.679 1.00 93.62 757 GLU A CA 1
ATOM 6012 C C . GLU A 1 757 ? 14.011 7.057 -42.910 1.00 93.62 757 GLU A C 1
ATOM 6014 O O . GLU A 1 757 ? 14.127 8.276 -42.980 1.00 93.62 757 GLU A O 1
ATOM 6019 N N . ASN A 1 758 ? 12.808 6.468 -42.944 1.00 91.50 758 ASN A N 1
ATOM 6020 C CA . ASN A 1 758 ? 11.539 7.196 -43.079 1.00 91.50 758 ASN A CA 1
ATOM 6021 C C . ASN A 1 758 ? 11.182 8.098 -41.879 1.00 91.50 758 ASN A C 1
ATOM 6023 O O . ASN A 1 758 ? 10.213 8.843 -41.963 1.00 91.50 758 ASN A O 1
ATOM 6027 N N . LEU A 1 759 ? 11.917 8.020 -40.766 1.00 95.06 759 LEU A N 1
ATOM 6028 C CA . LEU A 1 759 ? 11.735 8.870 -39.584 1.00 95.06 759 LEU A CA 1
ATOM 6029 C C . LEU A 1 759 ? 12.662 10.097 -39.582 1.00 95.06 759 LEU A C 1
ATOM 6031 O O . LEU A 1 759 ? 12.569 10.916 -38.668 1.00 95.06 759 LEU A O 1
ATOM 6035 N N . ARG A 1 760 ? 13.529 10.258 -40.597 1.00 94.94 760 ARG A N 1
ATOM 6036 C CA . ARG A 1 760 ? 14.422 11.421 -40.728 1.00 94.94 760 ARG A CA 1
ATOM 6037 C C . ARG A 1 760 ? 13.642 12.736 -40.787 1.00 94.94 760 ARG A C 1
ATOM 6039 O O . ARG A 1 760 ? 13.970 13.660 -40.051 1.00 94.94 760 ARG A O 1
ATOM 6046 N N . GLU A 1 761 ? 12.602 12.792 -41.617 1.00 94.50 761 GLU A N 1
ATOM 6047 C CA . GLU A 1 761 ? 11.748 13.976 -41.775 1.00 94.50 761 GLU A CA 1
ATOM 6048 C C . GLU A 1 761 ? 10.976 14.288 -40.484 1.00 94.50 761 GLU A C 1
ATOM 6050 O O . GLU A 1 761 ? 10.990 15.423 -40.021 1.00 94.50 761 GLU A O 1
ATOM 6055 N N . PHE A 1 762 ? 10.397 13.270 -39.835 1.00 95.19 762 PHE A N 1
ATOM 6056 C CA . PHE A 1 762 ? 9.759 13.411 -38.519 1.00 95.19 762 PHE A CA 1
ATOM 6057 C C . PHE A 1 762 ? 10.715 14.024 -37.478 1.00 95.19 762 PHE A C 1
ATOM 6059 O O . PHE A 1 762 ? 10.329 14.950 -36.765 1.00 95.19 762 PHE A O 1
ATOM 6066 N N . ALA A 1 763 ? 11.960 13.540 -37.403 1.00 95.75 763 ALA A N 1
ATOM 6067 C CA . ALA A 1 763 ? 12.950 14.057 -36.463 1.00 95.75 763 ALA A CA 1
ATOM 6068 C C . ALA A 1 763 ? 13.311 15.518 -36.778 1.00 95.75 763 ALA A C 1
ATOM 6070 O O . ALA A 1 763 ? 13.238 16.364 -35.890 1.00 95.75 763 ALA A O 1
ATOM 6071 N N . GLN A 1 764 ? 13.600 15.832 -38.046 1.00 94.19 764 GLN A N 1
ATOM 6072 C CA . GLN A 1 764 ? 13.900 17.195 -38.502 1.00 94.19 764 GLN A CA 1
ATOM 6073 C C . GLN A 1 764 ? 12.754 18.171 -38.196 1.00 94.19 764 GLN A C 1
ATOM 6075 O O . GLN A 1 764 ? 12.988 19.234 -37.626 1.00 94.19 764 GLN A O 1
ATOM 6080 N N . ASN A 1 765 ? 11.512 17.779 -38.489 1.00 94.38 765 ASN A N 1
ATOM 6081 C CA . ASN A 1 765 ? 10.317 18.588 -38.251 1.00 94.38 765 ASN A CA 1
ATOM 6082 C C . ASN A 1 765 ? 10.026 18.831 -36.757 1.00 94.38 765 ASN A C 1
ATOM 6084 O O . ASN A 1 765 ? 9.377 19.817 -36.422 1.00 94.38 765 ASN A O 1
ATOM 6088 N N . ASN A 1 766 ? 10.521 17.967 -35.862 1.00 94.31 766 ASN A N 1
ATOM 6089 C CA . ASN A 1 766 ? 10.442 18.132 -34.405 1.00 94.31 766 ASN A CA 1
ATOM 6090 C C . ASN A 1 766 ? 11.777 18.642 -33.799 1.00 94.31 766 ASN A C 1
ATOM 6092 O O . ASN A 1 766 ? 12.015 18.466 -32.607 1.00 94.31 766 ASN A O 1
ATOM 6096 N N . ASN A 1 767 ? 12.655 19.264 -34.602 1.00 94.31 767 ASN A N 1
ATOM 6097 C CA . ASN A 1 767 ? 13.965 19.811 -34.201 1.00 94.31 767 ASN A CA 1
ATOM 6098 C C . ASN A 1 767 ? 14.907 18.809 -33.491 1.00 94.31 767 ASN A C 1
ATOM 6100 O O . ASN A 1 767 ? 15.699 19.195 -32.629 1.00 94.31 767 ASN A O 1
ATOM 6104 N N . ALA A 1 768 ? 14.832 17.526 -33.847 1.00 96.44 768 ALA A N 1
ATOM 6105 C CA . ALA A 1 768 ? 15.619 16.439 -33.271 1.00 96.44 768 ALA A CA 1
ATOM 6106 C C . ALA A 1 768 ? 16.683 15.898 -34.245 1.00 96.44 768 ALA A C 1
ATOM 6108 O O . ALA A 1 768 ? 16.513 15.902 -35.467 1.00 96.44 768 ALA A O 1
ATOM 6109 N N . LEU A 1 769 ? 17.777 15.369 -33.690 1.00 97.56 769 LEU A N 1
ATOM 6110 C CA . LEU A 1 769 ? 18.801 14.643 -34.445 1.00 97.56 769 LEU A CA 1
ATOM 6111 C C . LEU A 1 769 ? 18.270 13.263 -34.869 1.00 97.56 769 LEU A C 1
ATOM 6113 O O . LEU A 1 769 ? 17.403 12.696 -34.203 1.00 97.56 769 LEU A O 1
ATOM 6117 N N . PHE A 1 770 ? 18.808 12.690 -35.949 1.00 96.94 770 PHE A N 1
ATOM 6118 C CA . PHE A 1 770 ? 18.363 11.397 -36.484 1.00 96.94 770 PHE A CA 1
ATOM 6119 C C . PHE A 1 770 ? 19.522 10.434 -36.765 1.00 96.94 770 PHE A C 1
ATOM 6121 O O . PHE A 1 770 ? 20.471 10.789 -37.463 1.00 96.94 770 PHE A O 1
ATOM 6128 N N . GLU A 1 771 ? 19.375 9.191 -36.305 1.00 96.56 771 GLU A N 1
ATOM 6129 C CA . GLU A 1 771 ? 20.319 8.086 -36.489 1.00 96.56 771 GLU A CA 1
ATOM 6130 C C . GLU A 1 771 ? 19.623 6.828 -37.040 1.00 96.56 771 GLU A C 1
ATOM 6132 O O . GLU A 1 771 ? 18.597 6.375 -36.519 1.00 96.56 771 GLU A O 1
ATOM 6137 N N . ASN A 1 772 ? 20.192 6.224 -38.091 1.00 93.12 772 ASN A N 1
ATOM 6138 C CA . ASN A 1 772 ? 19.561 5.103 -38.794 1.00 93.12 772 ASN A CA 1
ATOM 6139 C C . ASN A 1 772 ? 19.879 3.744 -38.134 1.00 93.12 772 ASN A C 1
ATOM 6141 O O . ASN A 1 772 ? 21.016 3.262 -38.110 1.00 93.12 772 ASN A O 1
ATOM 6145 N N . ILE A 1 773 ? 18.835 3.072 -37.647 1.00 91.25 773 ILE A N 1
ATOM 6146 C CA . ILE A 1 773 ? 18.928 1.802 -36.921 1.00 91.25 773 ILE A CA 1
ATOM 6147 C C . ILE A 1 773 ? 19.367 0.605 -37.791 1.00 91.25 773 ILE A C 1
ATOM 6149 O O . ILE A 1 773 ? 19.850 -0.395 -37.260 1.00 91.25 773 ILE A O 1
ATOM 6153 N N . GLU A 1 774 ? 19.242 0.666 -39.122 1.00 86.19 774 GLU A N 1
ATOM 6154 C CA . GLU A 1 774 ? 19.618 -0.446 -40.012 1.00 86.19 774 GLU A CA 1
ATOM 6155 C C . GLU A 1 774 ? 21.143 -0.640 -40.124 1.00 86.19 774 GLU A C 1
ATOM 6157 O O . GLU A 1 774 ? 21.626 -1.751 -40.421 1.00 86.19 774 GLU A O 1
ATOM 6162 N N . GLU A 1 775 ? 21.895 0.428 -39.850 1.00 81.56 775 GLU A N 1
ATOM 6163 C CA . GLU A 1 775 ? 23.359 0.456 -39.783 1.00 81.56 775 GLU A CA 1
ATOM 6164 C C . GLU A 1 775 ? 23.878 0.270 -38.346 1.00 81.56 775 GLU A C 1
ATOM 6166 O O . GLU A 1 775 ? 24.989 -0.227 -38.149 1.00 81.56 775 GLU A O 1
ATOM 6171 N N . HIS A 1 776 ? 23.041 0.569 -37.349 1.00 81.25 776 HIS A N 1
ATOM 6172 C CA . HIS A 1 776 ? 23.364 0.479 -35.930 1.00 81.25 776 HIS A CA 1
ATOM 6173 C C . HIS A 1 776 ? 23.667 -0.958 -35.440 1.00 81.25 776 HIS A C 1
ATOM 6175 O O . HIS A 1 776 ? 23.060 -1.948 -35.862 1.00 81.25 776 HIS A O 1
ATOM 6181 N N . GLU A 1 777 ? 24.584 -1.083 -34.473 1.00 83.38 777 GLU A N 1
ATOM 6182 C CA . GLU A 1 777 ? 24.855 -2.332 -33.757 1.00 83.38 777 GLU A CA 1
ATOM 6183 C C . GLU A 1 777 ? 24.720 -2.146 -32.241 1.00 83.38 777 GLU A C 1
ATOM 6185 O O . GLU A 1 777 ? 25.551 -1.500 -31.610 1.00 83.38 777 GLU A O 1
ATOM 6190 N N . HIS A 1 778 ? 23.698 -2.772 -31.646 1.00 82.25 778 HIS A N 1
ATOM 6191 C CA . HIS A 1 778 ? 23.406 -2.605 -30.222 1.00 82.25 778 HIS A CA 1
ATOM 6192 C C . HIS A 1 778 ? 24.533 -3.093 -29.294 1.00 82.25 778 HIS A C 1
ATOM 6194 O O . HIS A 1 778 ? 24.873 -4.285 -29.282 1.00 82.25 778 HIS A O 1
ATOM 6200 N N . THR A 1 779 ? 24.998 -2.196 -28.425 1.00 87.19 779 THR A N 1
ATOM 6201 C CA . THR A 1 779 ? 25.841 -2.497 -27.261 1.00 87.19 779 THR A CA 1
ATOM 6202 C C . THR A 1 779 ? 24.962 -2.517 -26.015 1.00 87.19 779 THR A C 1
ATOM 6204 O O . THR A 1 779 ? 24.501 -1.477 -25.555 1.00 87.19 779 THR A O 1
ATOM 6207 N N . PHE A 1 780 ? 24.672 -3.710 -25.491 1.00 88.62 780 PHE A N 1
ATOM 6208 C CA . PHE A 1 780 ? 23.770 -3.870 -24.347 1.00 88.62 780 PHE A CA 1
ATOM 6209 C C . PHE A 1 780 ? 24.495 -3.722 -23.008 1.00 88.62 780 PHE A C 1
ATOM 6211 O O . PHE A 1 780 ? 25.443 -4.460 -22.733 1.00 88.62 780 PHE A O 1
ATOM 6218 N N . VAL A 1 781 ? 23.971 -2.831 -22.170 1.00 86.38 781 VAL A N 1
ATOM 6219 C CA . VAL A 1 781 ? 24.298 -2.674 -20.750 1.00 86.38 781 VAL A CA 1
ATOM 6220 C C . VAL A 1 781 ? 23.126 -3.167 -19.896 1.00 86.38 781 VAL A C 1
ATOM 6222 O O . VAL A 1 781 ? 21.991 -3.240 -20.371 1.00 86.38 781 VAL A O 1
ATOM 6225 N N . THR A 1 782 ? 23.394 -3.519 -18.640 1.00 90.44 782 THR A N 1
ATOM 6226 C CA . THR A 1 782 ? 22.362 -3.820 -17.638 1.00 90.44 782 THR A CA 1
ATOM 6227 C C . THR A 1 782 ? 22.543 -2.858 -16.474 1.00 90.44 782 THR A C 1
ATOM 6229 O O . THR A 1 782 ? 23.650 -2.744 -15.952 1.00 90.44 782 THR A O 1
ATOM 6232 N N . GLN A 1 783 ? 21.466 -2.183 -16.085 1.00 88.50 783 GLN A N 1
ATOM 6233 C CA . GLN A 1 783 ? 21.434 -1.179 -15.028 1.00 88.50 783 GLN A CA 1
ATOM 6234 C C . GLN A 1 783 ? 20.330 -1.539 -14.027 1.00 88.50 783 GLN A C 1
ATOM 6236 O O . GLN A 1 783 ? 19.232 -1.940 -14.423 1.00 88.50 783 GLN A O 1
ATOM 6241 N N . ARG A 1 784 ? 20.614 -1.380 -12.731 1.00 85.25 784 ARG A N 1
ATOM 6242 C CA . ARG A 1 784 ? 19.578 -1.296 -11.699 1.00 85.25 784 ARG A CA 1
ATOM 6243 C C . ARG A 1 784 ? 19.014 0.126 -11.729 1.00 85.25 784 ARG A C 1
ATOM 6245 O O . ARG A 1 784 ? 19.781 1.080 -11.664 1.00 85.25 784 ARG A O 1
ATOM 6252 N N . VAL A 1 785 ? 17.704 0.243 -11.918 1.00 85.25 785 VAL A N 1
ATOM 6253 C CA . VAL A 1 785 ? 16.985 1.527 -12.059 1.00 85.25 785 VAL A CA 1
ATOM 6254 C C . VAL A 1 785 ? 16.024 1.791 -10.901 1.00 85.25 785 VAL A C 1
ATOM 6256 O O . VAL A 1 785 ? 15.433 2.861 -10.813 1.00 85.25 785 VAL A O 1
ATOM 6259 N N . GLN A 1 786 ? 15.885 0.808 -10.016 1.00 80.38 786 GLN A N 1
ATOM 6260 C CA . GLN A 1 786 ? 15.188 0.899 -8.745 1.00 80.38 786 GLN A CA 1
ATOM 6261 C C . GLN A 1 786 ? 15.751 -0.192 -7.833 1.00 80.38 786 GLN A C 1
ATOM 6263 O O . GLN A 1 786 ? 15.905 -1.342 -8.263 1.00 80.38 786 GLN A O 1
ATOM 6268 N N . ASP A 1 787 ? 16.069 0.158 -6.597 1.00 69.75 787 ASP A N 1
ATOM 6269 C CA . ASP A 1 787 ? 16.565 -0.784 -5.601 1.00 69.75 787 ASP A CA 1
ATOM 6270 C C . ASP A 1 787 ? 15.421 -1.572 -4.953 1.00 69.75 787 ASP A C 1
ATOM 6272 O O . ASP A 1 787 ? 14.246 -1.244 -5.117 1.00 69.75 787 ASP A O 1
ATOM 6276 N N . ALA A 1 788 ? 15.756 -2.707 -4.336 1.00 64.81 788 ALA A N 1
ATOM 6277 C CA . ALA A 1 788 ? 14.777 -3.594 -3.715 1.00 64.81 788 ALA A CA 1
ATOM 6278 C C . ALA A 1 788 ? 14.741 -3.315 -2.212 1.00 64.81 788 ALA A C 1
ATOM 6280 O O . ALA A 1 788 ? 15.746 -3.504 -1.532 1.00 64.81 788 ALA A O 1
ATOM 6281 N N . ARG A 1 789 ? 13.584 -2.877 -1.719 1.00 62.81 789 ARG A N 1
ATOM 6282 C CA . ARG A 1 789 ? 13.350 -2.459 -0.329 1.00 62.81 789 ARG A CA 1
ATOM 6283 C C . ARG A 1 789 ? 12.651 -3.578 0.429 1.00 62.81 789 ARG A C 1
ATOM 6285 O O . ARG A 1 789 ? 12.059 -4.442 -0.214 1.00 62.81 789 ARG A O 1
ATOM 6292 N N . VAL A 1 790 ? 12.652 -3.513 1.764 1.00 56.06 790 VAL A N 1
ATOM 6293 C CA . VAL A 1 790 ? 12.042 -4.482 2.706 1.00 56.06 790 VAL A CA 1
ATOM 6294 C C . VAL A 1 790 ? 10.807 -5.195 2.127 1.00 56.06 790 VAL A C 1
ATOM 6296 O O . VAL A 1 790 ? 10.827 -6.416 1.977 1.00 56.06 790 VAL A O 1
ATOM 6299 N N . TYR A 1 791 ? 9.796 -4.431 1.687 1.00 56.88 791 TYR A N 1
ATOM 6300 C CA . TYR A 1 791 ? 8.558 -4.950 1.085 1.00 56.88 791 TYR A CA 1
ATOM 6301 C C . TYR A 1 791 ? 8.390 -4.694 -0.427 1.00 56.88 791 TYR A C 1
ATOM 6303 O O . TYR A 1 791 ? 7.456 -5.223 -1.032 1.00 56.88 791 TYR A O 1
ATOM 6311 N N . GLU A 1 792 ? 9.276 -3.933 -1.077 1.00 66.88 792 GLU A N 1
ATOM 6312 C CA . GLU A 1 792 ? 9.115 -3.526 -2.483 1.00 66.88 792 GLU A CA 1
ATOM 6313 C C . GLU A 1 792 ? 10.150 -4.193 -3.410 1.00 66.88 792 GLU A C 1
ATOM 6315 O O . GLU A 1 792 ? 11.350 -3.927 -3.287 1.00 66.88 792 GLU A O 1
ATOM 6320 N N . PRO A 1 793 ? 9.743 -5.035 -4.383 1.00 72.75 793 PRO A N 1
ATOM 6321 C CA . PRO A 1 793 ? 10.658 -5.520 -5.412 1.00 72.75 793 PRO A CA 1
ATOM 6322 C C . PRO A 1 793 ? 11.232 -4.382 -6.272 1.00 72.75 793 PRO A C 1
ATOM 6324 O O . PRO A 1 793 ? 10.488 -3.616 -6.885 1.00 72.75 793 PRO A O 1
ATOM 6327 N N . GLY A 1 794 ? 12.563 -4.329 -6.367 1.00 78.56 794 GLY A N 1
ATOM 6328 C CA . GLY A 1 794 ? 13.300 -3.391 -7.221 1.00 78.56 794 GLY A CA 1
ATOM 6329 C C . GLY A 1 794 ? 13.285 -3.770 -8.705 1.00 78.56 794 GLY A C 1
ATOM 6330 O O . GLY A 1 794 ? 12.674 -4.762 -9.111 1.00 78.56 794 GLY A O 1
ATOM 6331 N N . MET A 1 795 ? 14.011 -3.022 -9.539 1.00 87.12 795 MET A N 1
ATOM 6332 C CA . MET A 1 795 ? 13.968 -3.154 -10.999 1.00 87.12 795 MET A CA 1
ATOM 6333 C C . MET A 1 795 ? 15.354 -3.098 -11.653 1.00 87.12 795 MET A C 1
ATOM 6335 O O . MET A 1 795 ? 16.153 -2.184 -11.441 1.00 87.12 795 MET A O 1
ATOM 6339 N N . GLU A 1 796 ? 15.620 -4.068 -12.527 1.00 92.19 796 GLU A N 1
ATOM 6340 C CA . GLU A 1 796 ? 16.828 -4.135 -13.357 1.00 92.19 796 GLU A CA 1
ATOM 6341 C C . GLU A 1 796 ? 16.429 -4.188 -14.839 1.00 92.19 796 GLU A C 1
ATOM 6343 O O . GLU A 1 796 ? 15.677 -5.077 -15.255 1.00 92.19 796 GLU A O 1
ATOM 6348 N N . VAL A 1 797 ? 16.966 -3.275 -15.651 1.00 93.50 797 VAL A N 1
ATOM 6349 C CA . VAL A 1 797 ? 16.717 -3.174 -17.098 1.00 93.50 797 VAL A CA 1
ATOM 6350 C C . VAL A 1 797 ? 17.992 -3.469 -17.886 1.00 93.50 797 VAL A C 1
ATOM 6352 O O . VAL A 1 797 ? 19.097 -3.097 -17.500 1.00 93.50 797 VAL A O 1
ATOM 6355 N N . THR A 1 798 ? 17.852 -4.161 -19.017 1.00 94.00 798 THR A N 1
ATOM 6356 C CA . THR A 1 798 ? 18.923 -4.362 -20.000 1.00 94.00 798 THR A CA 1
ATOM 6357 C C . THR A 1 798 ? 18.560 -3.632 -21.283 1.00 94.00 798 THR A C 1
ATOM 6359 O O . THR A 1 798 ? 17.584 -3.992 -21.940 1.00 94.00 798 THR A O 1
ATOM 6362 N N . TYR A 1 799 ? 19.349 -2.628 -21.659 1.00 93.75 799 TYR A N 1
ATOM 6363 C CA . TYR A 1 799 ? 19.081 -1.751 -22.799 1.00 93.75 799 TYR A CA 1
ATOM 6364 C C . TYR A 1 799 ? 20.365 -1.416 -23.566 1.00 93.75 799 TYR A C 1
ATOM 6366 O O . TYR A 1 799 ? 21.474 -1.725 -23.128 1.00 93.75 799 TYR A O 1
ATOM 6374 N N . CYS A 1 800 ? 20.227 -0.856 -24.764 1.00 93.62 800 CYS A N 1
ATOM 6375 C CA . CYS A 1 800 ? 21.361 -0.437 -25.577 1.00 93.62 800 CYS A CA 1
ATOM 6376 C C . CYS A 1 800 ? 21.883 0.937 -25.130 1.00 93.62 800 CYS A C 1
ATOM 6378 O O . CYS A 1 800 ? 21.140 1.911 -25.229 1.00 93.62 800 CYS A O 1
ATOM 6380 N N . SER A 1 801 ? 23.160 1.041 -24.744 1.00 92.12 801 SER A N 1
ATOM 6381 C CA . SER A 1 801 ? 23.800 2.312 -24.340 1.00 92.12 801 SER A CA 1
ATOM 6382 C C . SER A 1 801 ? 23.681 3.401 -25.412 1.00 92.12 801 SER A C 1
ATOM 6384 O O . SER A 1 801 ? 23.478 4.578 -25.117 1.00 92.12 801 SER A O 1
ATOM 6386 N N . GLU A 1 802 ? 23.757 2.989 -26.679 1.00 93.19 802 GLU A N 1
ATOM 6387 C CA . GLU A 1 802 ? 23.720 3.905 -27.815 1.00 93.19 802 GLU A CA 1
ATOM 6388 C C . GLU A 1 802 ? 22.303 4.341 -28.181 1.00 93.19 802 GLU A C 1
ATOM 6390 O O . GLU A 1 802 ? 21.979 5.504 -27.986 1.00 93.19 802 GLU A O 1
ATOM 6395 N N . CYS A 1 803 ? 21.450 3.435 -28.664 1.00 93.31 803 CYS A N 1
ATOM 6396 C CA . CYS A 1 803 ? 20.131 3.796 -29.190 1.00 93.31 803 CYS A CA 1
ATOM 6397 C C . CYS A 1 803 ? 18.970 3.696 -28.183 1.00 93.31 803 CYS A C 1
ATOM 6399 O O . CYS A 1 803 ? 17.821 3.806 -28.590 1.00 93.31 803 CYS A O 1
ATOM 6401 N N . HIS A 1 804 ? 19.228 3.391 -26.906 1.00 94.88 804 HIS A N 1
ATOM 6402 C CA . HIS A 1 804 ? 18.217 3.194 -25.847 1.00 94.88 804 HIS A CA 1
ATOM 6403 C C . HIS A 1 804 ? 17.178 2.065 -26.085 1.00 94.88 804 HIS A C 1
ATOM 6405 O O . HIS A 1 804 ? 16.249 1.896 -25.302 1.00 94.88 804 HIS A O 1
ATOM 6411 N N . TYR A 1 805 ? 17.368 1.193 -27.087 1.00 93.38 805 TYR A N 1
ATOM 6412 C CA . TYR A 1 805 ? 16.527 -0.002 -27.289 1.00 93.38 805 TYR A CA 1
ATOM 6413 C C . TYR A 1 805 ? 16.591 -0.968 -26.085 1.00 93.38 805 TYR A C 1
ATOM 6415 O O . TYR A 1 805 ? 17.651 -1.532 -25.794 1.00 93.38 805 TYR A O 1
ATOM 6423 N N . ILE A 1 806 ? 15.455 -1.188 -25.416 1.00 94.00 806 ILE A N 1
ATOM 6424 C CA . ILE A 1 806 ? 15.302 -2.106 -24.273 1.00 94.00 806 ILE A CA 1
ATOM 6425 C C . ILE A 1 806 ? 15.164 -3.554 -24.768 1.00 94.00 806 ILE A C 1
ATOM 6427 O O . ILE A 1 806 ? 14.395 -3.854 -25.680 1.00 94.00 806 ILE A O 1
ATOM 6431 N N . LEU A 1 807 ? 15.915 -4.471 -24.153 1.00 91.31 807 LEU A N 1
ATOM 6432 C CA . LEU A 1 807 ? 15.991 -5.887 -24.527 1.00 91.31 807 LEU A CA 1
ATOM 6433 C C . LEU A 1 807 ? 15.218 -6.813 -23.578 1.00 91.31 807 LEU A C 1
ATOM 6435 O O . LEU A 1 807 ? 14.653 -7.809 -24.032 1.00 91.31 807 LEU A O 1
ATOM 6439 N N . ASP A 1 808 ? 15.289 -6.542 -22.275 1.00 91.50 808 ASP A N 1
ATOM 6440 C CA . ASP A 1 808 ? 14.713 -7.344 -21.187 1.00 91.50 808 ASP A CA 1
ATOM 6441 C C . ASP A 1 808 ? 14.687 -6.479 -19.913 1.00 91.50 808 ASP A C 1
ATOM 6443 O O . ASP A 1 808 ? 15.549 -5.613 -19.743 1.00 91.50 808 ASP A O 1
ATOM 6447 N N . TYR A 1 809 ? 13.753 -6.730 -19.000 1.00 91.75 809 TYR A N 1
ATOM 6448 C CA . TYR A 1 809 ? 13.747 -6.157 -17.647 1.00 91.75 809 TYR A CA 1
ATOM 6449 C C . TYR A 1 809 ? 13.188 -7.180 -16.651 1.00 91.75 809 TYR A C 1
ATOM 6451 O O . TYR A 1 809 ? 12.546 -8.158 -17.046 1.00 91.75 809 TYR A O 1
ATOM 6459 N N . LYS A 1 810 ? 13.475 -7.006 -15.359 1.00 90.00 810 LYS A N 1
ATOM 6460 C CA . LYS A 1 810 ? 13.045 -7.931 -14.301 1.00 90.00 810 LYS A CA 1
ATOM 6461 C C . LYS A 1 810 ? 12.799 -7.216 -12.972 1.00 90.00 810 LYS A C 1
ATOM 6463 O O . LYS A 1 810 ? 13.596 -6.376 -12.559 1.00 90.00 810 LYS A O 1
ATOM 6468 N N . GLU A 1 811 ? 11.768 -7.670 -12.264 1.00 86.94 811 GLU A N 1
ATOM 6469 C CA . GLU A 1 811 ? 11.663 -7.488 -10.815 1.00 86.94 811 GLU A CA 1
ATOM 6470 C C . GLU A 1 811 ? 12.889 -8.147 -10.140 1.00 86.94 811 GLU A C 1
ATOM 6472 O O . GLU A 1 811 ? 13.253 -9.295 -10.437 1.00 86.94 811 GLU A O 1
ATOM 6477 N N . ILE A 1 812 ? 13.532 -7.415 -9.235 1.00 80.81 812 ILE A N 1
ATOM 6478 C CA . ILE A 1 812 ? 14.429 -7.933 -8.201 1.00 80.81 812 ILE A CA 1
ATOM 6479 C C . ILE A 1 812 ? 13.527 -8.254 -7.007 1.00 80.81 812 ILE A C 1
ATOM 6481 O O . ILE A 1 812 ? 12.680 -7.441 -6.663 1.00 80.81 812 ILE A O 1
ATOM 6485 N N . ALA A 1 813 ? 13.655 -9.427 -6.388 1.00 71.00 813 ALA A N 1
ATOM 6486 C CA . ALA A 1 813 ? 12.844 -9.728 -5.207 1.00 71.00 813 ALA A CA 1
ATOM 6487 C C . ALA A 1 813 ? 13.201 -8.774 -4.054 1.00 71.00 813 ALA A C 1
ATOM 6489 O O . ALA A 1 813 ? 14.386 -8.526 -3.830 1.00 71.00 813 ALA A O 1
ATOM 6490 N N . ALA A 1 814 ? 12.182 -8.293 -3.338 1.00 62.12 814 ALA A N 1
ATOM 6491 C CA . ALA A 1 814 ? 12.344 -7.665 -2.030 1.00 62.12 814 ALA A CA 1
ATOM 6492 C C . ALA A 1 814 ? 13.100 -8.611 -1.064 1.00 62.12 814 ALA A C 1
ATOM 6494 O O . ALA A 1 814 ? 13.016 -9.836 -1.251 1.00 62.12 814 ALA A O 1
ATOM 6495 N N . PRO A 1 815 ? 13.839 -8.089 -0.064 1.00 54.72 815 PRO A N 1
ATOM 6496 C CA . PRO A 1 815 ? 14.490 -8.907 0.959 1.00 54.72 815 PRO A CA 1
ATOM 6497 C C . PRO A 1 815 ? 13.476 -9.757 1.734 1.00 54.72 815 PRO A C 1
ATOM 6499 O O . PRO A 1 815 ? 13.686 -10.962 1.897 1.00 54.72 815 PRO A O 1
ATOM 6502 N N . GLU A 1 816 ? 12.343 -9.158 2.115 1.00 55.12 816 GLU A N 1
ATOM 6503 C CA . GLU A 1 816 ? 11.226 -9.843 2.760 1.00 55.12 816 GLU A CA 1
ATOM 6504 C C . GLU A 1 816 ? 10.075 -10.135 1.772 1.00 55.12 816 GLU A C 1
ATOM 6506 O O . GLU A 1 816 ? 10.091 -9.809 0.580 1.00 55.12 816 GLU A O 1
ATOM 6511 N N . GLN A 1 817 ? 9.043 -10.822 2.255 1.00 48.25 817 GLN A N 1
ATOM 6512 C CA . GLN A 1 817 ? 7.755 -10.947 1.574 1.00 48.25 817 GLN A CA 1
ATOM 6513 C C . GLN A 1 817 ? 6.712 -10.272 2.464 1.00 48.25 817 GLN A C 1
ATOM 6515 O O . GLN A 1 817 ? 6.770 -10.444 3.677 1.00 48.25 817 GLN A O 1
ATOM 6520 N N . LEU A 1 818 ? 5.740 -9.570 1.875 1.00 50.00 818 LEU A N 1
ATOM 6521 C CA . LEU A 1 818 ? 4.568 -9.096 2.615 1.00 50.00 818 LEU A CA 1
ATOM 6522 C C . LEU A 1 818 ? 3.884 -10.302 3.280 1.00 50.00 818 LEU A C 1
ATOM 6524 O O . LEU A 1 818 ? 3.322 -11.149 2.574 1.00 50.00 818 LEU A O 1
ATOM 6528 N N . GLU A 1 819 ? 3.934 -10.381 4.608 1.00 44.28 819 GLU A N 1
ATOM 6529 C CA . GLU A 1 819 ? 3.164 -11.367 5.365 1.00 44.28 819 GLU A CA 1
ATOM 6530 C C . GLU A 1 819 ? 1.667 -11.003 5.377 1.00 44.28 819 GLU A C 1
ATOM 6532 O O . GLU A 1 819 ? 1.248 -9.923 4.946 1.00 44.28 819 GLU A O 1
ATOM 6537 N N . ASP A 1 820 ? 0.833 -11.959 5.781 1.00 39.56 820 ASP A N 1
ATOM 6538 C CA . ASP A 1 820 ? -0.617 -11.873 5.622 1.00 39.56 820 ASP A CA 1
ATOM 6539 C C . ASP A 1 820 ? -1.281 -11.369 6.909 1.00 39.56 820 ASP A C 1
ATOM 6541 O O . ASP A 1 820 ? -1.435 -12.113 7.879 1.00 39.56 820 ASP A O 1
ATOM 6545 N N . THR A 1 821 ? -1.669 -10.090 6.940 1.00 44.53 821 THR A N 1
ATOM 6546 C CA . THR A 1 821 ? -2.218 -9.448 8.150 1.00 44.53 821 THR A CA 1
ATOM 6547 C C . THR A 1 821 ? -3.660 -9.865 8.472 1.00 44.53 821 THR A C 1
ATOM 6549 O O . THR A 1 821 ? -4.199 -9.462 9.499 1.00 44.53 821 THR A O 1
ATOM 6552 N N . THR A 1 822 ? -4.281 -10.748 7.679 1.00 41.00 822 THR A N 1
ATOM 6553 C CA . THR A 1 822 ? -5.629 -11.293 7.951 1.00 41.00 822 THR A CA 1
ATOM 6554 C C . THR A 1 822 ? -5.701 -12.214 9.177 1.00 41.00 822 THR A C 1
ATOM 6556 O O . THR A 1 822 ? -6.766 -12.749 9.475 1.00 41.00 822 THR A O 1
ATOM 6559 N N . TYR A 1 823 ? -4.591 -12.441 9.889 1.00 38.09 823 TYR A N 1
ATOM 6560 C CA . TYR A 1 823 ? -4.595 -13.119 11.191 1.00 38.09 823 TYR A CA 1
ATOM 6561 C C . TYR A 1 823 ? -5.282 -12.279 12.287 1.00 38.09 823 TYR A C 1
ATOM 6563 O O . TYR A 1 823 ? -5.736 -12.815 13.297 1.00 38.09 823 TYR A O 1
ATOM 6571 N N . TYR A 1 824 ? -5.393 -10.965 12.078 1.00 49.09 824 TYR A N 1
ATOM 6572 C CA . TYR A 1 824 ? -5.975 -10.018 13.022 1.00 49.09 824 TYR A CA 1
ATOM 6573 C C . TYR A 1 824 ? -7.503 -9.945 12.892 1.00 49.09 824 TYR A C 1
ATOM 6575 O O . TYR A 1 824 ? -8.062 -8.982 12.368 1.00 49.09 824 TYR A O 1
ATOM 6583 N N . ARG A 1 825 ? -8.166 -11.001 13.382 1.00 38.72 825 ARG A N 1
ATOM 6584 C CA . ARG A 1 825 ? -9.611 -11.019 13.660 1.00 38.72 825 ARG A CA 1
ATOM 6585 C C . ARG A 1 825 ? -9.964 -9.889 14.644 1.00 38.72 825 ARG A C 1
ATOM 6587 O O . ARG A 1 825 ? -9.151 -9.530 15.498 1.00 38.72 825 ARG A O 1
ATOM 6594 N N . GLU A 1 826 ? -11.175 -9.357 14.519 1.00 40.34 826 GLU A N 1
ATOM 6595 C CA . GLU A 1 826 ? -11.830 -8.552 15.560 1.00 40.34 826 GLU A CA 1
ATOM 6596 C C . GLU A 1 826 ? -11.922 -9.347 16.884 1.00 40.34 826 GLU A C 1
ATOM 6598 O O . GLU A 1 826 ? -11.754 -10.574 16.873 1.00 40.34 826 GLU A O 1
ATOM 6603 N N . PRO A 1 827 ? -12.164 -8.701 18.040 1.00 36.19 827 PRO A N 1
ATOM 6604 C CA . PRO A 1 827 ? -12.495 -9.432 19.256 1.00 36.19 827 PRO A CA 1
ATOM 6605 C C . PRO A 1 827 ? -13.665 -10.384 18.988 1.00 36.19 827 PRO A C 1
ATOM 6607 O O . PRO A 1 827 ? -14.678 -9.989 18.410 1.00 36.19 827 PRO A O 1
ATOM 6610 N N . GLU A 1 828 ? -13.544 -11.641 19.416 1.00 38.91 828 GLU A N 1
ATOM 6611 C CA . GLU A 1 828 ? -14.745 -12.451 19.620 1.00 38.91 828 GLU A CA 1
ATOM 6612 C C . GLU A 1 828 ? -15.569 -11.741 20.699 1.00 38.91 828 GLU A C 1
ATOM 6614 O O . GLU A 1 828 ? -14.988 -11.244 21.667 1.00 38.91 828 GLU A O 1
ATOM 6619 N N . SER A 1 829 ? -16.883 -11.613 20.481 1.00 44.34 829 SER A N 1
ATOM 6620 C CA . SER A 1 829 ? -17.775 -10.786 21.304 1.00 44.34 829 SER A CA 1
ATOM 6621 C C . SER A 1 829 ? -17.551 -11.076 22.785 1.00 44.34 829 SER A C 1
ATOM 6623 O O . SER A 1 829 ? -17.851 -12.183 23.238 1.00 44.34 829 SER A O 1
ATOM 6625 N N . LEU A 1 830 ? -16.989 -10.107 23.510 1.00 52.06 830 LEU A N 1
ATOM 6626 C CA . LEU A 1 830 ? -16.697 -10.271 24.925 1.00 52.06 830 LEU A CA 1
ATOM 6627 C C . LEU A 1 830 ? -18.022 -10.355 25.690 1.00 52.06 830 LEU A C 1
ATOM 6629 O O . LEU A 1 830 ? -18.986 -9.665 25.364 1.00 52.06 830 LEU A O 1
ATOM 6633 N N . VAL A 1 831 ? -18.079 -11.243 26.680 1.00 52.12 831 VAL A N 1
ATOM 6634 C CA . VAL A 1 831 ? -19.264 -11.452 27.513 1.00 52.12 831 VAL A CA 1
ATOM 6635 C C . VAL A 1 831 ? -18.800 -11.516 28.961 1.00 52.12 831 VAL A C 1
ATOM 6637 O O . VAL A 1 831 ? -18.238 -12.518 29.396 1.00 52.12 831 VAL A O 1
ATOM 6640 N N . HIS A 1 832 ? -19.031 -10.429 29.691 1.00 52.41 832 HIS A N 1
ATOM 6641 C CA . HIS A 1 832 ? -18.867 -10.364 31.142 1.00 52.41 832 HIS A CA 1
ATOM 6642 C C . HIS A 1 832 ? -19.728 -11.448 31.822 1.00 52.41 832 HIS A C 1
ATOM 6644 O O . HIS A 1 832 ? -20.836 -11.731 31.349 1.00 52.41 832 HIS A O 1
ATOM 6650 N N . PRO A 1 833 ? -19.286 -12.037 32.947 1.00 52.78 833 PRO A N 1
ATOM 6651 C CA . PRO A 1 833 ? -20.123 -12.933 33.736 1.00 52.78 833 PRO A CA 1
ATOM 6652 C C . PRO A 1 833 ? -21.390 -12.205 34.206 1.00 52.78 833 PRO A C 1
ATOM 6654 O O . PRO A 1 833 ? -21.316 -11.152 34.837 1.00 52.78 833 PRO A O 1
ATOM 6657 N N . SER A 1 834 ? -22.567 -12.756 33.909 1.00 46.78 834 SER A N 1
ATOM 6658 C CA . SER A 1 834 ? -23.827 -12.275 34.490 1.00 46.78 834 SER A CA 1
ATOM 6659 C C . SER A 1 834 ? -23.801 -12.430 36.012 1.00 46.78 834 SER A C 1
ATOM 6661 O O . SER A 1 834 ? -23.310 -13.458 36.483 1.00 46.78 834 SER A O 1
ATOM 6663 N N . GLU A 1 835 ? -24.370 -11.477 36.760 1.00 47.09 835 GLU A N 1
ATOM 6664 C CA . GLU A 1 835 ? -24.422 -11.525 38.231 1.00 47.09 835 GLU A CA 1
ATOM 6665 C C . GLU A 1 835 ? -24.854 -12.903 38.767 1.00 47.09 835 GLU A C 1
ATOM 6667 O O . GLU A 1 835 ? -25.822 -13.502 38.287 1.00 47.09 835 GLU A O 1
ATOM 6672 N N . GLU A 1 836 ? -24.134 -13.411 39.773 1.00 38.12 836 GLU A N 1
ATOM 6673 C CA . GLU A 1 836 ? -24.380 -14.754 40.300 1.00 38.12 836 GLU A CA 1
ATOM 6674 C C . GLU A 1 836 ? -25.779 -14.908 40.933 1.00 38.12 836 GLU A C 1
ATOM 6676 O O . GLU A 1 836 ? -26.308 -13.991 41.574 1.00 38.12 836 GLU A O 1
ATOM 6681 N N . PRO A 1 837 ? -26.392 -16.102 40.823 1.00 35.44 837 PRO A N 1
ATOM 6682 C CA . PRO A 1 837 ? -27.690 -16.366 41.425 1.00 35.44 837 PRO A CA 1
ATOM 6683 C C . PRO A 1 837 ? -27.627 -16.282 42.957 1.00 35.44 837 PRO A C 1
ATOM 6685 O O . PRO A 1 837 ? -26.825 -16.951 43.609 1.00 35.44 837 PRO A O 1
ATOM 6688 N N . LYS A 1 838 ? -28.553 -15.506 43.540 1.00 32.94 838 LYS A N 1
ATOM 6689 C CA . LYS A 1 838 ? -28.722 -15.344 44.997 1.00 32.94 838 LYS A CA 1
ATOM 6690 C C . LYS A 1 838 ? -28.701 -16.698 45.734 1.00 32.94 838 LYS A C 1
ATOM 6692 O O . LYS A 1 838 ? -29.309 -17.660 45.255 1.00 32.94 838 LYS A O 1
ATOM 6697 N N . PRO A 1 839 ? -28.056 -16.778 46.914 1.00 32.06 839 PRO A N 1
ATOM 6698 C CA . PRO A 1 839 ? -27.703 -18.046 47.547 1.00 32.06 839 PRO A CA 1
ATOM 6699 C C . PRO A 1 839 ? -28.922 -18.924 47.850 1.00 32.06 839 PRO A C 1
ATOM 6701 O O . PRO A 1 839 ? -29.843 -18.528 48.568 1.00 32.06 839 PRO A O 1
ATOM 6704 N N . SER A 1 840 ? -28.894 -20.154 47.332 1.00 30.22 840 SER A N 1
ATOM 6705 C CA . SER A 1 840 ? -29.904 -21.174 47.619 1.00 30.22 840 SER A CA 1
ATOM 6706 C C . SER A 1 840 ? -29.876 -21.582 49.096 1.00 30.22 840 SER A C 1
ATOM 6708 O O . SER A 1 840 ? -28.815 -21.794 49.681 1.00 30.22 840 SER A O 1
ATOM 6710 N N . VAL A 1 841 ? -31.061 -21.744 49.687 1.00 32.09 841 VAL A N 1
ATOM 6711 C CA . VAL A 1 841 ? -31.246 -22.042 51.116 1.00 32.09 841 VAL A CA 1
ATOM 6712 C C . VAL A 1 841 ? -30.655 -23.406 51.502 1.00 32.09 841 VAL A C 1
ATOM 6714 O O . VAL A 1 841 ? -30.867 -24.410 50.820 1.00 32.09 841 VAL A O 1
ATOM 6717 N N . SER A 1 842 ? -29.950 -23.445 52.634 1.00 32.56 842 SER A N 1
ATOM 6718 C CA . SER A 1 842 ? -29.280 -24.629 53.185 1.00 32.56 842 SER A CA 1
ATOM 6719 C C . SER A 1 842 ? -30.228 -25.764 53.599 1.00 32.56 842 SER A C 1
ATOM 6721 O O . SER A 1 842 ? -31.222 -25.517 54.285 1.00 32.56 842 SER A O 1
ATOM 6723 N N . PRO A 1 843 ? -29.837 -27.028 53.356 1.00 32.75 843 PRO A N 1
ATOM 6724 C CA . PRO A 1 843 ? -30.248 -28.170 54.178 1.00 32.75 843 PRO A CA 1
ATOM 6725 C C . PRO A 1 843 ? -29.225 -28.525 55.279 1.00 32.75 843 PRO A C 1
ATOM 6727 O O . PRO A 1 843 ? -28.036 -28.223 55.193 1.00 32.75 843 PRO A O 1
ATOM 6730 N N . THR A 1 844 ? -29.710 -29.180 56.335 1.00 28.16 844 THR A N 1
ATOM 6731 C CA . THR A 1 844 ? -29.008 -29.515 57.596 1.00 28.16 844 THR A CA 1
ATOM 6732 C C . THR A 1 844 ? -28.018 -30.708 57.444 1.00 28.16 844 THR A C 1
ATOM 6734 O O . THR A 1 844 ? -28.251 -31.554 56.582 1.00 28.16 844 THR A O 1
ATOM 6737 N N . PRO A 1 845 ? -26.914 -30.816 58.230 1.00 38.75 845 PRO A N 1
ATOM 6738 C CA . PRO A 1 845 ? -25.769 -31.691 57.889 1.00 38.75 845 PRO A CA 1
ATOM 6739 C C . PRO A 1 845 ? -25.716 -33.086 58.574 1.00 38.75 845 PRO A C 1
ATOM 6741 O O . PRO A 1 845 ? -26.550 -33.410 59.414 1.00 38.75 845 PRO A O 1
ATOM 6744 N N . GLN A 1 846 ? -24.617 -33.820 58.285 1.00 27.80 846 GLN A N 1
ATOM 6745 C CA . GLN A 1 846 ? -24.090 -35.079 58.884 1.00 27.80 846 GLN A CA 1
ATOM 6746 C C . GLN A 1 846 ? -24.641 -36.435 58.364 1.00 27.80 846 GLN A C 1
ATOM 6748 O O . GLN A 1 846 ? -25.753 -36.466 57.843 1.00 27.80 846 GLN A O 1
ATOM 6753 N N . PRO A 1 847 ? -23.917 -37.583 58.537 1.00 36.50 847 PRO A N 1
ATOM 6754 C CA . PRO A 1 847 ? -22.541 -37.772 59.057 1.00 36.50 847 PRO A CA 1
ATOM 6755 C C . PRO A 1 847 ? -21.569 -38.648 58.205 1.00 36.50 847 PRO A C 1
ATOM 6757 O O . PRO A 1 847 ? -21.877 -39.768 57.814 1.00 36.50 847 PRO A O 1
ATOM 6760 N N . THR A 1 848 ? -20.315 -38.188 58.102 1.00 26.80 848 THR A N 1
ATOM 6761 C CA . THR A 1 848 ? -19.058 -38.929 58.403 1.00 26.80 848 THR A CA 1
ATOM 6762 C C . THR A 1 848 ? -18.806 -40.362 57.868 1.00 26.80 848 THR A C 1
ATOM 6764 O O . THR A 1 848 ? -19.329 -41.324 58.430 1.00 26.80 848 THR A O 1
ATOM 6767 N N . LYS A 1 849 ? -17.766 -40.539 57.018 1.00 29.34 849 LYS A N 1
ATOM 6768 C CA . LYS A 1 849 ? -16.590 -41.402 57.343 1.00 29.34 849 LYS A CA 1
ATOM 6769 C C . LYS A 1 849 ? -15.367 -41.259 56.416 1.00 29.34 849 LYS A C 1
ATOM 6771 O O . LYS A 1 849 ? -15.432 -40.672 55.345 1.00 29.34 849 LYS A O 1
ATOM 6776 N N . THR A 1 850 ? -14.233 -41.746 56.922 1.00 25.30 850 THR A N 1
ATOM 6777 C CA . THR A 1 850 ? -12.863 -41.282 56.642 1.00 25.30 850 THR A CA 1
ATOM 6778 C C . THR A 1 850 ? -12.019 -42.234 55.770 1.00 25.30 850 THR A C 1
ATOM 6780 O O . THR A 1 850 ? -12.214 -43.442 55.812 1.00 25.30 850 THR A O 1
ATOM 6783 N N . ALA A 1 851 ? -10.962 -41.671 55.164 1.00 29.98 851 ALA A N 1
ATOM 6784 C CA . ALA A 1 851 ? -9.607 -42.247 55.033 1.00 29.98 851 ALA A CA 1
ATOM 6785 C C . ALA A 1 851 ? -9.254 -43.301 53.936 1.00 29.98 851 ALA A C 1
ATOM 6787 O O . ALA A 1 851 ? -9.513 -44.492 54.066 1.00 29.98 851 ALA A O 1
ATOM 6788 N N . SER A 1 852 ? -8.359 -42.865 53.028 1.00 28.05 852 SER A N 1
ATOM 6789 C CA . SER A 1 852 ? -6.951 -43.341 52.907 1.00 28.05 852 SER A CA 1
ATOM 6790 C C . SER A 1 852 ? -6.467 -44.268 51.755 1.00 28.05 852 SER A C 1
ATOM 6792 O O . SER A 1 852 ? -6.860 -45.418 51.630 1.00 28.05 852 SER A O 1
ATOM 6794 N N . VAL A 1 853 ? -5.439 -43.753 51.046 1.00 29.50 853 VAL A N 1
ATOM 6795 C CA . VAL A 1 853 ? -4.104 -44.372 50.800 1.00 29.50 853 VAL A CA 1
ATOM 6796 C C . VAL A 1 853 ? -3.916 -45.452 49.696 1.00 29.50 853 VAL A C 1
ATOM 6798 O O . VAL A 1 853 ? -3.930 -46.649 49.947 1.00 29.50 853 VAL A O 1
ATOM 6801 N N . THR A 1 854 ? -3.495 -44.958 48.514 1.00 28.19 854 THR A N 1
ATOM 6802 C CA . THR A 1 854 ? -2.197 -45.277 47.842 1.00 28.19 854 THR A CA 1
ATOM 6803 C C . THR A 1 854 ? -1.995 -46.588 47.031 1.00 28.19 854 THR A C 1
ATOM 6805 O O . THR A 1 854 ? -2.606 -47.616 47.273 1.00 28.19 854 THR A O 1
ATOM 6808 N N . ALA A 1 855 ? -1.018 -46.516 46.100 1.00 28.38 855 ALA A N 1
ATOM 6809 C CA . ALA A 1 855 ? -0.219 -47.593 45.466 1.00 28.38 855 ALA A CA 1
ATOM 6810 C C . ALA A 1 855 ? -0.554 -48.080 44.024 1.00 28.38 855 ALA A C 1
ATOM 6812 O O . ALA A 1 855 ? -1.305 -49.018 43.779 1.00 28.38 855 ALA A O 1
ATOM 6813 N N . LYS A 1 856 ? 0.199 -47.507 43.069 1.00 31.84 856 LYS A N 1
ATOM 6814 C CA . LYS A 1 856 ? 0.814 -48.152 41.869 1.00 31.84 856 LYS A CA 1
ATOM 6815 C C . LYS A 1 856 ? 1.736 -49.336 42.342 1.00 31.84 856 LYS A C 1
ATOM 6817 O O . LYS A 1 856 ? 2.064 -49.298 43.527 1.00 31.84 856 LYS A O 1
ATOM 6822 N N . PRO A 1 857 ? 2.292 -50.275 41.512 1.00 49.19 857 PRO A N 1
ATOM 6823 C CA . PRO A 1 857 ? 2.480 -50.164 40.053 1.00 49.19 857 PRO A CA 1
ATOM 6824 C C . PRO A 1 857 ? 2.558 -51.440 39.141 1.00 49.19 857 PRO A C 1
ATOM 6826 O O . PRO A 1 857 ? 2.833 -52.556 39.561 1.00 49.19 857 PRO A O 1
ATOM 6829 N N . THR A 1 858 ? 2.574 -51.168 37.824 1.00 27.39 858 THR A N 1
ATOM 6830 C CA . THR A 1 858 ? 3.336 -51.844 36.729 1.00 27.39 858 THR A CA 1
ATOM 6831 C C . THR A 1 858 ? 3.004 -53.234 36.142 1.00 27.39 858 THR A C 1
ATOM 6833 O O . THR A 1 858 ? 2.876 -54.235 36.828 1.00 27.39 858 THR A O 1
ATOM 6836 N N . GLN A 1 859 ? 3.199 -53.244 34.811 1.00 29.11 859 GLN A N 1
ATOM 6837 C CA . GLN A 1 859 ? 3.863 -54.239 33.943 1.00 29.11 859 GLN A CA 1
ATOM 6838 C C . GLN A 1 859 ? 3.046 -55.195 33.046 1.00 29.11 859 GLN A C 1
ATOM 6840 O O . GLN A 1 859 ? 2.148 -55.923 33.448 1.00 29.11 859 GLN A O 1
ATOM 6845 N N . THR A 1 860 ? 3.449 -55.146 31.772 1.00 28.61 860 THR A N 1
ATOM 6846 C CA . THR A 1 860 ? 3.071 -55.938 30.592 1.00 28.61 860 THR A CA 1
ATOM 6847 C C . THR A 1 860 ? 3.631 -57.371 30.660 1.00 28.61 860 THR A C 1
ATOM 6849 O O . THR A 1 860 ? 4.591 -57.606 31.393 1.00 28.61 860 THR A O 1
ATOM 6852 N N . PRO A 1 861 ? 3.139 -58.319 29.832 1.00 42.81 861 PRO A N 1
ATOM 6853 C CA . PRO A 1 861 ? 3.894 -58.640 28.606 1.00 42.81 861 PRO A CA 1
ATOM 6854 C C . PRO A 1 861 ? 3.032 -58.978 27.358 1.00 42.81 861 PRO A C 1
ATOM 6856 O O . PRO A 1 861 ? 1.849 -58.665 27.276 1.00 42.81 861 PRO A O 1
ATOM 6859 N N . MET A 1 862 ? 3.683 -59.512 26.317 1.00 27.84 862 MET A N 1
ATOM 6860 C CA . MET A 1 862 ? 3.286 -59.469 24.900 1.00 27.84 862 MET A CA 1
ATOM 6861 C C . MET A 1 862 ? 2.574 -60.726 24.340 1.00 27.84 862 MET A C 1
ATOM 6863 O O . MET A 1 862 ? 3.010 -61.837 24.601 1.00 27.84 862 MET A O 1
ATOM 6867 N N . VAL A 1 863 ? 1.621 -60.498 23.413 1.00 31.23 863 VAL A N 1
ATOM 6868 C CA . VAL A 1 863 ? 1.469 -61.126 22.061 1.00 31.23 863 VAL A CA 1
ATOM 6869 C C . VAL A 1 863 ? 1.412 -62.670 21.916 1.00 31.23 863 VAL A C 1
ATOM 6871 O O . VAL A 1 863 ? 2.376 -63.345 22.250 1.00 31.23 863 VAL A O 1
ATOM 6874 N N . THR A 1 864 ? 0.407 -63.205 21.178 1.00 25.53 864 THR A N 1
ATOM 6875 C CA . THR A 1 864 ? 0.585 -63.986 19.904 1.00 25.53 864 THR A CA 1
ATOM 6876 C C . THR A 1 864 ? -0.729 -64.493 19.243 1.00 25.53 864 THR A C 1
ATOM 6878 O O . THR A 1 864 ? -1.428 -65.313 19.811 1.00 25.53 864 THR A O 1
ATOM 6881 N N . LYS A 1 865 ? -0.968 -64.034 17.994 1.00 31.39 865 LYS A N 1
ATOM 6882 C CA . LYS A 1 865 ? -1.614 -64.624 16.773 1.00 31.39 865 LYS A CA 1
ATOM 6883 C C . LYS A 1 865 ? -2.867 -65.553 16.779 1.00 31.39 865 LYS A C 1
ATOM 6885 O O . LYS A 1 865 ? -3.074 -66.412 17.619 1.00 31.39 865 LYS A O 1
ATOM 6890 N N . THR A 1 866 ? -3.608 -65.419 15.667 1.00 32.50 866 THR A N 1
ATOM 6891 C CA . THR A 1 866 ? -4.783 -66.163 15.141 1.00 32.50 866 THR A CA 1
ATOM 6892 C C . THR A 1 866 ? -4.500 -67.581 14.598 1.00 32.50 866 THR A C 1
ATOM 6894 O O . THR A 1 866 ? -3.350 -67.895 14.284 1.00 32.50 866 THR A O 1
ATOM 6897 N N . PRO A 1 867 ? -5.559 -68.387 14.342 1.00 44.78 867 PRO A N 1
ATOM 6898 C CA . PRO A 1 867 ? -5.822 -68.892 12.971 1.00 44.78 867 PRO A CA 1
ATOM 6899 C C . PRO A 1 867 ? -7.317 -68.855 12.514 1.00 44.78 867 PRO A C 1
ATOM 6901 O O . PRO A 1 867 ? -8.171 -68.321 13.214 1.00 44.78 867 PRO A O 1
ATOM 6904 N N . THR A 1 868 ? -7.627 -69.390 11.316 1.00 31.25 868 THR A N 1
ATOM 6905 C CA . THR A 1 868 ? -8.865 -69.151 10.514 1.00 31.25 868 THR A CA 1
ATOM 6906 C C . THR A 1 868 ? -9.553 -70.446 10.021 1.00 31.25 868 THR A C 1
ATOM 6908 O O . THR A 1 868 ? -8.825 -71.372 9.678 1.00 31.25 868 THR A O 1
ATOM 6911 N N . VAL A 1 869 ? -10.902 -70.484 9.882 1.00 31.77 869 VAL A N 1
ATOM 6912 C CA . VAL A 1 869 ? -11.765 -71.408 9.057 1.00 31.77 869 VAL A CA 1
ATOM 6913 C C . VAL A 1 869 ? -13.272 -70.995 9.216 1.00 31.77 869 VAL A C 1
ATOM 6915 O O . VAL A 1 869 ? -13.549 -70.280 10.172 1.00 31.77 869 VAL A O 1
ATOM 6918 N N . THR A 1 870 ? -14.332 -71.411 8.477 1.00 29.28 870 THR A N 1
ATOM 6919 C CA . THR A 1 870 ? -14.653 -71.614 7.022 1.00 29.28 870 THR A CA 1
ATOM 6920 C C . THR A 1 870 ? -15.904 -72.540 6.886 1.00 29.28 870 THR A C 1
ATOM 6922 O O . THR A 1 870 ? -15.892 -73.575 7.537 1.00 29.28 870 THR A O 1
ATOM 6925 N N . VAL A 1 871 ? -16.966 -72.382 6.053 1.00 30.59 871 VAL A N 1
ATOM 6926 C CA . VAL A 1 871 ? -17.585 -71.286 5.241 1.00 30.59 871 VAL A CA 1
ATOM 6927 C C . VAL A 1 871 ? -18.941 -71.779 4.605 1.00 30.59 871 VAL A C 1
ATOM 6929 O O . VAL A 1 871 ? -19.132 -72.989 4.547 1.00 30.59 871 VAL A O 1
ATOM 6932 N N . LYS A 1 872 ? -19.786 -70.895 3.999 1.00 25.92 872 LYS A N 1
ATOM 6933 C CA . LYS A 1 872 ? -20.918 -71.159 3.022 1.00 25.92 872 LYS A CA 1
ATOM 6934 C C . LYS A 1 872 ? -22.262 -71.779 3.559 1.00 25.92 872 LYS A C 1
ATOM 6936 O O . LYS A 1 872 ? -22.228 -72.343 4.643 1.00 25.92 872 LYS A O 1
ATOM 6941 N N . PRO A 1 873 ? -23.408 -71.825 2.796 1.00 56.62 873 PRO A N 1
ATOM 6942 C CA . PRO A 1 873 ? -23.996 -70.870 1.803 1.00 56.62 873 PRO A CA 1
ATOM 6943 C C . PRO A 1 873 ? -25.579 -70.793 1.677 1.00 56.62 873 PRO A C 1
ATOM 6945 O O . PRO A 1 873 ? -26.311 -71.557 2.291 1.00 56.62 873 PRO A O 1
ATOM 6948 N N . THR A 1 874 ? -26.063 -69.984 0.697 1.00 26.67 874 THR A N 1
ATOM 6949 C CA . THR A 1 874 ? -27.220 -70.158 -0.268 1.00 26.67 874 THR A CA 1
ATOM 6950 C C . THR A 1 874 ? -28.666 -69.579 -0.117 1.00 26.67 874 THR A C 1
ATOM 6952 O O . THR A 1 874 ? -29.454 -70.060 0.681 1.00 26.67 874 THR A O 1
ATOM 6955 N N . LYS A 1 875 ? -29.039 -68.785 -1.159 1.00 30.56 875 LYS A N 1
ATOM 6956 C CA . LYS A 1 875 ? -30.277 -68.755 -2.019 1.00 30.56 875 LYS A CA 1
ATOM 6957 C C . LYS A 1 875 ? -31.518 -67.844 -1.753 1.00 30.56 875 LYS A C 1
ATOM 6959 O O . LYS A 1 875 ? -31.934 -67.600 -0.634 1.00 30.56 875 LYS A O 1
ATOM 6964 N N . THR A 1 876 ? -32.076 -67.384 -2.891 1.00 33.62 876 THR A N 1
ATOM 6965 C CA . THR A 1 876 ? -33.275 -66.547 -3.234 1.00 33.62 876 THR A CA 1
ATOM 6966 C C . THR A 1 876 ? -34.472 -67.428 -3.726 1.00 33.62 876 THR A C 1
ATOM 6968 O O . THR A 1 876 ? -34.214 -68.637 -3.771 1.00 33.62 876 THR A O 1
ATOM 6971 N N . PRO A 1 877 ? -35.709 -66.964 -4.138 1.00 53.91 877 PRO A N 1
ATOM 6972 C CA . PRO A 1 877 ? -36.091 -65.704 -4.868 1.00 53.91 877 PRO A CA 1
ATOM 6973 C C . PRO A 1 877 ? -37.510 -65.030 -4.657 1.00 53.91 877 PRO A C 1
ATOM 6975 O O . PRO A 1 877 ? -38.387 -65.617 -4.039 1.00 53.91 877 PRO A O 1
ATOM 6978 N N . ALA A 1 878 ? -37.750 -63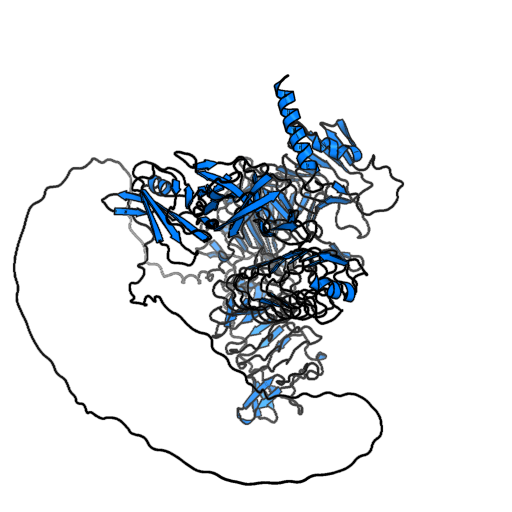.864 -5.322 1.00 36.94 878 ALA A N 1
ATOM 6979 C CA . ALA A 1 878 ? -39.057 -63.204 -5.687 1.00 36.94 878 ALA A CA 1
ATOM 6980 C C . ALA A 1 878 ? -39.943 -62.563 -4.560 1.00 36.94 878 ALA A C 1
ATOM 6982 O O . ALA A 1 878 ? -39.617 -62.752 -3.395 1.00 36.94 878 ALA A O 1
ATOM 6983 N N . ALA A 1 879 ? -41.089 -61.856 -4.774 1.00 38.41 879 ALA A N 1
ATOM 6984 C CA . ALA A 1 879 ? -41.588 -60.757 -5.682 1.00 38.41 879 ALA A CA 1
ATOM 6985 C C . ALA A 1 879 ? -43.055 -60.346 -5.217 1.00 38.41 879 ALA A C 1
ATOM 6987 O O . ALA A 1 879 ? -43.502 -60.958 -4.254 1.00 38.41 879 ALA A O 1
ATOM 6988 N N . THR A 1 880 ? -43.918 -59.410 -5.708 1.00 35.38 880 THR A N 1
ATOM 6989 C CA . THR A 1 880 ? -44.043 -58.424 -6.840 1.00 35.38 880 THR A CA 1
ATOM 6990 C C . THR A 1 880 ? -45.202 -57.385 -6.572 1.00 35.38 880 THR A C 1
ATOM 6992 O O . THR A 1 880 ? -45.943 -57.585 -5.617 1.00 35.38 880 THR A O 1
ATOM 6995 N N . ALA A 1 881 ? -45.447 -56.395 -7.473 1.00 34.22 881 ALA A N 1
ATOM 6996 C CA . ALA A 1 881 ? -46.637 -55.479 -7.607 1.00 34.22 881 ALA A CA 1
ATOM 6997 C C . ALA A 1 881 ? -46.796 -54.311 -6.571 1.00 34.22 881 ALA A C 1
ATOM 6999 O O . ALA A 1 881 ? -46.173 -54.371 -5.520 1.00 34.22 881 ALA A O 1
ATOM 7000 N N . THR A 1 882 ? -47.528 -53.183 -6.778 1.00 28.39 882 THR A N 1
ATOM 7001 C CA . THR A 1 882 ? -48.587 -52.762 -7.761 1.00 28.39 882 THR A CA 1
ATOM 7002 C C . THR A 1 882 ? -48.535 -51.223 -8.089 1.00 28.39 882 THR A C 1
ATOM 7004 O O . THR A 1 882 ? -47.596 -50.560 -7.662 1.00 28.39 882 THR A O 1
ATOM 7007 N N . VAL A 1 883 ? -49.499 -50.645 -8.846 1.00 33.09 883 VAL A N 1
ATOM 7008 C CA . VAL A 1 883 ? -49.553 -49.242 -9.397 1.00 33.09 883 VAL A CA 1
ATOM 7009 C C . VAL A 1 883 ? -50.839 -48.472 -8.964 1.00 33.09 883 VAL A C 1
ATOM 7011 O O . VAL A 1 883 ? -51.704 -49.110 -8.362 1.00 33.09 883 VAL A O 1
ATOM 7014 N N . PRO A 1 884 ? -51.008 -47.145 -9.231 1.00 55.31 884 PRO A N 1
ATOM 7015 C CA . PRO A 1 884 ? -51.884 -46.678 -10.345 1.00 55.31 884 PRO A CA 1
ATOM 7016 C C . PRO A 1 884 ? -51.455 -45.350 -11.058 1.00 55.31 884 PRO A C 1
ATOM 7018 O O . PRO A 1 884 ? -50.411 -44.784 -10.751 1.00 55.31 884 PRO A O 1
ATOM 7021 N N . SER A 1 885 ? -52.243 -44.864 -12.041 1.00 37.12 885 SER A N 1
ATOM 7022 C CA . SER A 1 885 ? -51.956 -43.710 -12.942 1.00 37.12 885 SER A CA 1
ATOM 7023 C C . SER A 1 885 ? -53.250 -43.032 -13.468 1.00 37.12 885 SER A C 1
ATOM 7025 O O . SER A 1 885 ? -54.333 -43.584 -13.261 1.00 37.12 885 SER A O 1
ATOM 7027 N N . PRO A 1 886 ? -53.168 -41.814 -14.056 1.00 58.25 886 PRO A N 1
ATOM 7028 C CA . PRO A 1 886 ? -53.481 -41.556 -15.490 1.00 58.25 886 PRO A CA 1
ATOM 7029 C C . PRO A 1 886 ? -52.419 -40.595 -16.143 1.00 58.25 886 PRO A C 1
ATOM 7031 O O . PRO A 1 886 ? -51.345 -40.465 -15.558 1.00 58.25 886 PRO A O 1
ATOM 7034 N N . THR A 1 887 ? -52.510 -39.943 -17.329 1.00 27.67 887 THR A N 1
ATOM 7035 C CA . THR A 1 887 ? -53.627 -39.626 -18.270 1.00 27.67 887 THR A CA 1
ATOM 7036 C C . THR A 1 887 ? -53.233 -39.698 -19.782 1.00 27.67 887 THR A C 1
ATOM 7038 O O . THR A 1 887 ? -52.927 -40.795 -20.239 1.00 27.67 887 THR A O 1
ATOM 7041 N N . GLN A 1 888 ? -53.325 -38.621 -20.603 1.00 33.25 888 GLN A N 1
ATOM 7042 C CA . GLN A 1 888 ? -53.408 -38.682 -22.093 1.00 33.25 888 GLN A CA 1
ATOM 7043 C C . GLN A 1 888 ? -52.756 -37.502 -22.883 1.00 33.25 888 GLN A C 1
ATOM 7045 O O . GLN A 1 888 ? -52.393 -36.482 -22.304 1.00 33.25 888 GLN A O 1
ATOM 7050 N N . THR A 1 889 ? -52.619 -37.684 -24.212 1.00 32.47 889 THR A N 1
ATOM 7051 C CA . THR A 1 889 ? -51.991 -36.837 -25.276 1.00 32.47 889 THR A CA 1
ATOM 7052 C C . THR A 1 889 ? -53.029 -36.051 -26.137 1.00 32.47 889 THR A C 1
ATOM 7054 O O . THR A 1 889 ? -54.218 -36.212 -25.853 1.00 32.47 889 THR A O 1
ATOM 7057 N N . PRO A 1 890 ? -52.667 -35.169 -27.128 1.00 51.34 890 PRO A N 1
ATOM 7058 C CA . PRO A 1 890 ? -52.356 -35.590 -28.524 1.00 51.34 890 PRO A CA 1
ATOM 7059 C C . PRO A 1 890 ? -51.171 -34.861 -29.268 1.00 51.34 890 PRO A C 1
ATOM 7061 O O . PRO A 1 890 ? -50.045 -34.960 -28.786 1.00 51.34 890 PRO A O 1
ATOM 7064 N N . ILE A 1 891 ? -51.341 -34.365 -30.523 1.00 32.25 891 ILE A N 1
ATOM 7065 C CA . ILE A 1 891 ? -50.511 -34.748 -31.717 1.00 32.25 891 ILE A CA 1
ATOM 7066 C C . ILE A 1 891 ? -50.518 -33.730 -32.933 1.00 32.25 891 ILE A C 1
ATOM 7068 O O . ILE A 1 891 ? -51.509 -33.024 -33.089 1.00 32.25 891 ILE A O 1
ATOM 7072 N N . MET A 1 892 ? -49.498 -33.773 -33.846 1.00 30.34 892 MET A N 1
ATOM 7073 C CA . MET A 1 892 ? -49.402 -33.244 -35.271 1.00 30.34 892 MET A CA 1
ATOM 7074 C C . MET A 1 892 ? -49.217 -31.709 -35.557 1.00 30.34 892 MET A C 1
ATOM 7076 O O . MET A 1 892 ? -49.438 -30.923 -34.645 1.00 30.34 892 MET A O 1
ATOM 7080 N N . THR A 1 893 ? -48.777 -31.163 -36.733 1.00 27.34 893 THR A N 1
ATOM 7081 C CA . THR A 1 893 ? -48.277 -31.661 -38.075 1.00 27.34 893 THR A CA 1
ATOM 7082 C C . THR A 1 893 ? -47.453 -30.604 -38.887 1.00 27.34 893 THR A C 1
ATOM 7084 O O . THR A 1 893 ? -47.822 -29.436 -38.890 1.00 27.34 893 THR A O 1
ATOM 7087 N N . ASP A 1 894 ? -46.477 -31.069 -39.693 1.00 28.41 894 ASP A N 1
ATOM 7088 C CA . ASP A 1 894 ? -46.078 -30.702 -41.093 1.00 28.41 894 ASP A CA 1
ATOM 7089 C C . ASP A 1 894 ? -45.686 -29.255 -41.554 1.00 28.41 894 ASP A C 1
ATOM 7091 O O . ASP A 1 894 ? -45.318 -28.405 -40.750 1.00 28.41 894 ASP A O 1
ATOM 7095 N N . SER A 1 895 ? -45.505 -29.042 -42.880 1.00 29.50 895 SER A N 1
ATOM 7096 C CA . SER A 1 895 ? -44.504 -28.119 -43.502 1.00 29.50 895 SER A CA 1
ATOM 7097 C C . SER A 1 895 ? -45.007 -27.258 -44.711 1.00 29.50 895 SER A C 1
ATOM 7099 O O . SER A 1 895 ? -46.096 -27.525 -45.214 1.00 29.50 895 SER A O 1
ATOM 7101 N N . PRO A 1 896 ? -44.256 -26.229 -45.201 1.00 60.03 896 PRO A N 1
ATOM 7102 C CA . PRO A 1 896 ? -44.775 -25.153 -46.086 1.00 60.03 896 PRO A CA 1
ATOM 7103 C C . PRO A 1 896 ? -44.196 -25.059 -47.532 1.00 60.03 896 PRO A C 1
ATOM 7105 O O . PRO A 1 896 ? -43.076 -25.514 -47.775 1.00 60.03 896 PRO A O 1
ATOM 7108 N N . PRO A 1 897 ? -44.877 -24.340 -48.463 1.00 53.03 897 PRO A N 1
ATOM 7109 C CA . PRO A 1 897 ? -44.243 -23.803 -49.685 1.00 53.03 897 PRO A CA 1
ATOM 7110 C C . PRO A 1 897 ? -44.595 -22.335 -50.091 1.00 53.03 897 PRO A C 1
ATOM 7112 O O . PRO A 1 897 ? -45.757 -21.971 -50.202 1.00 53.03 897 PRO A O 1
ATOM 7115 N N . VAL A 1 898 ? -43.549 -21.541 -50.390 1.00 32.09 898 VAL A N 1
ATOM 7116 C CA . VAL A 1 898 ? -43.312 -20.647 -51.571 1.00 32.09 898 VAL A CA 1
ATOM 7117 C C . VAL A 1 898 ? -44.444 -19.788 -52.204 1.00 32.09 898 VAL A C 1
ATOM 7119 O O . VAL A 1 898 ? -45.458 -20.340 -52.606 1.00 32.09 898 VAL A O 1
ATOM 7122 N N . VAL A 1 899 ? -44.166 -18.488 -52.491 1.00 28.84 899 VAL A N 1
ATOM 7123 C CA . VAL A 1 899 ? -44.422 -17.734 -53.773 1.00 28.84 899 VAL A CA 1
ATOM 7124 C C . VAL A 1 899 ? -43.960 -16.242 -53.689 1.00 28.84 899 VAL A C 1
ATOM 7126 O O . VAL A 1 899 ? -43.801 -15.710 -52.594 1.00 28.84 899 VAL A O 1
ATOM 7129 N N . SER A 1 900 ? -43.730 -15.578 -54.840 1.00 27.44 900 SER A N 1
ATOM 7130 C CA . SER A 1 900 ? -43.350 -14.144 -55.053 1.00 27.44 900 SER A CA 1
ATOM 7131 C C . SER A 1 900 ? -44.104 -13.582 -56.301 1.00 27.44 900 SER A C 1
ATOM 7133 O O . SER A 1 900 ? -44.857 -14.376 -56.869 1.00 27.44 900 SER A O 1
ATOM 7135 N N . PRO A 1 901 ? -43.902 -12.352 -56.869 1.00 55.34 901 PRO A N 1
ATOM 7136 C CA . PRO A 1 901 ? -43.168 -11.123 -56.471 1.00 55.34 901 PRO A CA 1
ATOM 7137 C C . PRO A 1 901 ? -43.980 -9.794 -56.745 1.00 55.34 901 PRO A C 1
ATOM 7139 O O . PRO A 1 901 ? -45.203 -9.835 -56.846 1.00 55.34 901 PRO A O 1
ATOM 7142 N N . THR A 1 902 ? -43.298 -8.655 -57.028 1.00 30.61 902 THR A N 1
ATOM 7143 C CA . THR A 1 902 ? -43.790 -7.385 -57.683 1.00 30.61 902 THR A CA 1
ATOM 7144 C C . THR A 1 902 ? -44.692 -6.425 -56.854 1.00 30.61 902 THR A C 1
ATOM 7146 O O . THR A 1 902 ? -45.351 -6.880 -55.933 1.00 30.61 902 THR A O 1
ATOM 7149 N N . ALA A 1 903 ? -44.769 -5.089 -57.071 1.00 27.92 903 ALA A N 1
ATOM 7150 C CA . ALA A 1 903 ? -44.205 -4.175 -58.098 1.00 27.92 903 ALA A CA 1
ATOM 7151 C C . ALA A 1 903 ? -43.911 -2.716 -57.592 1.00 27.92 903 ALA A C 1
ATOM 7153 O O . ALA A 1 903 ? -44.096 -2.396 -56.424 1.00 27.92 903 ALA A O 1
ATOM 7154 N N . MET A 1 904 ? -43.448 -1.854 -58.516 1.00 28.28 904 MET A N 1
ATOM 7155 C CA . MET A 1 904 ? -43.134 -0.393 -58.459 1.00 28.28 904 MET A CA 1
ATOM 7156 C C . MET A 1 904 ? -44.380 0.468 -58.895 1.00 28.28 904 MET A C 1
ATOM 7158 O O . MET A 1 904 ? -45.415 -0.178 -59.081 1.00 28.28 904 MET A O 1
ATOM 7162 N N . PRO A 1 905 ? -44.382 1.817 -59.175 1.00 53.72 905 PRO A N 1
ATOM 7163 C CA . PRO A 1 905 ? -43.341 2.884 -59.131 1.00 53.72 905 PRO A CA 1
ATOM 7164 C C . PRO A 1 905 ? -43.771 4.326 -58.643 1.00 53.72 905 PRO A C 1
ATOM 7166 O O . PRO A 1 905 ? -44.929 4.580 -58.341 1.00 53.72 905 PRO A O 1
ATOM 7169 N N . ASN A 1 906 ? -42.833 5.294 -58.763 1.00 31.02 906 ASN A N 1
ATOM 7170 C CA . ASN A 1 906 ? -42.985 6.749 -59.077 1.00 31.02 906 ASN A CA 1
ATOM 7171 C C . ASN A 1 906 ? -43.433 7.820 -58.038 1.00 31.02 906 ASN A C 1
ATOM 7173 O O . ASN A 1 906 ? -44.406 7.666 -57.313 1.00 31.02 906 ASN A O 1
ATOM 7177 N N . GLY A 1 907 ? -42.772 8.995 -58.116 1.00 25.73 907 GLY A N 1
ATOM 7178 C CA . GLY A 1 907 ? -43.125 10.298 -57.503 1.00 25.73 907 GLY A CA 1
ATOM 7179 C C . GLY A 1 907 ? -41.918 11.266 -57.514 1.00 25.73 907 GLY A C 1
ATOM 7180 O O . GLY A 1 907 ? -40.835 10.842 -57.128 1.00 25.73 907 GLY A O 1
ATOM 7181 N N . ASN A 1 908 ? -42.032 12.509 -58.018 1.00 29.53 908 ASN A N 1
ATOM 7182 C CA . ASN A 1 908 ? -40.865 13.316 -58.460 1.00 29.53 908 ASN A CA 1
ATOM 7183 C C . ASN A 1 908 ? -40.978 14.840 -58.163 1.00 29.53 908 ASN A C 1
ATOM 7185 O O . ASN A 1 908 ? -42.097 15.326 -58.046 1.00 29.53 908 ASN A O 1
ATOM 7189 N N . ALA A 1 909 ? -39.841 15.573 -58.199 1.00 28.98 909 ALA A N 1
ATOM 7190 C CA . ALA A 1 909 ? -39.680 17.060 -58.231 1.00 28.98 909 ALA A CA 1
ATOM 7191 C C . ALA A 1 909 ? -40.051 17.858 -56.935 1.00 28.98 909 ALA A C 1
ATOM 7193 O O . ALA A 1 909 ? -41.058 17.556 -56.314 1.00 28.98 909 ALA A O 1
ATOM 7194 N N . SER A 1 910 ? -39.248 18.791 -56.368 1.00 29.83 910 SER A N 1
ATOM 7195 C CA . SER A 1 910 ? -38.678 20.114 -56.803 1.00 29.83 910 SER A CA 1
ATOM 7196 C C . SER A 1 910 ? -39.405 21.268 -56.037 1.00 29.83 910 SER A C 1
ATOM 7198 O O . SER A 1 910 ? -40.533 21.044 -55.621 1.00 29.83 910 SER A O 1
ATOM 7200 N N . SER A 1 911 ? -38.888 22.479 -55.739 1.00 28.89 911 SER A N 1
ATOM 7201 C CA . SER A 1 911 ? -37.817 23.290 -56.358 1.00 28.89 911 SER A CA 1
ATOM 7202 C C . SER A 1 911 ? -37.084 24.294 -55.417 1.00 28.89 911 SER A C 1
ATOM 7204 O O . SER A 1 911 ? -37.465 24.514 -54.274 1.00 28.89 911 SER A O 1
ATOM 7206 N N . LYS A 1 912 ? -36.032 24.923 -55.971 1.00 26.72 912 LYS A N 1
ATOM 7207 C CA . LYS A 1 912 ? -35.171 26.059 -55.514 1.00 26.72 912 LYS A CA 1
ATOM 7208 C C . LYS A 1 912 ? -35.863 27.454 -55.725 1.00 26.72 912 LYS A C 1
ATOM 7210 O O . LYS A 1 912 ? -36.979 27.405 -56.248 1.00 26.72 912 LYS A O 1
ATOM 7215 N N . PRO A 1 913 ? -35.240 28.665 -55.541 1.00 55.00 913 PRO A N 1
ATOM 7216 C CA . PRO A 1 913 ? -33.995 29.101 -54.838 1.00 55.00 913 PRO A CA 1
ATOM 7217 C C . PRO A 1 913 ? -34.039 30.508 -54.113 1.00 55.00 913 PRO A C 1
ATOM 7219 O O . PRO A 1 913 ? -35.073 31.164 -54.089 1.00 55.00 913 PRO A O 1
ATOM 7222 N N . ASP A 1 914 ? -32.859 30.993 -53.657 1.00 29.77 914 ASP A N 1
ATOM 7223 C CA . ASP A 1 914 ? -32.230 32.331 -53.933 1.00 29.77 914 ASP A CA 1
ATOM 7224 C C . ASP A 1 914 ? -31.996 33.425 -52.835 1.00 29.77 914 ASP A C 1
ATOM 7226 O O . ASP A 1 914 ? -32.929 34.011 -52.297 1.00 29.77 914 ASP A O 1
ATOM 7230 N N . LYS A 1 915 ? -30.700 33.816 -52.739 1.00 29.52 915 LYS A N 1
ATOM 7231 C CA . LYS A 1 915 ? -30.065 35.150 -52.501 1.00 29.52 915 LYS A CA 1
ATOM 7232 C C . LYS A 1 915 ? -29.566 35.669 -51.126 1.00 29.52 915 LYS A C 1
ATOM 7234 O O . LYS A 1 915 ? -30.212 35.591 -50.092 1.00 29.52 915 LYS A O 1
ATOM 7239 N N . GLU A 1 916 ? -28.370 36.264 -51.250 1.00 28.97 916 GLU A N 1
ATOM 7240 C CA . GLU A 1 916 ? -27.477 37.046 -50.359 1.00 28.97 916 GLU A CA 1
ATOM 7241 C C . GLU A 1 916 ? -27.864 38.557 -50.286 1.00 28.97 916 GLU A C 1
ATOM 7243 O O . GLU A 1 916 ? -28.733 38.940 -51.082 1.00 28.97 916 GLU A O 1
ATOM 7248 N N . PRO A 1 917 ? -27.254 39.443 -49.436 1.00 45.69 917 PRO A N 1
ATOM 7249 C CA . PRO A 1 917 ? -25.824 39.465 -49.039 1.00 45.69 917 PRO A CA 1
ATOM 7250 C C . PRO A 1 917 ? -25.433 39.844 -47.579 1.00 45.69 917 PRO A C 1
ATOM 7252 O O . PRO A 1 917 ? -26.262 40.156 -46.731 1.00 45.69 917 PRO A O 1
ATOM 7255 N N . GLU A 1 918 ? -24.110 39.806 -47.355 1.00 29.41 918 GLU A N 1
ATOM 7256 C CA . GLU A 1 918 ? -23.263 40.243 -46.214 1.00 29.41 918 GLU A CA 1
ATOM 7257 C C . GLU A 1 918 ? -23.409 41.739 -45.773 1.00 29.41 918 GLU A C 1
ATOM 7259 O O . GLU A 1 918 ? -24.043 42.488 -46.525 1.00 29.41 918 GLU A O 1
ATOM 7264 N N . PRO A 1 919 ? -22.825 42.233 -44.627 1.00 45.75 919 PRO A N 1
ATOM 7265 C CA . PRO A 1 919 ? -21.514 41.822 -44.059 1.00 45.75 919 PRO A CA 1
ATOM 7266 C C . PRO A 1 919 ? -21.257 41.797 -42.515 1.00 45.75 919 PRO A C 1
ATOM 7268 O O . PRO A 1 919 ? -21.862 42.517 -41.728 1.00 45.75 919 PRO A O 1
ATOM 7271 N N . THR A 1 920 ? -20.171 41.081 -42.159 1.00 27.77 920 THR A N 1
ATOM 7272 C CA . THR A 1 920 ? -19.192 41.284 -41.043 1.00 27.77 920 THR A CA 1
ATOM 7273 C C . THR A 1 920 ? -19.560 41.176 -39.544 1.00 27.77 920 THR A C 1
ATOM 7275 O O . THR A 1 920 ? -20.254 42.035 -39.022 1.00 27.77 920 THR A O 1
ATOM 7278 N N . LEU A 1 921 ? -18.823 40.270 -38.859 1.00 28.70 921 LEU A N 1
ATOM 7279 C CA . LEU A 1 921 ? -18.270 40.328 -37.474 1.00 28.70 921 LEU A CA 1
ATOM 7280 C C . LEU A 1 921 ? -19.281 40.443 -36.298 1.00 28.70 921 LEU A C 1
ATOM 7282 O O . LEU A 1 921 ? -20.056 41.386 -36.236 1.00 28.70 921 LEU A O 1
ATOM 7286 N N . LEU A 1 922 ? -19.293 39.562 -35.284 1.00 26.17 922 LEU A N 1
ATOM 7287 C CA . LEU A 1 922 ? -18.161 39.017 -34.505 1.00 26.17 922 LEU A CA 1
ATOM 7288 C C . LEU A 1 922 ? -18.499 37.683 -33.780 1.00 26.17 922 LEU A C 1
ATOM 7290 O O . LEU A 1 922 ? -19.662 37.309 -33.677 1.00 26.17 922 LEU A O 1
ATOM 7294 N N . ASP A 1 923 ? -17.454 37.067 -33.211 1.00 27.48 923 ASP A N 1
ATOM 7295 C CA . ASP A 1 923 ? -17.434 36.056 -32.132 1.00 27.48 923 ASP A CA 1
ATOM 7296 C C . ASP A 1 923 ? -18.048 34.653 -32.336 1.00 27.48 923 ASP A C 1
ATOM 7298 O O . ASP A 1 923 ? -18.712 34.334 -33.320 1.00 27.48 923 ASP A O 1
ATOM 7302 N N . THR A 1 924 ? -17.656 33.749 -31.428 1.00 27.06 924 THR A N 1
ATOM 7303 C CA . THR A 1 924 ? -17.654 32.291 -31.620 1.00 27.06 924 THR A CA 1
ATOM 7304 C C . THR A 1 924 ? -18.502 31.538 -30.598 1.00 27.06 924 THR A C 1
ATOM 7306 O O . THR A 1 924 ? -18.156 31.511 -29.419 1.00 27.06 924 THR A O 1
ATOM 7309 N N . GLU A 1 925 ? -19.483 30.768 -31.070 1.00 26.97 925 GLU A N 1
ATOM 7310 C CA . GLU A 1 925 ? -20.012 29.606 -30.346 1.00 26.97 925 GLU A CA 1
ATOM 7311 C C . GLU A 1 925 ? -20.141 28.397 -31.282 1.00 26.97 925 GLU A C 1
ATOM 7313 O O . GLU A 1 925 ? -20.639 28.504 -32.403 1.00 26.97 925 GLU A O 1
ATOM 7318 N N . THR A 1 926 ? -19.702 27.226 -30.815 1.00 25.28 926 THR A N 1
ATOM 7319 C CA . THR A 1 926 ? -19.863 25.945 -31.520 1.00 25.28 926 THR A CA 1
ATOM 7320 C C . THR A 1 926 ? -20.736 24.986 -30.716 1.00 25.28 926 THR A C 1
ATOM 7322 O O . THR A 1 926 ? -20.287 24.496 -29.675 1.00 25.28 926 THR A O 1
ATOM 7325 N N . PRO A 1 927 ? -21.914 24.604 -31.226 1.00 29.00 927 PRO A N 1
ATOM 7326 C CA . PRO A 1 927 ? -22.570 23.366 -30.844 1.00 29.00 927 PRO A CA 1
ATOM 7327 C C . PRO A 1 927 ? -22.264 22.226 -31.837 1.00 29.00 927 PRO A C 1
ATOM 7329 O O . PRO A 1 927 ? -22.117 22.419 -33.042 1.00 29.00 927 PRO A O 1
ATOM 7332 N N . ASN A 1 928 ? -22.224 21.009 -31.294 1.00 32.50 928 ASN A N 1
ATOM 7333 C CA . ASN A 1 928 ? -22.433 19.729 -31.994 1.00 32.50 928 ASN A CA 1
ATOM 7334 C C . ASN A 1 928 ? -23.740 19.761 -32.844 1.00 32.50 928 ASN A C 1
ATOM 7336 O O . ASN A 1 928 ? -24.623 20.542 -32.476 1.00 32.50 928 ASN A O 1
ATOM 7340 N N . PRO A 1 929 ? -23.966 18.892 -33.874 1.00 36.69 929 PRO A N 1
ATOM 7341 C CA . PRO A 1 929 ? -23.894 17.435 -33.653 1.00 36.69 929 PRO A CA 1
ATOM 7342 C C . PRO A 1 929 ? -23.692 16.461 -34.858 1.00 36.69 929 PRO A C 1
ATOM 7344 O O . PRO A 1 929 ? -23.747 16.809 -36.030 1.00 36.69 929 PRO A O 1
ATOM 7347 N N . THR A 1 930 ? -23.527 15.180 -34.495 1.00 26.14 930 THR A N 1
ATOM 7348 C CA . THR A 1 930 ? -24.007 13.927 -35.143 1.00 26.14 930 THR A CA 1
ATOM 7349 C C . THR A 1 930 ? -24.023 13.708 -36.674 1.00 26.14 930 THR A C 1
ATOM 7351 O O . THR A 1 930 ? -24.902 14.196 -37.378 1.00 26.14 930 THR A O 1
ATOM 7354 N N . ASP A 1 931 ? -23.270 12.662 -37.050 1.00 24.72 931 ASP A N 1
ATOM 7355 C CA . ASP A 1 931 ? -23.705 11.470 -37.824 1.00 24.72 931 ASP A CA 1
ATOM 7356 C C . ASP A 1 931 ? -23.619 11.429 -39.377 1.00 24.72 931 ASP A C 1
ATOM 7358 O O . ASP A 1 931 ? -23.897 12.373 -40.107 1.00 24.72 931 ASP A O 1
ATOM 7362 N N . ARG A 1 932 ? -23.348 10.189 -39.824 1.00 26.42 932 ARG A N 1
ATOM 7363 C CA . ARG A 1 932 ? -23.761 9.491 -41.057 1.00 26.42 932 ARG A CA 1
ATOM 7364 C C . ARG A 1 932 ? -22.898 9.411 -42.329 1.00 26.42 932 ARG A C 1
ATOM 7366 O O . ARG A 1 932 ? -22.334 10.357 -42.861 1.00 26.42 932 ARG A O 1
ATOM 7373 N N . THR A 1 933 ? -23.021 8.203 -42.897 1.00 24.30 933 THR A N 1
ATOM 7374 C CA . THR A 1 933 ? -22.829 7.735 -44.290 1.00 24.30 933 THR A CA 1
ATOM 7375 C C . THR A 1 933 ? -21.433 7.403 -44.844 1.00 24.30 933 THR A C 1
ATOM 7377 O O . THR A 1 933 ? -20.655 8.248 -45.266 1.00 24.30 933 THR A O 1
ATOM 7380 N N . THR A 1 934 ? -21.218 6.089 -44.985 1.00 33.88 934 THR A N 1
ATOM 7381 C CA . THR A 1 934 ? -20.354 5.398 -45.961 1.00 33.88 934 THR A CA 1
ATOM 7382 C C . THR A 1 934 ? -20.818 5.634 -47.413 1.00 33.88 934 THR A C 1
ATOM 7384 O O . THR A 1 934 ? -21.985 5.971 -47.628 1.00 33.88 934 THR A O 1
ATOM 7387 N N . PRO A 1 935 ? -19.974 5.345 -48.428 1.00 31.31 935 PRO A N 1
ATOM 7388 C CA . PRO A 1 935 ? -20.227 4.101 -49.176 1.00 31.31 935 PRO A CA 1
ATOM 7389 C C . PRO A 1 935 ? -18.984 3.290 -49.621 1.00 31.31 935 PRO A C 1
ATOM 7391 O O . PRO A 1 935 ? -17.871 3.790 -49.751 1.00 31.31 935 PRO A O 1
ATOM 7394 N N . GLN A 1 936 ? -19.234 2.003 -49.877 1.00 27.09 936 GLN A N 1
ATOM 7395 C CA . GLN A 1 936 ? -18.409 1.023 -50.618 1.00 27.09 936 GLN A CA 1
ATOM 7396 C C . GLN A 1 936 ? -18.581 1.201 -52.162 1.00 27.09 936 GLN A C 1
ATOM 7398 O O . GLN A 1 936 ? -19.323 2.109 -52.540 1.00 27.09 936 GLN A O 1
ATOM 7403 N N . PRO A 1 937 ? -18.008 0.369 -53.081 1.00 42.00 937 PRO A N 1
ATOM 7404 C CA . PRO A 1 937 ? -17.235 -0.878 -52.903 1.00 42.00 937 PRO A CA 1
ATOM 7405 C C . PRO A 1 937 ? -15.927 -0.986 -53.730 1.00 42.00 937 PRO A C 1
ATOM 7407 O O . PRO A 1 937 ? -15.644 -0.182 -54.615 1.00 42.00 937 PRO A O 1
ATOM 7410 N N . THR A 1 938 ? -15.186 -2.086 -53.539 1.00 23.64 938 THR A N 1
ATOM 7411 C CA . THR A 1 938 ? -14.685 -2.922 -54.657 1.00 23.64 938 THR A CA 1
ATOM 7412 C C . THR A 1 938 ? -14.229 -4.295 -54.152 1.00 23.64 938 THR A C 1
ATOM 7414 O O . THR A 1 938 ? -13.592 -4.397 -53.105 1.00 23.64 938 THR A O 1
ATOM 7417 N N . ASP A 1 939 ? -14.556 -5.358 -54.886 1.00 24.75 939 ASP A N 1
ATOM 7418 C CA . ASP A 1 939 ? -14.207 -6.740 -54.534 1.00 24.75 939 ASP A CA 1
ATOM 7419 C C . ASP A 1 939 ? -12.795 -7.144 -54.988 1.00 24.75 939 ASP A C 1
ATOM 7421 O O . ASP A 1 939 ? -12.325 -6.687 -56.032 1.00 24.75 939 ASP A O 1
ATOM 7425 N N . ASN A 1 940 ? -12.175 -8.112 -54.292 1.00 26.50 940 ASN A N 1
ATOM 7426 C CA . ASN A 1 940 ? -11.903 -9.430 -54.898 1.00 26.50 940 ASN A CA 1
ATOM 7427 C C . ASN A 1 940 ? -11.351 -10.504 -53.928 1.00 26.50 940 ASN A C 1
ATOM 7429 O O . ASN A 1 940 ? -10.352 -10.314 -53.241 1.00 26.50 940 ASN A O 1
ATOM 7433 N N . ALA A 1 941 ? -12.005 -11.669 -53.974 1.00 24.48 941 ALA A N 1
ATOM 7434 C CA . ALA A 1 941 ? -11.535 -13.041 -53.728 1.00 24.48 941 ALA A CA 1
ATOM 7435 C C . ALA A 1 941 ? -10.249 -13.319 -52.900 1.00 24.48 941 ALA A C 1
ATOM 7437 O O . ALA A 1 941 ? -9.124 -13.120 -53.356 1.00 24.48 941 ALA A O 1
ATOM 7438 N N . SER A 1 942 ? -10.421 -14.030 -51.775 1.00 23.92 942 SER A N 1
ATOM 7439 C CA . SER A 1 942 ? -9.387 -14.899 -51.177 1.00 23.92 942 SER A CA 1
ATOM 7440 C C . SER A 1 942 ? -9.731 -16.385 -51.388 1.00 23.92 942 SER A C 1
ATOM 7442 O O . SER A 1 942 ? -10.862 -16.771 -51.094 1.00 23.92 942 SER A O 1
ATOM 7444 N N . PRO A 1 943 ? -8.793 -17.246 -51.834 1.00 30.34 943 PRO A N 1
ATOM 7445 C CA . PRO A 1 943 ? -9.000 -18.694 -51.894 1.00 30.34 943 PRO A CA 1
ATOM 7446 C C . PRO A 1 943 ? -8.652 -19.386 -50.562 1.00 30.34 943 PRO A C 1
ATOM 7448 O O . PRO A 1 943 ? -7.626 -19.100 -49.943 1.00 30.34 943 PRO A O 1
ATOM 7451 N N . SER A 1 944 ? -9.484 -20.339 -50.140 1.00 24.58 944 SER A N 1
ATOM 7452 C CA . SER A 1 944 ? -9.326 -21.140 -48.916 1.00 24.58 944 SER A CA 1
ATOM 7453 C C . SER A 1 944 ? -8.841 -22.571 -49.203 1.00 24.58 944 SER A C 1
ATOM 7455 O O . SER A 1 944 ? -9.091 -23.086 -50.284 1.00 24.58 944 SER A O 1
ATOM 7457 N N . LEU A 1 945 ? -8.164 -23.203 -48.229 1.00 23.83 945 LEU A N 1
ATOM 7458 C CA . LEU A 1 945 ? -7.913 -24.657 -48.055 1.00 23.83 945 LEU A CA 1
ATOM 7459 C C . LEU A 1 945 ? -7.301 -24.833 -46.629 1.00 23.83 945 LEU A C 1
ATOM 7461 O O . LEU A 1 945 ? -6.152 -24.446 -46.430 1.00 23.83 945 LEU A O 1
ATOM 7465 N N . THR A 1 946 ? -8.028 -25.121 -45.534 1.00 23.14 946 THR A N 1
ATOM 7466 C CA . THR A 1 946 ? -8.773 -26.340 -45.093 1.00 23.14 946 THR A CA 1
ATOM 7467 C C . THR A 1 946 ? -7.982 -27.288 -44.167 1.00 23.14 946 THR A C 1
ATOM 7469 O O . THR A 1 946 ? -6.890 -27.717 -44.529 1.00 23.14 946 THR A O 1
ATOM 7472 N N . ASN A 1 947 ? -8.639 -27.704 -43.067 1.00 25.31 947 ASN A N 1
ATOM 7473 C CA . ASN A 1 947 ? -8.430 -28.920 -42.244 1.00 25.31 947 ASN A CA 1
ATOM 7474 C C . ASN A 1 947 ? -7.127 -28.985 -41.394 1.00 25.31 947 ASN A C 1
ATOM 7476 O O . ASN A 1 947 ? -6.074 -28.522 -41.813 1.00 25.31 947 ASN A O 1
ATOM 7480 N N . GLU A 1 948 ? -7.069 -29.556 -40.177 1.00 23.80 948 GLU A N 1
ATOM 7481 C CA . GLU A 1 948 ? -8.040 -30.194 -39.249 1.00 23.80 948 GLU A CA 1
ATOM 7482 C C . GLU A 1 948 ? -7.336 -30.430 -37.872 1.00 23.80 948 GLU A C 1
ATOM 7484 O O . GLU A 1 948 ? -6.120 -30.211 -37.796 1.00 23.80 948 GLU A O 1
ATOM 7489 N N . PRO A 1 949 ? -7.975 -30.973 -36.804 1.00 29.73 949 PRO A N 1
ATOM 7490 C CA . PRO A 1 949 ? -9.409 -31.113 -36.513 1.00 29.73 949 PRO A CA 1
ATOM 7491 C C . PRO A 1 949 ? -9.820 -30.545 -35.127 1.00 29.73 949 PRO A C 1
ATOM 7493 O O . PRO A 1 949 ? -8.985 -30.194 -34.291 1.00 29.73 949 PRO A O 1
ATOM 7496 N N . PHE A 1 950 ? -11.127 -30.536 -34.848 1.00 23.31 950 PHE A N 1
ATOM 7497 C CA . PHE A 1 950 ? -11.682 -30.354 -33.497 1.00 23.31 950 PHE A CA 1
ATOM 7498 C C . PHE A 1 950 ? -11.500 -31.610 -32.622 1.00 23.31 950 PHE A C 1
ATOM 7500 O O . PHE A 1 950 ? -11.385 -32.720 -33.135 1.00 23.31 950 PHE A O 1
ATOM 7507 N N . TYR A 1 951 ? -11.586 -31.442 -31.297 1.00 26.03 951 TYR A N 1
ATOM 7508 C CA . TYR A 1 951 ? -12.020 -32.495 -30.368 1.00 26.03 951 TYR A CA 1
ATOM 7509 C C . TYR A 1 951 ? -13.055 -31.923 -29.390 1.00 26.03 951 TYR A C 1
ATOM 7511 O O . TYR A 1 951 ? -12.957 -30.767 -28.981 1.00 26.03 951 TYR A O 1
ATOM 7519 N N . THR A 1 952 ? -14.069 -32.727 -29.075 1.00 21.66 952 THR A N 1
ATOM 7520 C CA . THR A 1 952 ? -15.324 -32.320 -28.425 1.00 21.66 952 THR A CA 1
ATOM 7521 C C . THR A 1 952 ? -15.267 -32.271 -26.892 1.00 21.66 952 THR A C 1
ATOM 7523 O O . THR A 1 952 ? -14.290 -32.672 -26.259 1.00 21.66 952 THR A O 1
ATOM 7526 N N . ILE A 1 953 ? -16.328 -31.713 -26.301 1.00 26.11 953 ILE A N 1
ATOM 7527 C CA . ILE A 1 953 ? -16.473 -31.389 -24.875 1.00 26.11 953 ILE A CA 1
ATOM 7528 C C . ILE A 1 953 ? -17.327 -32.456 -24.160 1.00 26.11 953 ILE A C 1
ATOM 7530 O O . ILE A 1 953 ? -18.249 -33.002 -24.761 1.00 26.11 953 ILE A O 1
ATOM 7534 N N . SER A 1 954 ? -17.085 -32.638 -22.851 1.00 25.38 954 SER A N 1
ATOM 7535 C CA . SER A 1 954 ? -17.936 -33.372 -21.887 1.00 25.38 954 SER A CA 1
ATOM 7536 C C . SER A 1 954 ? -17.955 -34.916 -21.995 1.00 25.38 954 SER A C 1
ATOM 7538 O O . SER A 1 954 ? -17.572 -35.456 -23.031 1.00 25.38 954 SER A O 1
ATOM 7540 N N . PRO A 1 955 ? -18.325 -35.658 -20.918 1.00 27.92 955 PRO A N 1
ATOM 7541 C CA . PRO A 1 955 ? -19.069 -35.210 -19.729 1.00 27.92 955 PRO A CA 1
ATOM 7542 C C . PRO A 1 955 ? -18.329 -35.219 -18.370 1.00 27.92 955 PRO A C 1
ATOM 7544 O O . PRO A 1 955 ? -17.372 -35.953 -18.123 1.00 27.92 955 PRO A O 1
ATOM 7547 N N . THR A 1 956 ? -18.858 -34.390 -17.466 1.00 26.27 956 THR A N 1
ATOM 7548 C CA . THR A 1 956 ? -18.852 -34.476 -15.986 1.00 26.27 956 THR A CA 1
ATOM 7549 C C . THR A 1 956 ? -19.471 -35.830 -15.532 1.00 26.27 956 THR A C 1
ATOM 7551 O O . THR A 1 956 ? -20.201 -36.410 -16.333 1.00 26.27 956 THR A O 1
ATOM 7554 N N . PRO A 1 957 ? -19.277 -36.364 -14.296 1.00 36.53 957 PRO A N 1
ATOM 7555 C CA . PRO A 1 957 ? -18.779 -35.698 -13.089 1.00 36.53 957 PRO A CA 1
ATOM 7556 C C . PRO A 1 957 ? -17.755 -36.497 -12.248 1.00 36.53 957 PRO A C 1
ATOM 7558 O O . PRO A 1 957 ? -17.374 -37.618 -12.571 1.00 36.53 957 PRO A O 1
ATOM 7561 N N . THR A 1 958 ? -17.328 -35.911 -11.123 1.00 22.53 958 THR A N 1
ATOM 7562 C CA . THR A 1 958 ? -17.446 -36.464 -9.746 1.00 22.53 958 THR A CA 1
ATOM 7563 C C . THR A 1 958 ? -16.887 -35.416 -8.772 1.00 22.53 958 THR A C 1
ATOM 7565 O O . THR A 1 958 ? -15.868 -34.789 -9.071 1.00 22.53 958 THR A O 1
ATOM 7568 N N . ALA A 1 959 ? -17.549 -35.196 -7.632 1.00 26.56 959 ALA A N 1
ATOM 7569 C CA . ALA A 1 959 ? -17.135 -34.207 -6.633 1.00 26.56 959 ALA A CA 1
ATOM 7570 C C . ALA A 1 959 ? -15.758 -34.525 -6.016 1.00 26.56 959 ALA A C 1
ATOM 7572 O O . ALA A 1 959 ? -15.366 -35.686 -5.883 1.00 26.56 959 ALA A O 1
ATOM 7573 N N . ALA A 1 960 ? -15.027 -33.488 -5.599 1.00 27.69 960 ALA A N 1
ATOM 7574 C CA . ALA A 1 960 ? -13.804 -33.665 -4.826 1.00 27.69 960 ALA A CA 1
ATOM 7575 C C . ALA A 1 960 ? -14.161 -34.033 -3.378 1.00 27.69 960 ALA A C 1
ATOM 7577 O O . ALA A 1 960 ? -14.686 -33.208 -2.637 1.00 27.69 960 ALA A O 1
ATOM 7578 N N . THR A 1 961 ? -13.873 -35.270 -2.973 1.00 26.77 961 THR A N 1
ATOM 7579 C CA . THR A 1 961 ? -14.044 -35.713 -1.583 1.00 26.77 961 THR A CA 1
ATOM 7580 C C . THR A 1 961 ? -13.141 -34.890 -0.652 1.00 26.77 961 THR A C 1
ATOM 7582 O O . THR A 1 961 ? -11.951 -34.754 -0.963 1.00 26.77 961 THR A O 1
ATOM 7585 N N . PRO A 1 962 ? -13.641 -34.376 0.489 1.00 29.17 962 PRO A N 1
ATOM 7586 C CA . PRO A 1 962 ? -12.794 -33.736 1.491 1.00 29.17 962 PRO A CA 1
ATOM 7587 C C . PRO A 1 962 ? -11.673 -34.676 1.955 1.00 29.17 962 PRO A C 1
ATOM 7589 O O . PRO A 1 962 ? -11.900 -35.866 2.182 1.00 29.17 962 PRO A O 1
ATOM 7592 N N . GLN A 1 963 ? -10.451 -34.157 2.105 1.00 30.08 963 GLN A N 1
ATOM 7593 C CA . GLN A 1 963 ? -9.389 -34.897 2.791 1.00 30.08 963 GLN A CA 1
ATOM 7594 C C . GLN A 1 963 ? -9.538 -34.683 4.305 1.00 30.08 963 GLN A C 1
ATOM 7596 O O . GLN A 1 963 ? -9.469 -33.532 4.730 1.00 30.08 963 GLN A O 1
ATOM 7601 N N . PRO A 1 964 ? -9.705 -35.741 5.122 1.00 29.16 964 PRO A N 1
ATOM 7602 C CA . PRO A 1 964 ? -9.826 -35.584 6.566 1.00 29.16 964 PRO A CA 1
ATOM 7603 C C . PRO A 1 964 ? -8.505 -35.119 7.189 1.00 29.16 964 PRO A C 1
ATOM 7605 O O . PRO A 1 964 ? -7.421 -35.608 6.846 1.00 29.16 964 PRO A O 1
ATOM 7608 N N . THR A 1 965 ? -8.612 -34.184 8.128 1.00 35.75 965 THR A N 1
ATOM 7609 C CA . THR A 1 965 ? -7.496 -33.710 8.948 1.00 35.75 965 THR A CA 1
ATOM 7610 C C . THR A 1 965 ? -7.193 -34.741 10.037 1.00 35.75 965 THR A C 1
ATOM 7612 O O . THR A 1 965 ? -8.086 -35.150 10.771 1.00 35.75 965 THR A O 1
ATOM 7615 N N . SER A 1 966 ? -5.918 -35.125 10.166 1.00 42.78 966 SER A N 1
ATOM 7616 C CA . SER A 1 966 ? -5.407 -36.214 11.023 1.00 42.78 966 SER A CA 1
ATOM 7617 C C . SER A 1 966 ? -5.808 -37.644 10.601 1.00 42.78 966 SER A C 1
ATOM 7619 O O . SER A 1 966 ? -6.926 -37.918 10.179 1.00 42.78 966 SER A O 1
ATOM 7621 N N . VAL A 1 967 ? -4.850 -38.577 10.701 1.00 40.47 967 VAL A N 1
ATOM 7622 C CA . VAL A 1 967 ? -5.045 -40.031 10.543 1.00 40.47 967 VAL A CA 1
ATOM 7623 C C . VAL A 1 967 ? -4.054 -40.745 11.482 1.00 40.47 967 VAL A C 1
ATOM 7625 O O . VAL A 1 967 ? -2.867 -40.401 11.447 1.00 40.47 967 VAL A O 1
ATOM 7628 N N . PRO A 1 968 ? -4.475 -41.727 12.305 1.00 46.59 968 PRO A N 1
ATOM 7629 C CA . PRO A 1 968 ? -3.572 -42.451 13.205 1.00 46.59 968 PRO A CA 1
ATOM 7630 C C . PRO A 1 968 ? -2.498 -43.295 12.490 1.00 46.59 968 PRO A C 1
ATOM 7632 O O . PRO A 1 968 ? -2.676 -43.733 11.353 1.00 46.59 968 PRO A O 1
ATOM 7635 N N . GLY A 1 969 ? -1.398 -43.594 13.195 1.00 55.81 969 GLY A N 1
ATOM 7636 C CA . GLY A 1 969 ? -0.452 -44.663 12.822 1.00 55.81 969 GLY A CA 1
ATOM 7637 C C . GLY A 1 969 ? 0.894 -44.249 12.204 1.00 55.81 969 GLY A C 1
ATOM 7638 O O . GLY A 1 969 ? 1.685 -45.123 11.851 1.00 55.81 969 GLY A O 1
ATOM 7639 N N . LEU A 1 970 ? 1.199 -42.953 12.088 1.00 64.19 970 LEU A N 1
ATOM 7640 C CA . LEU A 1 970 ? 2.533 -42.462 11.706 1.00 64.19 970 LEU A CA 1
ATOM 7641 C C . LEU A 1 970 ? 3.295 -41.941 12.926 1.00 64.19 970 LEU A C 1
ATOM 7643 O O . LEU A 1 970 ? 2.807 -41.051 13.619 1.00 64.19 970 LEU A O 1
ATOM 7647 N N . SER A 1 971 ? 4.517 -42.438 13.135 1.00 71.62 971 SER A N 1
ATOM 7648 C CA . SER A 1 971 ? 5.446 -41.869 14.120 1.00 71.62 971 SER A CA 1
ATOM 7649 C C . SER A 1 971 ? 5.840 -40.439 13.735 1.00 71.62 971 SER A C 1
ATOM 7651 O O . SER A 1 971 ? 5.950 -40.126 12.550 1.00 71.62 971 SER A O 1
ATOM 7653 N N . ASP A 1 972 ? 6.128 -39.561 14.696 1.00 70.19 972 ASP A N 1
ATOM 7654 C CA . ASP A 1 972 ? 6.545 -38.181 14.393 1.00 70.19 972 ASP A CA 1
ATOM 7655 C C . ASP A 1 972 ? 7.882 -38.110 13.644 1.00 70.19 972 ASP A C 1
ATOM 7657 O O . ASP A 1 972 ? 8.108 -37.205 12.839 1.00 70.19 972 ASP A O 1
ATOM 7661 N N . LYS A 1 973 ? 8.725 -39.136 13.808 1.00 74.00 973 LYS A N 1
ATOM 7662 C CA . LYS A 1 973 ? 9.915 -39.376 12.982 1.00 74.00 973 LYS A CA 1
ATOM 7663 C C . LYS A 1 973 ? 9.550 -39.588 11.507 1.00 74.00 973 LYS A C 1
ATOM 7665 O O . LYS A 1 973 ? 10.200 -39.013 10.637 1.00 74.00 973 LYS A O 1
ATOM 7670 N N . ASP A 1 974 ? 8.493 -40.349 11.218 1.00 71.94 974 ASP A N 1
ATOM 7671 C CA . ASP A 1 974 ? 7.969 -40.520 9.858 1.00 71.94 974 ASP A CA 1
ATOM 7672 C C . ASP A 1 974 ? 7.246 -39.269 9.343 1.00 71.94 974 ASP A C 1
ATOM 7674 O O . ASP A 1 974 ? 7.440 -38.903 8.185 1.00 71.94 974 ASP A O 1
ATOM 7678 N N . LYS A 1 975 ? 6.465 -38.572 10.185 1.00 74.19 975 LYS A N 1
ATOM 7679 C CA . LYS A 1 975 ? 5.825 -37.294 9.816 1.00 74.19 975 LYS A CA 1
ATOM 7680 C C . LYS A 1 975 ? 6.886 -36.275 9.377 1.00 74.19 975 LYS A C 1
ATOM 7682 O O . LYS A 1 975 ? 6.774 -35.718 8.286 1.00 74.19 975 LYS A O 1
ATOM 7687 N N . LYS A 1 976 ? 7.959 -36.102 10.165 1.00 78.88 976 LYS A N 1
ATOM 7688 C CA . LYS A 1 976 ? 9.110 -35.245 9.822 1.00 78.88 976 LYS A CA 1
ATOM 7689 C C . LYS A 1 976 ? 9.845 -35.734 8.562 1.00 78.88 976 LYS A C 1
ATOM 7691 O O . LYS A 1 976 ? 10.230 -34.913 7.735 1.00 78.88 976 LYS A O 1
ATOM 7696 N N . ALA A 1 977 ? 9.984 -37.047 8.354 1.00 77.88 977 ALA A N 1
ATOM 7697 C CA . ALA A 1 977 ? 10.633 -37.613 7.163 1.00 77.88 977 ALA A CA 1
ATOM 7698 C C . ALA A 1 977 ? 9.822 -37.485 5.853 1.00 77.88 977 ALA A C 1
ATOM 7700 O O . ALA A 1 977 ? 10.385 -37.673 4.773 1.00 77.88 977 ALA A O 1
ATOM 7701 N N . LEU A 1 978 ? 8.525 -37.158 5.924 1.00 84.56 978 LEU A N 1
ATOM 7702 C CA . LEU A 1 978 ? 7.664 -36.903 4.761 1.00 84.56 978 LEU A CA 1
ATOM 7703 C C . LEU A 1 978 ? 7.617 -35.423 4.328 1.00 84.56 978 LEU A C 1
ATOM 7705 O O . LEU A 1 978 ? 7.007 -35.113 3.302 1.00 84.56 978 LEU A O 1
ATOM 7709 N N . ILE A 1 979 ? 8.271 -34.516 5.063 1.00 83.25 979 ILE A N 1
ATOM 7710 C CA . ILE A 1 979 ? 8.424 -33.102 4.687 1.00 83.25 979 ILE A CA 1
ATOM 7711 C C . ILE A 1 979 ? 9.465 -32.983 3.563 1.00 83.25 979 ILE A C 1
ATOM 7713 O O . ILE A 1 979 ? 10.553 -33.555 3.651 1.00 83.25 979 ILE A O 1
ATOM 7717 N N . ILE A 1 980 ? 9.157 -32.230 2.499 1.00 87.94 980 ILE A N 1
ATOM 7718 C CA . ILE A 1 980 ? 10.064 -32.070 1.355 1.00 87.94 980 ILE A CA 1
ATOM 7719 C C . ILE A 1 980 ? 9.989 -30.681 0.707 1.00 87.94 980 ILE A C 1
ATOM 7721 O O . ILE A 1 980 ? 8.913 -30.123 0.506 1.00 87.94 980 ILE A O 1
ATOM 7725 N N . LYS A 1 981 ? 11.154 -30.149 0.321 1.00 89.25 981 LYS A N 1
ATOM 7726 C CA . LYS A 1 981 ? 11.326 -28.927 -0.480 1.00 89.25 981 LYS A CA 1
ATOM 7727 C C . LYS A 1 981 ? 11.954 -29.303 -1.829 1.00 89.25 981 LYS A C 1
ATOM 7729 O O . LYS A 1 981 ? 12.769 -30.224 -1.903 1.00 89.25 981 LYS A O 1
ATOM 7734 N N . ILE A 1 982 ? 11.586 -28.603 -2.900 1.00 92.25 982 ILE A N 1
ATOM 7735 C CA . ILE A 1 982 ? 12.376 -28.582 -4.135 1.00 92.25 982 ILE A CA 1
ATOM 7736 C C . ILE A 1 982 ? 13.550 -27.638 -3.877 1.00 92.25 982 ILE A C 1
ATOM 7738 O O . ILE A 1 982 ? 13.353 -26.439 -3.678 1.00 92.25 982 ILE A O 1
ATOM 7742 N N . ASN A 1 983 ? 14.763 -28.192 -3.865 1.00 87.56 983 ASN A N 1
ATOM 7743 C CA . ASN A 1 983 ? 15.994 -27.461 -3.562 1.00 87.56 983 ASN A CA 1
ATOM 7744 C C . ASN A 1 983 ? 16.475 -26.650 -4.771 1.00 87.56 983 ASN A C 1
ATOM 7746 O O . ASN A 1 983 ? 17.065 -25.590 -4.610 1.00 87.56 983 ASN A O 1
ATOM 7750 N N . SER A 1 984 ? 16.260 -27.156 -5.989 1.00 86.69 984 SER A N 1
ATOM 7751 C CA . SER A 1 984 ? 16.485 -26.389 -7.217 1.00 86.69 984 SER A CA 1
ATOM 7752 C C . SER A 1 984 ? 15.694 -26.953 -8.395 1.00 86.69 984 SER A C 1
ATOM 7754 O O . SER A 1 984 ? 15.339 -28.135 -8.432 1.00 86.69 984 SER A O 1
ATOM 7756 N N . ILE A 1 985 ? 15.448 -26.097 -9.386 1.00 91.19 985 ILE A N 1
ATOM 7757 C CA . ILE A 1 985 ? 14.964 -26.493 -10.706 1.00 91.19 985 ILE A CA 1
ATOM 7758 C C . ILE A 1 985 ? 15.844 -25.843 -11.779 1.00 91.19 985 ILE A C 1
ATOM 7760 O O . ILE A 1 985 ? 16.235 -24.684 -11.664 1.00 91.19 985 ILE A O 1
ATOM 7764 N N . GLY A 1 986 ? 16.194 -26.592 -12.821 1.00 86.50 986 GLY A N 1
ATOM 7765 C CA . GLY A 1 986 ? 17.061 -26.111 -13.898 1.00 86.50 986 GLY A CA 1
ATOM 7766 C C . GLY A 1 986 ? 16.741 -26.753 -15.242 1.00 86.50 986 GLY A C 1
ATOM 7767 O O . GLY A 1 986 ? 15.819 -27.552 -15.355 1.00 86.50 986 GLY A O 1
ATOM 7768 N N . LEU A 1 987 ? 17.507 -26.418 -16.281 1.00 85.25 987 LEU A N 1
ATOM 7769 C CA . LEU A 1 987 ? 17.400 -27.056 -17.595 1.00 85.25 987 LEU A CA 1
ATOM 7770 C C . LEU A 1 987 ? 18.598 -27.984 -17.834 1.00 85.25 987 LEU A C 1
ATOM 7772 O O . LEU A 1 987 ? 19.747 -27.543 -17.830 1.00 85.25 987 LEU A O 1
ATOM 7776 N N . ASN A 1 988 ? 18.324 -29.265 -18.085 1.00 80.75 988 ASN A N 1
ATOM 7777 C CA . ASN A 1 988 ? 19.315 -30.241 -18.554 1.00 80.75 988 ASN A CA 1
ATOM 7778 C C . ASN A 1 988 ? 19.490 -30.119 -20.085 1.00 80.75 988 ASN A C 1
ATOM 7780 O O . ASN A 1 988 ? 20.603 -30.106 -20.611 1.00 80.75 988 ASN A O 1
ATOM 7784 N N . LYS A 1 989 ? 18.383 -29.880 -20.803 1.00 80.12 989 LYS A N 1
ATOM 7785 C CA . LYS A 1 989 ? 18.359 -29.389 -22.195 1.00 80.12 989 LYS A CA 1
ATOM 7786 C C . LYS A 1 989 ? 17.347 -28.256 -22.330 1.00 80.12 989 LYS A C 1
ATOM 7788 O O . LYS A 1 989 ? 16.548 -28.033 -21.428 1.00 80.12 989 LYS A O 1
ATOM 7793 N N . TYR A 1 990 ? 17.347 -27.578 -23.479 1.00 79.69 990 TYR A N 1
ATOM 7794 C CA . TYR A 1 990 ? 16.507 -26.403 -23.751 1.00 79.69 990 TYR A CA 1
ATOM 7795 C C . TYR A 1 990 ? 15.016 -26.591 -23.406 1.00 79.69 990 TYR A C 1
ATOM 7797 O O . TYR A 1 990 ? 14.398 -25.669 -22.881 1.00 79.69 990 TYR A O 1
ATOM 7805 N N . ASN A 1 991 ? 14.470 -27.792 -23.627 1.00 84.50 991 ASN A N 1
ATOM 7806 C CA . ASN A 1 991 ? 13.102 -28.181 -23.278 1.00 84.50 991 ASN A CA 1
ATOM 7807 C C . ASN A 1 991 ? 13.014 -29.282 -22.204 1.00 84.50 991 ASN A C 1
ATOM 7809 O O . ASN A 1 991 ? 11.998 -29.961 -22.133 1.00 84.50 991 ASN A O 1
ATOM 7813 N N . GLN A 1 992 ? 14.062 -29.514 -21.410 1.00 89.94 992 GLN A N 1
ATOM 7814 C CA . GLN A 1 992 ? 14.083 -30.595 -20.415 1.00 89.94 992 GLN A CA 1
ATOM 7815 C C . GLN A 1 992 ? 14.387 -30.043 -19.015 1.00 89.94 992 GLN A C 1
ATOM 7817 O O . GLN A 1 992 ? 15.560 -30.009 -18.621 1.00 89.94 992 GLN A O 1
ATOM 7822 N N . PRO A 1 993 ? 13.345 -29.585 -18.288 1.00 93.69 993 PRO A N 1
ATOM 7823 C CA . PRO A 1 993 ? 13.401 -29.266 -16.869 1.00 93.69 993 PRO A CA 1
ATOM 7824 C C . PRO A 1 993 ? 13.951 -30.417 -16.041 1.00 93.69 993 PRO A C 1
ATOM 7826 O O . PRO A 1 993 ? 13.635 -31.579 -16.280 1.00 93.69 993 PRO A O 1
ATOM 7829 N N . GLU A 1 994 ? 14.751 -30.080 -15.044 1.00 94.00 994 GLU A N 1
ATOM 7830 C CA . GLU A 1 994 ? 15.303 -30.998 -14.067 1.00 94.00 994 GLU A CA 1
ATOM 7831 C C . GLU A 1 994 ? 15.024 -30.461 -12.669 1.00 94.00 994 GLU A C 1
ATOM 7833 O O . GLU A 1 994 ? 15.486 -29.377 -12.317 1.00 94.00 994 GLU A O 1
ATOM 7838 N N . ILE A 1 995 ? 14.239 -31.218 -11.908 1.00 94.44 995 ILE A N 1
ATOM 7839 C CA . ILE A 1 995 ? 13.845 -30.926 -10.532 1.00 94.44 995 ILE A CA 1
ATOM 7840 C C . ILE A 1 995 ? 14.794 -31.692 -9.611 1.00 94.44 995 ILE A C 1
ATOM 7842 O O . ILE A 1 995 ? 15.057 -32.871 -9.861 1.00 94.44 995 ILE A O 1
ATOM 7846 N N . VAL A 1 996 ? 15.300 -31.037 -8.564 1.00 92.88 996 VAL A N 1
ATOM 7847 C CA . VAL A 1 996 ? 16.236 -31.613 -7.587 1.00 92.88 996 VAL A CA 1
ATOM 7848 C C . VAL A 1 996 ? 15.764 -31.302 -6.164 1.00 92.88 996 VAL A C 1
ATOM 7850 O O . VAL A 1 996 ? 15.406 -30.166 -5.853 1.00 92.88 996 VAL A O 1
ATOM 7853 N N . TRP A 1 997 ? 15.772 -32.309 -5.295 1.00 92.31 997 TRP A N 1
ATOM 7854 C CA . TRP A 1 997 ? 15.308 -32.252 -3.902 1.00 92.31 997 TRP A CA 1
ATOM 7855 C C . TRP A 1 997 ? 16.291 -32.997 -2.973 1.00 92.31 997 TRP A C 1
ATOM 7857 O O . TRP A 1 997 ? 17.411 -33.308 -3.382 1.00 92.31 997 TRP A O 1
ATOM 7867 N N . LYS A 1 998 ? 15.927 -33.257 -1.709 1.00 84.88 998 LYS A N 1
ATOM 7868 C CA . LYS A 1 998 ? 16.764 -33.999 -0.739 1.00 84.88 998 LYS A CA 1
ATOM 7869 C C . LYS A 1 998 ? 16.451 -35.508 -0.764 1.00 84.88 998 LYS A C 1
ATOM 7871 O O . LYS A 1 998 ? 15.283 -35.893 -0.804 1.00 84.88 998 LYS A O 1
ATOM 7876 N N . LYS A 1 999 ? 17.475 -36.374 -0.697 1.00 82.56 999 LYS A N 1
ATOM 7877 C CA . LYS A 1 999 ? 17.272 -37.814 -0.418 1.00 82.56 999 LYS A CA 1
ATOM 7878 C C . LYS A 1 999 ? 16.638 -37.999 0.965 1.00 82.56 999 LYS A C 1
ATOM 7880 O O . LYS A 1 999 ? 16.952 -37.243 1.883 1.00 82.56 999 LYS A O 1
ATOM 7885 N N . THR A 1 1000 ? 15.818 -39.032 1.125 1.00 75.62 1000 THR A N 1
ATOM 7886 C CA . THR A 1 1000 ? 15.268 -39.459 2.426 1.00 75.62 1000 THR A CA 1
ATOM 7887 C C . THR A 1 1000 ? 15.593 -40.929 2.699 1.00 75.62 1000 THR A C 1
ATOM 7889 O O . THR A 1 1000 ? 16.264 -41.581 1.897 1.00 75.62 1000 THR A O 1
ATOM 7892 N N . SER A 1 1001 ? 15.149 -41.437 3.849 1.00 66.94 1001 SER A N 1
ATOM 7893 C CA . SER A 1 1001 ? 15.329 -42.822 4.290 1.00 66.94 1001 SER A CA 1
ATOM 7894 C C . SER A 1 1001 ? 14.714 -43.859 3.343 1.00 66.94 1001 SER A C 1
ATOM 7896 O O . SER A 1 1001 ? 13.830 -43.570 2.529 1.00 66.94 1001 SER A O 1
ATOM 7898 N N . GLU A 1 1002 ? 15.177 -45.103 3.478 1.00 64.00 1002 GLU A N 1
ATOM 7899 C CA . GLU A 1 1002 ? 14.604 -46.241 2.765 1.00 64.00 1002 GLU A CA 1
ATOM 7900 C C . GLU A 1 1002 ? 13.129 -46.468 3.145 1.00 64.00 1002 GLU A C 1
ATOM 7902 O O . GLU A 1 1002 ? 12.719 -46.251 4.283 1.00 64.00 1002 GLU A O 1
ATOM 7907 N N . GLY A 1 1003 ? 12.317 -46.896 2.173 1.00 74.38 1003 GLY A N 1
ATOM 7908 C CA . GLY A 1 1003 ? 10.875 -47.128 2.352 1.00 74.38 1003 GLY A CA 1
ATOM 7909 C C . GLY A 1 1003 ? 9.970 -45.913 2.096 1.00 74.38 1003 GLY A C 1
ATOM 7910 O O . GLY A 1 1003 ? 8.749 -46.069 2.089 1.00 74.38 1003 GLY A O 1
ATOM 7911 N N . ILE A 1 1004 ? 10.535 -44.729 1.833 1.00 87.06 1004 ILE A N 1
ATOM 7912 C CA . ILE A 1 1004 ? 9.784 -43.543 1.393 1.00 87.06 1004 ILE A CA 1
ATOM 7913 C C . ILE A 1 1004 ? 9.837 -43.428 -0.136 1.00 87.06 1004 ILE A C 1
ATOM 7915 O O . ILE A 1 1004 ? 10.918 -43.434 -0.725 1.00 87.06 1004 ILE A O 1
ATOM 7919 N N . GLY A 1 1005 ? 8.673 -43.302 -0.774 1.00 88.31 1005 GLY A N 1
ATOM 7920 C CA . GLY A 1 1005 ? 8.501 -42.993 -2.193 1.00 88.31 1005 GLY A CA 1
ATOM 7921 C C . GLY A 1 1005 ? 8.138 -41.524 -2.445 1.00 88.31 1005 GLY A C 1
ATOM 7922 O O . GLY A 1 1005 ? 7.989 -40.735 -1.512 1.00 88.31 1005 GLY A O 1
ATOM 7923 N N . TYR A 1 1006 ? 7.996 -41.143 -3.715 1.00 92.00 1006 TYR A N 1
ATOM 7924 C CA . TYR A 1 1006 ? 7.690 -39.772 -4.135 1.00 92.00 1006 TYR A CA 1
ATOM 7925 C C . TYR A 1 1006 ? 6.747 -39.702 -5.344 1.00 92.00 1006 TYR A C 1
ATOM 7927 O O . TYR A 1 1006 ? 6.722 -40.599 -6.188 1.00 92.00 1006 TYR A O 1
ATOM 7935 N N . GLU A 1 1007 ? 6.012 -38.595 -5.467 1.00 94.75 1007 GLU A N 1
ATOM 7936 C CA . GLU A 1 1007 ? 5.187 -38.249 -6.631 1.00 94.75 1007 GLU A CA 1
ATOM 7937 C C . GLU A 1 1007 ? 5.493 -36.824 -7.108 1.00 94.75 1007 GLU A C 1
ATOM 7939 O O . GLU A 1 1007 ? 5.456 -35.885 -6.313 1.00 94.75 1007 GLU A O 1
ATOM 7944 N N . ILE A 1 1008 ? 5.750 -36.650 -8.409 1.00 94.31 1008 ILE A N 1
ATOM 7945 C CA . ILE A 1 1008 ? 6.012 -35.342 -9.031 1.00 94.31 1008 ILE A CA 1
ATOM 7946 C C . ILE A 1 1008 ? 4.820 -34.940 -9.894 1.00 94.31 1008 ILE A C 1
ATOM 7948 O O . ILE A 1 1008 ? 4.350 -35.706 -10.742 1.00 94.31 1008 ILE A O 1
ATOM 7952 N N . TYR A 1 1009 ? 4.377 -33.702 -9.704 1.00 95.00 1009 TYR A N 1
ATOM 7953 C CA . TYR A 1 1009 ? 3.268 -33.082 -10.410 1.00 95.00 1009 TYR A CA 1
ATOM 7954 C C . TYR A 1 1009 ? 3.745 -31.878 -11.220 1.00 95.00 1009 TYR A C 1
ATOM 7956 O O . TYR A 1 1009 ? 4.683 -31.183 -10.828 1.00 95.00 1009 TYR A O 1
ATOM 7964 N N . ARG A 1 1010 ? 3.059 -31.622 -12.336 1.00 94.81 1010 ARG A N 1
ATOM 7965 C CA . ARG A 1 1010 ? 3.320 -30.531 -13.275 1.00 94.81 1010 ARG A CA 1
ATOM 7966 C C . ARG A 1 1010 ? 2.014 -29.835 -13.661 1.00 94.81 1010 ARG A C 1
ATOM 7968 O O . ARG A 1 1010 ? 1.029 -30.510 -13.958 1.00 94.81 1010 ARG A O 1
ATOM 7975 N N . ALA A 1 1011 ? 2.024 -28.509 -13.723 1.00 92.56 1011 ALA A N 1
ATOM 7976 C CA . ALA A 1 1011 ? 0.920 -27.691 -14.226 1.00 92.56 1011 ALA A CA 1
ATOM 7977 C C . ALA A 1 1011 ? 1.416 -26.620 -15.216 1.00 92.56 1011 ALA A C 1
ATOM 7979 O O . ALA A 1 1011 ? 2.607 -26.304 -15.267 1.00 92.56 1011 ALA A O 1
ATOM 7980 N N . MET A 1 1012 ? 0.494 -26.076 -16.016 1.00 84.19 1012 MET A N 1
ATOM 7981 C CA . MET A 1 1012 ? 0.756 -24.984 -16.974 1.00 84.19 1012 MET A CA 1
ATOM 7982 C C . MET A 1 1012 ? 0.605 -23.591 -16.329 1.00 84.19 1012 MET A C 1
ATOM 7984 O O . MET A 1 1012 ? 1.212 -22.632 -16.791 1.00 84.19 1012 MET A O 1
ATOM 7988 N N . SER A 1 1013 ? -0.164 -23.500 -15.240 1.00 75.50 1013 SER A N 1
ATOM 7989 C CA . SER A 1 1013 ? -0.353 -22.331 -14.368 1.00 75.50 1013 SER A CA 1
ATOM 7990 C C . SER A 1 1013 ? -0.592 -22.819 -12.933 1.00 75.50 1013 SER A C 1
ATOM 7992 O O . SER A 1 1013 ? -1.025 -23.960 -12.755 1.00 75.50 1013 SER A O 1
ATOM 7994 N N . LYS A 1 1014 ? -0.361 -21.969 -11.917 1.00 63.22 1014 LYS A N 1
ATOM 7995 C CA . LYS A 1 1014 ? -0.714 -22.259 -10.509 1.00 63.22 1014 LYS A CA 1
ATOM 7996 C C . LYS A 1 1014 ? -2.201 -22.644 -10.358 1.00 63.22 1014 LYS A C 1
ATOM 7998 O O . LYS A 1 1014 ? -2.504 -23.546 -9.582 1.00 63.22 1014 LYS A O 1
ATOM 8003 N N . LYS A 1 1015 ? -3.094 -22.001 -11.131 1.00 57.91 1015 LYS A N 1
ATOM 8004 C CA . LYS A 1 1015 ? -4.565 -22.162 -11.075 1.00 57.91 1015 LYS A CA 1
ATOM 8005 C C . LYS A 1 1015 ? -5.126 -23.312 -11.951 1.00 57.91 1015 LYS A C 1
ATOM 8007 O O . LYS A 1 1015 ? -6.336 -23.450 -12.064 1.00 57.91 1015 LYS A O 1
ATOM 8012 N N . ILE A 1 1016 ? -4.286 -24.144 -12.590 1.00 67.44 1016 ILE A N 1
ATOM 8013 C CA . ILE A 1 1016 ? -4.721 -25.226 -13.511 1.00 67.44 1016 ILE A CA 1
ATOM 8014 C C . ILE A 1 1016 ? -4.532 -26.623 -12.889 1.00 67.44 1016 ILE A C 1
ATOM 8016 O O . ILE A 1 1016 ? -3.565 -26.871 -12.170 1.00 67.44 1016 ILE A O 1
ATOM 8020 N N . LYS A 1 1017 ? -5.429 -27.566 -13.227 1.00 80.81 1017 LYS A N 1
ATOM 8021 C CA . LYS A 1 1017 ? -5.419 -28.979 -12.793 1.00 80.81 1017 LYS A CA 1
ATOM 8022 C C . LYS A 1 1017 ? -4.027 -29.627 -12.911 1.00 80.81 1017 LYS A C 1
ATOM 8024 O O . LYS A 1 1017 ? -3.483 -29.799 -14.002 1.00 80.81 1017 LYS A O 1
ATOM 8029 N N . TRP A 1 1018 ? -3.468 -30.024 -11.768 1.00 89.19 1018 TRP A N 1
ATOM 8030 C CA . TRP A 1 1018 ? -2.121 -30.591 -11.654 1.00 89.19 1018 TRP A CA 1
ATOM 8031 C C . TRP A 1 1018 ? -2.032 -32.015 -12.221 1.00 89.19 1018 TRP A C 1
ATOM 8033 O O . TRP A 1 1018 ? -2.640 -32.946 -11.692 1.00 89.19 1018 TRP A O 1
ATOM 8043 N N . GLN A 1 1019 ? -1.205 -32.219 -13.248 1.00 91.44 1019 GLN A N 1
ATOM 8044 C CA . GLN A 1 1019 ? -0.945 -33.536 -13.831 1.00 91.44 1019 GLN A CA 1
ATOM 8045 C C . GLN A 1 1019 ? 0.186 -34.246 -13.074 1.00 91.44 1019 GLN A C 1
ATOM 8047 O O . GLN A 1 1019 ? 1.294 -33.720 -12.981 1.00 91.44 1019 GLN A O 1
ATOM 8052 N N . LYS A 1 1020 ? -0.049 -35.465 -12.576 1.00 94.69 1020 LYS A N 1
ATOM 8053 C CA . LYS A 1 1020 ? 1.024 -36.338 -12.066 1.00 94.69 1020 LYS A CA 1
ATOM 8054 C C . LYS A 1 1020 ? 1.882 -36.812 -13.247 1.00 94.69 1020 LYS A C 1
ATOM 8056 O O . LYS A 1 1020 ? 1.341 -37.359 -14.205 1.00 94.69 1020 LYS A O 1
ATOM 8061 N N . ILE A 1 1021 ? 3.197 -36.587 -13.203 1.00 94.94 1021 ILE A N 1
ATOM 8062 C CA . ILE A 1 1021 ? 4.123 -36.901 -14.313 1.00 94.94 1021 ILE A CA 1
ATOM 8063 C C . ILE A 1 1021 ? 5.175 -37.962 -13.976 1.00 94.94 1021 ILE A C 1
ATOM 8065 O O . ILE A 1 1021 ? 5.754 -38.552 -14.891 1.00 94.94 1021 ILE A O 1
ATOM 8069 N N . ALA A 1 1022 ? 5.424 -38.220 -12.690 1.00 92.06 1022 ALA A N 1
ATOM 8070 C CA . ALA A 1 1022 ? 6.320 -39.278 -12.239 1.00 92.06 1022 ALA A CA 1
ATOM 8071 C C . ALA A 1 1022 ? 5.939 -39.784 -10.846 1.00 92.06 1022 ALA A C 1
ATOM 8073 O O . ALA A 1 1022 ? 5.427 -39.029 -10.020 1.00 92.06 1022 ALA A O 1
ATOM 8074 N N . VAL A 1 1023 ? 6.254 -41.052 -10.591 1.00 92.00 1023 VAL A N 1
ATOM 8075 C CA . VAL A 1 1023 ? 6.186 -41.708 -9.282 1.00 92.00 1023 VAL A CA 1
ATOM 8076 C C . VAL A 1 1023 ? 7.453 -42.545 -9.122 1.00 92.00 1023 VAL A C 1
ATOM 8078 O O . VAL A 1 1023 ? 7.914 -43.139 -10.097 1.00 92.00 1023 VAL A O 1
ATOM 8081 N N . GLY A 1 1024 ? 8.011 -42.594 -7.916 1.00 87.19 1024 GLY A N 1
ATOM 8082 C CA . GLY A 1 1024 ? 9.053 -43.548 -7.545 1.00 87.19 1024 GLY A CA 1
ATOM 8083 C C . GLY A 1 1024 ? 8.721 -44.194 -6.205 1.00 87.19 1024 GLY A C 1
ATOM 8084 O O . GLY A 1 1024 ? 8.461 -43.490 -5.237 1.00 87.19 1024 GLY A O 1
ATOM 8085 N N . GLU A 1 1025 ? 8.753 -45.525 -6.120 1.00 84.50 1025 GLU A N 1
ATOM 8086 C CA . GLU A 1 1025 ? 8.479 -46.252 -4.864 1.00 84.50 1025 GLU A CA 1
ATOM 8087 C C . GLU A 1 1025 ? 9.650 -46.192 -3.855 1.00 84.50 1025 GLU A C 1
ATOM 8089 O O . GLU A 1 1025 ? 9.514 -46.664 -2.730 1.00 84.50 1025 GLU A O 1
ATOM 8094 N N . LYS A 1 1026 ? 10.799 -45.603 -4.233 1.00 78.25 1026 LYS A N 1
ATOM 8095 C CA . LYS A 1 1026 ? 11.934 -45.297 -3.342 1.00 78.25 1026 LYS A CA 1
ATOM 8096 C C . LYS A 1 1026 ? 12.568 -43.945 -3.702 1.00 78.25 1026 LYS A C 1
ATOM 8098 O O . LYS A 1 1026 ? 12.905 -43.713 -4.862 1.00 78.25 1026 LYS A O 1
ATOM 8103 N N . ASN A 1 1027 ? 12.822 -43.092 -2.710 1.00 77.19 1027 ASN A N 1
ATOM 8104 C CA . ASN A 1 1027 ? 13.470 -41.779 -2.843 1.00 77.19 1027 ASN A CA 1
ATOM 8105 C C . ASN A 1 1027 ? 15.019 -41.853 -2.863 1.00 77.19 1027 ASN A C 1
ATOM 8107 O O . ASN A 1 1027 ? 15.721 -41.027 -2.279 1.00 77.19 1027 ASN A O 1
ATOM 8111 N N . SER A 1 1028 ? 15.573 -42.878 -3.520 1.00 68.62 1028 SER A N 1
ATOM 8112 C CA . SER A 1 1028 ? 17.026 -43.068 -3.660 1.00 68.62 1028 SER A CA 1
ATOM 8113 C C . SER A 1 1028 ? 17.643 -42.164 -4.739 1.00 68.62 1028 SER A C 1
ATOM 8115 O O . SER A 1 1028 ? 18.817 -41.787 -4.635 1.00 68.62 1028 SER A O 1
ATOM 8117 N N . SER A 1 1029 ? 16.846 -41.768 -5.742 1.00 64.25 1029 SER A N 1
ATOM 8118 C CA . SER A 1 1029 ? 17.145 -40.649 -6.642 1.00 64.25 1029 SER A CA 1
ATOM 8119 C C . SER A 1 1029 ? 16.561 -39.356 -6.086 1.00 64.25 1029 SER A C 1
ATOM 8121 O O . SER A 1 1029 ? 15.384 -39.298 -5.753 1.00 64.25 1029 SER A O 1
ATOM 8123 N N . TYR A 1 1030 ? 17.379 -38.308 -6.068 1.00 81.44 1030 TYR A N 1
ATOM 8124 C CA . TYR A 1 1030 ? 17.036 -36.962 -5.599 1.00 81.44 1030 TYR A CA 1
ATOM 8125 C C . TYR A 1 1030 ? 16.828 -35.964 -6.749 1.00 81.44 1030 TYR A C 1
ATOM 8127 O O . TYR A 1 1030 ? 16.785 -34.754 -6.534 1.00 81.44 1030 TYR A O 1
ATOM 8135 N N . ARG A 1 1031 ? 16.767 -36.468 -7.990 1.00 88.62 1031 ARG A N 1
ATOM 8136 C CA . ARG A 1 1031 ? 16.565 -35.680 -9.210 1.00 88.62 1031 ARG A CA 1
ATOM 8137 C C . ARG A 1 1031 ? 15.657 -36.398 -10.203 1.00 88.62 1031 ARG A C 1
ATOM 8139 O O . ARG A 1 1031 ? 15.684 -37.626 -10.310 1.00 88.62 1031 ARG A O 1
ATOM 8146 N N . TYR A 1 1032 ? 14.917 -35.619 -10.983 1.00 92.31 1032 TYR A N 1
ATOM 8147 C CA . TYR A 1 1032 ? 14.101 -36.088 -12.103 1.00 92.31 1032 TYR A CA 1
ATOM 8148 C C . TYR A 1 1032 ? 14.140 -35.075 -13.247 1.00 92.31 1032 TYR A C 1
ATOM 8150 O O . TYR A 1 1032 ? 14.030 -33.874 -13.015 1.00 92.31 1032 TYR A O 1
ATOM 8158 N N . THR A 1 1033 ? 14.243 -35.562 -14.485 1.00 94.06 1033 THR A N 1
ATOM 8159 C CA . THR A 1 1033 ? 14.219 -34.730 -15.696 1.00 94.06 1033 THR A CA 1
ATOM 8160 C C . THR A 1 1033 ? 12.903 -34.937 -16.454 1.00 94.06 1033 THR A C 1
ATOM 8162 O O . THR A 1 1033 ? 12.666 -36.036 -16.964 1.00 94.06 1033 THR A O 1
ATOM 8165 N N . ASP A 1 1034 ? 12.072 -33.898 -16.604 1.00 94.00 1034 ASP A N 1
ATOM 8166 C CA . ASP A 1 1034 ? 10.895 -33.964 -17.479 1.00 94.00 1034 ASP A CA 1
ATOM 8167 C C . ASP A 1 1034 ? 11.338 -33.932 -18.947 1.00 94.00 1034 ASP A C 1
ATOM 8169 O O . ASP A 1 1034 ? 11.699 -32.898 -19.513 1.00 94.00 1034 ASP A O 1
ATOM 8173 N N . LYS A 1 1035 ? 11.303 -35.104 -19.584 1.00 90.69 1035 LYS A N 1
ATOM 8174 C CA . LYS A 1 1035 ? 11.624 -35.277 -21.006 1.00 90.69 1035 LYS A CA 1
ATOM 8175 C C . LYS A 1 1035 ? 10.443 -34.950 -21.934 1.00 90.69 1035 LYS A C 1
ATOM 8177 O O . LYS A 1 1035 ? 10.659 -34.887 -23.142 1.00 90.69 1035 LYS A O 1
ATOM 8182 N N . LYS A 1 1036 ? 9.229 -34.764 -21.393 1.00 89.25 1036 LYS A N 1
ATOM 8183 C CA . LYS A 1 1036 ? 7.965 -34.494 -22.106 1.00 89.25 1036 LYS A CA 1
ATOM 8184 C C . LYS A 1 1036 ? 7.556 -33.010 -22.085 1.00 89.25 1036 LYS A C 1
ATOM 8186 O O . LYS A 1 1036 ? 6.489 -32.676 -22.600 1.00 89.25 1036 LYS A O 1
ATOM 8191 N N . ALA A 1 1037 ? 8.353 -32.120 -21.498 1.00 87.56 1037 ALA A N 1
ATOM 8192 C CA . ALA A 1 1037 ? 8.116 -30.680 -21.550 1.00 87.56 1037 ALA A CA 1
ATOM 8193 C C . ALA A 1 1037 ? 8.312 -30.121 -22.979 1.00 87.56 1037 ALA A C 1
ATOM 8195 O O . ALA A 1 1037 ? 9.285 -30.435 -23.676 1.00 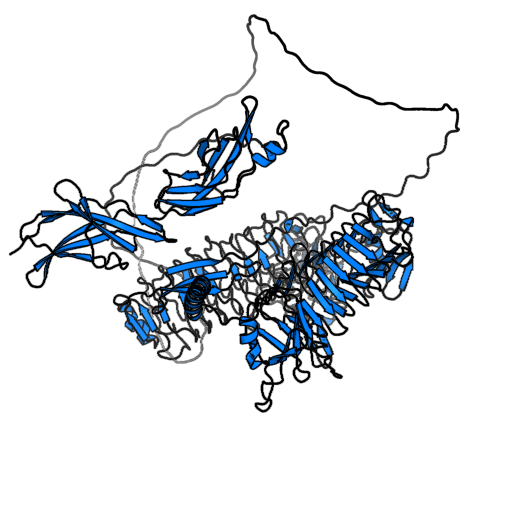87.56 1037 ALA A O 1
ATOM 8196 N N . LYS A 1 1038 ? 7.376 -29.275 -23.429 1.00 84.88 1038 LYS A N 1
ATOM 8197 C CA . LYS A 1 1038 ? 7.474 -28.532 -24.698 1.00 84.88 1038 LYS A CA 1
ATOM 8198 C C . LYS A 1 1038 ? 8.454 -27.358 -24.549 1.00 84.88 1038 LYS A C 1
ATOM 8200 O O . LYS A 1 1038 ? 8.718 -26.896 -23.439 1.00 84.88 1038 LYS A O 1
ATOM 8205 N N . ALA A 1 1039 ? 9.025 -26.892 -25.659 1.00 80.12 1039 ALA A N 1
ATOM 8206 C CA . ALA A 1 1039 ? 9.935 -25.741 -25.694 1.00 80.12 1039 ALA A CA 1
ATOM 8207 C C . ALA A 1 1039 ? 9.171 -24.403 -25.617 1.00 80.12 1039 ALA A C 1
ATOM 8209 O O . ALA A 1 1039 ? 8.033 -24.332 -26.069 1.00 80.12 1039 ALA A O 1
ATOM 8210 N N . GLY A 1 1040 ? 9.796 -23.355 -25.069 1.00 78.25 1040 GLY A N 1
ATOM 8211 C CA . GLY A 1 1040 ? 9.213 -22.010 -24.912 1.00 78.25 1040 GLY A CA 1
ATOM 8212 C C . GLY A 1 1040 ? 8.171 -21.845 -23.792 1.00 78.25 1040 GLY A C 1
ATOM 8213 O O . GLY A 1 1040 ? 7.770 -20.722 -23.493 1.00 78.25 1040 GLY A O 1
ATOM 8214 N N . GLN A 1 1041 ? 7.747 -22.939 -23.161 1.00 84.25 1041 GLN A N 1
ATOM 8215 C CA . GLN A 1 1041 ? 6.577 -23.014 -22.290 1.00 84.25 1041 GLN A CA 1
ATOM 8216 C C . GLN A 1 1041 ? 6.933 -22.786 -20.809 1.00 84.25 1041 GLN A C 1
ATOM 8218 O O . GLN A 1 1041 ? 7.927 -23.327 -20.317 1.00 84.25 1041 GLN A O 1
ATOM 8223 N N . LYS A 1 1042 ? 6.101 -22.024 -20.079 1.00 90.75 1042 LYS A N 1
ATOM 8224 C CA . LYS A 1 1042 ? 6.120 -21.965 -18.602 1.00 90.75 1042 LYS A CA 1
ATOM 8225 C C . LYS A 1 1042 ? 5.554 -23.279 -18.035 1.00 90.75 1042 LYS A C 1
ATOM 8227 O O . LYS A 1 1042 ? 4.484 -23.709 -18.463 1.00 90.75 1042 LYS A O 1
ATOM 8232 N N . TYR A 1 1043 ? 6.244 -23.885 -17.069 1.00 92.88 1043 TYR A N 1
ATOM 8233 C CA . TYR A 1 1043 ? 5.774 -25.044 -16.302 1.00 92.88 1043 TYR A CA 1
ATOM 8234 C C . TYR A 1 1043 ? 5.983 -24.829 -14.803 1.00 92.88 1043 TYR A C 1
ATOM 8236 O O . TYR A 1 1043 ? 7.017 -24.312 -14.387 1.00 92.88 1043 TYR A O 1
ATOM 8244 N N . TYR A 1 1044 ? 5.030 -25.294 -14.001 1.00 93.69 1044 TYR A N 1
ATOM 8245 C CA . TYR A 1 1044 ? 5.079 -25.287 -12.540 1.00 93.69 1044 TYR A CA 1
ATOM 8246 C C . TYR A 1 1044 ? 5.200 -26.723 -12.038 1.00 93.69 1044 TYR A C 1
ATOM 8248 O O . TYR A 1 1044 ? 4.498 -27.598 -12.544 1.00 93.69 1044 TYR A O 1
ATOM 8256 N N . TYR A 1 1045 ? 6.064 -26.970 -11.053 1.00 95.56 1045 TYR A N 1
ATOM 8257 C CA . TYR A 1 1045 ? 6.315 -28.293 -10.481 1.00 95.56 1045 TYR A CA 1
ATOM 8258 C C . TYR A 1 1045 ? 6.148 -28.287 -8.964 1.00 95.56 1045 TYR A C 1
ATOM 8260 O O . TYR A 1 1045 ? 6.564 -27.342 -8.297 1.00 95.56 1045 TYR A O 1
ATOM 8268 N N . ARG A 1 1046 ? 5.594 -29.378 -8.430 1.00 94.69 1046 ARG A N 1
ATOM 8269 C CA . ARG A 1 1046 ? 5.590 -29.701 -6.995 1.00 94.69 1046 ARG A CA 1
ATOM 8270 C C . ARG A 1 1046 ? 5.827 -31.195 -6.793 1.00 94.69 1046 ARG A C 1
ATOM 8272 O O . ARG A 1 1046 ? 5.423 -32.002 -7.634 1.00 94.69 1046 ARG A O 1
ATOM 8279 N N . ILE A 1 1047 ? 6.464 -31.562 -5.689 1.00 94.25 1047 ILE A N 1
ATOM 8280 C CA . ILE A 1 1047 ? 6.693 -32.951 -5.275 1.00 94.25 1047 ILE A CA 1
ATOM 8281 C C . ILE A 1 1047 ? 5.974 -33.209 -3.946 1.00 94.25 1047 ILE A C 1
ATOM 8283 O O . ILE A 1 1047 ? 5.783 -32.289 -3.155 1.00 94.25 1047 ILE A O 1
ATOM 8287 N N . ARG A 1 1048 ? 5.561 -34.449 -3.690 1.00 93.31 1048 ARG A N 1
ATOM 8288 C CA . ARG A 1 1048 ? 5.209 -34.922 -2.342 1.00 93.31 1048 ARG A CA 1
ATOM 8289 C C . ARG A 1 1048 ? 5.829 -36.289 -2.093 1.00 93.31 1048 ARG A C 1
ATOM 8291 O O . ARG A 1 1048 ? 5.990 -37.066 -3.036 1.00 93.31 1048 ARG A O 1
ATOM 8298 N N . LEU A 1 1049 ? 6.164 -36.579 -0.842 1.00 92.44 1049 LEU A N 1
ATOM 8299 C CA . LEU A 1 1049 ? 6.629 -37.902 -0.425 1.00 92.44 1049 LEU A CA 1
ATOM 8300 C C . LEU A 1 1049 ? 5.454 -38.765 0.048 1.00 92.44 1049 LEU A C 1
ATOM 8302 O O . LEU A 1 1049 ? 4.401 -38.244 0.424 1.00 92.44 1049 LEU A O 1
ATOM 8306 N N . PHE A 1 1050 ? 5.637 -40.084 0.039 1.00 90.19 1050 PHE A N 1
ATOM 8307 C CA . PHE A 1 1050 ? 4.721 -41.023 0.682 1.00 90.19 1050 PHE A CA 1
ATOM 8308 C C . PHE A 1 1050 ? 5.457 -42.185 1.348 1.00 90.19 1050 PHE A C 1
ATOM 8310 O O . PHE A 1 1050 ? 6.468 -42.661 0.836 1.00 90.19 1050 PHE A O 1
ATOM 8317 N N . LYS A 1 1051 ? 4.913 -42.694 2.454 1.00 87.12 1051 LYS A N 1
ATOM 8318 C CA . LYS A 1 1051 ? 5.321 -43.971 3.061 1.00 87.12 1051 LYS A CA 1
ATOM 8319 C C . LYS A 1 1051 ? 4.226 -45.005 2.795 1.00 87.12 1051 LYS A C 1
ATOM 8321 O O . LYS A 1 1051 ? 3.042 -44.665 2.826 1.00 87.12 1051 LYS A O 1
ATOM 8326 N N . LYS A 1 1052 ? 4.604 -46.251 2.493 1.00 84.88 1052 LYS A N 1
ATOM 8327 C CA . LYS A 1 1052 ? 3.649 -47.352 2.295 1.00 84.88 1052 LYS A CA 1
ATOM 8328 C C . LYS A 1 1052 ? 3.648 -48.264 3.523 1.00 84.88 1052 LYS A C 1
ATOM 8330 O O . LYS A 1 1052 ? 4.656 -48.908 3.796 1.00 84.88 1052 LYS A O 1
ATOM 8335 N N . THR A 1 1053 ? 2.517 -48.342 4.219 1.00 76.69 1053 THR A N 1
ATOM 8336 C CA . THR A 1 1053 ? 2.335 -49.138 5.447 1.00 76.69 1053 THR A CA 1
ATOM 8337 C C . THR A 1 1053 ? 1.012 -49.893 5.340 1.00 76.69 1053 THR A C 1
ATOM 8339 O O . THR A 1 1053 ? 0.029 -49.323 4.879 1.00 76.69 1053 THR A O 1
ATOM 8342 N N . GLY A 1 1054 ? 0.974 -51.186 5.685 1.00 69.56 1054 GLY A N 1
ATOM 8343 C CA . GLY A 1 1054 ? -0.260 -51.992 5.604 1.00 69.56 1054 GLY A CA 1
ATOM 8344 C C . GLY A 1 1054 ? -0.890 -52.076 4.201 1.00 69.56 1054 GLY A C 1
ATOM 8345 O O . GLY A 1 1054 ? -2.085 -52.301 4.074 1.00 69.56 1054 GLY A O 1
ATOM 8346 N N . GLY A 1 1055 ? -0.113 -51.831 3.140 1.00 69.38 1055 GLY A N 1
ATOM 8347 C CA . GLY A 1 1055 ? -0.609 -51.709 1.763 1.00 69.38 1055 GLY A CA 1
ATOM 8348 C C . GLY A 1 1055 ? -1.004 -50.282 1.350 1.00 69.38 1055 GLY A C 1
ATOM 8349 O O . GLY A 1 1055 ? -0.832 -49.936 0.180 1.00 69.38 1055 GLY A O 1
ATOM 8350 N N . GLN A 1 1056 ? -1.425 -49.438 2.294 1.00 74.94 1056 GLN A N 1
ATOM 8351 C CA . GLN A 1 1056 ? -1.888 -48.071 2.048 1.00 74.94 1056 GLN A CA 1
ATOM 8352 C C . GLN A 1 1056 ? -0.726 -47.079 1.864 1.00 74.94 1056 GLN A C 1
ATOM 8354 O O . GLN A 1 1056 ? 0.345 -47.235 2.456 1.00 74.94 1056 GLN A O 1
ATOM 8359 N N . LYS A 1 1057 ? -0.924 -46.044 1.031 1.00 86.31 1057 LYS A N 1
ATOM 8360 C CA . LYS A 1 1057 ? 0.033 -44.935 0.846 1.00 86.31 1057 LYS A CA 1
ATOM 8361 C C . LYS A 1 1057 ? -0.379 -43.717 1.672 1.00 86.31 1057 LYS A C 1
ATOM 8363 O O . LYS A 1 1057 ? -1.420 -43.122 1.411 1.00 86.31 1057 LYS A O 1
ATOM 8368 N N . TYR A 1 1058 ? 0.480 -43.318 2.604 1.00 84.69 1058 TYR A N 1
ATOM 8369 C CA . TYR A 1 1058 ? 0.319 -42.125 3.432 1.00 84.69 1058 TYR A CA 1
ATOM 8370 C C . TYR A 1 1058 ? 1.189 -41.000 2.872 1.00 84.69 1058 TYR A C 1
ATOM 8372 O O . TYR A 1 1058 ? 2.390 -41.199 2.689 1.00 84.69 1058 TYR A O 1
ATOM 8380 N N . TYR A 1 1059 ? 0.600 -39.839 2.587 1.00 86.19 1059 TYR A N 1
ATOM 8381 C CA . TYR A 1 1059 ? 1.264 -38.732 1.889 1.00 86.19 1059 TYR A CA 1
ATOM 8382 C C . TYR A 1 1059 ? 1.683 -37.608 2.841 1.00 86.19 1059 TYR A C 1
ATOM 8384 O O . TYR A 1 1059 ? 0.922 -37.227 3.725 1.00 86.19 1059 TYR A O 1
ATOM 8392 N N . GLY A 1 1060 ? 2.865 -37.033 2.609 1.00 84.38 1060 GLY A N 1
ATOM 8393 C CA . GLY A 1 1060 ? 3.252 -35.748 3.196 1.00 84.38 1060 GLY A CA 1
ATOM 8394 C C . GLY A 1 1060 ? 2.566 -34.558 2.513 1.00 84.38 1060 GLY A C 1
ATOM 8395 O O . GLY A 1 1060 ? 1.970 -34.700 1.437 1.00 84.38 1060 GLY A O 1
ATOM 8396 N N . LYS A 1 1061 ? 2.703 -33.364 3.111 1.00 87.06 1061 LYS A N 1
ATOM 8397 C CA . LYS A 1 1061 ? 2.346 -32.090 2.457 1.00 87.06 1061 LYS A CA 1
ATOM 8398 C C . LYS A 1 1061 ? 3.103 -31.955 1.120 1.00 87.06 1061 LYS A C 1
ATOM 8400 O O . LYS A 1 1061 ? 4.195 -32.502 0.946 1.00 87.06 1061 LYS A O 1
ATOM 8405 N N . TYR A 1 1062 ? 2.522 -31.231 0.163 1.00 90.94 1062 TYR A N 1
ATOM 8406 C CA . TYR A 1 1062 ? 3.237 -30.867 -1.065 1.00 90.94 1062 TYR A CA 1
ATOM 8407 C C . TYR A 1 1062 ? 4.389 -29.903 -0.756 1.00 90.94 1062 TYR A C 1
ATOM 8409 O O . TYR A 1 1062 ? 4.297 -29.087 0.158 1.00 90.94 1062 TYR A O 1
ATOM 8417 N N . SER A 1 1063 ? 5.448 -29.974 -1.560 1.00 92.44 1063 SER A N 1
ATOM 8418 C CA . SER A 1 1063 ? 6.537 -29.002 -1.553 1.00 92.44 1063 SER A CA 1
ATOM 8419 C C . SER A 1 1063 ? 6.075 -27.603 -1.961 1.00 92.44 1063 SER A C 1
ATOM 8421 O O . SER A 1 1063 ? 5.032 -27.429 -2.599 1.00 92.44 1063 SER A O 1
ATOM 8423 N N . ASN A 1 1064 ? 6.960 -26.627 -1.745 1.00 90.31 1064 ASN A N 1
ATOM 8424 C CA . ASN A 1 1064 ? 6.976 -25.384 -2.512 1.00 90.31 1064 ASN A CA 1
ATOM 8425 C C . ASN A 1 1064 ? 6.798 -25.645 -4.023 1.00 90.31 1064 ASN A C 1
ATOM 8427 O O . ASN A 1 1064 ? 7.298 -26.637 -4.569 1.00 90.31 1064 ASN A O 1
ATOM 8431 N N . VAL A 1 1065 ? 6.089 -24.740 -4.699 1.00 91.81 1065 VAL A N 1
ATOM 8432 C CA . VAL A 1 1065 ? 5.884 -24.781 -6.151 1.00 91.81 1065 VAL A CA 1
ATOM 8433 C C . VAL A 1 1065 ? 7.024 -24.042 -6.847 1.00 91.81 1065 VAL A C 1
ATOM 8435 O O . VAL A 1 1065 ? 7.163 -22.833 -6.689 1.00 91.81 1065 VAL A O 1
ATOM 8438 N N . CYS A 1 1066 ? 7.801 -24.740 -7.673 1.00 85.25 1066 CYS A N 1
ATOM 8439 C CA . CYS A 1 1066 ? 8.856 -24.124 -8.482 1.00 85.25 1066 CYS A CA 1
ATOM 8440 C C . CYS A 1 1066 ? 8.408 -23.945 -9.938 1.00 85.25 1066 CYS A C 1
ATOM 8442 O O . CYS A 1 1066 ? 7.941 -24.892 -10.576 1.00 85.25 1066 CYS A O 1
ATOM 8444 N N . MET A 1 1067 ? 8.581 -22.737 -10.480 1.00 92.44 1067 MET A N 1
ATOM 8445 C CA . MET A 1 1067 ? 8.308 -22.408 -11.883 1.00 92.44 1067 MET A CA 1
ATOM 8446 C C . MET A 1 1067 ? 9.591 -22.488 -12.717 1.00 92.44 1067 MET A C 1
ATOM 8448 O O . MET A 1 1067 ? 10.663 -22.099 -12.259 1.00 92.44 1067 MET A O 1
ATOM 8452 N N . ILE A 1 1068 ? 9.489 -22.964 -13.959 1.00 90.69 1068 ILE A N 1
ATOM 8453 C CA . ILE A 1 1068 ? 10.554 -22.836 -14.956 1.00 90.69 1068 ILE A CA 1
ATOM 8454 C C . ILE A 1 1068 ? 9.981 -22.657 -16.369 1.00 90.69 1068 ILE A C 1
ATOM 8456 O O . ILE A 1 1068 ? 9.105 -23.404 -16.810 1.00 90.69 1068 ILE A O 1
ATOM 8460 N N . LYS A 1 1069 ? 10.504 -21.671 -17.108 1.00 87.75 1069 LYS A N 1
ATOM 8461 C CA . LYS A 1 1069 ? 10.223 -21.461 -18.538 1.00 87.75 1069 LYS A CA 1
ATOM 8462 C C . LYS A 1 1069 ? 11.269 -22.207 -19.367 1.00 87.75 1069 LYS A C 1
ATOM 8464 O O . LYS A 1 1069 ? 12.468 -21.961 -19.223 1.00 87.75 1069 LYS A O 1
ATOM 8469 N N . THR A 1 1070 ? 10.844 -23.129 -20.229 1.00 86.19 1070 THR A N 1
ATOM 8470 C CA . THR A 1 1070 ? 11.755 -23.786 -21.178 1.00 86.19 1070 THR A CA 1
ATOM 8471 C C . THR A 1 1070 ? 12.192 -22.808 -22.269 1.00 86.19 1070 THR A C 1
ATOM 8473 O O . THR A 1 1070 ? 11.458 -21.896 -22.650 1.00 86.19 1070 THR A O 1
ATOM 8476 N N . LEU A 1 1071 ? 13.400 -22.980 -22.808 1.00 80.31 1071 LEU A N 1
ATOM 8477 C CA . LEU A 1 1071 ? 13.929 -22.087 -23.841 1.00 80.31 1071 LEU A CA 1
ATOM 8478 C C . LEU A 1 1071 ? 13.268 -22.383 -25.195 1.00 80.31 1071 LEU A C 1
ATOM 8480 O O . LEU A 1 1071 ? 13.223 -23.535 -25.630 1.00 80.31 1071 LEU A O 1
ATOM 8484 N N . SER A 1 1072 ? 12.809 -21.343 -25.895 1.00 76.25 1072 SER A N 1
ATOM 8485 C CA . SER A 1 1072 ? 12.263 -21.459 -27.256 1.00 76.25 1072 SER A CA 1
ATOM 8486 C C . SER A 1 1072 ? 13.392 -21.543 -28.296 1.00 76.25 1072 SER A C 1
ATOM 8488 O O . SER A 1 1072 ? 13.695 -20.591 -29.020 1.00 76.25 1072 SER A O 1
ATOM 8490 N N . ILE A 1 1073 ? 14.086 -22.687 -28.334 1.00 77.31 1073 ILE A N 1
ATOM 8491 C CA . ILE A 1 1073 ? 15.163 -22.927 -29.305 1.00 77.31 1073 ILE A CA 1
ATOM 8492 C C . ILE A 1 1073 ? 14.606 -23.620 -30.551 1.00 77.31 1073 ILE A C 1
ATOM 8494 O O . ILE A 1 1073 ? 14.284 -24.809 -30.527 1.00 77.31 1073 ILE A O 1
ATOM 8498 N N . VAL A 1 1074 ? 14.511 -22.875 -31.654 1.00 76.25 1074 VAL A N 1
ATOM 8499 C CA . VAL A 1 1074 ? 13.971 -23.374 -32.928 1.00 76.25 1074 VAL A CA 1
ATOM 8500 C C . VAL A 1 1074 ? 15.014 -24.170 -33.718 1.00 76.25 1074 VAL A C 1
ATOM 8502 O O . VAL A 1 1074 ? 16.217 -23.906 -33.646 1.00 76.25 1074 VAL A O 1
ATOM 8505 N N . LYS A 1 1075 ? 14.554 -25.136 -34.523 1.00 82.38 1075 LYS A N 1
ATOM 8506 C CA . LYS A 1 1075 ? 15.390 -25.845 -35.506 1.00 82.38 1075 LYS A CA 1
ATOM 8507 C C . LYS A 1 1075 ? 15.894 -24.848 -36.563 1.00 82.38 1075 LYS A C 1
ATOM 8509 O O . LYS A 1 1075 ? 15.051 -24.214 -37.202 1.00 82.38 1075 LYS A O 1
ATOM 8514 N N . PRO A 1 1076 ? 17.213 -24.710 -36.801 1.00 86.25 1076 PRO A N 1
ATOM 8515 C CA . PRO A 1 1076 ? 17.702 -23.742 -37.774 1.00 86.25 1076 PRO A CA 1
ATOM 8516 C C . PRO A 1 1076 ? 17.273 -24.085 -39.207 1.00 86.25 1076 PRO A C 1
ATOM 8518 O O . PRO A 1 1076 ? 17.644 -25.138 -39.728 1.00 86.25 1076 PRO A O 1
ATOM 8521 N N . LYS A 1 1077 ? 16.540 -23.183 -39.873 1.00 87.12 1077 LYS A N 1
ATOM 8522 C CA . LYS A 1 1077 ? 16.380 -23.215 -41.339 1.00 87.12 1077 LYS A CA 1
ATOM 8523 C C . LYS A 1 1077 ? 17.589 -22.525 -41.973 1.00 87.12 1077 LYS A C 1
ATOM 8525 O O . LYS A 1 1077 ? 17.964 -21.437 -41.535 1.00 87.12 1077 LYS A O 1
ATOM 8530 N N . ILE A 1 1078 ? 18.187 -23.134 -42.997 1.00 90.75 1078 ILE A N 1
ATOM 8531 C CA . ILE A 1 1078 ? 19.407 -22.643 -43.659 1.00 90.75 1078 ILE A CA 1
ATOM 8532 C C . ILE A 1 1078 ? 19.283 -22.689 -45.187 1.00 90.75 1078 ILE A C 1
ATOM 8534 O O . ILE A 1 1078 ? 18.672 -23.605 -45.730 1.00 90.75 1078 ILE A O 1
ATOM 8538 N N . LYS A 1 1079 ? 19.893 -21.720 -45.878 1.00 90.06 1079 LYS A N 1
ATOM 8539 C CA . LYS A 1 1079 ? 20.096 -21.709 -47.336 1.00 90.06 1079 LYS A CA 1
ATOM 8540 C C . LYS A 1 1079 ? 21.596 -21.729 -47.623 1.00 90.06 1079 LYS A C 1
ATOM 8542 O O . LYS A 1 1079 ? 22.353 -21.011 -46.974 1.00 90.06 1079 LYS A O 1
ATOM 8547 N N . GLY A 1 1080 ? 22.014 -22.543 -48.586 1.00 88.12 1080 GLY A N 1
ATOM 8548 C CA . GLY A 1 1080 ? 23.368 -22.519 -49.134 1.00 88.12 1080 GLY A CA 1
ATOM 8549 C C . GLY A 1 1080 ? 23.379 -21.805 -50.479 1.00 88.12 1080 GLY A C 1
ATOM 8550 O O . GLY A 1 1080 ? 22.511 -22.063 -51.310 1.00 88.12 1080 GLY A O 1
ATOM 8551 N N . THR A 1 1081 ? 24.351 -20.927 -50.695 1.00 88.12 1081 THR A N 1
ATOM 8552 C CA . THR A 1 1081 ? 24.672 -20.354 -52.011 1.00 88.12 1081 THR A CA 1
ATOM 8553 C C . THR A 1 1081 ? 26.178 -20.431 -52.246 1.00 88.12 1081 THR A C 1
ATOM 8555 O O . THR A 1 1081 ? 26.944 -20.721 -51.326 1.00 88.12 1081 THR A O 1
ATOM 8558 N N . THR A 1 1082 ? 26.619 -20.177 -53.471 1.00 86.44 1082 THR A N 1
ATOM 8559 C CA . THR A 1 1082 ? 28.038 -20.118 -53.845 1.00 86.44 1082 THR A CA 1
ATOM 8560 C C . THR A 1 1082 ? 28.381 -18.757 -54.425 1.00 86.44 1082 THR A C 1
ATOM 8562 O O . THR A 1 1082 ? 27.496 -18.019 -54.851 1.00 86.44 1082 THR A O 1
ATOM 8565 N N . GLY A 1 1083 ? 29.664 -18.419 -54.425 1.00 83.00 1083 GLY A N 1
ATOM 8566 C CA . GLY A 1 1083 ? 30.180 -17.217 -55.067 1.00 83.00 1083 GLY A CA 1
ATOM 8567 C C . GLY A 1 1083 ? 31.701 -17.239 -55.134 1.00 83.00 1083 GLY A C 1
ATOM 8568 O O . GLY A 1 1083 ? 32.339 -18.167 -54.635 1.00 83.00 1083 GLY A O 1
ATOM 8569 N N . THR A 1 1084 ? 32.271 -16.192 -55.720 1.00 78.88 1084 THR A N 1
ATOM 8570 C CA . THR A 1 1084 ? 33.720 -16.024 -55.879 1.00 78.88 1084 THR A CA 1
ATOM 8571 C C . THR A 1 1084 ? 34.142 -14.705 -55.238 1.00 78.88 1084 THR A C 1
ATOM 8573 O O . THR A 1 1084 ? 33.409 -13.721 -55.301 1.00 78.88 1084 THR A O 1
ATOM 8576 N N . TYR A 1 1085 ? 35.300 -14.676 -54.586 1.00 75.56 1085 TYR A N 1
ATOM 8577 C CA . TYR A 1 1085 ? 35.918 -13.461 -54.052 1.00 75.56 1085 TYR A CA 1
ATOM 8578 C C . TYR A 1 1085 ? 37.420 -13.538 -54.324 1.00 75.56 1085 TYR A C 1
ATOM 8580 O O . TYR A 1 1085 ? 38.033 -14.547 -53.991 1.00 75.56 1085 TYR A O 1
ATOM 8588 N N . GLN A 1 1086 ? 37.998 -12.527 -54.983 1.00 76.44 1086 GLN A N 1
ATOM 8589 C CA . GLN A 1 1086 ? 39.420 -12.512 -55.378 1.00 76.44 1086 GLN A CA 1
ATOM 8590 C C . GLN A 1 1086 ? 39.870 -13.830 -56.059 1.00 76.44 1086 GLN A C 1
ATOM 8592 O O . GLN A 1 1086 ? 40.847 -14.457 -55.664 1.00 76.44 1086 GLN A O 1
ATOM 8597 N N . LYS A 1 1087 ? 39.103 -14.291 -57.063 1.00 75.69 1087 LYS A N 1
ATOM 8598 C CA . LYS A 1 1087 ? 39.272 -15.574 -57.794 1.00 75.69 1087 LYS A CA 1
ATOM 8599 C C . LYS A 1 1087 ? 39.135 -16.866 -56.951 1.00 75.69 1087 LYS A C 1
ATOM 8601 O O . LYS A 1 1087 ? 39.177 -17.957 -57.516 1.00 75.69 1087 LYS A O 1
ATOM 8606 N N . ILE A 1 1088 ? 38.889 -16.778 -55.641 1.00 79.19 1088 ILE A N 1
ATOM 8607 C CA . ILE A 1 1088 ? 38.682 -17.922 -54.736 1.00 79.19 1088 ILE A CA 1
ATOM 8608 C C . ILE A 1 1088 ? 37.176 -18.233 -54.603 1.00 79.19 1088 ILE A C 1
ATOM 8610 O O . ILE A 1 1088 ? 36.406 -17.335 -54.245 1.00 79.19 1088 ILE A O 1
ATOM 8614 N N . PRO A 1 1089 ? 36.718 -19.479 -54.838 1.00 83.25 1089 PRO A N 1
ATOM 8615 C CA . PRO A 1 1089 ? 35.320 -19.846 -54.644 1.00 83.25 1089 PRO A CA 1
ATOM 8616 C C . PRO A 1 1089 ? 34.993 -20.091 -53.161 1.00 83.25 1089 PRO A C 1
ATOM 8618 O O . PRO A 1 1089 ? 35.811 -20.588 -52.380 1.00 83.25 1089 PRO A O 1
ATOM 8621 N N . TYR A 1 1090 ? 33.761 -19.773 -52.768 1.00 87.06 1090 TYR A N 1
ATOM 8622 C CA . TYR A 1 1090 ? 33.242 -20.004 -51.423 1.00 87.06 1090 TYR A CA 1
ATOM 8623 C C . TYR A 1 1090 ? 31.797 -20.513 -51.434 1.00 87.06 1090 TYR A C 1
ATOM 8625 O O . TYR A 1 1090 ? 30.999 -20.185 -52.314 1.00 87.06 1090 TYR A O 1
ATOM 8633 N N . VAL A 1 1091 ? 31.441 -21.274 -50.398 1.00 89.19 1091 VAL A N 1
ATOM 8634 C CA . VAL A 1 1091 ? 30.049 -21.561 -50.030 1.00 89.19 1091 VAL A CA 1
ATOM 8635 C C . VAL A 1 1091 ? 29.618 -20.573 -48.952 1.00 89.19 1091 VAL A C 1
ATOM 8637 O O . VAL A 1 1091 ? 30.289 -20.427 -47.935 1.00 89.19 1091 VAL A O 1
ATOM 8640 N N . GLN A 1 1092 ? 28.480 -19.913 -49.139 1.00 89.75 1092 GLN A N 1
ATOM 8641 C CA . GLN A 1 1092 ? 27.831 -19.108 -48.112 1.00 89.75 1092 GLN A CA 1
ATOM 8642 C C . GLN A 1 1092 ? 26.669 -19.884 -47.492 1.00 89.75 1092 GLN A C 1
ATOM 8644 O O . GLN A 1 1092 ? 25.712 -20.242 -48.176 1.00 89.75 1092 GLN A O 1
ATOM 8649 N N . ILE A 1 1093 ? 26.739 -20.107 -46.181 1.00 91.50 1093 ILE A N 1
ATOM 8650 C CA . ILE A 1 1093 ? 25.641 -20.650 -45.381 1.00 91.50 1093 ILE A CA 1
ATOM 8651 C C . ILE A 1 1093 ? 24.898 -19.472 -44.746 1.00 91.50 1093 ILE A C 1
ATOM 8653 O O . ILE A 1 1093 ? 25.452 -18.760 -43.909 1.00 91.50 1093 ILE A O 1
ATOM 8657 N N . THR A 1 1094 ? 23.648 -19.250 -45.141 1.00 89.19 1094 THR A N 1
ATOM 8658 C CA . THR A 1 1094 ? 22.770 -18.220 -44.570 1.00 89.19 1094 THR A CA 1
ATOM 8659 C C . THR A 1 1094 ? 21.733 -18.876 -43.670 1.00 89.19 1094 THR A C 1
ATOM 8661 O O . THR A 1 1094 ? 20.992 -19.753 -44.119 1.00 89.19 1094 THR A O 1
ATOM 8664 N N . LEU A 1 1095 ? 21.648 -18.449 -42.411 1.00 87.69 1095 LEU A N 1
ATOM 8665 C CA . LEU A 1 1095 ? 20.579 -18.884 -41.514 1.00 87.69 1095 LEU A CA 1
ATOM 8666 C C . LEU A 1 1095 ? 19.332 -18.025 -41.790 1.00 87.69 1095 LEU A C 1
ATOM 8668 O O . LEU A 1 1095 ? 19.430 -16.812 -41.946 1.00 87.69 1095 LEU A O 1
ATOM 8672 N N . LYS A 1 1096 ? 18.162 -18.665 -41.897 1.00 82.25 1096 LYS A N 1
ATOM 8673 C CA . LYS A 1 1096 ? 16.883 -18.037 -42.285 1.00 82.25 1096 LYS A CA 1
ATOM 8674 C C . LYS A 1 1096 ? 15.800 -18.077 -41.201 1.00 82.25 1096 LYS A C 1
ATOM 8676 O O . LYS A 1 1096 ? 14.871 -17.286 -41.263 1.00 82.25 1096 LYS A O 1
ATOM 8681 N N . LYS A 1 1097 ? 15.912 -18.974 -40.217 1.00 79.69 1097 LYS A N 1
ATOM 8682 C CA . LYS A 1 1097 ? 15.147 -18.951 -38.954 1.00 79.69 1097 LYS A CA 1
ATOM 8683 C C . LYS A 1 1097 ? 15.982 -19.668 -37.895 1.00 79.69 1097 LYS A C 1
ATOM 8685 O O . LYS A 1 1097 ? 16.408 -20.789 -38.156 1.00 79.69 1097 LYS A O 1
ATOM 8690 N N . TYR A 1 1098 ? 16.272 -19.021 -36.769 1.00 84.38 1098 TYR A N 1
ATOM 8691 C CA . TYR A 1 1098 ? 17.127 -19.510 -35.674 1.00 84.38 1098 TYR A CA 1
ATOM 8692 C C . TYR A 1 1098 ? 16.845 -18.707 -34.391 1.00 84.38 1098 TYR A C 1
ATOM 8694 O O . TYR A 1 1098 ? 16.188 -17.674 -34.460 1.00 84.38 1098 TYR A O 1
ATOM 8702 N N . SER A 1 1099 ? 17.333 -19.165 -33.232 1.00 73.06 1099 SER A N 1
ATOM 8703 C CA . SER A 1 1099 ? 17.192 -18.432 -31.955 1.00 73.06 1099 SER A CA 1
ATOM 8704 C C . SER A 1 1099 ? 18.353 -18.641 -30.965 1.00 73.06 1099 SER A C 1
ATOM 8706 O O . SER A 1 1099 ? 18.186 -18.502 -29.757 1.00 73.06 1099 SER A O 1
ATOM 8708 N N . GLY A 1 1100 ? 19.549 -18.986 -31.459 1.00 76.19 1100 GLY A N 1
ATOM 8709 C CA . GLY A 1 1100 ? 20.784 -18.973 -30.663 1.00 76.19 1100 GLY A CA 1
ATOM 8710 C C . GLY A 1 1100 ? 21.721 -17.836 -31.071 1.00 76.19 1100 GLY A C 1
ATOM 8711 O O . GLY A 1 1100 ? 21.711 -17.423 -32.227 1.00 76.19 1100 GLY A O 1
ATOM 8712 N N . THR A 1 1101 ? 22.551 -17.376 -30.134 1.00 84.62 1101 THR A N 1
ATOM 8713 C CA . THR A 1 1101 ? 23.558 -16.314 -30.323 1.00 84.62 1101 THR A CA 1
ATOM 8714 C C . THR A 1 1101 ? 24.921 -16.835 -30.788 1.00 84.62 1101 THR A C 1
ATOM 8716 O O . THR A 1 1101 ? 25.803 -16.045 -31.108 1.00 84.62 1101 THR A O 1
ATOM 8719 N N . TYR A 1 1102 ? 25.111 -18.156 -30.876 1.00 87.94 1102 TYR A N 1
ATOM 8720 C CA . TYR A 1 1102 ? 26.280 -18.765 -31.524 1.00 87.94 1102 TYR A CA 1
ATOM 8721 C C . TYR A 1 1102 ? 25.877 -19.879 -32.498 1.00 87.94 1102 TYR A C 1
ATOM 8723 O O . TYR A 1 1102 ? 24.831 -20.504 -32.330 1.00 87.94 1102 TYR A O 1
ATOM 8731 N N . VAL A 1 1103 ? 26.720 -20.165 -33.492 1.00 90.31 1103 VAL A N 1
ATOM 8732 C CA . VAL A 1 1103 ? 26.544 -21.211 -34.509 1.00 90.31 1103 VAL A CA 1
ATOM 8733 C C . VAL A 1 1103 ? 27.581 -22.326 -34.362 1.00 90.31 1103 VAL A C 1
ATOM 8735 O O . VAL A 1 1103 ? 28.734 -22.097 -33.995 1.00 90.31 1103 VAL A O 1
ATOM 8738 N N . GLU A 1 1104 ? 27.207 -23.537 -34.762 1.00 93.44 1104 GLU A N 1
ATOM 8739 C CA . GLU A 1 1104 ? 28.149 -24.569 -35.185 1.00 93.44 1104 GLU A CA 1
ATOM 8740 C C . GLU A 1 1104 ? 27.727 -25.121 -36.548 1.00 93.44 1104 GLU A C 1
ATOM 8742 O O . GLU A 1 1104 ? 26.606 -25.608 -36.715 1.00 93.44 1104 GLU A O 1
ATOM 8747 N N . ILE A 1 1105 ? 28.642 -25.054 -37.518 1.00 92.75 1105 ILE A N 1
ATOM 8748 C CA . ILE A 1 1105 ? 28.458 -25.582 -38.872 1.00 92.75 1105 ILE A CA 1
ATOM 8749 C C . ILE A 1 1105 ? 29.230 -26.898 -38.988 1.00 92.75 1105 ILE A C 1
ATOM 8751 O O . ILE A 1 1105 ? 30.378 -27.001 -38.552 1.00 92.75 1105 ILE A O 1
ATOM 8755 N N . TYR A 1 1106 ? 28.590 -27.903 -39.577 1.00 93.25 1106 TYR A N 1
ATOM 8756 C CA . TYR A 1 1106 ? 29.120 -29.247 -39.765 1.00 93.25 1106 TYR A CA 1
ATOM 8757 C C . TYR A 1 1106 ? 29.082 -29.632 -41.242 1.00 93.25 1106 TYR A C 1
ATOM 8759 O O . TYR A 1 1106 ? 28.062 -29.436 -41.900 1.00 93.25 1106 TYR A O 1
ATOM 8767 N N . ILE A 1 1107 ? 30.161 -30.235 -41.739 1.00 90.88 1107 ILE A N 1
ATOM 8768 C CA . ILE A 1 1107 ? 30.308 -30.721 -43.118 1.00 90.88 1107 ILE A CA 1
ATOM 8769 C C . ILE A 1 1107 ? 30.384 -32.255 -43.143 1.00 90.88 1107 ILE A C 1
ATOM 8771 O O . ILE A 1 1107 ? 30.949 -32.868 -42.237 1.00 90.88 1107 ILE A O 1
ATOM 8775 N N . ARG A 1 1108 ? 29.792 -32.906 -44.149 1.00 88.00 1108 ARG A N 1
ATOM 8776 C CA . ARG A 1 1108 ? 29.812 -34.374 -44.289 1.00 88.00 1108 ARG A CA 1
ATOM 8777 C C . ARG A 1 1108 ? 31.163 -34.862 -44.833 1.00 88.00 1108 ARG A C 1
ATOM 8779 O O . ARG A 1 1108 ? 31.460 -34.653 -46.004 1.00 88.00 1108 ARG A O 1
ATOM 8786 N N . GLY A 1 1109 ? 31.950 -35.552 -44.005 1.00 74.31 1109 GLY A N 1
ATOM 8787 C CA . GLY A 1 1109 ? 33.133 -36.308 -44.436 1.00 74.31 1109 GLY A CA 1
ATOM 8788 C C . GLY A 1 1109 ? 32.799 -37.752 -44.846 1.00 74.31 1109 GLY A C 1
ATOM 8789 O O . GLY A 1 1109 ? 31.650 -38.181 -44.736 1.00 74.31 1109 GLY A O 1
ATOM 8790 N N . ARG A 1 1110 ? 33.818 -38.531 -45.257 1.00 65.94 1110 ARG A N 1
ATOM 8791 C CA . ARG A 1 1110 ? 33.673 -39.895 -45.833 1.00 65.94 1110 ARG A CA 1
ATOM 8792 C C . ARG A 1 1110 ? 32.821 -40.885 -45.011 1.00 65.94 1110 ARG A C 1
ATOM 8794 O O . ARG A 1 1110 ? 32.214 -41.765 -45.604 1.00 65.94 1110 ARG A O 1
ATOM 8801 N N . ARG A 1 1111 ? 32.769 -40.765 -43.675 1.00 66.81 1111 ARG A N 1
ATOM 8802 C CA . ARG A 1 1111 ? 31.941 -41.630 -42.793 1.00 66.81 1111 ARG A CA 1
ATOM 8803 C C . ARG A 1 1111 ? 31.094 -40.891 -41.741 1.00 66.81 1111 ARG A C 1
ATOM 8805 O O . ARG A 1 1111 ? 30.159 -41.477 -41.213 1.00 66.81 1111 ARG A O 1
ATOM 8812 N N . LYS A 1 1112 ? 31.391 -39.627 -41.410 1.00 82.31 1112 LYS A N 1
ATOM 8813 C CA . LYS A 1 1112 ? 30.658 -38.845 -40.390 1.00 82.31 1112 LYS A CA 1
ATOM 8814 C C . LYS A 1 1112 ? 30.704 -37.342 -40.669 1.00 82.31 1112 LYS A C 1
ATOM 8816 O O . LYS A 1 1112 ? 31.581 -36.872 -41.393 1.00 82.31 1112 LYS A O 1
ATOM 8821 N N . TYR A 1 1113 ? 29.775 -36.590 -40.077 1.00 88.06 1113 TYR A N 1
ATOM 8822 C CA . TYR A 1 1113 ? 29.839 -35.126 -40.067 1.00 88.06 1113 TYR A CA 1
ATOM 8823 C C . TYR A 1 1113 ? 30.982 -34.643 -39.164 1.00 88.06 1113 TYR A C 1
ATOM 8825 O O . TYR A 1 1113 ? 31.200 -35.189 -38.083 1.00 88.06 1113 TYR A O 1
ATOM 8833 N N . GLN A 1 1114 ? 31.695 -33.611 -39.604 1.00 89.62 1114 GLN A N 1
ATOM 8834 C CA . GLN A 1 1114 ? 32.808 -32.977 -38.898 1.00 89.62 1114 GLN A CA 1
ATOM 8835 C C . GLN A 1 1114 ? 32.483 -31.498 -38.663 1.00 89.62 1114 GLN A C 1
ATOM 8837 O O . GLN A 1 1114 ? 31.897 -30.852 -39.532 1.00 89.62 1114 GLN A O 1
ATOM 8842 N N . LYS A 1 1115 ? 32.833 -30.959 -37.490 1.00 90.75 1115 LYS A N 1
ATOM 8843 C CA . LYS A 1 1115 ? 32.605 -29.545 -37.153 1.00 90.75 1115 LYS A CA 1
ATOM 8844 C C . LYS A 1 1115 ? 33.647 -28.665 -37.844 1.00 90.75 1115 LYS A C 1
ATOM 8846 O O . LYS A 1 1115 ? 34.839 -28.934 -37.738 1.00 90.75 1115 LYS A O 1
ATOM 8851 N N . ILE A 1 1116 ? 33.206 -27.585 -38.482 1.00 88.12 1116 ILE A N 1
ATOM 8852 C CA . ILE A 1 1116 ? 34.090 -26.582 -39.086 1.00 88.12 1116 ILE A CA 1
ATOM 8853 C C . ILE A 1 1116 ? 34.597 -25.629 -37.991 1.00 88.12 1116 ILE A C 1
ATOM 8855 O O . ILE A 1 1116 ? 33.811 -25.137 -37.175 1.00 88.12 1116 ILE A O 1
ATOM 8859 N N . LYS A 1 1117 ? 35.905 -25.342 -37.971 1.00 86.00 1117 LYS A N 1
ATOM 8860 C CA . LYS A 1 1117 ? 36.492 -24.290 -37.124 1.00 86.00 1117 LYS A CA 1
ATOM 8861 C C . LYS A 1 1117 ? 36.236 -22.930 -37.784 1.00 86.00 1117 LYS A C 1
ATOM 8863 O O . LYS A 1 1117 ? 36.761 -22.658 -38.857 1.00 86.00 1117 LYS A O 1
ATOM 8868 N N . LEU A 1 1118 ? 35.408 -22.096 -37.158 1.00 82.81 1118 LEU A N 1
ATOM 8869 C CA . LEU A 1 1118 ? 35.081 -20.746 -37.632 1.00 82.81 1118 LEU A CA 1
ATOM 8870 C C . LEU A 1 1118 ? 35.964 -19.706 -36.924 1.00 82.81 1118 LEU A C 1
ATOM 8872 O O . LEU A 1 1118 ? 36.298 -19.906 -35.757 1.00 82.81 1118 LEU A O 1
ATOM 8876 N N . LYS A 1 1119 ? 36.301 -18.590 -37.596 1.00 77.31 1119 LYS A N 1
ATOM 8877 C CA . LYS A 1 1119 ? 37.031 -17.460 -36.977 1.00 77.31 1119 LYS A CA 1
ATOM 8878 C C . LYS A 1 1119 ? 36.238 -16.841 -35.817 1.00 77.31 1119 LYS A C 1
ATOM 8880 O O . LYS A 1 1119 ? 36.781 -16.642 -34.741 1.00 77.31 1119 LYS A O 1
ATOM 8885 N N . SER A 1 1120 ? 34.940 -16.622 -36.023 1.00 79.62 1120 SER A N 1
ATOM 8886 C CA . SER A 1 1120 ? 33.968 -16.371 -34.957 1.00 79.62 1120 SER A CA 1
ATOM 8887 C C . SER A 1 1120 ? 32.801 -17.341 -35.101 1.00 79.62 1120 SER A C 1
ATOM 8889 O O . SER A 1 1120 ? 32.440 -17.739 -36.208 1.00 79.62 1120 SER A O 1
ATOM 8891 N N . SER A 1 1121 ? 32.221 -17.729 -33.968 1.00 81.81 1121 SER A N 1
ATOM 8892 C CA . SER A 1 1121 ? 30.985 -18.517 -33.910 1.00 81.81 1121 SER A CA 1
ATOM 8893 C C . SER A 1 1121 ? 29.778 -17.690 -33.469 1.00 81.81 1121 SER A C 1
ATOM 8895 O O . SER A 1 1121 ? 28.692 -18.245 -33.392 1.00 81.81 1121 SER A O 1
ATOM 8897 N N . PHE A 1 1122 ? 29.938 -16.400 -33.164 1.00 82.00 1122 PHE A N 1
ATOM 8898 C CA . PHE A 1 1122 ? 28.844 -15.527 -32.730 1.00 82.00 1122 PHE A CA 1
ATOM 8899 C C . PHE A 1 1122 ? 27.890 -15.183 -33.888 1.00 82.00 1122 PHE A C 1
ATOM 8901 O O . PHE A 1 1122 ? 28.302 -15.155 -35.048 1.00 82.00 1122 PHE A O 1
ATOM 8908 N N . ILE A 1 1123 ? 26.617 -14.931 -33.575 1.00 78.81 1123 ILE A N 1
ATOM 8909 C CA . ILE A 1 1123 ? 25.570 -14.554 -34.530 1.00 78.81 1123 ILE A CA 1
ATOM 8910 C C . ILE A 1 1123 ? 24.941 -13.226 -34.086 1.00 78.81 1123 ILE A C 1
ATOM 8912 O O . ILE A 1 1123 ? 24.256 -13.186 -33.065 1.00 78.81 1123 ILE A O 1
ATOM 8916 N N . LYS A 1 1124 ? 25.109 -12.163 -34.883 1.00 60.91 1124 LYS A N 1
ATOM 8917 C CA . LYS A 1 1124 ? 24.342 -10.911 -34.736 1.00 60.91 1124 LYS A CA 1
ATOM 8918 C C . LYS A 1 1124 ? 22.915 -11.115 -35.264 1.00 60.91 1124 LYS A C 1
ATOM 8920 O O . LYS A 1 1124 ? 22.730 -11.825 -36.256 1.00 60.91 1124 LYS A O 1
ATOM 8925 N N . ARG A 1 1125 ? 21.912 -10.532 -34.591 1.00 47.50 1125 ARG A N 1
ATOM 8926 C CA . ARG A 1 1125 ? 20.508 -11.006 -34.608 1.00 47.50 1125 ARG A CA 1
ATOM 8927 C C . ARG A 1 1125 ? 19.875 -11.093 -36.007 1.00 47.50 1125 ARG A C 1
ATOM 8929 O O . ARG A 1 1125 ? 19.119 -12.037 -36.219 1.00 47.50 1125 ARG A O 1
ATOM 8936 N N . TYR A 1 1126 ? 20.279 -10.253 -36.972 1.00 49.75 1126 TYR A N 1
ATOM 8937 C CA . TYR A 1 1126 ? 19.656 -10.178 -38.310 1.00 49.75 1126 TYR A CA 1
ATOM 8938 C C . TYR A 1 1126 ? 20.566 -10.426 -39.539 1.00 49.75 1126 TYR A C 1
ATOM 8940 O O . TYR A 1 1126 ? 20.062 -10.552 -40.653 1.00 49.75 1126 TYR A O 1
ATOM 8948 N N . LYS A 1 1127 ? 21.896 -10.565 -39.390 1.00 55.47 1127 LYS A N 1
ATOM 8949 C CA . LYS A 1 1127 ? 22.851 -10.630 -40.534 1.00 55.47 1127 LYS A CA 1
ATOM 8950 C C . LYS A 1 1127 ? 23.666 -11.955 -40.605 1.00 55.47 1127 LYS A C 1
ATOM 8952 O O . LYS A 1 1127 ? 24.819 -11.977 -41.027 1.00 55.47 1127 LYS A O 1
ATOM 8957 N N . ALA A 1 1128 ? 23.065 -13.097 -40.239 1.00 75.25 1128 ALA A N 1
ATOM 8958 C CA . ALA A 1 1128 ? 23.711 -14.424 -40.122 1.00 75.25 1128 ALA A CA 1
ATOM 8959 C C . ALA A 1 1128 ? 24.137 -15.113 -41.451 1.00 75.25 1128 ALA A C 1
ATOM 8961 O O . ALA A 1 1128 ? 23.516 -16.084 -41.905 1.00 75.25 1128 ALA A O 1
ATOM 8962 N N . LYS A 1 1129 ? 25.235 -14.645 -42.063 1.00 86.69 1129 LYS A N 1
ATOM 8963 C CA . LYS A 1 1129 ? 25.850 -15.203 -43.286 1.00 86.69 1129 LYS A CA 1
ATOM 8964 C C . LYS A 1 1129 ? 27.282 -15.693 -43.007 1.00 86.69 1129 LYS A C 1
ATOM 8966 O O . LYS A 1 1129 ? 28.142 -14.904 -42.636 1.00 86.69 1129 LYS A O 1
ATOM 8971 N N . PHE A 1 1130 ? 27.566 -16.974 -43.250 1.00 87.75 1130 PHE A N 1
ATOM 8972 C CA . PHE A 1 1130 ? 28.888 -17.583 -43.039 1.00 87.75 1130 PHE A CA 1
ATOM 8973 C C . PHE A 1 1130 ? 29.514 -18.003 -44.371 1.00 87.75 1130 PHE A C 1
ATOM 8975 O O . PHE A 1 1130 ? 29.072 -18.979 -44.977 1.00 87.75 1130 PHE A O 1
ATOM 8982 N N . LYS A 1 1131 ? 30.540 -17.275 -44.830 1.00 87.38 1131 LYS A N 1
ATOM 8983 C CA . LYS A 1 1131 ? 31.315 -17.607 -46.038 1.00 87.38 1131 LYS A CA 1
ATOM 8984 C C . LYS A 1 1131 ? 32.443 -18.585 -45.692 1.00 87.38 1131 LYS A C 1
ATOM 8986 O O . LYS A 1 1131 ? 33.243 -18.325 -44.797 1.00 87.38 1131 LYS A O 1
ATOM 8991 N N . LEU A 1 1132 ? 32.498 -19.707 -46.402 1.00 86.94 1132 LEU A N 1
ATOM 8992 C CA . LEU A 1 1132 ? 33.439 -20.808 -46.211 1.00 86.94 1132 LEU A CA 1
ATOM 8993 C C . LEU A 1 1132 ? 34.258 -20.978 -47.495 1.00 86.94 1132 LEU A C 1
ATOM 8995 O O . LEU A 1 1132 ? 33.686 -21.316 -48.533 1.00 86.94 1132 LEU A O 1
ATOM 8999 N N . LYS A 1 1133 ? 35.576 -20.744 -47.435 1.00 84.94 1133 LYS A N 1
ATOM 9000 C CA . LYS A 1 1133 ? 36.490 -20.987 -48.566 1.00 84.94 1133 LYS A CA 1
ATOM 9001 C C . LYS A 1 1133 ? 36.371 -22.441 -49.034 1.00 84.94 1133 LYS A C 1
ATOM 9003 O O . LYS A 1 1133 ? 36.253 -23.348 -48.210 1.00 84.94 1133 LYS A O 1
ATOM 9008 N N . CYS A 1 1134 ? 36.410 -22.657 -50.344 1.00 78.50 1134 CYS A N 1
ATOM 9009 C CA . CYS A 1 1134 ? 36.462 -23.982 -50.949 1.00 78.50 1134 CYS A CA 1
ATOM 9010 C C . CYS A 1 1134 ? 37.668 -24.062 -51.887 1.00 78.50 1134 CYS A C 1
ATOM 9012 O O . CYS A 1 1134 ? 37.840 -23.202 -52.742 1.00 78.50 1134 CYS A O 1
ATOM 9014 N N . ASP A 1 1135 ? 38.487 -25.103 -51.755 1.00 68.00 1135 ASP A N 1
ATOM 9015 C CA . ASP A 1 1135 ? 39.695 -25.259 -52.581 1.00 68.00 1135 ASP A CA 1
ATOM 9016 C C . ASP A 1 1135 ? 39.448 -26.098 -53.854 1.00 68.00 1135 ASP A C 1
ATOM 9018 O O . ASP A 1 1135 ? 40.289 -26.143 -54.745 1.00 68.00 1135 ASP A O 1
ATOM 9022 N N . ASN A 1 1136 ? 38.272 -26.730 -53.987 1.00 67.81 1136 ASN A N 1
ATOM 9023 C CA . ASN A 1 1136 ? 37.879 -27.505 -55.169 1.00 67.81 1136 ASN A CA 1
ATOM 9024 C C . ASN A 1 1136 ? 36.728 -26.819 -55.934 1.00 67.81 1136 ASN A C 1
ATOM 9026 O O . ASN A 1 1136 ? 35.593 -26.760 -55.455 1.00 67.81 1136 ASN A O 1
ATOM 9030 N N . LYS A 1 1137 ? 37.022 -26.358 -57.160 1.00 60.47 1137 LYS A N 1
ATOM 9031 C CA . LYS A 1 1137 ? 36.107 -25.613 -58.050 1.00 60.47 1137 LYS A CA 1
ATOM 9032 C C . LYS A 1 1137 ? 34.855 -26.375 -58.528 1.00 60.47 1137 LYS A C 1
ATOM 9034 O O . LYS A 1 1137 ? 33.955 -25.734 -59.065 1.00 60.47 1137 LYS A O 1
ATOM 9039 N N . LYS A 1 1138 ? 34.780 -27.707 -58.386 1.00 62.53 1138 LYS A N 1
ATOM 9040 C CA . LYS A 1 1138 ? 33.659 -28.539 -58.889 1.00 62.53 1138 LYS A CA 1
ATOM 9041 C C . LYS A 1 1138 ? 33.043 -29.464 -57.821 1.00 62.53 1138 LYS A C 1
ATOM 9043 O O . LYS A 1 1138 ? 32.297 -30.386 -58.149 1.00 62.53 1138 LYS A O 1
ATOM 9048 N N . ALA A 1 1139 ? 33.348 -29.243 -56.539 1.00 75.50 1139 ALA A N 1
ATOM 9049 C CA . ALA A 1 1139 ? 32.904 -30.107 -55.443 1.00 75.50 1139 ALA A CA 1
ATOM 9050 C C . ALA A 1 1139 ? 31.414 -29.954 -55.072 1.00 75.50 1139 ALA A C 1
ATOM 9052 O O . ALA A 1 1139 ? 30.803 -28.896 -55.230 1.00 75.50 1139 ALA A O 1
ATOM 9053 N N . VAL A 1 1140 ? 30.843 -31.019 -54.496 1.00 83.19 1140 VAL A N 1
ATOM 9054 C CA . VAL A 1 1140 ? 29.517 -31.016 -53.857 1.00 83.19 1140 VAL A CA 1
ATOM 9055 C C . VAL A 1 1140 ? 29.687 -31.242 -52.359 1.00 83.19 1140 VAL A C 1
ATOM 9057 O O . VAL A 1 1140 ? 30.191 -32.280 -51.932 1.00 83.19 1140 VAL A O 1
ATOM 9060 N N . TYR A 1 1141 ? 29.223 -30.289 -51.559 1.00 87.38 1141 TYR A N 1
ATOM 9061 C CA . TYR A 1 1141 ? 29.307 -30.318 -50.104 1.00 87.38 1141 TYR A CA 1
ATOM 9062 C C . TYR A 1 1141 ? 27.924 -30.486 -49.468 1.00 87.38 1141 TYR A C 1
ATOM 9064 O O . TYR A 1 1141 ? 26.913 -30.025 -49.999 1.00 87.38 1141 TYR A O 1
ATOM 9072 N N . TYR A 1 1142 ? 27.884 -31.135 -48.304 1.00 90.38 1142 TYR A N 1
ATOM 9073 C CA . TYR A 1 1142 ? 26.665 -31.357 -47.525 1.00 90.38 1142 TYR A CA 1
ATOM 9074 C C . TYR A 1 1142 ? 26.845 -30.787 -46.122 1.00 90.38 1142 TYR A C 1
ATOM 9076 O O . TYR A 1 1142 ? 27.769 -31.196 -45.411 1.00 90.38 1142 TYR A O 1
ATOM 9084 N N . PHE A 1 1143 ? 25.958 -29.877 -45.718 1.00 92.44 1143 PHE A N 1
ATOM 9085 C CA . PHE A 1 1143 ? 26.063 -29.158 -44.448 1.00 92.44 1143 PHE A CA 1
ATOM 9086 C C . PHE A 1 1143 ? 24.887 -29.433 -43.511 1.00 92.44 1143 PHE A C 1
ATOM 9088 O O . PHE A 1 1143 ? 23.760 -29.649 -43.955 1.00 92.44 1143 PHE A O 1
ATOM 9095 N N . LYS A 1 1144 ? 25.161 -29.370 -42.205 1.00 94.25 1144 LYS A N 1
ATOM 9096 C CA . LYS A 1 1144 ? 24.174 -29.233 -41.124 1.00 94.25 1144 LYS A CA 1
ATOM 9097 C C . LYS A 1 1144 ? 24.613 -28.124 -40.172 1.00 94.25 1144 LYS A C 1
ATOM 9099 O O . LYS A 1 1144 ? 25.807 -27.917 -39.971 1.00 94.25 1144 LYS A O 1
ATOM 9104 N N . VAL A 1 1145 ? 23.657 -27.430 -39.566 1.00 92.19 1145 VAL A N 1
ATOM 9105 C CA . VAL A 1 1145 ? 23.898 -26.306 -38.651 1.00 92.19 1145 VAL A CA 1
ATOM 9106 C C . VAL A 1 1145 ? 23.107 -26.502 -37.365 1.00 92.19 1145 VAL A C 1
ATOM 9108 O O . VAL A 1 1145 ? 21.968 -26.956 -37.406 1.00 92.19 1145 VAL A O 1
ATOM 9111 N N . ARG A 1 1146 ? 23.681 -26.136 -36.220 1.00 91.31 1146 ARG A N 1
ATOM 9112 C CA . ARG A 1 1146 ? 22.930 -25.926 -34.973 1.00 91.31 1146 ARG A CA 1
ATOM 9113 C C . ARG A 1 1146 ? 23.312 -24.588 -34.349 1.00 91.31 1146 ARG A C 1
ATOM 9115 O O . ARG A 1 1146 ? 24.427 -24.115 -34.562 1.00 91.31 1146 ARG A O 1
ATOM 9122 N N . THR A 1 1147 ? 22.406 -23.987 -33.588 1.00 88.69 1147 THR A N 1
ATOM 9123 C CA . THR A 1 1147 ? 22.663 -22.740 -32.855 1.00 88.69 1147 THR A CA 1
ATOM 9124 C C . THR A 1 1147 ? 22.678 -22.974 -31.348 1.00 88.69 1147 THR A C 1
ATOM 9126 O O . THR A 1 1147 ? 22.093 -23.938 -30.858 1.00 88.69 1147 THR A O 1
ATOM 9129 N N . ILE A 1 1148 ? 23.370 -22.110 -30.608 1.00 88.06 1148 ILE A N 1
ATOM 9130 C CA . ILE A 1 1148 ? 23.606 -22.235 -29.168 1.00 88.06 1148 ILE A CA 1
ATOM 9131 C C . ILE A 1 1148 ? 23.134 -20.965 -28.459 1.00 88.06 1148 ILE A C 1
ATOM 9133 O O . ILE A 1 1148 ? 23.470 -19.862 -28.886 1.00 88.06 1148 ILE A O 1
ATOM 9137 N N . VAL A 1 1149 ? 22.420 -21.128 -27.347 1.00 83.56 1149 VAL A N 1
ATOM 9138 C CA . VAL A 1 1149 ? 22.167 -20.082 -26.345 1.00 83.56 1149 VAL A CA 1
ATOM 9139 C C . VAL A 1 1149 ? 23.104 -20.315 -25.156 1.00 83.56 1149 VAL A C 1
ATOM 9141 O O . VAL A 1 1149 ? 23.239 -21.447 -24.686 1.00 83.56 1149 VAL A O 1
ATOM 9144 N N . LYS A 1 1150 ? 23.753 -19.264 -24.645 1.00 77.56 1150 LYS A N 1
ATOM 9145 C CA . LYS A 1 1150 ? 24.441 -19.298 -23.343 1.00 77.56 1150 LYS A CA 1
ATOM 9146 C C . LYS A 1 1150 ? 23.507 -18.720 -22.275 1.00 77.56 1150 LYS A C 1
ATOM 9148 O O . LYS A 1 1150 ? 22.954 -17.652 -22.498 1.00 77.56 1150 LYS A O 1
ATOM 9153 N N . LYS A 1 1151 ? 23.360 -19.382 -21.123 1.00 67.81 1151 LYS A N 1
ATOM 9154 C CA . LYS A 1 1151 ? 22.740 -18.801 -19.912 1.00 67.81 1151 LYS A CA 1
ATOM 9155 C C . LYS A 1 1151 ? 23.390 -19.415 -18.671 1.00 67.81 1151 LYS A C 1
ATOM 9157 O O . LYS A 1 1151 ? 23.620 -20.625 -18.648 1.00 67.81 1151 LYS A O 1
ATOM 9162 N N . SER A 1 1152 ? 23.741 -18.584 -17.687 1.00 63.41 1152 SER A N 1
ATOM 9163 C CA . SER A 1 1152 ? 24.379 -18.985 -16.417 1.00 63.41 1152 SER A CA 1
ATOM 9164 C C . SER A 1 1152 ? 25.580 -19.929 -16.614 1.00 63.41 1152 SER A C 1
ATOM 9166 O O . SER A 1 1152 ? 25.591 -21.062 -16.137 1.00 63.41 1152 SER A O 1
ATOM 9168 N N . LYS A 1 1153 ? 26.563 -19.488 -17.417 1.00 62.88 1153 LYS A N 1
ATOM 9169 C CA . LYS A 1 1153 ? 27.785 -20.223 -17.835 1.00 62.88 1153 LYS A CA 1
ATOM 9170 C C . LYS A 1 1153 ? 27.553 -21.551 -18.612 1.00 62.88 1153 LYS A C 1
ATOM 9172 O O . LYS A 1 1153 ? 28.488 -22.049 -19.238 1.00 62.88 1153 LYS A O 1
ATOM 9177 N N . LYS A 1 1154 ? 26.324 -22.088 -18.692 1.00 71.25 1154 LYS A N 1
ATOM 9178 C CA . LYS A 1 1154 ? 25.943 -23.291 -19.469 1.00 71.25 1154 LYS A CA 1
ATOM 9179 C C . LYS A 1 1154 ? 25.602 -22.974 -20.938 1.00 71.25 1154 LYS A C 1
ATOM 9181 O O . LYS A 1 1154 ? 25.245 -21.847 -21.284 1.00 71.25 1154 LYS A O 1
ATOM 9186 N N . ARG A 1 1155 ? 25.712 -23.987 -21.814 1.00 80.62 1155 ARG A N 1
ATOM 9187 C CA . ARG A 1 1155 ? 25.434 -23.916 -23.267 1.00 80.62 1155 ARG A CA 1
ATOM 9188 C C . ARG A 1 1155 ? 24.258 -24.819 -23.651 1.00 80.62 1155 ARG A C 1
ATOM 9190 O O . ARG A 1 1155 ? 24.347 -26.033 -23.491 1.00 80.62 1155 ARG A O 1
ATOM 9197 N N . TYR A 1 1156 ? 23.207 -24.239 -24.221 1.00 81.62 1156 TYR A N 1
ATOM 9198 C CA . TYR A 1 1156 ? 22.006 -24.939 -24.682 1.00 81.62 1156 TYR A CA 1
ATOM 9199 C C . TYR A 1 1156 ? 21.987 -24.983 -26.210 1.00 81.62 1156 TYR A C 1
ATOM 9201 O O . TYR A 1 1156 ? 22.007 -23.942 -26.860 1.00 81.62 1156 TYR A O 1
ATOM 9209 N N . TYR A 1 1157 ? 21.968 -26.185 -26.782 1.00 84.44 1157 TYR A N 1
ATOM 9210 C CA . TYR A 1 1157 ? 22.067 -26.409 -28.226 1.00 84.44 1157 TYR A CA 1
ATOM 9211 C C . TYR A 1 1157 ? 20.685 -26.639 -28.844 1.00 84.44 1157 TYR A C 1
ATOM 9213 O O . TYR A 1 1157 ? 19.872 -27.373 -28.279 1.00 84.44 1157 TYR A O 1
ATOM 9221 N N . SER A 1 1158 ? 20.452 -26.087 -30.035 1.00 83.06 1158 SER A N 1
ATOM 9222 C CA . SER A 1 1158 ? 19.328 -26.475 -30.887 1.00 83.06 1158 SER A CA 1
ATOM 9223 C C . SER A 1 1158 ? 19.490 -27.913 -31.389 1.00 83.06 1158 SER A C 1
ATOM 9225 O O . SER A 1 1158 ? 20.601 -28.451 -31.477 1.00 83.06 1158 SER A O 1
ATOM 9227 N N . VAL A 1 1159 ? 18.383 -28.507 -31.836 1.00 83.25 1159 VAL A N 1
ATOM 9228 C CA . VAL A 1 1159 ? 18.446 -29.605 -32.810 1.00 83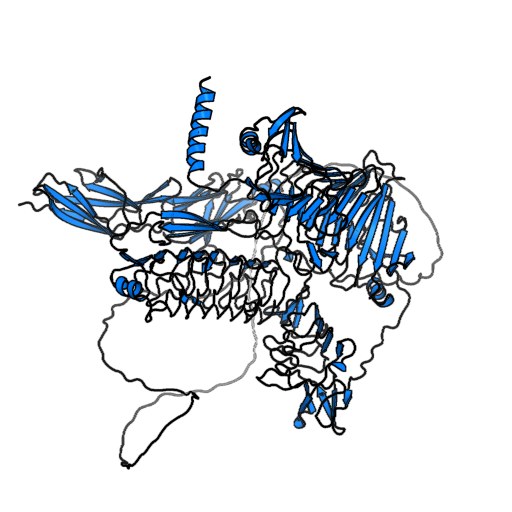.25 1159 VAL A CA 1
ATOM 9229 C C . VAL A 1 1159 ? 19.152 -29.138 -34.092 1.00 83.25 1159 VAL A C 1
ATOM 9231 O O . VAL A 1 1159 ? 19.171 -27.943 -34.405 1.00 83.25 1159 VAL A O 1
ATOM 9234 N N . TYR A 1 1160 ? 19.753 -30.069 -34.832 1.00 89.12 1160 TYR A N 1
ATOM 9235 C CA . TYR A 1 1160 ? 20.374 -29.754 -36.119 1.00 89.12 1160 TYR A CA 1
ATOM 9236 C C . TYR A 1 1160 ? 19.328 -29.349 -37.165 1.00 89.12 1160 TYR A C 1
ATOM 9238 O O . TYR A 1 1160 ? 18.214 -29.877 -37.193 1.00 89.12 1160 TYR A O 1
ATOM 9246 N N . SER A 1 1161 ? 19.736 -28.461 -38.067 1.00 91.69 1161 SER A N 1
ATOM 9247 C CA . SER A 1 1161 ? 19.054 -28.181 -39.323 1.00 91.69 1161 SER A CA 1
ATOM 9248 C C . SER A 1 1161 ? 18.861 -29.450 -40.153 1.00 91.69 1161 SER A C 1
ATOM 9250 O O . SER A 1 1161 ? 19.569 -30.456 -39.998 1.00 91.69 1161 SER A O 1
ATOM 9252 N N . ASP A 1 1162 ? 17.971 -29.351 -41.133 1.00 90.75 1162 ASP A N 1
ATOM 9253 C CA . ASP A 1 1162 ? 17.988 -30.262 -42.271 1.00 90.75 1162 ASP A CA 1
ATOM 9254 C C . ASP A 1 1162 ? 19.317 -30.158 -43.028 1.00 90.75 1162 ASP A C 1
ATOM 9256 O O . ASP A 1 1162 ? 20.062 -29.177 -42.900 1.00 90.75 1162 ASP A O 1
ATOM 9260 N N . CYS A 1 1163 ? 19.659 -31.215 -43.764 1.00 89.81 1163 CYS A N 1
ATOM 9261 C CA . CYS A 1 1163 ? 20.893 -31.231 -44.533 1.00 89.81 1163 CYS A CA 1
ATOM 9262 C C . CYS A 1 1163 ? 20.697 -30.499 -45.859 1.00 89.81 1163 CYS A C 1
ATOM 9264 O O . CYS A 1 1163 ? 19.826 -30.876 -46.638 1.00 89.81 1163 CYS A O 1
ATOM 9266 N N . ILE A 1 1164 ? 21.544 -29.508 -46.136 1.00 90.88 1164 ILE A N 1
ATOM 9267 C CA . ILE A 1 1164 ? 21.587 -28.851 -47.445 1.00 90.88 1164 ILE A CA 1
ATOM 9268 C C . ILE A 1 1164 ? 22.759 -29.373 -48.276 1.00 90.88 1164 ILE A C 1
ATOM 9270 O O . ILE A 1 1164 ? 23.872 -29.537 -47.770 1.00 90.88 1164 ILE A O 1
ATOM 9274 N N . LYS A 1 1165 ? 22.493 -29.612 -49.561 1.00 90.56 1165 LYS A N 1
ATOM 9275 C CA . LYS A 1 1165 ? 23.470 -29.942 -50.604 1.00 90.56 1165 LYS A CA 1
ATOM 9276 C C . LYS A 1 1165 ? 23.843 -28.652 -51.332 1.00 90.56 1165 LYS A C 1
ATOM 9278 O O . LYS A 1 1165 ? 22.953 -27.929 -51.767 1.00 90.56 1165 LYS A O 1
ATOM 9283 N N . VAL A 1 1166 ? 25.134 -28.370 -51.482 1.00 88.19 1166 VAL A N 1
ATOM 9284 C CA . VAL A 1 1166 ? 25.639 -27.194 -52.207 1.00 88.19 1166 VAL A CA 1
ATOM 9285 C C . VAL A 1 1166 ? 26.682 -27.654 -53.222 1.00 88.19 1166 VAL A C 1
ATOM 9287 O O . VAL A 1 1166 ? 27.673 -28.277 -52.845 1.00 88.19 1166 VAL A O 1
ATOM 9290 N N . LYS A 1 1167 ? 26.451 -27.379 -54.509 1.00 84.50 1167 LYS A N 1
ATOM 9291 C CA . LYS A 1 1167 ? 27.388 -27.660 -55.608 1.00 84.50 1167 LYS A CA 1
ATOM 9292 C C . LYS A 1 1167 ? 28.170 -26.386 -55.916 1.00 84.50 1167 LYS A C 1
ATOM 9294 O O . LYS A 1 1167 ? 27.552 -25.365 -56.192 1.00 84.50 1167 LYS A O 1
ATOM 9299 N N . VAL A 1 1168 ? 29.498 -26.448 -55.884 1.00 80.25 1168 VAL A N 1
ATOM 9300 C CA . VAL A 1 1168 ? 30.359 -25.350 -56.339 1.00 80.25 1168 VAL A CA 1
ATOM 9301 C C . VAL A 1 1168 ? 30.445 -25.390 -57.862 1.00 80.25 1168 VAL A C 1
ATOM 9303 O O . VAL A 1 1168 ? 30.791 -26.415 -58.449 1.00 80.25 1168 VAL A O 1
ATOM 9306 N N . THR A 1 1169 ? 30.105 -24.269 -58.491 1.00 65.31 1169 THR A N 1
ATOM 9307 C CA . THR A 1 1169 ? 30.228 -24.028 -59.931 1.00 65.31 1169 THR A CA 1
ATOM 9308 C C . THR A 1 1169 ? 31.319 -22.989 -60.162 1.00 65.31 1169 THR A C 1
ATOM 9310 O O . THR A 1 1169 ? 31.059 -21.788 -60.107 1.00 65.31 1169 THR A O 1
ATOM 9313 N N . GLY A 1 1170 ? 32.554 -23.443 -60.364 1.00 56.59 1170 GLY A N 1
ATOM 9314 C CA . GLY A 1 1170 ? 33.633 -22.585 -60.845 1.00 56.59 1170 GLY A CA 1
ATOM 9315 C C . GLY A 1 1170 ? 33.640 -22.480 -62.370 1.00 56.59 1170 GLY A C 1
ATOM 9316 O O . GLY A 1 1170 ? 33.549 -23.505 -63.051 1.00 56.59 1170 GLY A O 1
ATOM 9317 N N . HIS A 1 1171 ? 33.827 -21.256 -62.863 1.00 51.75 1171 HIS A N 1
ATOM 9318 C CA . HIS A 1 1171 ? 34.691 -21.007 -64.018 1.00 51.75 1171 HIS A CA 1
ATOM 9319 C C . HIS A 1 1171 ? 36.153 -21.095 -63.523 1.00 51.75 1171 HIS A C 1
ATOM 9321 O O . HIS A 1 1171 ? 36.417 -20.651 -62.379 1.00 51.75 1171 HIS A O 1
#

Sequence (1171 aa):
MKNRFRKRLAFLLIFTILIMALSPVGCVKRADAADETNTADDVIKLYDKGQLIGKYGDLKTTFENMTDIEGEYKIIFSAEQTEYCIDGEIWLPECESIKFVGNQVDDPHYSLPYISTAVKINDSIHLQSDVTLNNCTLFERNTTEMCVLDMGSHKLRTDGKYTEISAGLSAKYGDNLFYASDVCIYCFRIEGQENSELIINNCNLLIDSDLFIDKVRLEENASLKFQSGWAKIKKVIAKDYSGIVSYYATGRYEIGEISIENCRLNVDLFESAKIRIGKVGLTENADKNKSYFDMYVYCPEITKTYYPRFEIEDIDEDNVNVSFKMEISASVVYDTALEMLVHNDISCLKMPKDYDISKFMSYQVGKYLVTKEFDVVMDDDGNVWLPIVGEIDNNKTTEEELTCELDEEQKDSNGIYYKLNEKDKTATLGVDRDIDSASLLTDFNKIDSGVLKIPSYIKYEGETYKVTRIGKNAFKGTKWKLEEVHIPDTVMSIGDNAFWCSVVKLYIGANVSDIGEKAVASTLMEEVYLDDNNKDFVLYQGALFDRDMTTLIRCPTKSWYEYYPVYNVPESVKKIAAGAFTSSMIFNIKADSVTTVGEYAFYHAINLRTVSLRGVVEIGNGAFDMGGSYNLYGLRNVYLSDKLEKIGREVFSGSCNIKCLVLPDCSLNIGTFCFDSQSIEYILGGKNAQYEQQAFVSCKNLRLVQLSEAMQYLPRGLFTDCTSLKKLYIPETCLGSKDNVTFLDIPQNQVTVYGKENLREFAQNNNALFENIEEHEHTFVTQRVQDARVYEPGMEVTYCSECHYILDYKEIAAPEQLEDTTYYREPESLVHPSEEPKPSVSPTPQPTKTASVTAKPTQTPMVTKTPTVTVKPTKTPAATATVPSPTQTPIMTDSPPVVSPTAMPNGNASSKPDKEPEPTLLDTETPNPTDRTTPQPTDNASPSLTNEPFYTISPTPTAATPQPTSVPGLSDKDKKALIIKINSIGLNKYNQPEIVWKKTSEGIGYEIYRAMSKKIKWQKIAVGEKNSSYRYTDKKAKAGQKYYYRIRLFKKTGGQKYYGKYSNVCMIKTLSIVKPKIKGTTGTYQKIPYVQITLKKYSGTYVEIYIRGRRKYQKIKLKSSFIKRYKAKFKLKCDNKKAVYYFKVRTIVKKSKKRYYSVYSDCIKVKVTGH